Protein AF-0000000077549232 (afdb_homodimer)

Solvent-accessible surface area (backbone atoms only — not comparable to full-atom values): 43072 Å² total; per-residue (Å²): 130,80,79,66,77,73,76,74,81,64,74,69,72,67,54,75,26,29,38,36,36,41,33,71,45,79,44,79,47,65,67,72,44,93,85,54,56,47,78,48,74,49,74,41,30,54,69,58,58,51,23,62,48,49,33,33,38,39,40,35,40,35,74,38,78,28,90,87,76,54,59,54,63,52,71,44,43,34,36,31,65,40,83,64,78,64,54,69,60,77,62,78,41,48,29,44,23,36,34,35,19,56,36,92,79,66,77,50,76,76,44,79,45,70,74,36,67,42,47,81,39,68,31,96,81,57,79,45,67,23,38,27,54,49,71,62,71,62,43,51,53,50,46,52,49,68,68,30,82,61,29,46,51,29,29,37,36,40,36,40,36,42,29,29,49,39,58,56,53,64,63,47,47,86,78,77,78,76,75,71,43,62,46,66,92,73,52,88,83,36,70,52,47,46,26,73,81,62,52,65,23,35,37,35,24,58,76,42,71,37,67,33,39,54,53,50,42,36,70,30,16,53,41,45,33,53,49,50,53,51,26,54,75,70,68,50,86,75,52,60,46,86,42,49,92,38,50,39,71,48,53,43,50,49,50,48,22,61,49,56,61,25,40,66,72,86,57,81,64,52,70,64,51,48,45,51,38,51,49,51,42,66,64,37,36,43,72,73,41,63,54,54,50,50,51,51,50,50,52,50,48,55,49,40,72,72,36,52,86,75,41,66,68,58,40,49,54,49,32,54,45,21,57,74,68,61,36,62,68,53,33,45,24,36,39,23,22,34,52,63,72,30,42,68,62,46,60,66,48,43,29,90,81,28,88,49,63,68,35,25,51,51,33,52,58,37,54,52,49,58,92,81,46,96,62,23,60,57,56,45,36,53,51,48,41,55,30,30,68,57,36,47,81,46,79,86,132,79,76,66,80,67,78,75,79,63,73,70,73,66,56,74,27,28,37,36,37,39,35,72,45,77,43,78,47,67,68,73,45,94,85,54,57,48,78,49,74,50,75,41,30,53,68,58,57,51,23,63,46,49,33,34,36,38,40,36,38,34,78,37,74,29,95,85,77,52,60,47,63,50,72,45,44,34,37,30,67,40,82,64,77,66,54,70,62,78,61,79,42,49,30,44,24,38,37,35,18,58,37,91,77,67,77,49,75,77,43,79,45,70,75,35,67,41,46,80,41,68,31,96,81,57,78,42,69,23,39,29,54,48,71,62,70,62,44,52,55,51,45,52,48,70,67,30,82,60,31,46,51,30,30,38,36,39,36,40,36,42,29,29,48,39,58,55,54,64,62,46,46,85,77,78,79,77,77,70,44,63,45,66,92,74,52,87,84,36,70,52,47,44,26,74,80,62,50,67,23,36,36,34,25,59,77,43,72,36,67,33,39,54,54,48,41,36,68,30,17,52,41,45,33,52,49,51,52,51,26,55,75,70,70,48,86,75,55,60,46,88,43,50,92,36,51,39,69,47,52,44,51,48,50,48,21,59,49,56,62,26,42,67,72,85,57,79,65,52,69,66,52,49,44,52,38,52,49,50,42,66,64,37,36,43,71,73,43,64,55,54,50,50,49,52,50,51,52,50,47,54,49,42,71,72,38,51,86,75,41,65,67,60,40,48,55,50,32,53,45,20,57,76,68,62,36,62,69,53,33,47,23,36,38,22,23,34,51,65,72,30,43,68,61,46,60,67,47,44,29,89,80,28,89,49,65,67,34,25,51,51,32,54,59,35,55,50,52,58,95,82,47,95,62,21,59,56,54,44,35,52,50,48,42,57,31,29,67,56,37,47,80,46,80,86

pLDDT: mean 84.89, std 16.53, range [17.84, 98.44]

Sequence (792 aa):
MAVQLTDLETGQGEENRNLLFTCNWILAIGERDEGRGISESFGFTTCYKTAAYDWIGHIYFRRRAPRFNLPMEGLDLYLEPGRMPLASTKPAKVRIGYTVYMTDEFREVLHHEPLTDTYVAPSVFGLVECYKAPTGRFKEKLAEFLGSRLRGTWRFVVTMELAFSTKSFLSGPEIFSNNLHAQPDDISNDFRFAFKKNPDFHLICSDGQVTASKLGLFLATEYFRELFLLQMELKINSTDHDLRQFRRLTVTTLVDYLMSNTIKENMVMAVEEVSELMQVVELLKPVRKDELRYYMHKLLINRLKQVAETRIEDVVKILLVANRCNFAQLKIMCYASVVNMHYEAFKTRYRIDAPEPEDREVFGQLQATRAFTFQSPLEFIDKLRLKAYKVSLAFAMAVQLTDLETGQGEENRNLLFTCNWILAIGERDEGRGISESFGFTTCYKTAAYDWIGHIYFRRRAPRFNLPMEGLDLYLEPGRMPLASTKPAKVRIGYTVYMTDEFREVLHHEPLTDTYVAPSVFGLVECYKAPTGRFKEKLAEFLGSRLRGTWRFVVTMELAFSTKSFLSGPEIFSNNLHAQPDDISNDFRFAFKKNPDFHLICSDGQVTASKLGLFLATEYFRELFLLQMELKINSTDHDLRQFRRLTVTTLVDYLMSNTIKENMVMAVEEVSELMQVVELLKPVRKDELRYYMHKLLINRLKQVAETRIEDVVKILLVANRCNFAQLKIMCYASVVNMHYEAFKTRYRIDAPEPEDREVFGQLQATRAFTFQSPLEFIDKLRLKAYKVSLAFA

Foldseek 3Di:
DPPPPPPPPDPPPQLAWKKKKKFKDKDADAADDLADKDWDKDKFWAFDALFIWIKMWIWIWHQDCDPVRDRPTDIWTKMWTDPPPFQDQDFPWKWKWKWKFQAPVRPHTPDTGDTDTWDWDQDPVSPTIMTIDDDDPRRVVVNVLNVDSSVNGMMMMMMMMTMHRSVSRLVTDPPDPDAQAADDPDCPPPPLCVCVVVFQAWEQEQVGIDGAHLVLLLVFFPQSVVVVVVCVVVVHDDRYDYPHVADPVLVNQVRSCSSPSHGHPPDLDDLVSLLRNVVVCVNRVTPPCVNVVVVSLVSLSVVCVVCLQPDLVSLLSSLLSCQVNVVPSSNSSSLSSCLHHNVVVLVQQADCVHPDPVSNVSNVSQCDDDPPDPDGSVRVSVVNNVSNVSMDIDID/DQPPPPPPCDPPPQLFWKKKKKFKDKDADAADDLADKDWDKDKFWAFDALFIWIKMWIWIWDQDQDPVRDRPIDIWTKMWTDPPPFQDQDFPWKWKWKWKAQAPVSPHTPDTGDTDTWDWDQDPVSPTIMTIDDDDPRRVVVNVLNVDRSVNGMMMMMMMMTMHRSVSRLVTDPPDPDAQAADDPDCPPPPLCVCVVVFQAWEQEQAGIDGAHLVLLLQFFPQSVVVVVVCVVVVHDDRYDYPHVADPVLVNQVRSCSSPSHGHSPDLDDLVSLLRNVVVCVNRVTPPCVNVVVVSLVSLSVVCVVCLQPDLVSLLSSLLSCQVNVVPRSNSSSLSSCLHHNVVVLVQQADCVHPDPVSNVSNVSQCDDPPPDPDGSVRVSVVNNVSNVSMDIDID

Structure (mmCIF, N/CA/C/O backbone):
data_AF-0000000077549232-model_v1
#
loop_
_entity.id
_entity.type
_entity.pdbx_description
1 polymer '(pine wood nematode) hypothetical protein'
#
loop_
_atom_site.group_PDB
_atom_site.id
_atom_site.type_symbol
_atom_site.label_atom_id
_atom_site.label_alt_id
_atom_site.label_comp_id
_atom_site.label_asym_id
_atom_site.label_entity_id
_atom_site.label_seq_id
_atom_site.pdbx_PDB_ins_code
_atom_site.Cartn_x
_atom_site.Cartn_y
_atom_site.Cartn_z
_atom_site.occupancy
_atom_site.B_iso_or_equiv
_atom_site.auth_seq_id
_atom_site.auth_comp_id
_atom_site.auth_asym_id
_atom_site.auth_atom_id
_atom_site.pdbx_PDB_model_num
ATOM 1 N N . MET A 1 1 ? -27.656 23.375 -0.882 1 19.38 1 MET A N 1
ATOM 2 C CA . MET A 1 1 ? -26.906 24.609 -0.76 1 19.38 1 MET A CA 1
ATOM 3 C C . MET A 1 1 ? -25.5 24.344 -0.207 1 19.38 1 MET A C 1
ATOM 5 O O . MET A 1 1 ? -25.359 23.781 0.877 1 19.38 1 MET A O 1
ATOM 9 N N . ALA A 1 2 ? -24.484 24.188 -1.112 1 21.86 2 ALA A N 1
ATOM 10 C CA . ALA A 1 2 ? -23.078 23.844 -0.959 1 21.86 2 ALA A CA 1
ATOM 11 C C . ALA A 1 2 ? -22.375 24.828 -0.014 1 21.86 2 ALA A C 1
ATOM 13 O O . ALA A 1 2 ? -22.469 26.031 -0.18 1 21.86 2 ALA A O 1
ATOM 14 N N . VAL A 1 3 ? -22.391 24.406 1.208 1 23.09 3 VAL A N 1
ATOM 15 C CA . VAL A 1 3 ? -21.828 25.344 2.184 1 23.09 3 VAL A CA 1
ATOM 16 C C . VAL A 1 3 ? -20.484 25.875 1.686 1 23.09 3 VAL A C 1
ATOM 18 O O . VAL A 1 3 ? -19.547 25.109 1.491 1 23.09 3 VAL A O 1
ATOM 21 N N . GLN A 1 4 ? -20.547 26.938 0.93 1 24.19 4 GLN A N 1
ATOM 22 C CA . GLN A 1 4 ? -19.391 27.75 0.55 1 24.19 4 GLN A CA 1
ATOM 23 C C . GLN A 1 4 ? -18.641 28.234 1.78 1 24.19 4 GLN A C 1
ATOM 25 O O . GLN A 1 4 ? -19.188 28.922 2.629 1 24.19 4 GLN A O 1
ATOM 30 N N . LEU A 1 5 ? -17.859 27.359 2.297 1 27.44 5 LEU A N 1
ATOM 31 C CA . LEU A 1 5 ? -16.969 27.922 3.305 1 27.44 5 LEU A CA 1
ATOM 32 C C . LEU A 1 5 ? -16.516 29.328 2.906 1 27.44 5 LEU A C 1
ATOM 34 O O . LEU A 1 5 ? -15.992 29.516 1.809 1 27.44 5 LEU A O 1
ATOM 38 N N . THR A 1 6 ? -17.25 30.266 3.336 1 26.69 6 THR A N 1
ATOM 39 C CA . THR A 1 6 ? -16.953 31.688 3.186 1 26.69 6 THR A CA 1
ATOM 40 C C . THR A 1 6 ? -15.469 31.969 3.426 1 26.69 6 THR A C 1
ATOM 42 O O . THR A 1 6 ? -14.898 31.5 4.414 1 26.69 6 THR A O 1
ATOM 45 N N . ASP A 1 7 ? -14.773 32.312 2.414 1 30.58 7 ASP A N 1
ATOM 46 C CA . ASP A 1 7 ? -13.438 32.906 2.371 1 30.58 7 ASP A CA 1
ATOM 47 C C . ASP A 1 7 ? -13.273 34 3.43 1 30.58 7 ASP A C 1
ATOM 49 O O . ASP A 1 7 ? -13.93 35.031 3.365 1 30.58 7 ASP A O 1
ATOM 53 N N . LEU A 1 8 ? -13.18 33.719 4.668 1 29.41 8 LEU A N 1
ATOM 54 C CA . LEU A 1 8 ? -12.875 34.781 5.617 1 29.41 8 LEU A CA 1
ATOM 55 C C . LEU A 1 8 ? -11.82 35.719 5.051 1 29.41 8 LEU A C 1
ATOM 57 O O . LEU A 1 8 ? -10.797 35.25 4.527 1 29.41 8 LEU A O 1
ATOM 61 N N . GLU A 1 9 ? -12.227 36.938 4.781 1 29.59 9 GLU A N 1
ATOM 62 C CA . GLU A 1 9 ? -11.43 38.125 4.445 1 29.59 9 GLU A CA 1
ATOM 63 C C . GLU A 1 9 ? -10.273 38.312 5.426 1 29.59 9 GLU A C 1
ATOM 65 O O . GLU A 1 9 ? -10.461 38.844 6.52 1 29.59 9 GLU A O 1
ATOM 70 N N . THR A 1 10 ? -9.414 37.406 5.66 1 35.31 10 THR A N 1
ATOM 71 C CA . THR A 1 10 ? -8.227 37.812 6.402 1 35.31 10 THR A CA 1
ATOM 72 C C . THR A 1 10 ? -7.688 39.125 5.879 1 35.31 10 THR A C 1
ATOM 74 O O . THR A 1 10 ? -7.855 39.469 4.699 1 35.31 10 THR A O 1
ATOM 77 N N . GLY A 1 11 ? -7.34 40.062 6.727 1 36.19 11 GLY A N 1
ATOM 78 C CA . GLY A 1 11 ? -6.809 41.406 6.48 1 36.19 11 GLY A CA 1
ATOM 79 C C . GLY A 1 11 ? -5.902 41.469 5.266 1 36.19 11 GLY A C 1
ATOM 80 O O . GLY A 1 11 ? -5.012 40.625 5.102 1 36.19 11 GLY A O 1
ATOM 81 N N . GLN A 1 12 ? -6.238 42.156 4.172 1 41.78 12 GLN A N 1
ATOM 82 C CA . GLN A 1 12 ? -5.871 42.406 2.785 1 41.78 12 GLN A CA 1
ATOM 83 C C . GLN A 1 12 ? -4.379 42.688 2.656 1 41.78 12 GLN A C 1
ATOM 85 O O . GLN A 1 12 ? -3.748 42.312 1.665 1 41.78 12 GLN A O 1
ATOM 90 N N . GLY A 1 13 ? -3.838 43.469 3.637 1 48.25 13 GLY A N 1
ATOM 91 C CA . GLY A 1 13 ? -2.557 44.094 3.314 1 48.25 13 GLY A CA 1
ATOM 92 C C . GLY A 1 13 ? -1.401 43.094 3.363 1 48.25 13 GLY A C 1
ATOM 93 O O . GLY A 1 13 ? -0.473 43.188 2.557 1 48.25 13 GLY A O 1
ATOM 94 N N . GLU A 1 14 ? -1.244 42.406 4.402 1 52.34 14 GLU A N 1
ATOM 95 C CA . GLU A 1 14 ? -0.125 41.469 4.578 1 52.34 14 GLU A CA 1
ATOM 96 C C . GLU A 1 14 ? -0.26 40.25 3.658 1 52.34 14 GLU A C 1
ATOM 98 O O . GLU A 1 14 ? 0.729 39.594 3.361 1 52.34 14 GLU A O 1
ATOM 103 N N . GLU A 1 15 ? -1.442 39.906 3.293 1 55.81 15 GLU A N 1
ATOM 104 C CA . GLU A 1 15 ? -1.727 38.75 2.479 1 55.81 15 GLU A CA 1
ATOM 105 C C . GLU A 1 15 ? -1.111 38.875 1.087 1 55.81 15 GLU A C 1
ATOM 107 O O . GLU A 1 15 ? -0.822 37.875 0.435 1 55.81 15 GLU A O 1
ATOM 112 N N . ASN A 1 16 ? -0.852 40.156 0.722 1 61.72 16 ASN A N 1
ATOM 113 C CA . ASN A 1 16 ? -0.367 40.312 -0.644 1 61.72 16 ASN A CA 1
ATOM 114 C C . ASN A 1 16 ? 1.149 40.5 -0.683 1 61.72 16 ASN A C 1
ATOM 116 O O . ASN A 1 16 ? 1.718 40.781 -1.733 1 61.72 16 ASN A O 1
ATOM 120 N N . ARG A 1 17 ? 1.752 40.281 0.521 1 74.12 17 ARG A N 1
ATOM 121 C CA . ARG A 1 17 ? 3.195 40.469 0.528 1 74.12 17 ARG A CA 1
ATOM 122 C C . ARG A 1 17 ? 3.941 39.156 0.394 1 74.12 17 ARG A C 1
ATOM 124 O O . ARG A 1 17 ? 3.4 38.094 0.719 1 74.12 17 ARG A O 1
ATOM 131 N N . ASN A 1 18 ? 5.066 39.281 -0.162 1 89.12 18 ASN A N 1
ATOM 132 C CA . ASN A 1 18 ? 5.941 38.125 -0.298 1 89.12 18 ASN A CA 1
ATOM 133 C C . ASN A 1 18 ? 6.762 37.875 0.968 1 89.12 18 ASN A C 1
ATOM 135 O O . ASN A 1 18 ? 7.125 38.844 1.662 1 89.12 18 ASN A O 1
ATOM 139 N N . LEU A 1 19 ? 6.855 36.656 1.366 1 94.12 19 LEU A N 1
ATOM 140 C CA . LEU A 1 19 ? 7.711 36.25 2.475 1 94.12 19 LEU A CA 1
ATOM 141 C C . LEU A 1 19 ? 9.125 35.969 1.987 1 94.12 19 LEU A C 1
ATOM 143 O O . LEU A 1 19 ? 9.312 35.188 1.039 1 94.12 19 LEU A O 1
ATOM 147 N N . LEU A 1 20 ? 10.07 36.625 2.6 1 95.94 20 LEU A N 1
ATOM 148 C CA . LEU A 1 20 ? 11.469 36.375 2.293 1 95.94 20 LEU A CA 1
ATOM 149 C C . LEU A 1 20 ? 12.195 35.781 3.498 1 95.94 20 LEU A C 1
ATOM 151 O O . LEU A 1 20 ? 12.398 36.469 4.5 1 95.94 20 LEU A O 1
ATOM 155 N N . PHE A 1 21 ? 12.555 34.531 3.373 1 96.25 21 PHE A N 1
ATOM 156 C CA . PHE A 1 21 ? 13.289 33.844 4.434 1 96.25 21 PHE A CA 1
ATOM 157 C C . PHE A 1 21 ? 14.781 33.781 4.117 1 96.25 21 PHE A C 1
ATOM 159 O O . PHE A 1 21 ? 15.172 33.406 3.01 1 96.25 21 PHE A O 1
ATOM 166 N N . THR A 1 22 ? 15.648 34.156 5.066 1 96.69 22 THR A N 1
ATOM 167 C CA . THR A 1 22 ? 17.094 34.094 4.887 1 96.69 22 THR A CA 1
ATOM 168 C C . THR A 1 22 ? 17.75 33.312 6.008 1 96.69 22 THR A C 1
ATOM 170 O O . THR A 1 22 ? 17.469 33.531 7.188 1 96.69 22 THR A O 1
ATOM 173 N N . CYS A 1 23 ? 18.578 32.344 5.645 1 96.12 23 CYS A N 1
ATOM 174 C CA . CYS A 1 23 ? 19.297 31.516 6.594 1 96.12 23 CYS A CA 1
ATOM 175 C C . CYS A 1 23 ? 20.781 31.484 6.281 1 96.12 23 CYS A C 1
ATOM 177 O O . CYS A 1 23 ? 21.172 31.375 5.117 1 96.12 23 CYS A O 1
ATOM 179 N N . ASN A 1 24 ? 21.562 31.594 7.312 1 94.94 24 ASN A N 1
ATOM 180 C CA . ASN A 1 24 ? 23.016 31.5 7.18 1 94.94 24 ASN A CA 1
ATOM 181 C C . ASN A 1 24 ? 23.547 30.188 7.742 1 94.94 24 ASN A C 1
ATOM 183 O O . ASN A 1 24 ? 23.328 29.875 8.922 1 94.94 24 ASN A O 1
ATOM 187 N N . TRP A 1 25 ? 24.234 29.406 6.922 1 94.94 25 TRP A N 1
ATOM 188 C CA . TRP A 1 25 ? 24.891 28.156 7.293 1 94.94 25 TRP A CA 1
ATOM 189 C C . TRP A 1 25 ? 26.391 28.359 7.484 1 94.94 25 TRP A C 1
ATOM 191 O O . TRP A 1 25 ? 27.125 28.578 6.516 1 94.94 25 TRP A O 1
ATOM 201 N N . ILE A 1 26 ? 26.797 28.188 8.703 1 91.44 26 ILE A N 1
ATOM 202 C CA . ILE A 1 26 ? 28.219 28.344 9 1 91.44 26 ILE A CA 1
ATOM 203 C C . ILE A 1 26 ? 28.906 26.984 8.922 1 91.44 26 ILE A C 1
ATOM 205 O O . ILE A 1 26 ? 28.547 26.062 9.656 1 91.44 26 ILE A O 1
ATOM 209 N N . LEU A 1 27 ? 29.828 26.812 8.047 1 87.81 27 LEU A N 1
ATOM 210 C CA . LEU A 1 27 ? 30.516 25.547 7.797 1 87.81 27 LEU A CA 1
ATOM 211 C C . LEU A 1 27 ? 31.984 25.656 8.203 1 87.81 27 LEU A C 1
ATOM 213 O O . LEU A 1 27 ? 32.688 26.594 7.805 1 87.81 27 LEU A O 1
ATOM 217 N N . ALA A 1 28 ? 32.312 24.703 9.047 1 81.31 28 ALA A N 1
ATOM 218 C CA . ALA A 1 28 ? 33.75 24.484 9.344 1 81.31 28 ALA A CA 1
ATOM 219 C C . ALA A 1 28 ? 34.25 23.188 8.719 1 81.31 28 ALA A C 1
ATOM 221 O O . ALA A 1 28 ? 33.75 22.109 9.031 1 81.31 28 ALA A O 1
ATOM 222 N N . ILE A 1 29 ? 35.125 23.344 7.766 1 79.62 29 ILE A N 1
ATOM 223 C CA . ILE A 1 29 ? 35.625 22.172 7.062 1 79.62 29 ILE A CA 1
ATOM 224 C C . ILE A 1 29 ? 36.969 21.75 7.621 1 79.62 29 ILE A C 1
ATOM 226 O O . ILE A 1 29 ? 37.844 22.594 7.801 1 79.62 29 ILE A O 1
ATOM 230 N N . GLY A 1 30 ? 37.062 20.578 8.031 1 74.19 30 GLY A N 1
ATOM 231 C CA . GLY A 1 30 ? 38.312 20.078 8.57 1 74.19 30 GLY A CA 1
ATOM 232 C C . GLY A 1 30 ? 39.438 20.031 7.547 1 74.19 30 GLY A C 1
ATOM 233 O O . GLY A 1 30 ? 39.25 20.453 6.402 1 74.19 30 GLY A O 1
ATOM 234 N N . GLU A 1 31 ? 40.562 19.547 8.039 1 70.56 31 GLU A N 1
ATOM 235 C CA . GLU A 1 31 ? 41.75 19.469 7.195 1 70.56 31 GLU A CA 1
ATOM 236 C C . GLU A 1 31 ? 41.531 18.531 6.023 1 70.56 31 GLU A C 1
ATOM 238 O O . GLU A 1 31 ? 40.719 17.609 6.109 1 70.56 31 GLU A O 1
ATOM 243 N N . ARG A 1 32 ? 42.062 19.016 4.941 1 64.31 32 ARG A N 1
ATOM 244 C CA . ARG A 1 32 ? 41.938 18.25 3.711 1 64.31 32 ARG A CA 1
ATOM 245 C C . ARG A 1 32 ? 42.5 16.844 3.893 1 64.31 32 ARG A C 1
ATOM 247 O O . ARG A 1 32 ? 43.594 16.656 4.395 1 64.31 32 ARG A O 1
ATOM 254 N N . ASP A 1 33 ? 41.531 15.906 3.842 1 57.78 33 ASP A N 1
ATOM 255 C CA . ASP A 1 33 ? 41.969 14.523 3.703 1 57.78 33 ASP A CA 1
ATOM 256 C C . ASP A 1 33 ? 41.844 14.047 2.258 1 57.78 33 ASP A C 1
ATOM 258 O O . ASP A 1 33 ? 40.75 14.109 1.675 1 57.78 33 ASP A O 1
ATOM 262 N N . GLU A 1 34 ? 43 14.125 1.43 1 55.72 34 GLU A N 1
ATOM 263 C CA . GLU A 1 34 ? 43.094 13.859 -0.002 1 55.72 34 GLU A CA 1
ATOM 264 C C . GLU A 1 34 ? 42.031 12.82 -0.426 1 55.72 34 GLU A C 1
ATOM 266 O O . GLU A 1 34 ? 41.531 12.867 -1.551 1 55.72 34 GLU A O 1
ATOM 271 N N . GLY A 1 35 ? 41.688 11.945 0.465 1 54.03 35 GLY A N 1
ATOM 272 C CA . GLY A 1 35 ? 40.812 10.859 0.033 1 54.03 35 GLY A CA 1
ATOM 273 C C . GLY A 1 35 ? 39.375 11.047 0.461 1 54.03 35 GLY A C 1
ATOM 274 O O . GLY A 1 35 ? 38.469 10.352 -0.032 1 5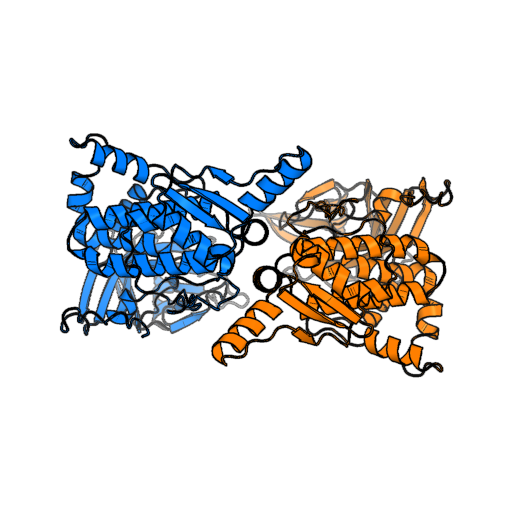4.03 35 GLY A O 1
ATOM 275 N N . ARG A 1 36 ? 39.281 12.031 1.308 1 60.12 36 ARG A N 1
ATOM 276 C CA . ARG A 1 36 ? 37.938 12.109 1.845 1 60.12 36 ARG A CA 1
ATOM 277 C C . ARG A 1 36 ? 37.188 13.344 1.33 1 60.12 36 ARG A C 1
ATOM 279 O O . ARG A 1 36 ? 37.75 14.453 1.354 1 60.12 36 ARG A O 1
ATOM 286 N N . GLY A 1 37 ? 36.188 13.164 0.589 1 73.25 37 GLY A N 1
ATOM 287 C CA . GLY A 1 37 ? 35.312 14.242 0.122 1 73.25 37 GLY A CA 1
ATOM 288 C C . GLY A 1 37 ? 34.562 14.938 1.245 1 73.25 37 GLY A C 1
ATOM 289 O O . GLY A 1 37 ? 34.812 14.672 2.422 1 73.25 37 GLY A O 1
ATOM 290 N N . ILE A 1 38 ? 34.156 16.125 1.019 1 78.38 38 ILE A N 1
ATOM 291 C CA . ILE A 1 38 ? 33.312 16.906 1.942 1 78.38 38 ILE A CA 1
ATOM 292 C C . ILE A 1 38 ? 31.844 16.594 1.699 1 78.38 38 ILE A C 1
ATOM 294 O O . ILE A 1 38 ? 31.391 16.578 0.554 1 78.38 38 ILE A O 1
ATOM 298 N N . SER A 1 39 ? 31.188 16.094 2.686 1 85 39 SER A N 1
ATOM 299 C CA . SER A 1 39 ? 29.75 15.93 2.645 1 85 39 SER A CA 1
ATOM 300 C C . SER A 1 39 ? 29.094 16.484 3.902 1 85 39 SER A C 1
ATOM 302 O O . SER A 1 39 ? 29.172 15.883 4.977 1 85 39 SER A O 1
ATOM 304 N N . GLU A 1 40 ? 28.594 17.688 3.771 1 86.94 40 GLU A N 1
ATOM 305 C CA . GLU A 1 40 ? 27.953 18.344 4.898 1 86.94 40 GLU A CA 1
ATOM 306 C C . GLU A 1 40 ? 26.5 18.703 4.578 1 86.94 40 GLU A C 1
ATOM 308 O O . GLU A 1 40 ? 26.172 18.969 3.424 1 86.94 40 GLU A O 1
ATOM 313 N N . SER A 1 41 ? 25.719 18.672 5.598 1 90.69 41 SER A N 1
ATOM 314 C CA . SER A 1 41 ? 24.312 19.062 5.465 1 90.69 41 SER A CA 1
ATOM 315 C C . SER A 1 41 ? 23.875 19.938 6.621 1 90.69 41 SER A C 1
ATOM 317 O O . SER A 1 41 ? 24.438 19.875 7.715 1 90.69 41 SER A O 1
ATOM 319 N N . PHE A 1 42 ? 22.938 20.844 6.32 1 90.69 42 PHE A N 1
ATOM 320 C CA . PHE A 1 42 ? 22.422 21.797 7.301 1 90.69 42 PHE A CA 1
ATOM 321 C C . PHE A 1 42 ? 20.906 21.906 7.172 1 90.69 42 PHE A C 1
ATOM 323 O O . PHE A 1 42 ? 20.391 22.266 6.109 1 90.69 42 PHE A O 1
ATOM 330 N N . GLY A 1 43 ? 20.25 21.625 8.258 1 90.75 43 GLY A N 1
ATOM 331 C CA . GLY A 1 43 ? 18.797 21.703 8.242 1 90.75 43 GLY A CA 1
ATOM 332 C C . GLY A 1 43 ? 18.266 22.969 8.891 1 90.75 43 GLY A C 1
ATOM 333 O O . GLY A 1 43 ? 18.781 23.422 9.914 1 90.75 43 GLY A O 1
ATOM 334 N N . PHE A 1 44 ? 17.234 23.609 8.312 1 91.12 44 PHE A N 1
ATOM 335 C CA . PHE A 1 44 ? 16.531 24.75 8.891 1 91.12 44 PHE A CA 1
ATOM 336 C C . PHE A 1 44 ? 15.047 24.719 8.508 1 91.12 44 PHE A C 1
ATOM 338 O O . PHE A 1 44 ? 14.625 23.875 7.703 1 91.12 44 PHE A O 1
ATOM 345 N N . THR A 1 45 ? 14.258 25.609 9.164 1 92.5 45 THR A N 1
ATOM 346 C CA . THR A 1 45 ? 12.82 25.594 8.922 1 92.5 45 THR A CA 1
ATOM 347 C C . THR A 1 45 ? 12.297 27 8.664 1 92.5 45 THR A C 1
ATOM 349 O O . THR A 1 45 ? 12.664 27.953 9.375 1 92.5 45 THR A O 1
ATOM 352 N N . THR A 1 46 ? 11.57 27.125 7.57 1 92.69 46 THR A N 1
ATOM 353 C CA . THR A 1 46 ? 10.828 28.359 7.352 1 92.69 46 THR A CA 1
ATOM 354 C C . THR A 1 46 ? 9.469 28.312 8.039 1 92.69 46 THR A C 1
ATOM 356 O O . THR A 1 46 ? 8.695 27.375 7.82 1 92.69 46 THR A O 1
ATOM 359 N N . CYS A 1 47 ? 9.273 29.312 8.906 1 92.56 47 CYS A N 1
ATOM 360 C CA . CYS A 1 47 ? 8.062 29.297 9.719 1 92.56 47 CYS A CA 1
ATOM 361 C C . CYS A 1 47 ? 7.359 30.641 9.695 1 92.56 47 CYS A C 1
ATOM 363 O O . CYS A 1 47 ? 7.996 31.688 9.867 1 92.56 47 CYS A O 1
ATOM 365 N N . TYR A 1 48 ? 6.047 30.625 9.445 1 92.44 48 TYR A N 1
ATOM 366 C CA . TYR A 1 48 ? 5.203 31.812 9.477 1 92.44 48 TYR A CA 1
ATOM 367 C C . TYR A 1 48 ? 3.758 31.438 9.781 1 92.44 48 TYR A C 1
ATOM 369 O O . TYR A 1 48 ? 3.164 30.609 9.102 1 92.44 48 TYR A O 1
ATOM 377 N N . LYS A 1 49 ? 3.174 32.031 10.867 1 92.44 49 LYS A N 1
ATOM 378 C CA . LYS A 1 49 ? 1.81 31.812 11.328 1 92.44 49 LYS A CA 1
ATOM 379 C C . LYS A 1 49 ? 1.545 30.328 11.539 1 92.44 49 LYS A C 1
ATOM 381 O O . LYS A 1 49 ? 2.154 29.703 12.414 1 92.44 49 LYS A O 1
ATOM 386 N N . THR A 1 50 ? 0.779 29.656 10.625 1 92.81 50 THR A N 1
ATOM 387 C CA . THR A 1 50 ? 0.374 28.281 10.867 1 92.81 50 THR A CA 1
ATOM 388 C C . THR A 1 50 ? 1.168 27.312 9.992 1 92.81 50 THR A C 1
ATOM 390 O O . THR A 1 50 ? 0.853 26.125 9.922 1 92.81 50 THR A O 1
ATOM 393 N N . ALA A 1 51 ? 2.17 27.812 9.312 1 91.81 51 ALA A N 1
ATOM 394 C CA . ALA A 1 51 ? 2.867 26.938 8.359 1 91.81 51 ALA A CA 1
ATOM 395 C C . ALA A 1 51 ? 4.355 26.859 8.68 1 91.81 51 ALA A C 1
ATOM 397 O O . ALA A 1 51 ? 4.945 27.844 9.156 1 91.81 51 ALA A O 1
ATOM 398 N N . ALA A 1 52 ? 4.91 25.766 8.461 1 91.69 52 ALA A N 1
ATOM 399 C CA . ALA A 1 52 ? 6.344 25.516 8.609 1 91.69 52 ALA A CA 1
ATOM 400 C C . ALA A 1 52 ? 6.832 24.5 7.586 1 91.69 52 ALA A C 1
ATOM 402 O O . ALA A 1 52 ? 6.172 23.484 7.344 1 91.69 52 ALA A O 1
ATOM 403 N N . TYR A 1 53 ? 7.941 24.766 6.992 1 90.5 53 TYR A N 1
ATOM 404 C CA . TYR A 1 53 ? 8.523 23.859 6.008 1 90.5 53 TYR A CA 1
ATOM 405 C C . TYR A 1 53 ? 10.008 23.625 6.293 1 90.5 53 TYR A C 1
ATOM 407 O O . TYR A 1 53 ? 10.758 24.578 6.523 1 90.5 53 TYR A O 1
ATOM 415 N N . ASP A 1 54 ? 10.383 22.344 6.168 1 89.5 54 ASP A N 1
ATOM 416 C CA . ASP A 1 54 ? 11.773 21.969 6.434 1 89.5 54 ASP A CA 1
ATOM 417 C C . ASP A 1 54 ? 12.609 22.016 5.156 1 89.5 54 ASP A C 1
ATOM 419 O O . ASP A 1 54 ? 12.141 21.609 4.09 1 89.5 54 ASP A O 1
ATOM 423 N N . TRP A 1 55 ? 13.805 22.453 5.375 1 90.31 55 TRP A N 1
ATOM 424 C CA . TRP A 1 55 ? 14.766 22.531 4.281 1 90.31 55 TRP A CA 1
ATOM 425 C C . TRP A 1 55 ? 16.109 21.938 4.695 1 90.31 55 TRP A C 1
ATOM 427 O O . TRP A 1 55 ? 16.469 21.969 5.875 1 90.31 55 TRP A O 1
ATOM 437 N N . ILE A 1 56 ? 16.812 21.375 3.691 1 90.75 56 ILE A N 1
ATOM 438 C CA . ILE A 1 56 ? 18.156 20.859 3.938 1 90.75 56 ILE A CA 1
ATOM 439 C C . ILE A 1 56 ? 19.094 21.375 2.854 1 90.75 56 ILE A C 1
ATOM 441 O O . ILE A 1 56 ? 18.859 21.172 1.662 1 90.75 56 ILE A O 1
ATOM 445 N N . GLY A 1 57 ? 20.141 22.031 3.266 1 91.06 57 GLY A N 1
ATOM 446 C CA . GLY A 1 57 ? 21.25 22.375 2.381 1 91.06 57 GLY A CA 1
ATOM 447 C C . GLY A 1 57 ? 22.344 21.344 2.365 1 91.06 57 GLY A C 1
ATOM 448 O O . GLY A 1 57 ? 22.703 20.781 3.408 1 91.06 57 GLY A O 1
ATOM 449 N N . HIS A 1 58 ? 22.812 21.109 1.191 1 90.69 58 HIS A N 1
ATOM 450 C CA . HIS A 1 58 ? 23.891 20.125 1.031 1 90.69 58 HIS A CA 1
ATOM 451 C C . HIS A 1 58 ? 25.078 20.734 0.307 1 90.69 58 HIS A C 1
ATOM 453 O O . HIS A 1 58 ? 24.906 21.516 -0.641 1 90.69 58 HIS A O 1
ATOM 459 N N . ILE A 1 59 ? 26.266 20.312 0.753 1 90.56 59 ILE A N 1
ATOM 460 C CA . ILE A 1 59 ? 27.5 20.609 0.026 1 90.56 59 ILE A CA 1
ATOM 461 C C . ILE A 1 59 ? 28.344 19.344 -0.107 1 90.56 59 ILE A C 1
ATOM 463 O O . ILE A 1 59 ? 28.594 18.641 0.88 1 90.56 59 ILE A O 1
ATOM 467 N N . TYR A 1 60 ? 28.562 19.016 -1.317 1 85.94 60 TYR A N 1
ATOM 468 C CA . TYR A 1 60 ? 29.422 17.875 -1.628 1 85.94 60 TYR A CA 1
ATOM 469 C C . TYR A 1 60 ? 30.625 18.328 -2.455 1 85.94 60 TYR A C 1
ATOM 471 O O . TYR A 1 60 ? 30.484 19.062 -3.43 1 85.94 60 TYR A O 1
ATOM 479 N N . PHE A 1 61 ? 31.734 17.906 -1.973 1 85 61 PHE A N 1
ATOM 480 C CA . PHE A 1 61 ? 32.969 18.203 -2.719 1 85 61 PHE A CA 1
ATOM 481 C C . PHE A 1 61 ? 33.906 17 -2.719 1 85 61 PHE A C 1
ATOM 483 O O . PHE A 1 61 ? 34.281 16.5 -1.656 1 85 61 PHE A O 1
ATOM 490 N N . ARG A 1 62 ? 34.062 16.406 -3.918 1 73.56 62 ARG A N 1
ATOM 491 C CA . ARG A 1 62 ? 35 15.305 -4.066 1 73.56 62 ARG A CA 1
ATOM 492 C C . ARG A 1 62 ? 36.031 15.609 -5.164 1 73.56 62 ARG A C 1
ATOM 494 O O . ARG A 1 62 ? 35.656 16.141 -6.219 1 73.56 62 ARG A O 1
ATOM 501 N N . ARG A 1 63 ? 37.25 15.523 -4.785 1 59.47 63 ARG A N 1
ATOM 502 C CA . ARG A 1 63 ? 38.281 15.625 -5.816 1 59.47 63 ARG A CA 1
ATOM 503 C C . ARG A 1 63 ? 38.531 14.281 -6.488 1 59.47 63 ARG A C 1
ATOM 505 O O . ARG A 1 63 ? 38.719 13.266 -5.812 1 59.47 63 ARG A O 1
ATOM 512 N N . ARG A 1 64 ? 37.812 14.07 -7.578 1 50.69 64 ARG A N 1
ATOM 513 C CA . ARG A 1 64 ? 38.188 12.844 -8.281 1 50.69 64 ARG A CA 1
ATOM 514 C C . ARG A 1 64 ? 39.5 13.031 -9.062 1 50.69 64 ARG A C 1
ATOM 516 O O . ARG A 1 64 ? 39.75 14.094 -9.625 1 50.69 64 ARG A O 1
ATOM 523 N N . ALA A 1 65 ? 40.406 12.352 -8.766 1 43.53 65 ALA A N 1
ATOM 524 C CA . ALA A 1 65 ? 41.562 12.328 -9.664 1 43.53 65 ALA A CA 1
ATOM 525 C C . ALA A 1 65 ? 41.125 12.109 -11.109 1 43.53 65 ALA A C 1
ATOM 527 O O . ALA A 1 65 ? 40.219 11.305 -11.375 1 43.53 65 ALA A O 1
ATOM 528 N N . PRO A 1 66 ? 41.375 13.18 -12.016 1 39.47 66 PRO A N 1
ATOM 529 C CA . PRO A 1 66 ? 41 13.016 -13.422 1 39.47 66 PRO A CA 1
ATOM 530 C C . PRO A 1 66 ? 41.375 11.633 -13.969 1 39.47 66 PRO A C 1
ATOM 532 O O . PRO A 1 66 ? 42.406 11.078 -13.609 1 39.47 66 PRO A O 1
ATOM 535 N N . ARG A 1 67 ? 40.469 10.914 -14.57 1 38.81 67 ARG A N 1
ATOM 536 C CA . ARG A 1 67 ? 41.062 9.836 -15.359 1 38.81 67 ARG A CA 1
ATOM 537 C C . ARG A 1 67 ? 42.312 10.32 -16.109 1 38.81 67 ARG A C 1
ATOM 539 O O . ARG A 1 67 ? 43.344 9.648 -16.109 1 38.81 67 ARG A O 1
ATOM 546 N N . PHE A 1 68 ? 42.094 11.047 -17.281 1 37.09 68 PHE A N 1
ATOM 547 C CA . PHE A 1 68 ? 43 11.664 -18.25 1 37.09 68 PHE A CA 1
ATOM 548 C C . PHE A 1 68 ? 43.344 13.078 -17.828 1 37.09 68 PHE A C 1
ATOM 550 O O . PHE A 1 68 ? 43.375 13.992 -18.656 1 37.09 68 PHE A O 1
ATOM 557 N N . ASN A 1 69 ? 43.938 13.477 -16.641 1 38.38 69 ASN A N 1
ATOM 558 C CA . ASN A 1 69 ? 44.562 14.68 -16.094 1 38.38 69 ASN A CA 1
ATOM 559 C C . ASN A 1 69 ? 43.5 15.688 -15.641 1 38.38 69 ASN A C 1
ATOM 561 O O . ASN A 1 69 ? 43.812 16.844 -15.352 1 38.38 69 ASN A O 1
ATOM 565 N N . LEU A 1 70 ? 42.25 15.742 -16.219 1 37.5 70 LEU A N 1
ATOM 566 C CA . LEU A 1 70 ? 41.5 16.891 -15.742 1 37.5 70 LEU A CA 1
ATOM 567 C C . LEU A 1 70 ? 40.781 16.562 -14.438 1 37.5 70 LEU A C 1
ATOM 569 O O . LEU A 1 70 ? 40.062 15.57 -14.352 1 37.5 70 LEU A O 1
ATOM 573 N N . PRO A 1 71 ? 41.344 16.875 -13.344 1 42.22 71 PRO A N 1
ATOM 574 C CA . PRO A 1 71 ? 40.656 16.781 -12.047 1 42.22 71 PRO A CA 1
ATOM 575 C C . PRO A 1 71 ? 39.188 17.141 -12.133 1 42.22 71 PRO A C 1
ATOM 577 O O . PRO A 1 71 ? 38.812 18.188 -12.68 1 42.22 71 PRO A O 1
ATOM 580 N N . MET A 1 72 ? 38.312 16.297 -12.547 1 45.47 72 MET A N 1
ATOM 581 C CA . MET A 1 72 ? 36.938 16.844 -12.523 1 45.47 72 MET A CA 1
ATOM 582 C C . MET A 1 72 ? 36.406 16.906 -11.102 1 45.47 72 MET A C 1
ATOM 584 O O . MET A 1 72 ? 36.406 15.898 -10.391 1 45.47 72 MET A O 1
ATOM 588 N N . GLU A 1 73 ? 36.781 17.906 -10.305 1 54.06 73 GLU A N 1
ATOM 589 C CA . GLU A 1 73 ? 36.219 18.25 -9.008 1 54.06 73 GLU A CA 1
ATOM 590 C C . GLU A 1 73 ? 34.688 18.375 -9.094 1 54.06 73 GLU A C 1
ATOM 592 O O . GLU A 1 73 ? 34.156 19.047 -9.992 1 54.06 73 GLU A O 1
ATOM 597 N N . GLY A 1 74 ? 33.969 17.312 -8.523 1 74.25 74 GLY A N 1
ATOM 598 C CA . GLY A 1 74 ? 32.531 17.422 -8.531 1 74.25 74 GLY A CA 1
ATOM 599 C C . GLY A 1 74 ? 31.969 18.094 -7.285 1 74.25 74 GLY A C 1
ATOM 600 O O . GLY A 1 74 ? 32.25 17.656 -6.164 1 74.25 74 GLY A O 1
ATOM 601 N N . LEU A 1 75 ? 31.719 19.469 -7.281 1 83.38 75 LEU A N 1
ATOM 602 C CA . LEU A 1 75 ? 31.078 20.25 -6.234 1 83.38 75 LEU A CA 1
ATOM 603 C C . LEU A 1 75 ? 29.578 20.391 -6.496 1 83.38 75 LEU A C 1
ATOM 605 O O . LEU A 1 75 ? 29.156 20.719 -7.609 1 83.38 75 LEU A O 1
ATOM 609 N N . ASP A 1 76 ? 28.875 19.969 -5.453 1 87.62 76 ASP A N 1
ATOM 610 C CA . ASP A 1 76 ? 27.438 20.188 -5.512 1 87.62 76 ASP A CA 1
ATOM 611 C C . ASP A 1 76 ? 26.953 20.953 -4.277 1 87.62 76 ASP A C 1
ATOM 613 O O . ASP A 1 76 ? 27.312 20.609 -3.15 1 87.62 76 ASP A O 1
ATOM 617 N N . LEU A 1 77 ? 26.391 22.047 -4.512 1 92.25 77 LEU A N 1
ATOM 618 C CA . LEU A 1 77 ? 25.719 22.844 -3.488 1 92.25 77 LEU A CA 1
ATOM 619 C C . LEU A 1 77 ? 24.25 23.047 -3.84 1 92.25 77 LEU A C 1
ATOM 621 O O . LEU A 1 77 ? 23.938 23.656 -4.867 1 92.25 77 LEU A O 1
ATOM 625 N N . TYR A 1 78 ? 23.453 22.5 -2.99 1 91.69 78 TYR A N 1
ATOM 626 C CA . TYR A 1 78 ? 22.031 22.609 -3.346 1 91.69 78 TYR A CA 1
ATOM 627 C C . TYR A 1 78 ? 21.156 22.578 -2.1 1 91.69 78 TYR A C 1
ATOM 629 O O . TYR A 1 78 ? 21.625 22.234 -1.012 1 91.69 78 TYR A O 1
ATOM 637 N N . LEU A 1 79 ? 19.984 23.047 -2.318 1 92.19 79 LEU A N 1
ATOM 638 C CA . LEU A 1 79 ? 18.938 23.062 -1.301 1 92.19 79 LEU A CA 1
ATOM 639 C C . LEU A 1 79 ? 17.766 22.172 -1.703 1 92.19 79 LEU A C 1
ATOM 641 O O . LEU A 1 79 ? 17.375 22.156 -2.869 1 92.19 79 LEU A O 1
ATOM 645 N N . GLU A 1 80 ? 17.25 21.422 -0.747 1 89.38 80 GLU A N 1
ATOM 646 C CA . GLU A 1 80 ? 16.078 20.609 -1.013 1 89.38 80 GLU A CA 1
ATOM 647 C C . GLU A 1 80 ? 15.102 20.641 0.165 1 89.38 80 GLU A C 1
ATOM 649 O O . GLU A 1 80 ? 15.492 20.953 1.291 1 89.38 80 GLU A O 1
ATOM 654 N N . PRO A 1 81 ? 13.828 20.422 -0.18 1 86.69 81 PRO A N 1
ATOM 655 C CA . PRO A 1 81 ? 12.867 20.281 0.923 1 86.69 81 PRO A CA 1
ATOM 656 C C . PRO A 1 81 ? 13.164 19.078 1.818 1 86.69 81 PRO A C 1
ATOM 658 O O . PRO A 1 81 ? 13.648 18.062 1.339 1 86.69 81 PRO A O 1
ATOM 661 N N . GLY A 1 82 ? 12.93 19.266 3.08 1 80.19 82 GLY A N 1
ATOM 662 C CA . GLY A 1 82 ? 13.125 18.172 4.035 1 80.19 82 GLY A CA 1
ATOM 663 C C . GLY A 1 82 ? 12.234 16.969 3.764 1 80.19 82 GLY A C 1
ATOM 664 O O . GLY A 1 82 ? 11.273 17.062 3.006 1 80.19 82 GLY A O 1
ATOM 665 N N . ARG A 1 83 ? 12.664 15.664 4.055 1 61.88 83 ARG A N 1
ATOM 666 C CA . ARG A 1 83 ? 12.086 14.367 3.729 1 61.88 83 ARG A CA 1
ATOM 667 C C . ARG A 1 83 ? 10.664 14.242 4.266 1 61.88 83 ARG A C 1
ATOM 669 O O . ARG A 1 83 ? 9.984 13.25 4.008 1 61.88 83 ARG A O 1
ATOM 676 N N . MET A 1 84 ? 10.336 14.938 5.133 1 54.5 84 MET A N 1
ATOM 677 C CA . MET A 1 84 ? 8.969 14.648 5.559 1 54.5 84 MET A CA 1
ATOM 678 C C . MET A 1 84 ? 7.969 14.992 4.457 1 54.5 84 MET A C 1
ATOM 680 O O . MET A 1 84 ? 7.973 16.109 3.939 1 54.5 84 MET A O 1
ATOM 684 N N . PRO A 1 85 ? 7.363 13.945 3.748 1 46.88 85 PRO A N 1
ATOM 685 C CA . PRO A 1 85 ? 6.426 14.023 2.627 1 46.88 85 PRO A CA 1
ATOM 686 C C . PRO A 1 85 ? 5.512 15.242 2.703 1 46.88 85 PRO A C 1
ATOM 688 O O . PRO A 1 85 ? 4.5 15.305 2.002 1 46.88 85 PRO A O 1
ATOM 691 N N . LEU A 1 86 ? 5.383 15.859 3.781 1 51.09 86 LEU A N 1
ATOM 692 C CA . LEU A 1 86 ? 4.328 16.844 3.578 1 51.09 86 LEU A CA 1
ATOM 693 C C . LEU A 1 86 ? 4.633 17.719 2.369 1 51.09 86 LEU A C 1
ATOM 695 O O . LEU A 1 86 ? 5.797 17.969 2.051 1 51.09 86 LEU A O 1
ATOM 699 N N . ALA A 1 87 ? 3.697 17.797 1.439 1 55.31 87 ALA A N 1
ATOM 700 C CA . ALA A 1 87 ? 3.664 18.547 0.19 1 55.31 87 ALA A CA 1
ATOM 701 C C . ALA A 1 87 ? 4.426 19.859 0.323 1 55.31 87 ALA A C 1
ATOM 703 O O . ALA A 1 87 ? 4.184 20.641 1.251 1 55.31 87 ALA A O 1
ATOM 704 N N . SER A 1 88 ? 5.707 19.797 0.034 1 60.62 88 SER A N 1
ATOM 705 C CA . SER A 1 88 ? 6.512 21.016 0.071 1 60.62 88 SER A CA 1
ATOM 706 C C . SER A 1 88 ? 5.914 22.109 -0.819 1 60.62 88 SER A C 1
ATOM 708 O O . SER A 1 88 ? 5.191 21.812 -1.771 1 60.62 88 SER A O 1
ATOM 710 N N . THR A 1 89 ? 5.625 23.234 -0.209 1 74.44 89 THR A N 1
ATOM 711 C CA . THR A 1 89 ? 5.336 24.438 -0.992 1 74.44 89 THR A CA 1
ATOM 712 C C . THR A 1 89 ? 6.551 24.844 -1.823 1 74.44 89 THR A C 1
ATOM 714 O O . THR A 1 89 ? 7.691 24.656 -1.395 1 74.44 89 THR A O 1
ATOM 717 N N . LYS A 1 90 ? 6.242 25.094 -3.014 1 83 90 LYS A N 1
ATOM 718 C CA . LYS A 1 90 ? 7.309 25.516 -3.914 1 83 90 LYS A CA 1
ATOM 719 C C . LYS A 1 90 ? 7.609 27 -3.758 1 83 90 LYS A C 1
ATOM 721 O O . LYS A 1 90 ? 6.723 27.844 -3.92 1 83 90 LYS A O 1
ATOM 726 N N . PRO A 1 91 ? 8.891 27.25 -3.453 1 90.44 91 PRO A N 1
ATOM 727 C CA . PRO A 1 91 ? 9.234 28.672 -3.398 1 90.44 91 PRO A CA 1
ATOM 728 C C . PRO A 1 91 ? 9.211 29.328 -4.773 1 90.44 91 PRO A C 1
ATOM 730 O O . PRO A 1 91 ? 9.445 28.672 -5.789 1 90.44 91 PRO A O 1
ATOM 733 N N . ALA A 1 92 ? 8.906 30.562 -4.77 1 89.81 92 ALA A N 1
ATOM 734 C CA . ALA A 1 92 ? 8.938 31.344 -6.008 1 89.81 92 ALA A CA 1
ATOM 735 C C . ALA A 1 92 ? 10.367 31.547 -6.496 1 89.81 92 ALA A C 1
ATOM 737 O O . ALA A 1 92 ? 10.617 31.578 -7.703 1 89.81 92 ALA A O 1
ATOM 738 N N . LYS A 1 93 ? 11.188 31.734 -5.598 1 93.38 93 LYS A N 1
ATOM 739 C CA . LYS A 1 93 ? 12.594 32 -5.906 1 93.38 93 LYS A CA 1
ATOM 740 C C . LYS A 1 93 ? 13.508 31.469 -4.801 1 93.38 93 LYS A C 1
ATOM 742 O O . LYS A 1 93 ? 13.195 31.609 -3.615 1 93.38 93 LYS A O 1
ATOM 747 N N . VAL A 1 94 ? 14.617 30.875 -5.281 1 95.88 94 VAL A N 1
ATOM 748 C CA . VAL A 1 94 ? 15.641 30.406 -4.348 1 95.88 94 VAL A CA 1
ATOM 749 C C . VAL A 1 94 ? 17 30.938 -4.777 1 95.88 94 VAL A C 1
ATOM 751 O O . VAL A 1 94 ? 17.406 30.781 -5.934 1 95.88 94 VAL A O 1
ATOM 754 N N . ARG A 1 95 ? 17.656 31.578 -3.869 1 97.19 95 ARG A N 1
ATOM 755 C CA . ARG A 1 95 ? 18.984 32.125 -4.141 1 97.19 95 ARG A CA 1
ATOM 756 C C . ARG A 1 95 ? 20 31.609 -3.125 1 97.19 95 ARG A C 1
ATOM 758 O O . ARG A 1 95 ? 19.656 31.391 -1.961 1 97.19 95 ARG A O 1
ATOM 765 N N . ILE A 1 96 ? 21.219 31.391 -3.574 1 97.19 96 ILE A N 1
ATOM 766 C CA . ILE A 1 96 ? 22.297 30.922 -2.713 1 97.19 96 ILE A CA 1
ATOM 767 C C . ILE A 1 96 ? 23.531 31.797 -2.928 1 97.19 96 ILE A C 1
ATOM 769 O O . ILE A 1 96 ? 23.859 32.156 -4.062 1 97.19 96 ILE A O 1
ATOM 773 N N . GLY A 1 97 ? 24.125 32.25 -1.866 1 96.81 97 GLY A N 1
ATOM 774 C CA . GLY A 1 97 ? 25.406 32.906 -1.839 1 96.81 97 GLY A CA 1
ATOM 775 C C . GLY A 1 97 ? 26.328 32.406 -0.751 1 96.81 97 GLY A C 1
ATOM 776 O O . GLY A 1 97 ? 25.953 31.547 0.041 1 96.81 97 GLY A O 1
ATOM 777 N N . TYR A 1 98 ? 27.609 32.844 -0.82 1 95.69 98 TYR A N 1
ATOM 778 C CA . TYR A 1 98 ? 28.516 32.438 0.254 1 95.69 98 TYR A CA 1
ATOM 779 C C . TYR A 1 98 ? 29.594 33.469 0.495 1 95.69 98 TYR A C 1
ATOM 781 O O . TYR A 1 98 ? 29.875 34.281 -0.382 1 95.69 98 TYR A O 1
ATOM 789 N N . THR A 1 99 ? 30.094 33.406 1.679 1 94.88 99 THR A N 1
ATOM 790 C CA . THR A 1 99 ? 31.219 34.25 2.098 1 94.88 99 THR A CA 1
ATOM 791 C C . THR A 1 99 ? 32.281 33.406 2.801 1 94.88 99 THR A C 1
ATOM 793 O O . THR A 1 99 ? 31.953 32.531 3.625 1 94.88 99 THR A O 1
ATOM 796 N N . VAL A 1 100 ? 33.531 33.625 2.428 1 94.38 100 VAL A N 1
ATOM 797 C CA . VAL A 1 100 ? 34.656 32.938 3.061 1 94.38 100 VAL A CA 1
ATOM 798 C C . VAL A 1 100 ? 35.406 33.906 3.975 1 94.38 100 VAL A C 1
ATOM 800 O O . VAL A 1 100 ? 35.875 34.969 3.529 1 94.38 100 VAL A O 1
ATOM 803 N N . TYR A 1 101 ? 35.5 33.406 5.168 1 92.44 101 TYR A N 1
ATOM 804 C CA . TYR A 1 101 ? 36.219 34.188 6.156 1 92.44 101 TYR A CA 1
ATOM 805 C C . TYR A 1 101 ? 37.562 33.562 6.508 1 92.44 101 TYR A C 1
ATOM 807 O O . TYR A 1 101 ? 37.688 32.344 6.543 1 92.44 101 TYR A O 1
ATOM 815 N N . MET A 1 102 ? 38.562 34.406 6.875 1 86.94 102 MET A N 1
ATOM 816 C CA . MET A 1 102 ? 39.938 33.969 7.145 1 86.94 102 MET A CA 1
ATOM 817 C C . MET A 1 102 ? 40.031 33.219 8.469 1 86.94 102 MET A C 1
ATOM 819 O O . MET A 1 102 ? 40.75 32.219 8.594 1 86.94 102 MET A O 1
ATOM 823 N N . THR A 1 103 ? 39.344 33.781 9.461 1 79.06 103 THR A N 1
ATOM 824 C CA . THR A 1 103 ? 39.406 33.156 10.773 1 79.06 103 THR A CA 1
ATOM 825 C C . THR A 1 103 ? 38.031 32.938 11.359 1 79.06 103 THR A C 1
ATOM 827 O O . THR A 1 103 ? 37.031 33.312 10.758 1 79.06 103 THR A O 1
ATOM 830 N N . ASP A 1 104 ? 38.062 32.344 12.516 1 76.19 104 ASP A N 1
ATOM 831 C CA . ASP A 1 104 ? 36.844 32.031 13.227 1 76.19 104 ASP A CA 1
ATOM 832 C C . ASP A 1 104 ? 36.156 33.281 13.766 1 76.19 104 ASP A C 1
ATOM 834 O O . ASP A 1 104 ? 35 33.25 14.164 1 76.19 104 ASP A O 1
ATOM 838 N N . GLU A 1 105 ? 36.875 34.438 13.641 1 78.69 105 GLU A N 1
ATOM 839 C CA . GLU A 1 105 ? 36.312 35.656 14.211 1 78.69 105 GLU A CA 1
ATOM 840 C C . GLU A 1 105 ? 35.469 36.406 13.203 1 78.69 105 GLU A C 1
ATOM 842 O O . GLU A 1 105 ? 34.812 37.406 13.539 1 78.69 105 GLU A O 1
ATOM 847 N N . PHE A 1 106 ? 35.344 35.938 12.008 1 82.69 106 PHE A N 1
ATOM 848 C CA . PHE A 1 106 ? 34.469 36.469 10.945 1 82.69 106 PHE A CA 1
ATOM 849 C C . PHE A 1 106 ? 34.75 37.938 10.688 1 82.69 106 PHE A C 1
ATOM 851 O O . PHE A 1 106 ? 33.844 38.688 10.391 1 82.69 106 PHE A O 1
ATOM 858 N N . ARG A 1 107 ? 36.031 38.438 10.867 1 83.25 107 ARG A N 1
ATOM 859 C CA . ARG A 1 107 ? 36.406 39.844 10.688 1 83.25 107 ARG A CA 1
ATOM 860 C C . ARG A 1 107 ? 36.938 40.094 9.281 1 83.25 107 ARG A C 1
ATOM 862 O O . ARG A 1 107 ? 36.531 41.094 8.641 1 83.25 107 ARG A O 1
ATOM 869 N N . GLU A 1 108 ? 37.719 39.219 8.781 1 89.19 108 GLU A N 1
ATOM 870 C CA . GLU A 1 108 ? 38.344 39.438 7.477 1 89.19 108 GLU A CA 1
ATOM 871 C C . GLU A 1 108 ? 37.719 38.531 6.414 1 89.19 108 GLU A C 1
ATOM 873 O O . GLU A 1 108 ? 37.719 37.312 6.535 1 89.19 108 GLU A O 1
ATOM 878 N N . VAL A 1 109 ? 37.156 39.219 5.379 1 92.69 109 VAL A N 1
ATOM 879 C CA . VAL A 1 109 ? 36.5 38.5 4.277 1 92.69 109 VAL A CA 1
ATOM 880 C C . VAL A 1 109 ? 37.531 38.219 3.176 1 92.69 109 VAL A C 1
ATOM 882 O O . VAL A 1 109 ? 38.188 39.125 2.672 1 92.69 109 VAL A O 1
ATOM 885 N N . LEU A 1 110 ? 37.656 36.938 2.795 1 93.31 110 LEU A N 1
ATOM 886 C CA . LEU A 1 110 ? 38.531 36.531 1.699 1 93.31 110 LEU A CA 1
ATOM 887 C C . LEU A 1 110 ? 37.781 36.594 0.364 1 93.31 110 LEU A C 1
ATOM 889 O O . LEU A 1 110 ? 38.375 37 -0.651 1 93.31 110 LEU A O 1
ATOM 893 N N . HIS A 1 111 ? 36.5 36.219 0.448 1 94.88 111 HIS A N 1
ATOM 894 C CA . HIS A 1 111 ? 35.688 36.25 -0.763 1 94.88 111 HIS A CA 1
ATOM 895 C C . HIS A 1 111 ? 34.188 36.344 -0.43 1 94.88 111 HIS A C 1
ATOM 897 O O . HIS A 1 111 ? 33.75 35.719 0.543 1 94.88 111 HIS A O 1
ATOM 903 N N . HIS A 1 112 ? 33.5 37.125 -1.253 1 95.19 112 HIS A N 1
ATOM 904 C CA . HIS A 1 112 ? 32.062 37.25 -1.138 1 95.19 112 HIS A CA 1
ATOM 905 C C . HIS A 1 112 ? 31.375 37 -2.477 1 95.19 112 HIS A C 1
ATOM 907 O O . HIS A 1 112 ? 31.625 37.688 -3.455 1 95.19 112 HIS A O 1
ATOM 913 N N . GLU A 1 113 ? 30.609 35.969 -2.498 1 95.56 113 GLU A N 1
ATOM 914 C CA . GLU A 1 113 ? 29.75 35.656 -3.633 1 95.56 113 GLU A CA 1
ATOM 915 C C . GLU A 1 113 ? 28.297 36.094 -3.355 1 95.56 113 GLU A C 1
ATOM 917 O O . GLU A 1 113 ? 27.641 35.531 -2.477 1 95.56 113 GLU A O 1
ATOM 922 N N . PRO A 1 114 ? 27.781 37.031 -4.078 1 94.88 114 PRO A N 1
ATOM 923 C CA . PRO A 1 114 ? 26.422 37.531 -3.812 1 94.88 114 PRO A CA 1
ATOM 924 C C . PRO A 1 114 ? 25.359 36.438 -4.09 1 94.88 114 PRO A C 1
ATOM 926 O O . PRO A 1 114 ? 25.641 35.469 -4.781 1 94.88 114 PRO A O 1
ATOM 929 N N . LEU A 1 115 ? 24.188 36.688 -3.502 1 96.31 115 LEU A N 1
ATOM 930 C CA . LEU A 1 115 ? 23.031 35.812 -3.74 1 96.31 115 LEU A CA 1
ATOM 931 C C . LEU A 1 115 ? 22.734 35.719 -5.23 1 96.31 115 LEU A C 1
ATOM 933 O O . LEU A 1 115 ? 22.562 36.75 -5.902 1 96.31 115 LEU A O 1
ATOM 937 N N . THR A 1 116 ? 22.703 34.469 -5.676 1 96 116 THR A N 1
ATOM 938 C CA . THR A 1 116 ? 22.422 34.188 -7.082 1 96 116 THR A CA 1
ATOM 939 C C . THR A 1 116 ? 21.297 33.188 -7.215 1 96 116 THR A C 1
ATOM 941 O O . THR A 1 116 ? 21.156 32.281 -6.375 1 96 116 THR A O 1
ATOM 944 N N . ASP A 1 117 ? 20.641 33.25 -8.336 1 95.44 117 ASP A N 1
ATOM 945 C CA . ASP A 1 117 ? 19.5 32.375 -8.562 1 95.44 117 ASP A CA 1
ATOM 946 C C . ASP A 1 117 ? 19.953 30.922 -8.75 1 95.44 117 ASP A C 1
ATOM 948 O O . ASP A 1 117 ? 20.969 30.672 -9.406 1 95.44 117 ASP A O 1
ATOM 952 N N . THR A 1 118 ? 19.188 30.109 -8.141 1 94.94 118 THR A N 1
ATOM 953 C CA . THR A 1 118 ? 19.438 28.672 -8.312 1 94.94 118 THR A CA 1
ATOM 954 C C . THR A 1 118 ? 18.656 28.141 -9.516 1 94.94 118 THR A C 1
ATOM 956 O O . THR A 1 118 ? 17.797 28.828 -10.062 1 94.94 118 THR A O 1
ATOM 959 N N . TYR A 1 119 ? 19.016 26.969 -9.961 1 90.38 119 TYR A N 1
ATOM 960 C CA . TYR A 1 119 ? 18.203 26.281 -10.953 1 90.38 119 TYR A CA 1
ATOM 961 C C . TYR A 1 119 ? 17.641 24.969 -10.391 1 90.38 119 TYR A C 1
ATOM 963 O O . TYR A 1 119 ? 18.25 24.359 -9.5 1 90.38 119 TYR A O 1
ATOM 971 N N . VAL A 1 120 ? 16.562 24.547 -10.922 1 88.38 120 VAL A N 1
ATOM 972 C CA . VAL A 1 120 ? 15.859 23.375 -10.414 1 88.38 120 VAL A CA 1
ATOM 973 C C . VAL A 1 120 ? 16.375 22.125 -11.117 1 88.38 120 VAL A C 1
ATOM 975 O O . VAL A 1 120 ? 16.531 22.109 -12.344 1 88.38 120 VAL A O 1
ATOM 978 N N . ALA A 1 121 ? 16.719 21.125 -10.305 1 81.88 121 ALA A N 1
ATOM 979 C CA . ALA A 1 121 ? 17.125 19.828 -10.828 1 81.88 121 ALA A CA 1
ATOM 980 C C . ALA A 1 121 ? 16.547 18.688 -10 1 81.88 121 ALA A C 1
ATOM 982 O O . ALA A 1 121 ? 16.172 18.891 -8.836 1 81.88 121 ALA A O 1
ATOM 983 N N . PRO A 1 122 ? 16.312 17.562 -10.664 1 76.12 122 PRO A N 1
ATOM 984 C CA . PRO A 1 122 ? 15.836 16.438 -9.867 1 76.12 122 PRO A CA 1
ATOM 985 C C . PRO A 1 122 ? 16.875 15.953 -8.844 1 76.12 122 PRO A C 1
ATOM 987 O O . PRO A 1 122 ? 18.078 16.016 -9.102 1 76.12 122 PRO A O 1
ATOM 990 N N . SER A 1 123 ? 16.312 15.711 -7.703 1 64.62 123 SER A N 1
ATOM 991 C CA . SER A 1 123 ? 17.188 15.125 -6.699 1 64.62 123 SER A CA 1
ATOM 992 C C . SER A 1 123 ? 17.734 13.781 -7.16 1 64.62 123 SER A C 1
ATOM 994 O O . SER A 1 123 ? 17.297 13.234 -8.164 1 64.62 123 SER A O 1
ATOM 996 N N . VAL A 1 124 ? 18.75 13.281 -6.48 1 54.56 124 VAL A N 1
ATOM 997 C CA . VAL A 1 124 ? 19.422 12.023 -6.809 1 54.56 124 VAL A CA 1
ATOM 998 C C . VAL A 1 124 ? 18.391 10.906 -6.918 1 54.56 124 VAL A C 1
ATOM 1000 O O . VAL A 1 124 ? 18.516 10.008 -7.758 1 54.56 124 VAL A O 1
ATOM 1003 N N . PHE A 1 125 ? 17.391 11.078 -6.039 1 54.12 125 PHE A N 1
ATOM 1004 C CA . PHE A 1 125 ? 16.422 9.992 -6.09 1 54.12 125 PHE A CA 1
ATOM 1005 C C . PHE A 1 125 ? 15.227 10.375 -6.949 1 54.12 125 PHE A C 1
ATOM 1007 O O . PHE A 1 125 ? 14.289 9.594 -7.098 1 54.12 125 PHE A O 1
ATOM 1014 N N . GLY A 1 126 ? 15.453 11.5 -7.633 1 55.62 126 GLY A N 1
ATOM 1015 C CA . GLY A 1 126 ? 14.469 11.953 -8.609 1 55.62 126 GLY A CA 1
ATOM 1016 C C . GLY A 1 126 ? 13.117 12.273 -8 1 55.62 126 GLY A C 1
ATOM 1017 O O . GLY A 1 126 ? 12.188 12.664 -8.711 1 55.62 126 GLY A O 1
ATOM 1018 N N . LEU A 1 127 ? 12.945 12.078 -6.777 1 58.66 127 LEU A N 1
ATOM 1019 C CA . LEU A 1 127 ? 11.609 12.164 -6.199 1 58.66 127 LEU A CA 1
ATOM 1020 C C . LEU A 1 127 ? 11.297 13.594 -5.777 1 58.66 127 LEU A C 1
ATOM 1022 O O . LEU A 1 127 ? 10.125 13.977 -5.676 1 58.66 127 LEU A O 1
ATOM 1026 N N . VAL A 1 128 ? 12.359 14.32 -5.578 1 68.12 128 VAL A N 1
ATOM 1027 C CA . VAL A 1 128 ? 12.117 15.68 -5.102 1 68.12 128 VAL A CA 1
ATOM 1028 C C . VAL A 1 128 ? 12.953 16.656 -5.918 1 68.12 128 VAL A C 1
ATOM 1030 O O . VAL A 1 128 ? 14.023 16.312 -6.426 1 68.12 128 VAL A O 1
ATOM 1033 N N . GLU A 1 129 ? 12.367 17.781 -6.145 1 78.12 129 GLU A N 1
ATOM 1034 C CA . GLU A 1 129 ? 13.109 18.859 -6.793 1 78.12 129 GLU A CA 1
ATOM 1035 C C . GLU A 1 129 ? 14.125 19.484 -5.844 1 78.12 129 GLU A C 1
ATOM 1037 O O . GLU A 1 129 ? 13.852 19.641 -4.652 1 78.12 129 GLU A O 1
ATOM 1042 N N . CYS A 1 130 ? 15.258 19.641 -6.367 1 87.94 130 CYS A N 1
ATOM 1043 C CA . CYS A 1 130 ? 16.281 20.344 -5.594 1 87.94 130 CYS A CA 1
ATOM 1044 C C . CYS A 1 130 ? 16.703 21.625 -6.289 1 87.94 130 CYS A C 1
ATOM 1046 O O . CYS A 1 130 ? 16.516 21.781 -7.496 1 87.94 130 CYS A O 1
ATOM 1048 N N . TYR A 1 131 ? 17.125 22.547 -5.5 1 92.12 131 TYR A N 1
ATOM 1049 C CA . TYR A 1 131 ? 17.609 23.844 -5.977 1 92.12 131 TYR A CA 1
ATOM 1050 C C . TYR A 1 131 ? 19.125 23.906 -5.918 1 92.12 131 TYR A C 1
ATOM 1052 O O . TYR A 1 131 ? 19.703 24.109 -4.848 1 92.12 131 TYR A O 1
ATOM 1060 N N . LYS A 1 132 ? 19.703 23.891 -7.062 1 91.94 132 LYS A N 1
ATOM 1061 C CA . LYS A 1 132 ? 21.172 23.781 -7.137 1 91.94 132 LYS A CA 1
ATOM 1062 C C . LYS A 1 132 ? 21.797 25.141 -7.391 1 91.94 132 LYS A C 1
ATOM 1064 O O . LYS A 1 132 ? 21.281 25.938 -8.18 1 91.94 132 LYS A O 1
ATOM 1069 N N . ALA A 1 133 ? 22.922 25.312 -6.75 1 93.81 133 ALA A N 1
ATOM 1070 C CA . ALA A 1 133 ? 23.703 26.516 -7.02 1 93.81 133 ALA A CA 1
ATOM 1071 C C . ALA A 1 133 ? 24.141 26.562 -8.477 1 93.81 133 ALA A C 1
ATOM 1073 O O . ALA A 1 133 ? 24.312 25.531 -9.117 1 93.81 133 ALA A O 1
ATOM 1074 N N . PRO A 1 134 ? 24.312 27.812 -8.93 1 89.94 134 PRO A N 1
ATOM 1075 C CA . PRO A 1 134 ? 24.719 27.922 -10.328 1 89.94 134 PRO A CA 1
ATOM 1076 C C . PRO A 1 134 ? 26.078 27.281 -10.602 1 89.94 134 PRO A C 1
ATOM 1078 O O . PRO A 1 134 ? 26.906 27.188 -9.695 1 89.94 134 PRO A O 1
ATOM 1081 N N . THR A 1 135 ? 26.156 26.922 -11.844 1 84.12 135 THR A N 1
ATOM 1082 C CA . THR A 1 135 ? 27.438 26.391 -12.281 1 84.12 135 THR A CA 1
ATOM 1083 C C . THR A 1 135 ? 28.375 27.516 -12.727 1 84.12 135 THR A C 1
ATOM 1085 O O . THR A 1 135 ? 28.078 28.688 -12.5 1 84.12 135 THR A O 1
ATOM 1088 N N . GLY A 1 136 ? 29.625 27.219 -13.172 1 85.06 136 GLY A N 1
ATOM 1089 C CA . GLY A 1 136 ? 30.578 28.203 -13.664 1 85.06 136 GLY A CA 1
ATOM 1090 C C . GLY A 1 136 ? 31.422 28.812 -12.562 1 85.06 136 GLY A C 1
ATOM 1091 O O . GLY A 1 136 ? 31.953 28.094 -11.703 1 85.06 136 GLY A O 1
ATOM 1092 N N . ARG A 1 137 ? 31.438 30.125 -12.672 1 87.69 137 ARG A N 1
ATOM 1093 C CA . ARG A 1 137 ? 32.344 30.859 -11.789 1 87.69 137 ARG A CA 1
ATOM 1094 C C . ARG A 1 137 ? 31.984 30.625 -10.328 1 87.69 137 ARG A C 1
ATOM 1096 O O . ARG A 1 137 ? 32.875 30.516 -9.477 1 87.69 137 ARG A O 1
ATOM 1103 N N . PHE A 1 138 ? 30.766 30.484 -10.016 1 92.56 138 PHE A N 1
ATOM 1104 C CA . PHE A 1 138 ? 30.281 30.266 -8.656 1 92.56 138 PHE A CA 1
ATOM 1105 C C . PHE A 1 138 ? 30.891 29 -8.062 1 92.56 138 PHE A C 1
ATOM 1107 O O . PHE A 1 138 ? 31.531 29.047 -7.004 1 92.56 138 PHE A O 1
ATOM 1114 N N . LYS A 1 139 ? 30.766 27.922 -8.695 1 89.81 139 LYS A N 1
ATOM 1115 C CA . LYS A 1 139 ? 31.219 26.625 -8.203 1 89.81 139 LYS A CA 1
ATOM 1116 C C . LYS A 1 139 ? 32.75 26.5 -8.273 1 89.81 139 LYS A C 1
ATOM 1118 O O . LYS A 1 139 ? 33.375 25.891 -7.398 1 89.81 139 LYS A O 1
ATOM 1123 N N . GLU A 1 140 ? 33.281 27.047 -9.312 1 87.19 140 GLU A N 1
ATOM 1124 C CA . GLU A 1 140 ? 34.719 26.969 -9.484 1 87.19 140 GLU A CA 1
ATOM 1125 C C . GLU A 1 140 ? 35.469 27.656 -8.336 1 87.19 140 GLU A C 1
ATOM 1127 O O . GLU A 1 140 ? 36.406 27.094 -7.77 1 87.19 140 GLU A O 1
ATOM 1132 N N . LYS A 1 141 ? 35 28.828 -8.086 1 91.88 141 LYS A N 1
ATOM 1133 C CA . LYS A 1 141 ? 35.625 29.578 -7.004 1 91.88 141 LYS A CA 1
ATOM 1134 C C . LYS A 1 141 ? 35.438 28.875 -5.664 1 91.88 141 LYS A C 1
ATOM 1136 O O . LYS A 1 141 ? 36.375 28.812 -4.855 1 91.88 141 LYS A O 1
ATOM 1141 N N . LEU A 1 142 ? 34.312 28.391 -5.426 1 92.25 142 LEU A N 1
ATOM 1142 C CA . LEU A 1 142 ? 34.062 27.672 -4.184 1 92.25 142 LEU A CA 1
ATOM 1143 C C . LEU A 1 142 ? 34.906 26.406 -4.098 1 92.25 142 LEU A C 1
ATOM 1145 O O . LEU A 1 142 ? 35.469 26.109 -3.035 1 92.25 142 LEU A O 1
ATOM 1149 N N . ALA A 1 143 ? 35.031 25.734 -5.172 1 87.44 143 ALA A N 1
ATOM 1150 C CA . ALA A 1 143 ? 35.875 24.531 -5.227 1 87.44 143 ALA A CA 1
ATOM 1151 C C . ALA A 1 143 ? 37.344 24.859 -4.91 1 87.44 143 ALA A C 1
ATOM 1153 O O . ALA A 1 143 ? 38.031 24.062 -4.266 1 87.44 143 ALA A O 1
ATOM 1154 N N . GLU A 1 144 ? 37.75 25.953 -5.379 1 87.19 144 GLU A N 1
ATOM 1155 C CA . GLU A 1 144 ? 39.094 26.391 -5.098 1 87.19 144 GLU A CA 1
ATOM 1156 C C . GLU A 1 144 ? 39.344 26.531 -3.598 1 87.19 144 GLU A C 1
ATOM 1158 O O . GLU A 1 144 ? 40.375 26.062 -3.08 1 87.19 144 GLU A O 1
ATOM 1163 N N . PHE A 1 145 ? 38.406 27.078 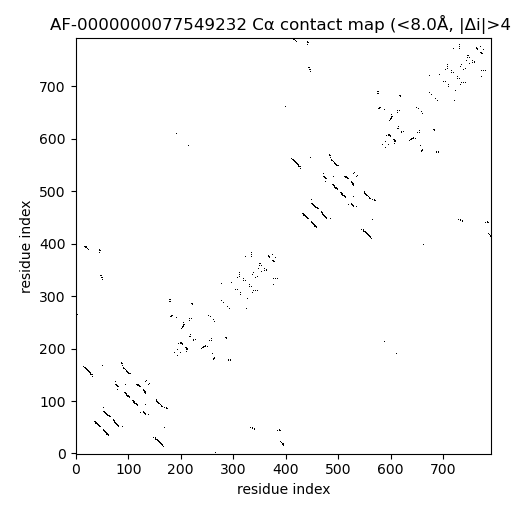-3.002 1 89.75 145 PHE A N 1
ATOM 1164 C CA . PHE A 1 145 ? 38.562 27.281 -1.564 1 89.75 145 PHE A CA 1
ATOM 1165 C C . PHE A 1 145 ? 38.469 25.953 -0.822 1 89.75 145 PHE A C 1
ATOM 1167 O O . PHE A 1 145 ? 39.25 25.688 0.091 1 89.75 145 PHE A O 1
ATOM 1174 N N . LEU A 1 146 ? 37.562 25.109 -1.188 1 88 146 LEU A N 1
ATOM 1175 C CA . LEU A 1 146 ? 37.344 23.828 -0.507 1 88 146 LEU A CA 1
ATOM 1176 C C . LEU A 1 146 ? 38.5 22.859 -0.76 1 88 146 LEU A C 1
ATOM 1178 O O . LEU A 1 146 ? 38.75 21.969 0.048 1 88 146 LEU A O 1
ATOM 1182 N N . GLY A 1 147 ? 39.094 23.047 -1.85 1 83.12 147 GLY A N 1
ATOM 1183 C CA . GLY A 1 147 ? 40.188 22.188 -2.203 1 83.12 147 GLY A CA 1
ATOM 1184 C C . GLY A 1 147 ? 41.531 22.656 -1.641 1 83.12 147 GLY A C 1
ATOM 1185 O O . GLY A 1 147 ? 42.531 21.969 -1.743 1 83.12 147 GLY A O 1
ATOM 1186 N N . SER A 1 148 ? 41.531 23.75 -1.095 1 83.06 148 SER A N 1
ATOM 1187 C CA . SER A 1 148 ? 42.75 24.359 -0.587 1 83.06 148 SER A CA 1
ATOM 1188 C C . SER A 1 148 ? 43.25 23.641 0.665 1 83.06 148 SER A C 1
ATOM 1190 O O . SER A 1 148 ? 42.438 23.141 1.456 1 83.06 148 SER A O 1
ATOM 1192 N N . ARG A 1 149 ? 44.531 23.656 0.915 1 79.56 149 ARG A N 1
ATOM 1193 C CA . ARG A 1 149 ? 45.125 23.094 2.117 1 79.56 149 ARG A CA 1
ATOM 1194 C C . ARG A 1 149 ? 44.812 23.938 3.342 1 79.56 149 ARG A C 1
ATOM 1196 O O . ARG A 1 149 ? 44.875 23.469 4.477 1 79.56 149 ARG A O 1
ATOM 1203 N N . LEU A 1 150 ? 44.438 25.219 3.053 1 82.69 150 LEU A N 1
ATOM 1204 C CA . LEU A 1 150 ? 44.156 26.156 4.145 1 82.69 150 LEU A CA 1
ATOM 1205 C C . LEU A 1 150 ? 42.688 26.125 4.539 1 82.69 150 LEU A C 1
ATOM 1207 O O . LEU A 1 150 ? 42.25 26.906 5.387 1 82.69 150 LEU A O 1
ATOM 1211 N N . ARG A 1 151 ? 41.938 25.297 3.934 1 82.62 151 ARG A N 1
ATOM 1212 C CA . ARG A 1 151 ? 40.5 25.328 4.105 1 82.62 151 ARG A CA 1
ATOM 1213 C C . ARG A 1 151 ? 40.125 25.172 5.574 1 82.62 151 ARG A C 1
ATOM 1215 O O . ARG A 1 151 ? 39.094 25.672 6.012 1 82.62 151 ARG A O 1
ATOM 1222 N N . GLY A 1 152 ? 40.938 24.5 6.324 1 82.56 152 GLY A N 1
ATOM 1223 C CA . GLY A 1 152 ? 40.656 24.266 7.73 1 82.56 152 GLY A CA 1
ATOM 1224 C C . GLY A 1 152 ? 40.719 25.531 8.57 1 82.56 152 GLY A C 1
ATOM 1225 O O . GLY A 1 152 ? 40.156 25.594 9.664 1 82.56 152 GLY A O 1
ATOM 1226 N N . THR A 1 153 ? 41.375 26.516 8.047 1 84.19 153 THR A N 1
ATOM 1227 C CA . THR A 1 153 ? 41.531 27.75 8.781 1 84.19 153 THR A CA 1
ATOM 1228 C C . THR A 1 153 ? 40.406 28.719 8.453 1 84.19 153 THR A C 1
ATOM 1230 O O . THR A 1 153 ? 40.188 29.719 9.156 1 84.19 153 THR A O 1
ATOM 1233 N N . TRP A 1 154 ? 39.719 28.438 7.465 1 87.44 154 TRP A N 1
ATOM 1234 C CA . TRP A 1 154 ? 38.688 29.359 6.988 1 87.44 154 TRP A CA 1
ATOM 1235 C C . TRP A 1 154 ? 37.312 28.953 7.504 1 87.44 154 TRP A C 1
ATOM 1237 O O . TRP A 1 154 ? 37.125 27.844 7.996 1 87.44 154 TRP A O 1
ATOM 1247 N N . ARG A 1 155 ? 36.438 29.938 7.523 1 89.75 155 ARG A N 1
ATOM 1248 C CA . ARG A 1 155 ? 35 29.719 7.793 1 89.75 155 ARG A CA 1
ATOM 1249 C C . ARG A 1 155 ? 34.156 30.078 6.582 1 89.75 155 ARG A C 1
ATOM 1251 O O . ARG A 1 155 ? 34.375 31.125 5.961 1 89.75 155 ARG A O 1
ATOM 1258 N N . PHE A 1 156 ? 33.312 29.172 6.27 1 92.06 156 PHE A N 1
ATOM 1259 C CA . PHE A 1 156 ? 32.406 29.375 5.152 1 92.06 156 PHE A CA 1
ATOM 1260 C C . PHE A 1 156 ? 31 29.688 5.645 1 92.06 156 PHE A C 1
ATOM 1262 O O . PHE A 1 156 ? 30.469 28.969 6.508 1 92.06 156 PHE A O 1
ATOM 1269 N N . VAL A 1 157 ? 30.422 30.797 5.176 1 93.88 157 VAL A N 1
ATOM 1270 C CA . VAL A 1 157 ? 29.016 31.094 5.469 1 93.88 157 VAL A CA 1
ATOM 1271 C C . VAL A 1 157 ? 28.203 31.016 4.184 1 93.88 157 VAL A C 1
ATOM 1273 O O . VAL A 1 157 ? 28.312 31.891 3.316 1 93.88 157 VAL A O 1
ATOM 1276 N N . VAL A 1 158 ? 27.406 29.984 4.133 1 96.06 158 VAL A N 1
ATOM 1277 C CA . VAL A 1 158 ? 26.484 29.859 3 1 96.06 158 VAL A CA 1
ATOM 1278 C C . VAL A 1 158 ? 25.156 30.516 3.328 1 96.06 158 VAL A C 1
ATOM 1280 O O . VAL A 1 158 ? 24.5 30.156 4.316 1 96.06 158 VAL A O 1
ATOM 1283 N N . THR A 1 159 ? 24.734 31.469 2.533 1 96.31 159 THR A N 1
ATOM 1284 C CA . THR A 1 159 ? 23.469 32.156 2.711 1 96.31 159 THR A CA 1
ATOM 1285 C C . THR A 1 159 ? 22.422 31.625 1.741 1 96.31 159 THR A C 1
ATOM 1287 O O . THR A 1 159 ? 22.656 31.578 0.531 1 96.31 159 THR A O 1
ATOM 1290 N N . MET A 1 160 ? 21.359 31.266 2.309 1 97.06 160 MET A N 1
ATOM 1291 C CA . MET A 1 160 ? 20.234 30.75 1.533 1 97.06 160 MET A CA 1
ATOM 1292 C C . MET A 1 160 ? 19 31.625 1.72 1 97.06 160 MET A C 1
ATOM 1294 O O . MET A 1 160 ? 18.609 31.922 2.85 1 97.06 160 MET A O 1
ATOM 1298 N N . GLU A 1 161 ? 18.406 32 0.608 1 96.94 161 GLU A N 1
ATOM 1299 C CA . GLU A 1 161 ? 17.234 32.844 0.623 1 96.94 161 GLU A CA 1
ATOM 1300 C C . GLU A 1 161 ? 16.078 32.219 -0.144 1 96.94 161 GLU A C 1
ATOM 1302 O O . GLU A 1 161 ? 16.25 31.797 -1.296 1 96.94 161 GLU A O 1
ATOM 1307 N N . LEU A 1 162 ? 14.938 32.156 0.527 1 95.38 162 LEU A N 1
ATOM 1308 C CA . LEU A 1 162 ? 13.734 31.578 -0.079 1 95.38 162 LEU A CA 1
ATOM 1309 C C . LEU A 1 162 ? 12.602 32.594 -0.077 1 95.38 162 LEU A C 1
ATOM 1311 O O . LEU A 1 162 ? 12.266 33.156 0.97 1 95.38 162 LEU A O 1
ATOM 1315 N N . ALA A 1 163 ? 12.016 32.75 -1.257 1 95.25 163 ALA A N 1
ATOM 1316 C CA . ALA A 1 163 ? 10.883 33.656 -1.39 1 95.25 163 ALA A CA 1
ATOM 1317 C C . ALA A 1 163 ? 9.594 32.906 -1.674 1 95.25 163 ALA A C 1
ATOM 1319 O O . ALA A 1 163 ? 9.562 32.031 -2.539 1 95.25 163 ALA A O 1
ATOM 1320 N N . PHE A 1 164 ? 8.523 33.344 -0.853 1 93.06 164 PHE A N 1
ATOM 1321 C CA . PHE A 1 164 ? 7.199 32.75 -1.044 1 93.06 164 PHE A CA 1
ATOM 1322 C C . PHE A 1 164 ? 6.133 33.844 -1.118 1 93.06 164 PHE A C 1
ATOM 1324 O O . PHE A 1 164 ? 6.277 34.906 -0.503 1 93.06 164 PHE A O 1
ATOM 1331 N N . SER A 1 165 ? 5.09 33.469 -1.903 1 90.75 165 SER A N 1
ATOM 1332 C CA . SER A 1 165 ? 3.867 34.25 -1.652 1 90.75 165 SER A CA 1
ATOM 1333 C C . SER A 1 165 ? 3.215 33.812 -0.34 1 90.75 165 SER A C 1
ATOM 1335 O O . SER A 1 165 ? 3.23 32.625 0.016 1 90.75 165 SER A O 1
ATOM 1337 N N . THR A 1 166 ? 2.645 34.812 0.352 1 89.81 166 THR A N 1
ATOM 1338 C CA . THR A 1 166 ? 2.012 34.5 1.632 1 89.81 166 THR A CA 1
ATOM 1339 C C . THR A 1 166 ? 0.902 33.469 1.457 1 89.81 166 THR A C 1
ATOM 1341 O O . THR A 1 166 ? 0.803 32.531 2.236 1 89.81 166 THR A O 1
ATOM 1344 N N . LYS A 1 167 ? 0.141 33.625 0.422 1 85.56 167 LYS A N 1
ATOM 1345 C CA . LYS A 1 167 ? -0.979 32.719 0.158 1 85.56 167 LYS A CA 1
ATOM 1346 C C . LYS A 1 167 ? -0.491 31.281 -0.094 1 85.56 167 LYS A C 1
ATOM 1348 O O . LYS A 1 167 ? -1.001 30.328 0.501 1 85.56 167 LYS A O 1
ATOM 1353 N N . SER A 1 168 ? 0.473 31.188 -0.856 1 84.06 168 SER A N 1
ATOM 1354 C CA . SER A 1 168 ? 1.005 29.875 -1.193 1 84.06 168 SER A CA 1
ATOM 1355 C C . SER A 1 168 ? 1.665 29.219 0.014 1 84.06 168 SER A C 1
ATOM 1357 O O . SER A 1 168 ? 1.571 28 0.196 1 84.06 168 SER A O 1
ATOM 1359 N N . PHE A 1 169 ? 2.273 30.047 0.762 1 90.19 169 PHE A N 1
ATOM 1360 C CA . PHE A 1 169 ? 2.979 29.516 1.926 1 90.19 169 PHE A CA 1
ATOM 1361 C C . PHE A 1 169 ? 1.997 28.969 2.949 1 90.19 169 PHE A C 1
ATOM 1363 O O . PHE A 1 169 ? 2.23 27.906 3.523 1 90.19 169 PHE A O 1
ATOM 1370 N N . LEU A 1 170 ? 0.897 29.609 3.105 1 88.25 170 LEU A N 1
ATOM 1371 C CA . LEU A 1 170 ? -0.048 29.25 4.156 1 88.25 170 LEU A CA 1
ATOM 1372 C C . LEU A 1 170 ? -1.019 28.172 3.662 1 88.25 170 LEU A C 1
ATOM 1374 O O . LEU A 1 170 ? -1.609 27.453 4.465 1 88.25 170 LEU A O 1
ATOM 1378 N N . SER A 1 171 ? -1.271 28.062 2.438 1 80.12 171 SER A N 1
ATOM 1379 C CA . SER A 1 171 ? -2.207 27.078 1.894 1 80.12 171 SER A CA 1
ATOM 1380 C C . SER A 1 171 ? -1.622 25.672 1.935 1 80.12 171 SER A C 1
ATOM 1382 O O . SER A 1 171 ? -2.344 24.703 2.17 1 80.12 171 SER A O 1
ATOM 1384 N N . GLY A 1 172 ? -0.414 25.562 1.95 1 69.38 172 GLY A N 1
ATOM 1385 C CA . GLY A 1 172 ? 0.234 24.266 1.975 1 69.38 172 GLY A CA 1
ATOM 1386 C C . GLY A 1 172 ? -0.13 23.391 0.788 1 69.38 172 GLY A C 1
ATOM 1387 O O . GLY A 1 172 ? -0.833 23.844 -0.122 1 69.38 172 GLY A O 1
ATOM 1388 N N . PRO A 1 173 ? 0.388 22.125 0.685 1 61.75 173 PRO A N 1
ATOM 1389 C CA . PRO A 1 173 ? 0.058 21.219 -0.413 1 61.75 173 PRO A CA 1
ATOM 1390 C C . PRO A 1 173 ? -1.375 20.688 -0.336 1 61.75 173 PRO A C 1
ATOM 1392 O O . PRO A 1 173 ? -1.92 20.531 0.759 1 61.75 173 PRO A O 1
ATOM 1395 N N . GLU A 1 174 ? -2.127 20.906 -1.477 1 59.22 174 GLU A N 1
ATOM 1396 C CA . GLU A 1 174 ? -3.506 20.438 -1.517 1 59.22 174 GLU A CA 1
ATOM 1397 C C . GLU A 1 174 ? -3.574 18.922 -1.339 1 59.22 174 GLU A C 1
ATOM 1399 O O . GLU A 1 174 ? -3.162 18.156 -2.225 1 59.22 174 GLU A O 1
ATOM 1404 N N . ILE A 1 175 ? -3.451 18.406 -0.273 1 55.97 175 ILE A N 1
ATOM 1405 C CA . ILE A 1 175 ? -3.357 16.969 -0.073 1 55.97 175 ILE A CA 1
ATOM 1406 C C . ILE A 1 175 ? -4.715 16.312 -0.337 1 55.97 175 ILE A C 1
ATOM 1408 O O . ILE A 1 175 ? -4.789 15.148 -0.726 1 55.97 175 ILE A O 1
ATOM 1412 N N . PHE A 1 176 ? -5.918 17.016 -0.284 1 58.53 176 PHE A N 1
ATOM 1413 C CA . PHE A 1 176 ? -7.098 16.172 -0.144 1 58.53 176 PHE A CA 1
ATOM 1414 C C . PHE A 1 176 ? -8.117 16.484 -1.229 1 58.53 176 PHE A C 1
ATOM 1416 O O . PHE A 1 176 ? -8.594 17.625 -1.33 1 58.53 176 PHE A O 1
ATOM 1423 N N . SER A 1 177 ? -7.945 15.727 -2.373 1 55.66 177 SER A N 1
ATOM 1424 C CA . SER A 1 177 ? -8.898 15.977 -3.451 1 55.66 177 SER A CA 1
ATOM 1425 C C . SER A 1 177 ? -10.242 15.32 -3.158 1 55.66 177 SER A C 1
ATOM 1427 O O . SER A 1 177 ? -11.258 15.68 -3.758 1 55.66 177 SER A O 1
ATOM 1429 N N . ASN A 1 178 ? -10.258 14.266 -2.42 1 59.5 178 ASN A N 1
ATOM 1430 C CA . ASN A 1 178 ? -11.523 13.547 -2.512 1 59.5 178 ASN A CA 1
ATOM 1431 C C . ASN A 1 178 ? -12.547 14.094 -1.521 1 59.5 178 ASN A C 1
ATOM 1433 O O . ASN A 1 178 ? -12.305 14.109 -0.314 1 59.5 178 ASN A O 1
ATOM 1437 N N . ASN A 1 179 ? -13.625 14.781 -2.154 1 66.56 179 ASN A N 1
ATOM 1438 C CA . ASN A 1 179 ? -14.641 15.406 -1.319 1 66.56 179 ASN A CA 1
ATOM 1439 C C . ASN A 1 179 ? -15.734 14.414 -0.928 1 66.56 179 ASN A C 1
ATOM 1441 O O . ASN A 1 179 ? -16.281 13.719 -1.783 1 66.56 179 ASN A O 1
ATOM 1445 N N . LEU A 1 180 ? -15.797 14.125 0.36 1 80.38 180 LEU A N 1
ATOM 1446 C CA . LEU A 1 180 ? -16.953 13.43 0.925 1 80.38 180 LEU A CA 1
ATOM 1447 C C . LEU A 1 180 ? -18.25 14.148 0.566 1 80.38 180 LEU A C 1
ATOM 1449 O O . LEU A 1 180 ? -18.312 15.383 0.596 1 80.38 180 LEU A O 1
ATOM 1453 N N . HIS A 1 181 ? -19.234 13.422 0.041 1 82.88 181 HIS A N 1
ATOM 1454 C CA . HIS A 1 181 ? -20.516 13.992 -0.355 1 82.88 181 HIS A CA 1
ATOM 1455 C C . HIS A 1 181 ? -21.328 14.422 0.861 1 82.88 181 HIS A C 1
ATOM 1457 O O . HIS A 1 181 ? -21.297 13.766 1.903 1 82.88 181 HIS A O 1
ATOM 1463 N N . ALA A 1 182 ? -22.047 15.547 0.607 1 87.06 182 ALA A N 1
ATOM 1464 C CA . ALA A 1 182 ? -22.953 16 1.65 1 87.06 182 ALA A CA 1
ATOM 1465 C C . ALA A 1 182 ? -24.188 15.117 1.72 1 87.06 182 ALA A C 1
ATOM 1467 O O . ALA A 1 182 ? -24.688 14.633 0.692 1 87.06 182 ALA A O 1
ATOM 1468 N N . GLN A 1 183 ? -24.625 14.961 2.922 1 91.12 183 GLN A N 1
ATOM 1469 C CA . GLN A 1 183 ? -25.859 14.227 3.094 1 91.12 183 GLN A CA 1
ATOM 1470 C C . GLN A 1 183 ? -27.031 14.969 2.471 1 91.12 183 GLN A C 1
ATOM 1472 O O . GLN A 1 183 ? -27.172 16.188 2.643 1 91.12 183 GLN A O 1
ATOM 1477 N N . PRO A 1 184 ? -27.891 14.219 1.806 1 88 184 PRO A N 1
ATOM 1478 C CA . PRO A 1 184 ? -29.062 14.891 1.232 1 88 184 PRO A CA 1
ATOM 1479 C C . PRO A 1 184 ? -30.016 15.406 2.297 1 88 184 PRO A C 1
ATOM 1481 O O . PRO A 1 184 ? -30.141 14.812 3.371 1 88 184 PRO A O 1
ATOM 1484 N N . ASP A 1 185 ? -30.703 16.469 1.938 1 87.31 185 ASP A N 1
ATOM 1485 C CA . ASP A 1 185 ? -31.641 17.094 2.867 1 87.31 185 ASP A CA 1
ATOM 1486 C C . ASP A 1 185 ? -32.812 16.156 3.162 1 87.31 185 ASP A C 1
ATOM 1488 O O . ASP A 1 185 ? -33.25 16.047 4.309 1 87.31 185 ASP A O 1
ATOM 1492 N N . ASP A 1 186 ? -33.25 15.516 2.121 1 89.12 186 ASP A N 1
ATOM 1493 C CA . ASP A 1 186 ? -34.344 14.555 2.266 1 89.12 186 ASP A CA 1
ATOM 1494 C C . ASP A 1 186 ? -33.844 13.117 2.129 1 89.12 186 ASP A C 1
ATOM 1496 O O . ASP A 1 186 ? -33.438 12.703 1.045 1 89.12 186 ASP A O 1
ATOM 1500 N N . ILE A 1 187 ? -33.938 12.422 3.227 1 90.88 187 ILE A N 1
ATOM 1501 C CA . ILE A 1 187 ? -33.375 11.062 3.229 1 90.88 187 ILE A CA 1
ATOM 1502 C C . ILE A 1 187 ? -34.531 10.047 3.307 1 90.88 187 ILE A C 1
ATOM 1504 O O . ILE A 1 187 ? -34.281 8.859 3.51 1 90.88 187 ILE A O 1
ATOM 1508 N N . SER A 1 188 ? -35.781 10.461 3.123 1 87.88 188 SER A N 1
ATOM 1509 C CA . SER A 1 188 ? -36.969 9.609 3.348 1 87.88 188 SER A CA 1
ATOM 1510 C C . SER A 1 188 ? -37 8.461 2.348 1 87.88 188 SER A C 1
ATOM 1512 O O . SER A 1 188 ? -37.375 7.344 2.697 1 87.88 188 SER A O 1
ATOM 1514 N N . ASN A 1 189 ? -36.562 8.672 1.16 1 87.5 189 ASN A N 1
ATOM 1515 C CA . ASN A 1 189 ? -36.625 7.637 0.138 1 87.5 189 ASN A CA 1
ATOM 1516 C C . ASN A 1 189 ? -35.219 7.133 -0.229 1 87.5 189 ASN A C 1
ATOM 1518 O O . ASN A 1 189 ? -35.062 6.461 -1.246 1 87.5 189 ASN A O 1
ATOM 1522 N N . ASP A 1 190 ? -34.312 7.512 0.524 1 93 190 ASP A N 1
ATOM 1523 C CA . ASP A 1 190 ? -32.938 7.062 0.323 1 93 190 ASP A CA 1
ATOM 1524 C C . ASP A 1 190 ? -32.688 5.707 0.981 1 93 190 ASP A C 1
ATOM 1526 O O . ASP A 1 190 ? -32.75 5.586 2.207 1 93 190 ASP A O 1
ATOM 1530 N N . PHE A 1 191 ? -32.438 4.652 0.15 1 93.5 191 PHE A N 1
ATOM 1531 C CA . PHE A 1 191 ? -32.312 3.279 0.629 1 93.5 191 PHE A CA 1
ATOM 1532 C C . PHE A 1 191 ? -31.188 3.158 1.656 1 93.5 191 PHE A C 1
ATOM 1534 O O . PHE A 1 191 ? -31.203 2.252 2.492 1 93.5 191 PHE A O 1
ATOM 1541 N N . ARG A 1 192 ? -30.266 4.113 1.629 1 95.56 192 ARG A N 1
ATOM 1542 C CA . ARG A 1 192 ? -29.109 4.066 2.529 1 95.56 192 ARG A CA 1
ATOM 1543 C C . ARG A 1 192 ? -29.531 4.379 3.963 1 95.56 192 ARG A C 1
ATOM 1545 O O . ARG A 1 192 ? -28.797 4.082 4.906 1 95.56 192 ARG A O 1
ATOM 1552 N N . PHE A 1 193 ? -30.672 4.91 4.066 1 95.88 193 PHE A N 1
ATOM 1553 C CA . PHE A 1 193 ? -31.172 5.309 5.379 1 95.88 193 PHE A CA 1
ATOM 1554 C C . PHE A 1 193 ? -32.406 4.512 5.754 1 95.88 193 PHE A C 1
ATOM 1556 O O . PHE A 1 193 ? -33.125 4.863 6.699 1 95.88 193 PHE A O 1
ATOM 1563 N N . ALA A 1 194 ? -32.688 3.436 5.102 1 93.25 194 ALA A N 1
ATOM 1564 C CA . ALA A 1 194 ? -33.875 2.625 5.332 1 93.25 194 ALA A CA 1
ATOM 1565 C C . ALA A 1 194 ? -33.875 2.068 6.754 1 93.25 194 ALA A C 1
ATOM 1567 O O . ALA A 1 194 ? -34.969 1.845 7.324 1 93.25 194 ALA A O 1
ATOM 1568 N N . PHE A 1 195 ? -32.75 1.998 7.332 1 93.31 195 PHE A N 1
ATOM 1569 C CA . PHE A 1 195 ? -32.625 1.426 8.672 1 93.31 195 PHE A CA 1
ATOM 1570 C C . PHE A 1 195 ? -33.25 2.34 9.719 1 93.31 195 PHE A C 1
ATOM 1572 O O . PHE A 1 195 ? -33.531 1.909 10.836 1 93.31 195 PHE A O 1
ATOM 1579 N N . LYS A 1 196 ? -33.406 3.547 9.383 1 94.5 196 LYS A N 1
ATOM 1580 C CA . LYS A 1 196 ? -34 4.48 10.336 1 94.5 196 LYS A CA 1
ATOM 1581 C C . LYS A 1 196 ? -35.5 4.191 10.531 1 94.5 196 LYS A C 1
ATOM 1583 O O . LYS A 1 196 ? -36.031 4.402 11.625 1 94.5 196 LYS A O 1
ATOM 1588 N N . LYS A 1 197 ? -36.125 3.672 9.492 1 91.44 197 LYS A N 1
ATOM 1589 C CA . LYS A 1 197 ? -37.531 3.32 9.539 1 91.44 197 LYS A CA 1
ATOM 1590 C C . LYS A 1 197 ? -37.719 1.884 10.016 1 91.44 197 LYS A C 1
ATOM 1592 O O . LYS A 1 197 ? -38.656 1.597 10.789 1 91.44 197 LYS A O 1
ATOM 1597 N N . ASN A 1 198 ? -36.844 0.992 9.523 1 89.19 198 ASN A N 1
ATOM 1598 C CA . ASN A 1 198 ? -36.906 -0.428 9.852 1 89.19 198 ASN A CA 1
ATOM 1599 C C . ASN A 1 198 ? -35.625 -0.936 10.445 1 89.19 198 ASN A C 1
ATOM 1601 O O . ASN A 1 198 ? -34.906 -1.732 9.82 1 89.19 198 ASN A O 1
ATOM 1605 N N . PRO A 1 199 ? -35.375 -0.506 11.742 1 92.12 199 PRO A N 1
ATOM 1606 C CA . PRO A 1 199 ? -34.094 -0.916 12.344 1 92.12 199 PRO A CA 1
ATOM 1607 C C . PRO A 1 199 ? -34.094 -2.387 12.75 1 92.12 199 PRO A C 1
ATOM 1609 O O . PRO A 1 199 ? -35.125 -2.928 13.156 1 92.12 199 PRO A O 1
ATOM 1612 N N . ASP A 1 200 ? -32.969 -3 12.594 1 93.5 200 ASP A N 1
ATOM 1613 C CA . ASP A 1 200 ? -32.844 -4.371 13.078 1 93.5 200 ASP A CA 1
ATOM 1614 C C . ASP A 1 200 ? -31.703 -4.465 14.102 1 93.5 200 ASP A C 1
ATOM 1616 O O . ASP A 1 200 ? -31.359 -5.559 14.555 1 93.5 200 ASP A O 1
ATOM 1620 N N . PHE A 1 201 ? -31.125 -3.281 14.445 1 97.12 201 PHE A N 1
ATOM 1621 C CA . PHE A 1 201 ? -30.062 -3.256 15.43 1 97.12 201 PHE A CA 1
ATOM 1622 C C . PHE A 1 201 ? -30 -1.903 16.125 1 97.12 201 PHE A C 1
ATOM 1624 O O . PHE A 1 201 ? -30.281 -0.87 15.516 1 97.12 201 PHE A O 1
ATOM 1631 N N . HIS A 1 202 ? -29.609 -1.922 17.375 1 98.12 202 HIS A N 1
ATOM 1632 C CA . HIS A 1 202 ? -29.578 -0.696 18.156 1 98.12 202 HIS A CA 1
ATOM 1633 C C . HIS A 1 202 ? -28.219 -0.517 18.828 1 98.12 202 HIS A C 1
ATOM 1635 O O . HIS A 1 202 ? -27.625 -1.483 19.328 1 98.12 202 HIS A O 1
ATOM 1641 N N . LEU A 1 203 ? -27.75 0.673 18.781 1 98.38 203 LEU A N 1
ATOM 1642 C CA . LEU A 1 203 ? -26.531 1.053 19.5 1 98.38 203 LEU A CA 1
ATOM 1643 C C . LEU A 1 203 ? -26.859 1.937 20.703 1 98.38 203 LEU A C 1
ATOM 1645 O O . LEU A 1 203 ? -27.453 3.004 20.547 1 98.38 203 LEU A O 1
ATOM 1649 N N . ILE A 1 204 ? -26.469 1.446 21.844 1 98.44 204 ILE A N 1
ATOM 1650 C CA . ILE A 1 204 ? -26.797 2.152 23.078 1 98.44 204 ILE A CA 1
ATOM 1651 C C . ILE A 1 204 ? -25.703 3.168 23.406 1 98.44 204 ILE A C 1
ATOM 1653 O O . ILE A 1 204 ? -24.562 2.795 23.656 1 98.44 204 ILE A O 1
ATOM 1657 N N . CYS A 1 205 ? -26.094 4.414 23.359 1 98 205 CYS A N 1
ATOM 1658 C CA . CYS A 1 205 ? -25.156 5.504 23.594 1 98 205 CYS A CA 1
ATOM 1659 C C . CYS A 1 205 ? -25.328 6.086 24.984 1 98 205 CYS A C 1
ATOM 1661 O O . CYS A 1 205 ? -26.156 5.617 25.766 1 98 205 CYS A O 1
ATOM 1663 N N . SER A 1 206 ? -24.547 7.113 25.344 1 97.12 206 SER A N 1
ATOM 1664 C CA . SER A 1 206 ? -24.562 7.719 26.672 1 97.12 206 SER A CA 1
ATOM 1665 C C . SER A 1 206 ? -25.875 8.453 26.922 1 97.12 206 SER A C 1
ATOM 1667 O O . SER A 1 206 ? -26.344 8.539 28.047 1 97.12 206 SER A O 1
ATOM 1669 N N . ASP A 1 207 ? -26.5 8.938 25.891 1 97.06 207 ASP A N 1
ATOM 1670 C CA . ASP A 1 207 ? -27.672 9.789 26.047 1 97.06 207 ASP A CA 1
ATOM 1671 C C . ASP A 1 207 ? -28.812 9.305 25.156 1 97.06 207 ASP A C 1
ATOM 1673 O O . ASP A 1 207 ? -29.656 10.102 24.734 1 97.06 207 ASP A O 1
ATOM 1677 N N . GLY A 1 208 ? -28.781 8.039 24.734 1 96.88 208 GLY A N 1
ATOM 1678 C CA . GLY A 1 208 ? -29.875 7.512 23.922 1 96.88 208 GLY A CA 1
ATOM 1679 C C . GLY A 1 208 ? -29.453 6.312 23.094 1 96.88 208 GLY A C 1
ATOM 1680 O O . GLY A 1 208 ? -28.5 5.617 23.422 1 96.88 208 GLY A O 1
ATOM 1681 N N . GLN A 1 209 ? -30.297 6.105 22.156 1 97 209 GLN A N 1
ATOM 1682 C CA . GLN A 1 209 ? -30.031 4.969 21.281 1 97 209 GLN A CA 1
ATOM 1683 C C . GLN A 1 209 ? -30.016 5.395 19.812 1 97 209 GLN A C 1
ATOM 1685 O O . GLN A 1 209 ? -30.672 6.371 19.438 1 97 209 GLN A O 1
ATOM 1690 N N . VAL A 1 210 ? -29.234 4.703 19.062 1 97.69 210 VAL A N 1
ATOM 1691 C CA . VAL A 1 210 ? -29.125 4.93 17.625 1 97.69 210 VAL A CA 1
ATOM 1692 C C . VAL A 1 210 ? -29.469 3.648 16.875 1 97.69 210 VAL A C 1
ATOM 1694 O O . VAL A 1 210 ? -29 2.562 17.234 1 97.69 210 VAL A O 1
ATOM 1697 N N . THR A 1 211 ? -30.359 3.803 15.898 1 97.69 211 THR A N 1
ATOM 1698 C CA . THR A 1 211 ? -30.719 2.648 15.086 1 97.69 211 THR A CA 1
ATOM 1699 C C . THR A 1 211 ? -29.703 2.428 13.977 1 97.69 211 THR A C 1
ATOM 1701 O O . THR A 1 211 ? -29.062 3.377 13.508 1 97.69 211 THR A O 1
ATOM 1704 N N . ALA A 1 212 ? -29.516 1.149 13.547 1 97.31 212 ALA A N 1
ATOM 1705 C CA . ALA A 1 212 ? -28.578 0.811 12.477 1 97.31 212 ALA A CA 1
ATOM 1706 C C . ALA A 1 212 ? -29.031 -0.447 11.734 1 97.31 212 ALA A C 1
ATOM 1708 O O . ALA A 1 212 ? -30 -1.101 12.141 1 97.31 212 ALA A O 1
ATOM 1709 N N . SER A 1 213 ? -28.5 -0.651 10.625 1 96.38 213 SER A N 1
ATOM 1710 C CA . SER A 1 213 ? -28.609 -1.917 9.906 1 96.38 213 SER A CA 1
ATOM 1711 C C . SER A 1 213 ? -27.516 -2.893 10.344 1 96.38 213 SER A C 1
ATOM 1713 O O . SER A 1 213 ? -26.328 -2.594 10.219 1 96.38 213 SER A O 1
ATOM 1715 N N . LYS A 1 214 ? -27.938 -3.994 10.82 1 96.44 214 LYS A N 1
ATOM 1716 C CA . LYS A 1 214 ? -26.969 -4.984 11.258 1 96.44 214 LYS A CA 1
ATOM 1717 C C . LYS A 1 214 ? -26.047 -5.402 10.109 1 96.44 214 LYS A C 1
ATOM 1719 O O . LYS A 1 214 ? -24.828 -5.477 10.273 1 96.44 214 LYS A O 1
ATOM 1724 N N . LEU A 1 215 ? -26.656 -5.633 8.969 1 96.31 215 LEU A N 1
ATOM 1725 C CA . LEU A 1 215 ? -25.891 -5.961 7.777 1 96.31 215 LEU A CA 1
ATOM 1726 C C . LEU A 1 215 ? -24.953 -4.812 7.402 1 96.31 215 LEU A C 1
ATOM 1728 O O . LEU A 1 215 ? -23.797 -5.039 7.062 1 96.31 215 LEU A O 1
ATOM 1732 N N . GLY A 1 216 ? -25.484 -3.631 7.512 1 96.88 216 GLY A N 1
ATOM 1733 C CA . GLY A 1 216 ? -24.672 -2.461 7.215 1 96.88 216 GLY A CA 1
ATOM 1734 C C . GLY A 1 216 ? -23.453 -2.338 8.109 1 96.88 216 GLY A C 1
ATOM 1735 O O . GLY A 1 216 ? -22.359 -2.08 7.633 1 96.88 216 GLY A O 1
ATOM 1736 N N . LEU A 1 217 ? -23.672 -2.543 9.359 1 97.81 217 LEU A N 1
ATOM 1737 C CA . LEU A 1 217 ? -22.562 -2.49 10.312 1 97.81 217 LEU A CA 1
ATOM 1738 C C . LEU A 1 217 ? -21.531 -3.578 10.016 1 97.81 217 LEU A C 1
ATOM 1740 O O . LEU A 1 217 ? -20.328 -3.332 10.078 1 97.81 217 LEU A O 1
ATOM 1744 N N . PHE A 1 218 ? -22.047 -4.738 9.688 1 97.19 218 PHE A N 1
ATOM 1745 C CA . PHE A 1 218 ? -21.203 -5.887 9.367 1 97.19 218 PHE A CA 1
ATOM 1746 C C . PHE A 1 218 ? -20.312 -5.59 8.172 1 97.19 218 PHE A C 1
ATOM 1748 O O . PHE A 1 218 ? -19.109 -5.898 8.188 1 97.19 218 PHE A O 1
ATOM 1755 N N . LEU A 1 219 ? -20.859 -4.957 7.211 1 96.88 219 LEU A N 1
ATOM 1756 C CA . LEU A 1 219 ? -20.156 -4.742 5.953 1 96.88 219 LEU A CA 1
ATOM 1757 C C . LEU A 1 219 ? -19.25 -3.514 6.039 1 96.88 219 LEU A C 1
ATOM 1759 O O . LEU A 1 219 ? -18.203 -3.465 5.395 1 96.88 219 LEU A O 1
ATOM 1763 N N . ALA A 1 220 ? -19.625 -2.598 6.867 1 96.81 220 ALA A N 1
ATOM 1764 C CA . ALA A 1 220 ? -18.984 -1.287 6.812 1 96.81 220 ALA A CA 1
ATOM 1765 C C . ALA A 1 220 ? -17.906 -1.159 7.883 1 96.81 220 ALA A C 1
ATOM 1767 O O . ALA A 1 220 ? -17.125 -0.2 7.879 1 96.81 220 ALA A O 1
ATOM 1768 N N . THR A 1 221 ? -17.828 -2.113 8.828 1 97.25 221 THR A N 1
ATOM 1769 C CA . THR A 1 221 ? -16.875 -1.985 9.914 1 97.25 221 THR A CA 1
ATOM 1770 C C . THR A 1 221 ? -16.188 -3.32 10.188 1 97.25 221 THR A C 1
ATOM 1772 O O . THR A 1 221 ? -16.797 -4.379 10.094 1 97.25 221 THR A O 1
ATOM 1775 N N . GLU A 1 222 ? -14.938 -3.277 10.602 1 95.69 222 GLU A N 1
ATOM 1776 C CA . GLU A 1 222 ? -14.227 -4.477 11.023 1 95.69 222 GLU A CA 1
ATOM 1777 C C . GLU A 1 222 ? -14.672 -4.926 12.414 1 95.69 222 GLU A C 1
ATOM 1779 O O . GLU A 1 222 ? -14.805 -6.121 12.672 1 95.69 222 GLU A O 1
ATOM 1784 N N . TYR A 1 223 ? -14.945 -3.941 13.25 1 97.25 223 TYR A N 1
ATOM 1785 C CA . TYR A 1 223 ? -15.352 -4.211 14.625 1 97.25 223 TYR A CA 1
ATOM 1786 C C . TYR A 1 223 ? -16.625 -5.051 14.672 1 97.25 223 TYR A C 1
ATOM 1788 O O . TYR A 1 223 ? -16.641 -6.125 15.273 1 97.25 223 TYR A O 1
ATOM 1796 N N . PHE A 1 224 ? -17.609 -4.629 14.047 1 97.75 224 PHE A N 1
ATOM 1797 C CA . PHE A 1 224 ? -18.891 -5.332 14.102 1 97.75 224 PHE A CA 1
ATOM 1798 C C . PHE A 1 224 ? -18.828 -6.629 13.297 1 97.75 224 PHE A C 1
ATOM 1800 O O . PHE A 1 224 ? -19.5 -7.609 13.641 1 97.75 224 PHE A O 1
ATOM 1807 N N . ARG A 1 225 ? -18.047 -6.633 12.258 1 95.81 225 ARG A N 1
ATOM 1808 C CA . ARG A 1 225 ? -17.844 -7.887 11.539 1 95.81 225 ARG A CA 1
ATOM 1809 C C . ARG A 1 225 ? -17.328 -8.977 12.469 1 95.81 225 ARG A C 1
ATOM 1811 O O . ARG A 1 225 ? -17.906 -10.062 12.555 1 95.81 225 ARG A O 1
ATOM 1818 N N . GLU A 1 226 ? -16.297 -8.633 13.172 1 95.12 226 GLU A N 1
ATOM 1819 C CA . GLU A 1 226 ? -15.695 -9.594 14.094 1 95.12 226 GLU A CA 1
ATOM 1820 C C . GLU A 1 226 ? -16.641 -9.93 15.242 1 95.12 226 GLU A C 1
ATOM 1822 O O . GLU A 1 226 ? -16.766 -11.094 15.625 1 95.12 226 GLU A O 1
ATOM 1827 N N . LEU A 1 227 ? -17.25 -8.914 15.703 1 96.56 227 LEU A N 1
ATOM 1828 C CA . LEU A 1 227 ? -18.188 -9.102 16.812 1 96.56 227 LEU A CA 1
ATOM 1829 C C . LEU A 1 227 ? -19.312 -10.047 16.406 1 96.56 227 LEU A C 1
ATOM 1831 O O . LEU A 1 227 ? -19.625 -11 17.141 1 96.56 227 LEU A O 1
ATOM 1835 N N . PHE A 1 228 ? -19.906 -9.812 15.305 1 96 228 PHE A N 1
ATOM 1836 C CA . PHE A 1 228 ? -21.062 -10.609 14.891 1 96 228 PHE A CA 1
ATOM 1837 C C . PHE A 1 228 ? -20.641 -12.031 14.531 1 96 228 PHE A C 1
ATOM 1839 O O . PHE A 1 228 ? -21.375 -12.984 14.766 1 96 228 PHE A O 1
ATOM 1846 N N . LEU A 1 229 ? -19.484 -12.164 13.898 1 92.25 229 LEU A N 1
ATOM 1847 C CA . LEU A 1 229 ? -18.984 -13.5 13.617 1 92.25 229 LEU A CA 1
ATOM 1848 C C . LEU A 1 229 ? -18.766 -14.289 14.906 1 92.25 229 LEU A C 1
ATOM 1850 O O . LEU A 1 229 ? -19.109 -15.469 14.984 1 92.25 229 LEU A O 1
ATOM 1854 N N . LEU A 1 230 ? -18.219 -13.609 15.906 1 93.75 230 LEU A N 1
ATOM 1855 C CA . LEU A 1 230 ? -18.031 -14.234 17.203 1 93.75 230 LEU A CA 1
ATOM 1856 C C . LEU A 1 230 ? -19.375 -14.609 17.828 1 93.75 230 LEU A C 1
ATOM 1858 O O . LEU A 1 230 ? -19.516 -15.711 18.375 1 93.75 230 LEU A O 1
ATOM 1862 N N . GLN A 1 231 ? -20.266 -13.719 17.719 1 93.75 231 GLN A N 1
ATOM 1863 C CA . GLN A 1 231 ? -21.609 -13.969 18.266 1 93.75 231 GLN A CA 1
ATOM 1864 C C . GLN A 1 231 ? -22.266 -15.164 17.578 1 93.75 231 GLN A C 1
ATOM 1866 O O . GLN A 1 231 ? -22.922 -15.969 18.219 1 93.75 231 GLN A O 1
ATOM 1871 N N . MET A 1 232 ? -22.109 -15.242 16.312 1 89 232 MET A N 1
ATOM 1872 C CA . MET A 1 232 ? -22.672 -16.359 15.555 1 89 232 MET A CA 1
ATOM 1873 C C . MET A 1 232 ? -22.031 -17.688 15.992 1 89 232 MET A C 1
ATOM 1875 O O . MET A 1 232 ? -22.719 -18.688 16.156 1 89 232 MET A O 1
ATOM 1879 N N . GLU A 1 233 ? -20.75 -17.609 16.141 1 86.69 233 GLU A N 1
ATOM 1880 C CA . GLU A 1 233 ? -20.047 -18.797 16.609 1 86.69 233 GLU A CA 1
ATOM 1881 C C . GLU A 1 233 ? -20.547 -19.234 17.984 1 86.69 233 GLU A C 1
ATOM 1883 O O . GLU A 1 233 ? -20.672 -20.422 18.25 1 86.69 233 GLU A O 1
ATOM 1888 N N . LEU A 1 234 ? -20.906 -18.25 18.812 1 92.44 234 LEU A N 1
ATOM 1889 C CA . LEU A 1 234 ? -21.359 -18.531 20.172 1 92.44 234 LEU A CA 1
ATOM 1890 C C . LEU A 1 234 ? -22.875 -18.672 20.234 1 92.44 234 LEU A C 1
ATOM 1892 O O . LEU A 1 234 ? -23.438 -18.844 21.312 1 92.44 234 LEU A O 1
ATOM 1896 N N . LYS A 1 235 ? -23.547 -18.469 19.078 1 89.44 235 LYS A N 1
ATOM 1897 C CA . LYS A 1 235 ? -25 -18.594 18.938 1 89.44 235 LYS A CA 1
ATOM 1898 C C . LYS A 1 235 ? -25.719 -17.547 19.766 1 89.44 235 LYS A C 1
ATOM 1900 O O . LYS A 1 235 ? -26.688 -17.844 20.453 1 89.44 235 LYS A O 1
ATOM 1905 N N . ILE A 1 236 ? -25.109 -16.391 19.844 1 90.56 236 ILE A N 1
ATOM 1906 C CA . ILE A 1 236 ? -25.703 -15.234 20.5 1 90.56 236 ILE A CA 1
ATOM 1907 C C . ILE A 1 236 ? -26.375 -14.344 19.453 1 90.56 236 ILE A C 1
ATOM 1909 O O . ILE A 1 236 ? -25.75 -13.945 18.469 1 90.56 236 ILE A O 1
ATOM 1913 N N . ASN A 1 237 ? -27.641 -14.195 19.641 1 87.75 237 ASN A N 1
ATOM 1914 C CA . ASN A 1 237 ? -28.375 -13.297 18.75 1 87.75 237 ASN A CA 1
ATOM 1915 C C . ASN A 1 237 ? -28.672 -11.953 19.422 1 87.75 237 ASN A C 1
ATOM 1917 O O . ASN A 1 237 ? -29.75 -11.766 19.984 1 87.75 237 ASN A O 1
ATOM 1921 N N . SER A 1 238 ? -27.734 -11.086 19.234 1 91.06 238 SER A N 1
ATOM 1922 C CA . SER A 1 238 ? -27.891 -9.781 19.875 1 91.06 238 SER A CA 1
ATOM 1923 C C . SER A 1 238 ? -28.578 -8.789 18.938 1 91.06 238 SER A C 1
ATOM 1925 O O . SER A 1 238 ? -28.375 -8.828 17.719 1 91.06 238 SER A O 1
ATOM 1927 N N . THR A 1 239 ? -29.391 -7.914 19.594 1 94.38 239 THR A N 1
ATOM 1928 C CA . THR A 1 239 ? -30.094 -6.887 18.828 1 94.38 239 THR A CA 1
ATOM 1929 C C . THR A 1 239 ? -29.578 -5.496 19.172 1 94.38 239 THR A C 1
ATOM 1931 O O . THR A 1 239 ? -30.031 -4.496 18.625 1 94.38 239 THR A O 1
ATOM 1934 N N . ASP A 1 240 ? -28.688 -5.484 20.062 1 96.56 240 ASP A N 1
ATOM 1935 C CA . ASP A 1 240 ? -28.125 -4.199 20.469 1 96.56 240 ASP A CA 1
ATOM 1936 C C . ASP A 1 240 ? -26.656 -4.348 20.875 1 96.56 240 ASP A C 1
ATOM 1938 O O . ASP A 1 240 ? -26.156 -5.469 21.016 1 96.56 240 ASP A O 1
ATOM 1942 N N . HIS A 1 241 ? -25.953 -3.234 20.938 1 97.69 241 HIS A N 1
ATOM 1943 C CA . HIS A 1 241 ? -24.562 -3.18 21.391 1 97.69 241 HIS A CA 1
ATOM 1944 C C . HIS A 1 241 ? -24.297 -1.913 22.188 1 97.69 241 HIS A C 1
ATOM 1946 O O . HIS A 1 241 ? -24.828 -0.846 21.875 1 97.69 241 HIS A O 1
ATOM 1952 N N . ASP A 1 242 ? -23.438 -2.125 23.094 1 97.38 242 ASP A N 1
ATOM 1953 C CA . ASP A 1 242 ? -23.156 -1.045 24.031 1 97.38 242 ASP A CA 1
ATOM 1954 C C . ASP A 1 242 ? -22.047 -0.132 23.516 1 97.38 242 ASP A C 1
ATOM 1956 O O . ASP A 1 242 ? -20.922 -0.582 23.297 1 97.38 242 ASP A O 1
ATOM 1960 N N . LEU A 1 243 ? -22.391 1.141 23.344 1 97.81 243 LEU A N 1
ATOM 1961 C CA . LEU A 1 243 ? -21.453 2.219 23.047 1 97.81 243 LEU A CA 1
ATOM 1962 C C . LEU A 1 243 ? -21.688 3.41 23.969 1 97.81 243 LEU A C 1
ATOM 1964 O O . LEU A 1 243 ? -21.609 4.562 23.531 1 97.81 243 LEU A O 1
ATOM 1968 N N . ARG A 1 244 ? -21.922 3.209 25.266 1 95.75 244 ARG A N 1
ATOM 1969 C CA . ARG A 1 244 ? -22.344 4.23 26.219 1 95.75 244 ARG A CA 1
ATOM 1970 C C . ARG A 1 244 ? -21.219 5.223 26.484 1 95.75 244 ARG A C 1
ATOM 1972 O O . ARG A 1 244 ? -21.453 6.301 27.031 1 95.75 244 ARG A O 1
ATOM 1979 N N . GLN A 1 245 ? -20.094 4.93 26.078 1 95.56 245 GLN A N 1
ATOM 1980 C CA . GLN A 1 245 ? -18.984 5.855 26.266 1 95.56 245 GLN A CA 1
ATOM 1981 C C . GLN A 1 245 ? -19.062 7.016 25.266 1 95.56 245 GLN A C 1
ATOM 1983 O O . GLN A 1 245 ? -18.375 8.023 25.438 1 95.56 245 GLN A O 1
ATOM 1988 N N . PHE A 1 246 ? -19.984 6.871 24.297 1 97.19 246 PHE A N 1
ATOM 1989 C CA . PHE A 1 246 ? -20.062 7.902 23.281 1 97.19 246 PHE A CA 1
ATOM 1990 C C . PHE A 1 246 ? -21.453 8.516 23.234 1 97.19 246 PHE A C 1
ATOM 1992 O O . PHE A 1 246 ? -22.438 7.863 23.578 1 97.19 246 PHE A O 1
ATOM 1999 N N . ARG A 1 247 ? -21.547 9.773 22.719 1 96 247 ARG A N 1
ATOM 2000 C CA . ARG A 1 247 ? -22.812 10.5 22.594 1 96 247 ARG A CA 1
ATOM 2001 C C . ARG A 1 247 ? -23.609 10.023 21.391 1 96 247 ARG A C 1
ATOM 2003 O O . ARG A 1 247 ? -23.031 9.602 20.391 1 96 247 ARG A O 1
ATOM 2010 N N . ARG A 1 248 ? -24.859 10.18 21.5 1 96.69 248 ARG A N 1
ATOM 2011 C CA . ARG A 1 248 ? -25.781 9.773 20.453 1 96.69 248 ARG A CA 1
ATOM 2012 C C . ARG A 1 248 ? -25.5 10.508 19.156 1 96.69 248 ARG A C 1
ATOM 2014 O O . ARG A 1 248 ? -25.5 9.906 18.078 1 96.69 248 ARG A O 1
ATOM 2021 N N . LEU A 1 249 ? -25.234 11.75 19.266 1 93.5 249 LEU A N 1
ATOM 2022 C CA . LEU A 1 249 ? -24.984 12.555 18.062 1 93.5 249 LEU A CA 1
ATOM 2023 C C . LEU A 1 249 ? -23.766 12.039 17.312 1 93.5 249 LEU A C 1
ATOM 2025 O O . LEU A 1 249 ? -23.781 11.953 16.078 1 93.5 249 LEU A O 1
ATOM 2029 N N . THR A 1 250 ? -22.719 11.641 17.984 1 94.56 250 THR A N 1
ATOM 2030 C CA . THR A 1 250 ? -21.484 11.141 17.391 1 94.56 250 THR A CA 1
ATOM 2031 C C . THR A 1 250 ? -21.719 9.805 16.703 1 94.56 250 THR A C 1
ATOM 2033 O O . THR A 1 250 ? -21.328 9.617 15.547 1 94.56 250 THR A O 1
ATOM 2036 N N . VAL A 1 251 ? -22.406 8.961 17.406 1 96.88 251 VAL A N 1
ATOM 2037 C CA . VAL A 1 251 ? -22.656 7.629 16.875 1 96.88 251 VAL A CA 1
ATOM 2038 C C . VAL A 1 251 ? -23.578 7.719 15.672 1 96.88 251 VAL A C 1
ATOM 2040 O O . VAL A 1 251 ? -23.391 7.02 14.672 1 96.88 251 VAL A O 1
ATOM 2043 N N . THR A 1 252 ? -24.562 8.609 15.797 1 95.81 252 THR A N 1
ATOM 2044 C CA . THR A 1 252 ? -25.484 8.82 14.68 1 95.81 252 THR A CA 1
ATOM 2045 C C . THR A 1 252 ? -24.719 9.305 13.445 1 95.81 252 THR A C 1
ATOM 2047 O O . THR A 1 252 ? -24.953 8.82 12.336 1 95.81 252 THR A O 1
ATOM 2050 N N . THR A 1 253 ? -23.844 10.219 13.617 1 94.25 253 THR A N 1
ATOM 2051 C CA . THR A 1 253 ? -23.047 10.75 12.523 1 94.25 253 THR A CA 1
ATOM 2052 C C . THR A 1 253 ? -22.234 9.648 11.852 1 94.25 253 THR A C 1
ATOM 2054 O O . THR A 1 253 ? -22.188 9.555 10.625 1 94.25 253 THR A O 1
ATOM 2057 N N . LEU A 1 254 ? -21.609 8.82 12.664 1 96.38 254 LEU A N 1
ATOM 2058 C CA . LEU A 1 254 ? -20.781 7.75 12.117 1 96.38 254 LEU A CA 1
ATOM 2059 C C . LEU A 1 254 ? -21.641 6.711 11.398 1 96.38 254 LEU A C 1
ATOM 2061 O O . LEU A 1 254 ? -21.281 6.258 10.305 1 96.38 254 LEU A O 1
ATOM 2065 N N . VAL A 1 255 ? -22.766 6.34 12.008 1 97.56 255 VAL A N 1
ATOM 2066 C CA . VAL A 1 255 ? -23.641 5.34 11.406 1 97.56 255 VAL A CA 1
ATOM 2067 C C . VAL A 1 255 ? -24.156 5.848 10.062 1 97.56 255 VAL A C 1
ATOM 2069 O O . VAL A 1 255 ? -24.156 5.109 9.07 1 97.56 255 VAL A O 1
ATOM 2072 N N . ASP A 1 256 ? -24.578 7.125 10.086 1 95.69 256 ASP A N 1
ATOM 2073 C CA . ASP A 1 256 ? -25.016 7.719 8.828 1 95.69 256 ASP A CA 1
ATOM 2074 C C . ASP A 1 256 ? -23.922 7.664 7.773 1 95.69 256 ASP A C 1
ATOM 2076 O O . ASP A 1 256 ? -24.172 7.32 6.617 1 95.69 256 ASP A O 1
ATOM 2080 N N . TYR A 1 257 ? -22.75 7.922 8.18 1 95.88 257 TYR A N 1
ATOM 2081 C CA . TYR A 1 257 ? -21.609 7.867 7.262 1 95.88 257 TYR A CA 1
ATOM 2082 C C . TYR A 1 257 ? -21.375 6.438 6.789 1 95.88 257 TYR A C 1
ATOM 2084 O O . TYR A 1 257 ? -21.156 6.199 5.594 1 95.88 257 TYR A O 1
ATOM 2092 N N . LEU A 1 258 ? -21.391 5.512 7.68 1 96.88 258 LEU A N 1
ATOM 2093 C CA . LEU A 1 258 ? -21.109 4.117 7.367 1 96.88 258 LEU A CA 1
ATOM 2094 C C . LEU A 1 258 ? -22.078 3.592 6.309 1 96.88 258 LEU A C 1
ATOM 2096 O O . LEU A 1 258 ? -21.672 2.846 5.41 1 96.88 258 LEU A O 1
ATOM 2100 N N . MET A 1 259 ? -23.297 4.047 6.438 1 95.81 259 MET A N 1
ATOM 2101 C CA . MET A 1 259 ? -24.359 3.492 5.59 1 95.81 259 MET A CA 1
ATOM 2102 C C . MET A 1 259 ? -24.469 4.273 4.285 1 95.81 259 MET A C 1
ATOM 2104 O O . MET A 1 259 ? -24.953 3.742 3.281 1 95.81 259 MET A O 1
ATOM 2108 N N . SER A 1 260 ? -24.031 5.523 4.316 1 94.81 260 SER A N 1
ATOM 2109 C CA . SER A 1 260 ? -24.406 6.363 3.182 1 94.81 260 SER A CA 1
ATOM 2110 C C . SER A 1 260 ? -23.172 6.984 2.531 1 94.81 260 SER A C 1
ATOM 2112 O O . SER A 1 260 ? -23.25 7.512 1.42 1 94.81 260 SER A O 1
ATOM 2114 N N . ASN A 1 261 ? -22.031 6.977 3.217 1 91.38 261 ASN A N 1
ATOM 2115 C CA . ASN A 1 261 ? -20.812 7.645 2.764 1 91.38 261 ASN A CA 1
ATOM 2116 C C . ASN A 1 261 ? -21.031 9.141 2.58 1 91.38 261 ASN A C 1
ATOM 2118 O O . ASN A 1 261 ? -20.5 9.742 1.645 1 91.38 261 ASN A O 1
ATOM 2122 N N . THR A 1 262 ? -21.906 9.633 3.41 1 91.81 262 THR A N 1
ATOM 2123 C CA . THR A 1 262 ? -22.156 11.07 3.414 1 91.81 262 THR A CA 1
ATOM 2124 C C . THR A 1 262 ? -22.047 11.641 4.828 1 91.81 262 THR A C 1
ATOM 2126 O O . THR A 1 262 ? -22.062 10.883 5.805 1 91.81 262 THR A O 1
ATOM 2129 N N . ILE A 1 263 ? -21.844 12.875 4.832 1 89.38 263 ILE A N 1
ATOM 2130 C CA . ILE A 1 263 ? -21.812 13.57 6.113 1 89.38 263 ILE A CA 1
ATOM 2131 C C . ILE A 1 263 ? -22.641 14.852 6.035 1 89.38 263 ILE A C 1
ATOM 2133 O O . ILE A 1 263 ? -22.703 15.5 4.984 1 89.38 263 ILE A O 1
ATOM 2137 N N . LYS A 1 264 ? -23.219 15.133 7.137 1 86.88 264 LYS A N 1
ATOM 2138 C CA . LYS A 1 264 ? -24 16.375 7.164 1 86.88 264 LYS A CA 1
ATOM 2139 C C . LYS A 1 264 ? -23.078 17.594 7.121 1 86.88 264 LYS A C 1
ATOM 2141 O O . LYS A 1 264 ? -22.141 17.688 7.902 1 86.88 264 LYS A O 1
ATOM 2146 N N . GLU A 1 265 ? -23.125 18.391 6.043 1 70.69 265 GLU A N 1
ATOM 2147 C CA . GLU A 1 265 ? -22.25 19.531 5.801 1 70.69 265 GLU A CA 1
ATOM 2148 C C . GLU A 1 265 ? -22.281 20.516 6.965 1 70.69 265 GLU A C 1
ATOM 2150 O O . GLU A 1 265 ? -21.25 21.062 7.344 1 70.69 265 GLU A O 1
ATOM 2155 N N . ASN A 1 266 ? -23.453 20.844 7.367 1 63.16 266 ASN A N 1
ATOM 2156 C CA . ASN A 1 266 ? -23.594 21.938 8.328 1 63.16 266 ASN A CA 1
ATOM 2157 C C . ASN A 1 266 ? -23.312 21.469 9.75 1 63.16 266 ASN A C 1
ATOM 2159 O O . ASN A 1 266 ? -23.766 22.094 10.711 1 63.16 266 ASN A O 1
ATOM 2163 N N . MET A 1 267 ? -22.484 20.438 9.633 1 62.34 267 MET A N 1
ATOM 2164 C CA . MET A 1 267 ? -22.219 20.047 11.016 1 62.34 267 MET A CA 1
ATOM 2165 C C . MET A 1 267 ? -20.969 20.734 11.547 1 62.34 267 MET A C 1
ATOM 2167 O O . MET A 1 267 ? -19.906 20.656 10.953 1 62.34 267 MET A O 1
ATOM 2171 N N . VAL A 1 268 ? -21.172 21.906 12.094 1 63.06 268 VAL A N 1
ATOM 2172 C CA . VAL A 1 268 ? -20.047 22.469 12.844 1 63.06 268 VAL A CA 1
ATOM 2173 C C . VAL A 1 268 ? -19.734 21.578 14.039 1 63.06 268 VAL A C 1
ATOM 2175 O O . VAL A 1 268 ? -20.547 21.422 14.945 1 63.06 268 VAL A O 1
ATOM 2178 N N . MET A 1 269 ? -18.688 20.875 13.797 1 76.19 269 MET A N 1
ATOM 2179 C CA . MET A 1 269 ? -18.328 20.031 14.938 1 76.19 269 MET A CA 1
ATOM 2180 C C . MET A 1 269 ? -17.25 20.688 15.789 1 76.19 269 MET A C 1
ATOM 2182 O O . MET A 1 269 ? -16.25 21.188 15.258 1 76.19 269 MET A O 1
ATOM 2186 N N . ALA A 1 270 ? -17.703 20.859 17.016 1 87.5 270 ALA A N 1
ATOM 2187 C CA . ALA A 1 270 ? -16.672 21.281 17.953 1 87.5 270 ALA A CA 1
ATOM 2188 C C . ALA A 1 270 ? -15.5 20.297 17.953 1 87.5 270 ALA A C 1
ATOM 2190 O O . ALA A 1 270 ? -15.656 19.141 17.562 1 87.5 270 ALA A O 1
ATOM 2191 N N . VAL A 1 271 ? -14.344 20.781 18.281 1 92.38 271 VAL A N 1
ATOM 2192 C CA . VAL A 1 271 ? -13.133 19.969 18.297 1 92.38 271 VAL A CA 1
ATOM 2193 C C . VAL A 1 271 ? -13.359 18.719 19.141 1 92.38 271 VAL A C 1
ATOM 2195 O O . VAL A 1 271 ? -12.906 17.625 18.781 1 92.38 271 VAL A O 1
ATOM 2198 N N . GLU A 1 272 ? -14.102 18.875 20.188 1 90.56 272 GLU A N 1
ATOM 2199 C CA . GLU A 1 272 ? -14.398 17.766 21.094 1 90.56 272 GLU A CA 1
ATOM 2200 C C . GLU A 1 272 ? -15.242 16.703 20.391 1 90.56 272 GLU A C 1
ATOM 2202 O O . GLU A 1 272 ? -15.047 15.508 20.609 1 90.56 272 GLU A O 1
ATOM 2207 N N . GLU A 1 273 ? -16.156 17.203 19.641 1 91.75 273 GLU A N 1
ATOM 2208 C CA . GLU A 1 273 ? -17 16.281 18.891 1 91.75 273 GLU A CA 1
ATOM 2209 C C . GLU A 1 273 ? -16.203 15.516 17.844 1 91.75 273 GLU A C 1
ATOM 2211 O O . GLU A 1 273 ? -16.422 14.32 17.641 1 91.75 273 GLU A O 1
ATOM 2216 N N . VAL A 1 274 ? -15.305 16.25 17.203 1 93.5 274 VAL A N 1
ATOM 2217 C CA . VAL A 1 274 ? -14.43 15.602 16.234 1 93.5 274 VAL A CA 1
ATOM 2218 C C . VAL A 1 274 ? -13.57 14.555 16.938 1 93.5 274 VAL A C 1
ATOM 2220 O O . VAL A 1 274 ? -13.391 13.445 16.438 1 93.5 274 VAL A O 1
ATOM 2223 N N . SER A 1 275 ? -13.078 14.914 18.047 1 93.88 275 SER A N 1
ATOM 2224 C CA . SER A 1 275 ? -12.258 14 18.844 1 93.88 275 SER A CA 1
ATOM 2225 C C . SER A 1 275 ? -13.031 12.727 19.172 1 93.88 275 SER A C 1
ATOM 2227 O O . SER A 1 275 ? -12.516 11.617 19.016 1 93.88 275 SER A O 1
ATOM 2229 N N . GLU A 1 276 ? -14.219 12.93 19.656 1 95.12 276 GLU A N 1
ATOM 2230 C CA . GLU A 1 276 ? -15.055 11.789 20 1 95.12 276 GLU A CA 1
ATOM 2231 C C . GLU A 1 276 ? -15.359 10.93 18.781 1 95.12 276 GLU A C 1
ATOM 2233 O O . GLU A 1 276 ? -15.297 9.703 18.844 1 95.12 276 GLU A O 1
ATOM 2238 N N . LEU A 1 277 ? -15.664 11.594 17.688 1 95.5 277 LEU A N 1
ATOM 2239 C CA . LEU A 1 277 ? -15.953 10.883 16.453 1 95.5 277 LEU A CA 1
ATOM 2240 C C . LEU A 1 277 ? -14.758 10.039 16.016 1 95.5 277 LEU A C 1
ATOM 2242 O O . LEU A 1 277 ? -14.922 8.875 15.648 1 95.5 277 LEU A O 1
ATOM 2246 N N . MET A 1 278 ? -13.602 10.625 16.109 1 95.31 278 MET A N 1
ATOM 2247 C CA . MET A 1 278 ? -12.398 9.906 15.703 1 95.31 278 MET A CA 1
ATOM 2248 C C . MET A 1 278 ? -12.141 8.719 16.625 1 95.31 278 MET A C 1
ATOM 2250 O O . MET A 1 278 ? -11.625 7.688 16.188 1 95.31 278 MET A O 1
ATOM 2254 N N . GLN A 1 279 ? -12.516 8.844 17.859 1 95.44 279 GLN A N 1
ATOM 2255 C CA . GLN A 1 279 ? -12.383 7.734 18.797 1 95.44 279 GLN A CA 1
ATOM 2256 C C . GLN A 1 279 ? -13.289 6.574 18.406 1 95.44 279 GLN A C 1
ATOM 2258 O O . GLN A 1 279 ? -12.867 5.414 18.438 1 95.44 279 GLN A O 1
ATOM 2263 N N . VAL A 1 280 ? -14.477 6.922 18.109 1 96.75 280 VAL A N 1
ATOM 2264 C CA . VAL A 1 280 ? -15.406 5.867 17.703 1 96.75 280 VAL A CA 1
ATOM 2265 C C . VAL A 1 280 ? -14.953 5.238 16.391 1 96.75 280 VAL A C 1
ATOM 2267 O O . VAL A 1 280 ? -15.102 4.027 16.203 1 96.75 280 VAL A O 1
ATOM 2270 N N . VAL A 1 281 ? -14.414 6.02 15.484 1 96.69 281 VAL A N 1
ATOM 2271 C CA . VAL A 1 281 ? -13.875 5.52 14.227 1 96.69 281 VAL A CA 1
ATOM 2272 C C . VAL A 1 281 ? -12.742 4.531 14.5 1 96.69 281 VAL A C 1
ATOM 2274 O O . VAL A 1 281 ? -12.664 3.471 13.883 1 96.69 281 VAL A O 1
ATOM 2277 N N . GLU A 1 282 ? -11.883 4.883 15.438 1 94.88 282 GLU A N 1
ATOM 2278 C CA . GLU A 1 282 ? -10.773 4 15.789 1 94.88 282 GLU A CA 1
ATOM 2279 C C . GLU A 1 282 ? -11.281 2.699 16.406 1 94.88 282 GLU A C 1
ATOM 2281 O O . GLU A 1 282 ? -10.695 1.635 16.188 1 94.88 282 GLU A O 1
ATOM 2286 N N . LEU A 1 283 ? -12.32 2.85 17.109 1 96.31 283 LEU A N 1
ATOM 2287 C CA . LEU A 1 283 ? -12.891 1.677 17.766 1 96.31 283 LEU A CA 1
ATOM 2288 C C . LEU A 1 283 ? -13.555 0.757 16.75 1 96.31 283 LEU A C 1
ATOM 2290 O O . LEU A 1 283 ? -13.266 -0.441 16.703 1 96.31 283 LEU A O 1
ATOM 2294 N N . LEU A 1 284 ? -14.453 1.343 15.914 1 97.56 284 LEU A N 1
ATOM 2295 C CA . LEU A 1 284 ? -15.297 0.544 15.031 1 97.56 284 LEU A CA 1
ATOM 2296 C C . LEU A 1 284 ? -14.555 0.17 13.758 1 97.56 284 LEU A C 1
ATOM 2298 O O . LEU A 1 284 ? -14.984 -0.735 13.031 1 97.56 284 LEU A O 1
ATOM 2302 N N . LYS A 1 285 ? -13.531 0.875 13.383 1 96.25 285 LYS A N 1
ATOM 2303 C CA . LYS A 1 285 ? -12.656 0.577 12.258 1 96.25 285 LYS A CA 1
ATOM 2304 C C . LYS A 1 285 ? -13.461 0.441 10.961 1 96.25 285 LYS A C 1
ATOM 2306 O O . LYS A 1 285 ? -13.445 -0.616 10.328 1 96.25 285 LYS A O 1
ATOM 2311 N N . PRO A 1 286 ? -14.047 1.554 10.594 1 96 286 PRO A N 1
ATOM 2312 C CA . PRO A 1 286 ? -14.75 1.521 9.305 1 96 286 PRO A CA 1
ATOM 2313 C C . PRO A 1 286 ? -13.852 1.097 8.148 1 96 286 PRO A C 1
ATOM 2315 O O . PRO A 1 286 ? -12.664 1.453 8.125 1 96 286 PRO A O 1
ATOM 2318 N N . VAL A 1 287 ? -14.461 0.423 7.203 1 91.81 287 VAL A N 1
ATOM 2319 C CA . VAL A 1 287 ? -13.719 -0.02 6.027 1 91.81 287 VAL A CA 1
ATOM 2320 C C . VAL A 1 287 ? -13.289 1.19 5.203 1 91.81 287 VAL A C 1
ATOM 2322 O O . VAL A 1 287 ? -12.172 1.227 4.68 1 91.81 287 VAL A O 1
ATOM 2325 N N . ARG A 1 288 ? -14.133 2.152 5.145 1 89.31 288 ARG A N 1
ATOM 2326 C CA . ARG A 1 288 ? -13.836 3.381 4.414 1 89.31 288 ARG A CA 1
ATOM 2327 C C . ARG A 1 288 ? -13.602 4.543 5.371 1 89.31 288 ARG A C 1
ATOM 2329 O O . ARG A 1 288 ? -14.359 5.52 5.367 1 89.31 288 ARG A O 1
ATOM 2336 N N . LYS A 1 289 ? -12.562 4.488 6.027 1 90.88 289 LYS A N 1
ATOM 2337 C CA . LYS A 1 289 ? -12.344 5.492 7.062 1 90.88 289 LYS A CA 1
ATOM 2338 C C . LYS A 1 289 ? -11.562 6.684 6.516 1 90.88 289 LYS A C 1
ATOM 2340 O O . LYS A 1 289 ? -11.625 7.781 7.078 1 90.88 289 LYS A O 1
ATOM 2345 N N . ASP A 1 290 ? -10.867 6.527 5.402 1 88.06 290 ASP A N 1
ATOM 2346 C CA . ASP A 1 290 ? -9.93 7.543 4.941 1 88.06 290 ASP A CA 1
ATOM 2347 C C . ASP A 1 290 ? -10.656 8.805 4.496 1 88.06 290 ASP A C 1
ATOM 2349 O O . ASP A 1 290 ? -10.211 9.922 4.797 1 88.06 290 ASP A O 1
ATOM 2353 N N . GLU A 1 291 ? -11.773 8.586 3.828 1 86.94 291 GLU A N 1
ATOM 2354 C CA . GLU A 1 291 ? -12.523 9.758 3.389 1 86.94 291 GLU A CA 1
ATOM 2355 C C . GLU A 1 291 ? -13.023 10.578 4.578 1 86.94 291 GLU A C 1
ATOM 2357 O O . GLU A 1 291 ? -12.984 11.805 4.551 1 86.94 291 GLU A O 1
ATOM 2362 N N . LEU A 1 292 ? -13.461 9.883 5.551 1 90.56 292 LEU A N 1
ATOM 2363 C CA . LEU A 1 292 ? -13.938 10.555 6.754 1 90.56 292 LEU A CA 1
ATOM 2364 C C . LEU A 1 292 ? -12.781 11.234 7.488 1 90.56 292 LEU A C 1
ATOM 2366 O O . LEU A 1 292 ? -12.914 12.375 7.934 1 90.56 292 LEU A O 1
ATOM 2370 N N . ARG A 1 293 ? -11.75 10.547 7.574 1 91.19 293 ARG A N 1
ATOM 2371 C CA . ARG A 1 293 ? -10.57 11.094 8.227 1 91.19 293 ARG A CA 1
ATOM 2372 C C . ARG A 1 293 ? -10.094 12.359 7.523 1 91.19 293 ARG A C 1
ATOM 2374 O O . ARG A 1 293 ? -9.766 13.359 8.18 1 91.19 293 ARG A O 1
ATOM 2381 N N . TYR A 1 294 ? -10.117 12.312 6.262 1 88.56 294 TYR A N 1
ATOM 2382 C CA . TYR A 1 294 ? -9.695 13.469 5.488 1 88.56 294 TYR A CA 1
ATOM 2383 C C . TYR A 1 294 ? -10.641 14.648 5.703 1 88.56 294 TYR A C 1
ATOM 2385 O O . TYR A 1 294 ? -10.195 15.789 5.824 1 88.56 294 TYR A O 1
ATOM 2393 N N . TYR A 1 295 ? -11.828 14.281 5.723 1 89.12 295 TYR A N 1
ATOM 2394 C CA . TYR A 1 295 ? -12.82 15.32 5.953 1 89.12 295 TYR A CA 1
ATOM 2395 C C . TYR A 1 295 ? -12.617 15.969 7.316 1 89.12 295 TYR A C 1
ATOM 2397 O O . TYR A 1 295 ? -12.648 17.203 7.438 1 89.12 295 TYR A O 1
ATOM 2405 N N . MET A 1 296 ? -12.438 15.172 8.32 1 91.12 296 MET A N 1
ATOM 2406 C CA . MET A 1 296 ? -12.219 15.703 9.664 1 91.12 296 MET A CA 1
ATOM 2407 C C . MET A 1 296 ? -10.922 16.5 9.734 1 91.12 296 MET A C 1
ATOM 2409 O O . MET A 1 296 ? -10.852 17.516 10.406 1 91.12 296 MET A O 1
ATOM 2413 N N . HIS A 1 297 ? -9.922 16 9.086 1 91.25 297 HIS A N 1
ATOM 2414 C CA . HIS A 1 297 ? -8.641 16.688 9 1 91.25 297 HIS A CA 1
ATOM 2415 C C . HIS A 1 297 ? -8.805 18.094 8.422 1 91.25 297 HIS A C 1
ATOM 2417 O O . HIS A 1 297 ? -8.336 19.078 9 1 91.25 297 HIS A O 1
ATOM 2423 N N . LYS A 1 298 ? -9.5 18.141 7.359 1 87.69 298 LYS A N 1
ATOM 2424 C CA . LYS A 1 298 ? -9.758 19.422 6.703 1 87.69 298 LYS A CA 1
ATOM 2425 C C . LYS A 1 298 ? -10.562 20.344 7.605 1 87.69 298 LYS A C 1
ATOM 2427 O O . LYS A 1 298 ? -10.281 21.547 7.676 1 87.69 298 LYS A O 1
ATOM 2432 N N . LEU A 1 299 ? -11.539 19.812 8.227 1 89.06 299 LEU A N 1
ATOM 2433 C CA . LEU A 1 299 ? -12.367 20.594 9.148 1 89.06 299 LEU A CA 1
ATOM 2434 C C . LEU A 1 299 ? -11.516 21.203 10.258 1 89.06 299 LEU A C 1
ATOM 2436 O O . LEU A 1 299 ? -11.664 22.375 10.586 1 89.06 299 LEU A O 1
ATOM 2440 N N . LEU A 1 300 ? -10.633 20.391 10.75 1 92.44 300 LEU A N 1
ATOM 2441 C CA . LEU A 1 300 ? -9.797 20.859 11.852 1 92.44 300 LEU A CA 1
ATOM 2442 C C . LEU A 1 300 ? -8.773 21.875 11.359 1 92.44 300 LEU A C 1
ATOM 2444 O O . LEU A 1 300 ? -8.414 22.812 12.078 1 92.44 300 LEU A O 1
ATOM 2448 N N . ILE A 1 301 ? -8.297 21.672 10.164 1 91.12 301 ILE A N 1
ATOM 2449 C CA . ILE A 1 301 ? -7.398 22.672 9.578 1 91.12 301 ILE A CA 1
ATOM 2450 C C . ILE A 1 301 ? -8.109 24.016 9.477 1 91.12 301 ILE A C 1
ATOM 2452 O O . ILE A 1 301 ? -7.555 25.047 9.852 1 91.12 301 ILE A O 1
ATOM 2456 N N . ASN A 1 302 ? -9.328 23.969 9.008 1 88.25 302 ASN A N 1
ATOM 2457 C CA . ASN A 1 302 ? -10.094 25.203 8.891 1 88.25 302 ASN A CA 1
ATOM 2458 C C . ASN A 1 302 ? -10.359 25.828 10.258 1 88.25 302 ASN A C 1
ATOM 2460 O O . ASN A 1 302 ? -10.281 27.047 10.414 1 88.25 302 ASN A O 1
ATOM 2464 N N . ARG A 1 303 ? -10.633 25.016 11.188 1 91.75 303 ARG A N 1
ATOM 2465 C CA . ARG A 1 303 ? -10.844 25.516 12.547 1 91.75 303 ARG A CA 1
ATOM 2466 C C . ARG A 1 303 ? -9.578 26.156 13.102 1 91.75 303 ARG A C 1
ATOM 2468 O O . ARG A 1 303 ? -9.633 27.203 13.734 1 91.75 303 ARG A O 1
ATOM 2475 N N . LEU A 1 304 ? -8.484 25.547 12.883 1 94.06 304 LEU A N 1
ATOM 2476 C CA . LEU A 1 304 ? -7.207 26.078 13.352 1 94.06 304 LEU A CA 1
ATOM 2477 C C . LEU A 1 304 ? -6.945 27.453 12.758 1 94.06 304 LEU A C 1
ATOM 2479 O O . LEU A 1 304 ? -6.539 28.375 13.477 1 94.06 304 LEU A O 1
ATOM 2483 N N . LYS A 1 305 ? -7.188 27.578 11.531 1 89.88 305 LYS A N 1
ATOM 2484 C CA . LYS A 1 305 ? -6.961 28.859 10.859 1 89.88 305 LYS A CA 1
ATOM 2485 C C . LYS A 1 305 ? -7.801 29.953 11.492 1 89.88 305 LYS A C 1
ATOM 2487 O O . LYS A 1 305 ? -7.383 31.125 11.523 1 89.88 305 LYS A O 1
ATOM 2492 N N . GLN A 1 306 ? -8.906 29.578 12.031 1 89.5 306 GLN A N 1
ATOM 2493 C CA . GLN A 1 306 ? -9.805 30.547 12.633 1 89.5 306 GLN A CA 1
ATOM 2494 C C . GLN A 1 306 ? -9.352 30.922 14.039 1 89.5 306 GLN A C 1
ATOM 2496 O O . GLN A 1 306 ? -9.555 32.062 14.484 1 89.5 306 GLN A O 1
ATOM 2501 N N . VAL A 1 307 ? -8.703 30.016 14.688 1 91.88 307 VAL A N 1
ATOM 2502 C CA . VAL A 1 307 ? -8.492 30.234 16.109 1 91.88 307 VAL A CA 1
ATOM 2503 C C . VAL A 1 307 ? -7 30.391 16.391 1 91.88 307 VAL A C 1
ATOM 2505 O O . VAL A 1 307 ? -6.605 30.688 17.531 1 91.88 307 VAL A O 1
ATOM 2508 N N . ALA A 1 308 ? -6.164 30.234 15.461 1 89.81 308 ALA A N 1
ATOM 2509 C CA . ALA A 1 308 ? -4.723 30.125 15.656 1 89.81 308 ALA A CA 1
ATOM 2510 C C . ALA A 1 308 ? -4.168 31.344 16.375 1 89.81 308 ALA A C 1
ATOM 2512 O O . ALA A 1 308 ? -3.244 31.234 17.188 1 89.81 308 ALA A O 1
ATOM 2513 N N . GLU A 1 309 ? -4.719 32.531 16.141 1 88.38 309 GLU A N 1
ATOM 2514 C CA . GLU A 1 309 ? -4.145 33.75 16.672 1 88.38 309 GLU A CA 1
ATOM 2515 C C . GLU A 1 309 ? -4.777 34.125 18.016 1 88.38 309 GLU A C 1
ATOM 2517 O O . GLU A 1 309 ? -4.301 35.031 18.703 1 88.38 309 GLU A O 1
ATOM 2522 N N . THR A 1 310 ? -5.789 33.5 18.406 1 83.94 310 THR A N 1
ATOM 2523 C CA . THR A 1 310 ? -6.566 34.031 19.516 1 83.94 310 THR A CA 1
ATOM 2524 C C . THR A 1 310 ? -6.203 33.344 20.828 1 83.94 310 THR A C 1
ATOM 2526 O O . THR A 1 310 ? -5.809 34 21.797 1 83.94 310 THR A O 1
ATOM 2529 N N . ARG A 1 311 ? -6.402 32.062 20.969 1 86.12 311 ARG A N 1
ATOM 2530 C CA . ARG A 1 311 ? -6.227 31.391 22.25 1 86.12 311 ARG A CA 1
ATOM 2531 C C . ARG A 1 311 ? -5.383 30.141 22.094 1 86.12 311 ARG A C 1
ATOM 2533 O O . ARG A 1 311 ? -5.699 29.266 21.281 1 86.12 311 ARG A O 1
ATOM 2540 N N . ILE A 1 312 ? -4.492 30 22.938 1 93.69 312 ILE A N 1
ATOM 2541 C CA . ILE A 1 312 ? -3.568 28.875 22.922 1 93.69 312 ILE A CA 1
ATOM 2542 C C . ILE A 1 312 ? -4.312 27.594 23.281 1 93.69 312 ILE A C 1
ATOM 2544 O O . ILE A 1 312 ? -3.988 26.516 22.781 1 93.69 312 ILE A O 1
ATOM 2548 N N . GLU A 1 313 ? -5.359 27.734 24.094 1 93.75 313 GLU A N 1
ATOM 2549 C CA . GLU A 1 313 ? -6.109 26.562 24.547 1 93.75 313 GLU A CA 1
ATOM 2550 C C . GLU A 1 313 ? -6.758 25.844 23.359 1 93.75 313 GLU A C 1
ATOM 2552 O O . GLU A 1 313 ? -6.773 24.609 23.312 1 93.75 313 GLU A O 1
ATOM 2557 N N . ASP A 1 314 ? -7.23 26.625 22.453 1 93.94 314 ASP A N 1
ATOM 2558 C CA . ASP A 1 314 ? -7.895 26.047 21.297 1 93.94 314 ASP A CA 1
ATOM 2559 C C . ASP A 1 314 ? -6.887 25.375 20.359 1 93.94 314 ASP A C 1
ATOM 2561 O O . ASP A 1 314 ? -7.16 24.297 19.812 1 93.94 314 ASP A O 1
ATOM 2565 N N . VAL A 1 315 ? -5.742 25.969 20.188 1 96.56 315 VAL A N 1
ATOM 2566 C CA . VAL A 1 315 ? -4.688 25.391 19.359 1 96.56 315 VAL A CA 1
ATOM 2567 C C . VAL A 1 315 ? -4.23 24.047 19.953 1 96.56 315 VAL A C 1
ATOM 2569 O O . VAL A 1 315 ? -4.078 23.062 19.234 1 96.56 315 VAL A O 1
ATOM 2572 N N . VAL A 1 316 ? -4.109 24.078 21.219 1 96.5 316 VAL A N 1
ATOM 2573 C CA . VAL A 1 316 ? -3.607 22.891 21.906 1 96.5 316 VAL A CA 1
ATOM 2574 C C . VAL A 1 316 ? -4.648 21.766 21.828 1 96.5 316 VAL A C 1
ATOM 2576 O O . VAL A 1 316 ? -4.301 20.609 21.656 1 96.5 316 VAL A O 1
ATOM 2579 N N . LYS A 1 317 ? -5.914 22.125 22 1 94.81 317 LYS A N 1
ATOM 2580 C CA . LYS A 1 317 ? -6.977 21.141 21.859 1 94.81 317 LYS A CA 1
ATOM 2581 C C . LYS A 1 317 ? -6.93 20.469 20.484 1 94.81 317 LYS A C 1
ATOM 2583 O O . LYS A 1 317 ? -7.047 19.25 20.375 1 94.81 317 LYS A O 1
ATOM 2588 N N . ILE A 1 318 ? -6.742 21.25 19.453 1 96.5 318 ILE A N 1
ATOM 2589 C CA . ILE A 1 318 ? -6.648 20.734 18.078 1 96.5 318 ILE A CA 1
ATOM 2590 C C . ILE A 1 318 ? -5.398 19.875 17.938 1 96.5 318 ILE A C 1
ATOM 2592 O O . ILE A 1 318 ? -5.441 18.812 17.328 1 96.5 318 ILE A O 1
ATOM 2596 N N . LEU A 1 319 ? -4.312 20.312 18.531 1 96.19 319 LEU A N 1
ATOM 2597 C CA . LEU A 1 319 ? -3.059 19.562 18.484 1 96.19 319 LEU A CA 1
ATOM 2598 C C . LEU A 1 319 ? -3.221 18.188 19.109 1 96.19 319 LEU A C 1
ATOM 2600 O O . LEU A 1 319 ? -2.705 17.188 18.594 1 96.19 319 LEU A O 1
ATOM 2604 N N . LEU A 1 320 ? -3.898 18.156 20.188 1 94.75 320 LEU A N 1
ATOM 2605 C CA . LEU A 1 320 ? -4.105 16.875 20.875 1 94.75 320 LEU A CA 1
ATOM 2606 C C . LEU A 1 320 ? -4.855 15.898 19.969 1 94.75 320 LEU A C 1
ATOM 2608 O O . LEU A 1 320 ? -4.492 14.727 19.875 1 94.75 320 LEU A O 1
ATOM 2612 N N . VAL A 1 321 ? -5.809 16.391 19.281 1 94.56 321 VAL A N 1
ATOM 2613 C CA . VAL A 1 321 ? -6.57 15.547 18.375 1 94.56 321 VAL A CA 1
ATOM 2614 C C . VAL A 1 321 ? -5.691 15.148 17.188 1 94.56 321 VAL A C 1
ATOM 2616 O O . VAL A 1 321 ? -5.668 13.977 16.781 1 94.56 321 VAL A O 1
ATOM 2619 N N . ALA A 1 322 ? -5.004 16.125 16.672 1 93.88 322 ALA A N 1
ATOM 2620 C CA . ALA A 1 322 ? -4.113 15.875 15.531 1 93.88 322 ALA A CA 1
ATOM 2621 C C . ALA A 1 322 ? -3.078 14.812 15.875 1 93.88 322 ALA A C 1
ATOM 2623 O O . ALA A 1 322 ? -2.775 13.945 15.055 1 93.88 322 ALA A O 1
ATOM 2624 N N . ASN A 1 323 ? -2.602 14.891 17.047 1 91.75 323 ASN A N 1
ATOM 2625 C CA . ASN A 1 323 ? -1.593 13.938 17.5 1 91.75 323 ASN A CA 1
ATOM 2626 C C . ASN A 1 323 ? -2.184 12.547 17.688 1 91.75 323 ASN A C 1
ATOM 2628 O O . ASN A 1 323 ? -1.592 11.555 17.266 1 91.75 323 ASN A O 1
ATOM 2632 N N . ARG A 1 324 ? -3.211 12.484 18.281 1 89.5 324 ARG A N 1
ATOM 2633 C CA . ARG A 1 324 ? -3.865 11.203 18.516 1 89.5 324 ARG A CA 1
ATOM 2634 C C . ARG A 1 324 ? -4.238 10.523 17.219 1 89.5 324 ARG A C 1
ATOM 2636 O O . ARG A 1 324 ? -4.086 9.305 17.078 1 89.5 324 ARG A O 1
ATOM 2643 N N . CYS A 1 325 ? -4.695 11.336 16.266 1 91.25 325 CYS A N 1
ATOM 2644 C CA . CYS A 1 325 ? -5.18 10.789 15 1 91.25 325 CYS A CA 1
ATOM 2645 C C . CYS A 1 325 ? -4.066 10.75 13.961 1 91.25 325 CYS A C 1
ATOM 2647 O O . CYS A 1 325 ? -4.273 10.289 12.836 1 91.25 325 CYS A O 1
ATOM 2649 N N . ASN A 1 326 ? -2.924 11.281 14.281 1 89.31 326 ASN A N 1
ATOM 2650 C CA . ASN A 1 326 ? -1.751 11.336 13.414 1 89.31 326 ASN A CA 1
ATOM 2651 C C . ASN A 1 326 ? -2.039 12.102 12.133 1 89.31 326 ASN A C 1
ATOM 2653 O O . ASN A 1 326 ? -1.745 11.625 11.031 1 89.31 326 ASN A O 1
ATOM 2657 N N . PHE A 1 327 ? -2.717 13.195 12.32 1 90.12 327 PHE A N 1
ATOM 2658 C CA . PHE A 1 327 ? -2.857 14.141 11.219 1 90.12 327 PHE A CA 1
ATOM 2659 C C . PHE A 1 327 ? -1.569 14.93 11.016 1 90.12 327 PHE A C 1
ATOM 2661 O O . PHE A 1 327 ? -1.399 16 11.594 1 90.12 327 PHE A O 1
ATOM 2668 N N . ALA A 1 328 ? -0.733 14.461 10.234 1 87 328 ALA A N 1
ATOM 2669 C CA . ALA A 1 328 ? 0.646 14.938 10.141 1 87 328 ALA A CA 1
ATOM 2670 C C . ALA A 1 328 ? 0.694 16.422 9.797 1 87 328 ALA A C 1
ATOM 2672 O O . ALA A 1 328 ? 1.377 17.203 10.469 1 87 328 ALA A O 1
ATOM 2673 N N . GLN A 1 329 ? -0.042 16.797 8.773 1 87.56 329 GLN A N 1
ATOM 2674 C CA . GLN A 1 329 ? -0.024 18.203 8.359 1 87.56 329 GLN A CA 1
ATOM 2675 C C . GLN A 1 329 ? -0.584 19.109 9.453 1 87.56 329 GLN A C 1
ATOM 2677 O O . GLN A 1 329 ? -0.018 20.156 9.742 1 87.56 329 GLN A O 1
ATOM 2682 N N . LEU A 1 330 ? -1.659 18.703 9.992 1 91.88 330 LEU A N 1
ATOM 2683 C CA . LEU A 1 330 ? -2.295 19.484 11.039 1 91.88 330 LEU A CA 1
ATOM 2684 C C . LEU A 1 330 ? -1.385 19.609 12.258 1 91.88 330 LEU A C 1
ATOM 2686 O O . LEU A 1 330 ? -1.327 20.672 12.883 1 91.88 330 LEU A O 1
ATOM 2690 N N . LYS A 1 331 ? -0.695 18.594 12.555 1 92.56 331 LYS A N 1
ATOM 2691 C CA . LYS A 1 331 ? 0.261 18.656 13.656 1 92.56 331 LYS A CA 1
ATOM 2692 C C . LYS A 1 331 ? 1.303 19.75 13.422 1 92.56 331 LYS A C 1
ATOM 2694 O O . LYS A 1 331 ? 1.541 20.594 14.297 1 92.56 331 LYS A O 1
ATOM 2699 N N . ILE A 1 332 ? 1.818 19.719 12.297 1 91.62 332 ILE A N 1
ATOM 2700 C CA . ILE A 1 332 ? 2.863 20.672 11.961 1 91.62 332 ILE A CA 1
ATOM 2701 C C . ILE A 1 332 ? 2.295 22.094 12.008 1 91.62 332 ILE A C 1
ATOM 2703 O O . ILE A 1 332 ? 2.955 23.016 12.484 1 91.62 332 ILE A O 1
ATOM 2707 N N . MET A 1 333 ? 1.107 22.219 11.539 1 93.5 333 MET A N 1
ATOM 2708 C CA . MET A 1 333 ? 0.468 23.531 11.57 1 93.5 333 MET A CA 1
ATOM 2709 C C . MET A 1 333 ? 0.26 24 13 1 93.5 333 MET A C 1
ATOM 2711 O O . MET A 1 333 ? 0.45 25.188 13.305 1 93.5 333 MET A O 1
ATOM 2715 N N . CYS A 1 334 ? -0.101 23.078 13.812 1 95.38 334 CYS A N 1
ATOM 2716 C CA . CYS A 1 334 ? -0.26 23.438 15.219 1 95.38 334 CYS A CA 1
ATOM 2717 C C . CYS A 1 334 ? 1.081 23.797 15.852 1 95.38 334 CYS A C 1
ATOM 2719 O O . CYS A 1 334 ? 1.181 24.766 16.594 1 95.38 334 CYS A O 1
ATOM 2721 N N . TYR A 1 335 ? 2.053 23.031 15.539 1 95.12 335 TYR A N 1
ATOM 2722 C CA . TYR A 1 335 ? 3.387 23.344 16.031 1 95.12 335 TYR A CA 1
ATOM 2723 C C . TYR A 1 335 ? 3.805 24.75 15.609 1 95.12 335 TYR A C 1
ATOM 2725 O O . TYR A 1 335 ? 4.281 25.531 16.422 1 95.12 335 TYR A O 1
ATOM 2733 N N . ALA A 1 336 ? 3.627 24.938 14.367 1 94.56 336 ALA A N 1
ATOM 2734 C CA . ALA A 1 336 ? 3.99 26.234 13.828 1 94.56 336 ALA A CA 1
ATOM 2735 C C . ALA A 1 336 ? 3.215 27.359 14.516 1 94.56 336 ALA A C 1
ATOM 2737 O O . ALA A 1 336 ? 3.781 28.406 14.852 1 94.56 336 ALA A O 1
ATOM 2738 N N . SER A 1 337 ? 1.985 27.141 14.773 1 96 337 SER A N 1
ATOM 2739 C CA . SER A 1 337 ? 1.154 28.125 15.453 1 96 337 SER A CA 1
ATOM 2740 C C . SER A 1 337 ? 1.677 28.422 16.859 1 96 337 SER A C 1
ATOM 2742 O O . SER A 1 337 ? 1.764 29.578 17.266 1 96 337 SER A O 1
ATOM 2744 N N . VAL A 1 338 ? 2.016 27.391 17.5 1 96.69 338 VAL A N 1
ATOM 2745 C CA . VAL A 1 338 ? 2.539 27.547 18.859 1 96.69 338 VAL A CA 1
ATOM 2746 C C . VAL A 1 338 ? 3.859 28.312 18.812 1 96.69 338 VAL A C 1
ATOM 2748 O O . VAL A 1 338 ? 4.047 29.281 19.562 1 96.69 338 VAL A O 1
ATOM 2751 N N . VAL A 1 339 ? 4.703 27.953 17.922 1 95.38 339 VAL A N 1
ATOM 2752 C CA . VAL A 1 339 ? 6.047 28.531 17.844 1 95.38 339 VAL A CA 1
ATOM 2753 C C . VAL A 1 339 ? 5.973 30 17.438 1 95.38 339 VAL A C 1
ATOM 2755 O O . VAL A 1 339 ? 6.645 30.844 18.031 1 95.38 339 VAL A O 1
ATOM 2758 N N . ASN A 1 340 ? 5.129 30.297 16.562 1 93.25 340 ASN A N 1
ATOM 2759 C CA . ASN A 1 340 ? 5.109 31.641 15.984 1 93.25 340 ASN A CA 1
ATOM 2760 C C . ASN A 1 340 ? 4.273 32.594 16.828 1 93.25 340 ASN A C 1
ATOM 2762 O O . ASN A 1 340 ? 4.566 33.781 16.891 1 93.25 340 ASN A O 1
ATOM 2766 N N . MET A 1 341 ? 3.283 32.062 17.531 1 94.12 341 MET A N 1
ATOM 2767 C CA . MET A 1 341 ? 2.326 33.031 18.094 1 94.12 341 MET A CA 1
ATOM 2768 C C . MET A 1 341 ? 2.15 32.812 19.594 1 94.12 341 MET A C 1
ATOM 2770 O O . MET A 1 341 ? 1.704 33.688 20.312 1 94.12 341 MET A O 1
ATOM 2774 N N . HIS A 1 342 ? 2.529 31.641 20.078 1 95.81 342 HIS A N 1
ATOM 2775 C CA . HIS A 1 342 ? 2.102 31.344 21.453 1 95.81 342 HIS A CA 1
ATOM 2776 C C . HIS A 1 342 ? 3.213 30.672 22.25 1 95.81 342 HIS A C 1
ATOM 2778 O O . HIS A 1 342 ? 2.947 30 23.25 1 95.81 342 HIS A O 1
ATOM 2784 N N . TYR A 1 343 ? 4.395 30.75 21.875 1 94.69 343 TYR A N 1
ATOM 2785 C CA . TYR A 1 343 ? 5.445 29.906 22.422 1 94.69 343 TYR A CA 1
ATOM 2786 C C . TYR A 1 343 ? 5.59 30.125 23.922 1 94.69 343 TYR A C 1
ATOM 2788 O O . TYR A 1 343 ? 5.582 29.188 24.719 1 94.69 343 TYR A O 1
ATOM 2796 N N . GLU A 1 344 ? 5.707 31.391 24.344 1 93.81 344 GLU A N 1
ATOM 2797 C CA . GLU A 1 344 ? 5.922 31.703 25.75 1 93.81 344 GLU A CA 1
ATOM 2798 C C . GLU A 1 344 ? 4.723 31.281 26.594 1 93.81 344 GLU A C 1
ATOM 2800 O O . GLU A 1 344 ? 4.887 30.703 27.672 1 93.81 344 GLU A O 1
ATOM 2805 N N . ALA A 1 345 ? 3.559 31.594 26.094 1 95 345 ALA A N 1
ATOM 2806 C CA . ALA A 1 345 ? 2.348 31.188 26.812 1 95 345 ALA A CA 1
ATOM 2807 C C . ALA A 1 345 ? 2.258 29.672 26.938 1 95 345 ALA A C 1
ATOM 2809 O O . ALA A 1 345 ? 1.858 29.156 27.984 1 95 345 ALA A O 1
ATOM 2810 N N . PHE A 1 346 ? 2.633 29.016 25.891 1 96.56 346 PHE A N 1
ATOM 2811 C CA . PHE A 1 346 ? 2.607 27.562 25.859 1 96.56 346 PHE A CA 1
ATOM 2812 C C . PHE A 1 346 ? 3.541 26.969 26.906 1 96.56 346 PHE A C 1
ATOM 2814 O O . PHE A 1 346 ? 3.143 26.109 27.688 1 96.56 346 PHE A O 1
ATOM 2821 N N . LYS A 1 347 ? 4.742 27.516 26.984 1 94.06 347 LYS A N 1
ATOM 2822 C CA . LYS A 1 347 ? 5.746 27 27.906 1 94.06 347 LYS A CA 1
ATOM 2823 C C . LYS A 1 347 ? 5.363 27.312 29.359 1 94.06 347 LYS A C 1
ATOM 2825 O O . LYS A 1 347 ? 5.668 26.531 30.266 1 94.06 347 LYS A O 1
ATOM 2830 N N . THR A 1 348 ? 4.699 28.375 29.531 1 94.56 348 THR A N 1
ATOM 2831 C CA . THR A 1 348 ? 4.301 28.797 30.875 1 94.56 348 THR A CA 1
ATOM 2832 C C . THR A 1 348 ? 3.109 27.969 31.359 1 94.56 348 THR A C 1
ATOM 2834 O O . THR A 1 348 ? 3.047 27.594 32.531 1 94.56 348 THR A O 1
ATOM 2837 N N . ARG A 1 349 ? 2.271 27.641 30.531 1 95.38 349 ARG A N 1
ATOM 2838 C CA . ARG A 1 349 ? 1.008 27.031 30.922 1 95.38 349 ARG A CA 1
ATOM 2839 C C . ARG A 1 349 ? 1.145 25.516 31.016 1 95.38 349 ARG A C 1
ATOM 2841 O O . ARG A 1 349 ? 0.651 24.891 31.969 1 95.38 349 ARG A O 1
ATOM 2848 N N . TYR A 1 350 ? 1.798 24.969 30.047 1 95.25 350 TYR A N 1
ATOM 2849 C CA . TYR A 1 350 ? 1.848 23.516 29.984 1 95.25 350 TYR A CA 1
ATOM 2850 C C . TYR A 1 350 ? 3.213 22.984 30.406 1 95.25 350 TYR A C 1
ATOM 2852 O O . TYR A 1 350 ? 4.121 22.859 29.594 1 95.25 350 TYR A O 1
ATOM 2860 N N . ARG A 1 351 ? 3.299 22.625 31.609 1 93.62 351 ARG A N 1
ATOM 2861 C CA . ARG A 1 351 ? 4.512 22.109 32.219 1 93.62 351 ARG A CA 1
ATOM 2862 C C . ARG A 1 351 ? 4.184 21.078 33.312 1 93.62 351 ARG A C 1
ATOM 2864 O O . ARG A 1 351 ? 3.025 20.938 33.719 1 93.62 351 ARG A O 1
ATOM 2871 N N . ILE A 1 352 ? 5.152 20.375 33.75 1 91.06 352 ILE A N 1
ATOM 2872 C CA . ILE A 1 352 ? 4.98 19.25 34.656 1 91.06 352 ILE A CA 1
ATOM 2873 C C . ILE A 1 352 ? 4.395 19.734 35.969 1 91.06 352 ILE A C 1
ATOM 2875 O O . ILE A 1 352 ? 3.574 19.047 36.594 1 91.06 352 ILE A O 1
ATOM 2879 N N . ASP A 1 353 ? 4.766 20.938 36.406 1 92.94 353 ASP A N 1
ATOM 2880 C CA . ASP A 1 353 ? 4.332 21.469 37.688 1 92.94 353 ASP A CA 1
ATOM 2881 C C . ASP A 1 353 ? 3.316 22.594 37.5 1 92.94 353 ASP A C 1
ATOM 2883 O O . ASP A 1 353 ? 3.277 23.531 38.312 1 92.94 353 ASP A O 1
ATOM 2887 N N . ALA A 1 354 ? 2.59 22.5 36.406 1 94 354 ALA A N 1
ATOM 2888 C CA . ALA A 1 354 ? 1.572 23.531 36.188 1 94 354 ALA A CA 1
ATOM 2889 C C . ALA A 1 354 ? 0.574 23.562 37.344 1 94 354 ALA A C 1
ATOM 2891 O O . ALA A 1 354 ? 0.211 22.516 37.875 1 94 354 ALA A O 1
ATOM 2892 N N . PRO A 1 355 ? 0.108 24.703 37.75 1 94 355 PRO A N 1
ATOM 2893 C CA . PRO A 1 355 ? -0.832 24.828 38.875 1 94 355 PRO A CA 1
ATOM 2894 C C . PRO A 1 355 ? -2.178 24.156 38.594 1 94 355 PRO A C 1
ATOM 2896 O O . PRO A 1 355 ? -2.771 23.547 39.469 1 94 355 PRO A O 1
ATOM 2899 N N . GLU A 1 356 ? -2.627 24.344 37.438 1 94.44 356 GLU A N 1
ATOM 2900 C CA . GLU A 1 356 ? -3.922 23.781 37.062 1 94.44 356 GLU A CA 1
ATOM 2901 C C . GLU A 1 356 ? -3.799 22.312 36.656 1 94.44 356 GLU A C 1
ATOM 2903 O O . GLU A 1 356 ? -2.998 21.969 35.781 1 94.44 356 GLU A O 1
ATOM 2908 N N . PRO A 1 357 ? -4.52 21.516 37.25 1 94.75 357 PRO A N 1
ATOM 2909 C CA . PRO A 1 357 ? -4.457 20.078 36.938 1 94.75 357 PRO A CA 1
ATOM 2910 C C . PRO A 1 357 ? -4.742 19.781 35.469 1 94.75 357 PRO A C 1
ATOM 2912 O O . PRO A 1 357 ? -4.16 18.859 34.906 1 94.75 357 PRO A O 1
ATOM 2915 N N . GLU A 1 358 ? -5.609 20.469 34.906 1 93.31 358 GLU A N 1
ATOM 2916 C CA . GLU A 1 358 ? -5.945 20.266 33.5 1 93.31 358 GLU A CA 1
ATOM 2917 C C . GLU A 1 358 ? -4.734 20.5 32.594 1 93.31 358 GLU A C 1
ATOM 2919 O O . GLU A 1 358 ? -4.512 19.766 31.625 1 93.31 358 GLU A O 1
ATOM 2924 N N . ASP A 1 359 ? -4.027 21.484 32.938 1 94.88 359 ASP A N 1
ATOM 2925 C CA . ASP A 1 359 ? -2.832 21.812 32.188 1 94.88 359 ASP A CA 1
ATOM 2926 C C . ASP A 1 359 ? -1.76 20.734 32.344 1 94.88 359 ASP A C 1
ATOM 2928 O O . ASP A 1 359 ? -1.036 20.422 31.406 1 94.88 359 ASP A O 1
ATOM 2932 N N . ARG A 1 360 ? -1.742 20.156 33.5 1 94.5 360 ARG A N 1
ATOM 2933 C CA . ARG A 1 360 ? -0.802 19.062 33.75 1 94.5 360 ARG A CA 1
ATOM 2934 C C . ARG A 1 360 ? -1.177 17.828 32.906 1 94.5 360 ARG A C 1
ATOM 2936 O O . ARG A 1 360 ? -0.302 17.141 32.406 1 94.5 360 ARG A O 1
ATOM 2943 N N . GLU A 1 361 ? -2.365 17.641 32.906 1 93.62 361 GLU A N 1
ATOM 2944 C CA . GLU A 1 361 ? -2.832 16.5 32.125 1 93.62 361 GLU A CA 1
ATOM 2945 C C . GLU A 1 361 ? -2.498 16.688 30.641 1 93.62 361 GLU A C 1
ATOM 2947 O O . GLU A 1 361 ? -2.043 15.75 29.969 1 93.62 361 GLU A O 1
ATOM 2952 N N . VAL A 1 362 ? -2.768 17.844 30.172 1 93.88 362 VAL A N 1
ATOM 2953 C CA . VAL A 1 362 ? -2.457 18.172 28.781 1 93.88 362 VAL A CA 1
ATOM 2954 C C . VAL A 1 362 ? -0.963 17.969 28.531 1 93.88 362 VAL A C 1
ATOM 2956 O O . VAL A 1 362 ? -0.571 17.375 27.516 1 93.88 362 VAL A O 1
ATOM 2959 N N . PHE A 1 363 ? -0.219 18.453 29.453 1 93.94 363 PHE A N 1
ATOM 2960 C CA . PHE A 1 363 ? 1.226 18.297 29.359 1 93.94 363 PHE A CA 1
ATOM 2961 C C . PHE A 1 363 ? 1.595 16.812 29.266 1 93.94 363 PHE A C 1
ATOM 2963 O O . PHE A 1 363 ? 2.42 16.422 28.438 1 93.94 363 PHE A O 1
ATOM 2970 N N . GLY A 1 364 ? 1.023 16.016 30.062 1 91.56 364 GLY A N 1
ATOM 2971 C CA . GLY A 1 364 ? 1.271 14.586 30.031 1 91.56 364 GLY A CA 1
ATOM 2972 C C . GLY A 1 364 ? 0.943 13.953 28.688 1 91.56 364 GLY A C 1
ATOM 2973 O O . GLY A 1 364 ? 1.69 13.109 28.188 1 91.56 364 GLY A O 1
ATOM 2974 N N . GLN A 1 365 ? -0.054 14.375 28.062 1 90.88 365 GLN A N 1
ATOM 2975 C CA . GLN A 1 365 ? -0.467 13.852 26.766 1 90.88 365 GLN A CA 1
ATOM 2976 C C . GLN A 1 365 ? 0.501 14.273 25.672 1 90.88 365 GLN A C 1
ATOM 2978 O O . GLN A 1 365 ? 0.791 13.5 24.75 1 90.88 365 GLN A O 1
ATOM 2983 N N . LEU A 1 366 ? 0.942 15.461 25.766 1 92 366 LEU A N 1
ATOM 2984 C CA . LEU A 1 366 ? 1.852 15.992 24.75 1 92 366 LEU A CA 1
ATOM 2985 C C . LEU A 1 366 ? 3.238 15.375 24.891 1 92 366 LEU A C 1
ATOM 2987 O O . LEU A 1 366 ? 4 15.328 23.922 1 92 366 LEU A O 1
ATOM 2991 N N . GLN A 1 367 ? 3.506 14.969 26.047 1 88.31 367 GLN A N 1
ATOM 2992 C CA . GLN A 1 367 ? 4.801 14.344 26.312 1 88.31 367 GLN A CA 1
ATOM 2993 C C . GLN A 1 367 ? 4.801 12.875 25.875 1 88.31 367 GLN A C 1
ATOM 2995 O O . GLN A 1 367 ? 5.84 12.344 25.484 1 88.31 367 GLN A O 1
ATOM 3000 N N . ALA A 1 368 ? 3.67 12.305 25.906 1 80.44 368 ALA A N 1
ATOM 3001 C CA . ALA A 1 368 ? 3.57 10.883 25.594 1 80.44 368 ALA A CA 1
ATOM 3002 C C . ALA A 1 368 ? 3.809 10.633 24.109 1 80.44 368 ALA A C 1
ATOM 3004 O O . ALA A 1 368 ? 3.352 11.406 23.25 1 80.44 368 ALA A O 1
ATOM 3005 N N . THR A 1 369 ? 5.078 9.977 23.75 1 62.91 369 THR A N 1
ATOM 3006 C CA . THR A 1 369 ? 5.438 9.719 22.359 1 62.91 369 THR A CA 1
ATOM 3007 C C . THR A 1 369 ? 4.652 8.531 21.812 1 62.91 369 THR A C 1
ATOM 3009 O O . THR A 1 369 ? 4.422 7.555 22.531 1 62.91 369 THR A O 1
ATOM 3012 N N . ARG A 1 370 ? 3.756 8.758 20.891 1 56.59 370 ARG A N 1
ATOM 3013 C CA .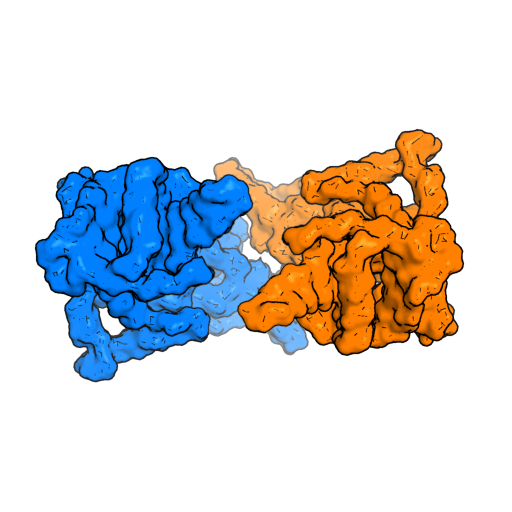 ARG A 1 370 ? 3.289 7.523 20.266 1 56.59 370 ARG A CA 1
ATOM 3014 C C . ARG A 1 370 ? 4.457 6.699 19.734 1 56.59 370 ARG A C 1
ATOM 3016 O O . ARG A 1 370 ? 5.492 7.254 19.359 1 56.59 370 ARG A O 1
ATOM 3023 N N . ALA A 1 371 ? 4.402 5.344 20 1 49.81 371 ALA A N 1
ATOM 3024 C CA . ALA A 1 371 ? 5.375 4.285 19.75 1 49.81 371 ALA A CA 1
ATOM 3025 C C . ALA A 1 371 ? 6.234 4.605 18.531 1 49.81 371 ALA A C 1
ATOM 3027 O O . ALA A 1 371 ? 7.43 4.301 18.5 1 49.81 371 ALA A O 1
ATOM 3028 N N . PHE A 1 372 ? 5.594 5.195 17.516 1 48.78 372 PHE A N 1
ATOM 3029 C CA . PHE A 1 372 ? 6.352 5.145 16.266 1 48.78 372 PHE A CA 1
ATOM 3030 C C . PHE A 1 372 ? 7.086 6.461 16.016 1 48.78 372 PHE A C 1
ATOM 3032 O O . PHE A 1 372 ? 8.039 6.512 15.242 1 48.78 372 PHE A O 1
ATOM 3039 N N . THR A 1 373 ? 6.566 7.461 16.672 1 56.75 373 THR A N 1
ATOM 3040 C CA . THR A 1 373 ? 7.289 8.688 16.359 1 56.75 373 THR A CA 1
ATOM 3041 C C . THR A 1 373 ? 8.32 9 17.438 1 56.75 373 THR A C 1
ATOM 3043 O O . THR A 1 373 ? 8.055 8.805 18.625 1 56.75 373 THR A O 1
ATOM 3046 N N . PHE A 1 374 ? 9.633 8.891 17.188 1 63.69 374 PHE A N 1
ATOM 3047 C CA . PHE A 1 374 ? 10.805 9.094 18.031 1 63.69 374 PHE A CA 1
ATOM 3048 C C . PHE A 1 374 ? 10.75 10.461 18.719 1 63.69 374 PHE A C 1
ATOM 3050 O O . PHE A 1 374 ? 11.492 10.711 19.672 1 63.69 374 PHE A O 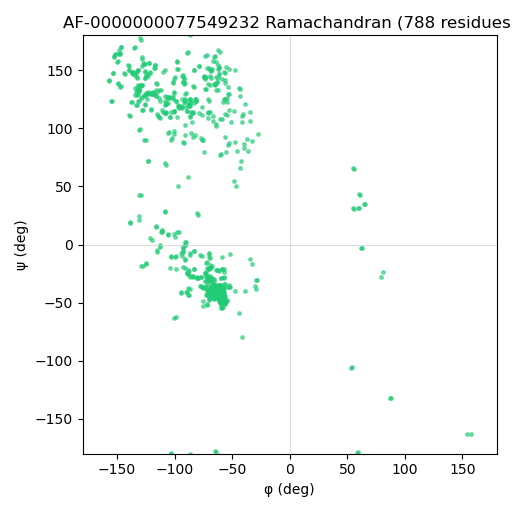1
ATOM 3057 N N . GLN A 1 375 ? 9.789 11.383 18.375 1 78.94 375 GLN A N 1
ATOM 3058 C CA . GLN A 1 375 ? 9.781 12.703 18.984 1 78.94 375 GLN A CA 1
ATOM 3059 C C . GLN A 1 375 ? 8.375 13.094 19.422 1 78.94 375 GLN A C 1
ATOM 3061 O O . GLN A 1 375 ? 7.41 12.93 18.672 1 78.94 375 GLN A O 1
ATOM 3066 N N . SER A 1 376 ? 8.227 13.531 20.703 1 88.12 376 SER A N 1
ATOM 3067 C CA . SER A 1 376 ? 6.957 14.023 21.234 1 88.12 376 SER A CA 1
ATOM 3068 C C . SER A 1 376 ? 6.613 15.398 20.656 1 88.12 376 SER A C 1
ATOM 3070 O O . SER A 1 376 ? 7.488 16.094 20.156 1 88.12 376 SER A O 1
ATOM 3072 N N . PRO A 1 377 ? 5.32 15.789 20.781 1 91.38 377 PRO A N 1
ATOM 3073 C CA . PRO A 1 377 ? 4.938 17.125 20.328 1 91.38 377 PRO A CA 1
ATOM 3074 C C . PRO A 1 377 ? 5.719 18.234 21.031 1 91.38 377 PRO A C 1
ATOM 3076 O O . PRO A 1 377 ? 6.113 19.219 20.406 1 91.38 377 PRO A O 1
ATOM 3079 N N . LEU A 1 378 ? 5.992 18.062 22.312 1 91.94 378 LEU A N 1
ATOM 3080 C CA . LEU A 1 378 ? 6.746 19.062 23.062 1 91.94 378 LEU A CA 1
ATOM 3081 C C . LEU A 1 378 ? 8.148 19.219 22.484 1 91.94 378 LEU A C 1
ATOM 3083 O O . LEU A 1 378 ? 8.617 20.344 22.281 1 91.94 378 LEU A O 1
ATOM 3087 N N . GLU A 1 379 ? 8.734 18.125 22.219 1 89.5 379 GLU A N 1
ATOM 3088 C CA . GLU A 1 379 ? 10.086 18.141 21.656 1 89.5 379 GLU A CA 1
ATOM 3089 C C . GLU A 1 379 ? 10.094 18.75 20.25 1 89.5 379 GLU A C 1
ATOM 3091 O O . GLU A 1 379 ? 11.008 19.484 19.891 1 89.5 379 GLU A O 1
ATOM 3096 N N . PHE A 1 380 ? 9.102 18.453 19.609 1 91.56 380 PHE A N 1
ATOM 3097 C CA . PHE A 1 380 ? 9.031 18.953 18.25 1 91.56 380 PHE A CA 1
ATOM 3098 C C . PHE A 1 380 ? 8.859 20.469 18.25 1 91.56 380 PHE A C 1
ATOM 3100 O O . PHE A 1 380 ? 9.484 21.172 17.438 1 91.56 380 PHE A O 1
ATOM 3107 N N . ILE A 1 381 ? 8.023 20.906 19.078 1 93.62 381 ILE A N 1
ATOM 3108 C CA . ILE A 1 381 ? 7.793 22.344 19.172 1 93.62 381 ILE A CA 1
ATOM 3109 C C . ILE A 1 381 ? 9.102 23.047 19.516 1 93.62 381 ILE A C 1
ATOM 3111 O O . ILE A 1 381 ? 9.445 24.062 18.875 1 93.62 381 ILE A O 1
ATOM 3115 N N . ASP A 1 382 ? 9.844 22.516 20.406 1 92.5 382 ASP A N 1
ATOM 3116 C CA . ASP A 1 382 ? 11.117 23.109 20.797 1 92.5 382 ASP A CA 1
ATOM 3117 C C . ASP A 1 382 ? 12.125 23.047 19.641 1 92.5 382 ASP A C 1
ATOM 3119 O O . ASP A 1 382 ? 12.82 24.031 19.375 1 92.5 382 ASP A O 1
ATOM 3123 N N . LYS A 1 383 ? 12.164 21.938 19.047 1 90.56 383 LYS A N 1
ATOM 3124 C CA . LYS A 1 383 ? 13.078 21.781 17.906 1 90.56 383 LYS A CA 1
ATOM 3125 C C . LYS A 1 383 ? 12.703 22.734 16.781 1 90.56 383 LYS A C 1
ATOM 3127 O O . LYS A 1 383 ? 13.586 23.328 16.156 1 90.56 383 LYS A O 1
ATOM 3132 N N . LEU A 1 384 ? 11.445 22.797 16.562 1 92.94 384 LEU A N 1
ATOM 3133 C CA . LEU A 1 384 ? 10.984 23.703 15.516 1 92.94 384 LEU A CA 1
ATOM 3134 C C . LEU A 1 384 ? 11.336 25.156 15.852 1 92.94 384 LEU A C 1
ATOM 3136 O O . LEU A 1 384 ? 11.766 25.906 14.977 1 92.94 384 LEU A O 1
ATOM 3140 N N . ARG A 1 385 ? 11.188 25.469 17.062 1 93.5 385 ARG A N 1
ATOM 3141 C CA . ARG A 1 385 ? 11.531 26.812 17.516 1 93.5 385 ARG A CA 1
ATOM 3142 C C . ARG A 1 385 ? 13.016 27.109 17.281 1 93.5 385 ARG A C 1
ATOM 3144 O O . ARG A 1 385 ? 13.367 28.172 16.766 1 93.5 385 ARG A O 1
ATOM 3151 N N . LEU A 1 386 ? 13.781 26.156 17.547 1 90.5 386 LEU A N 1
ATOM 3152 C CA . LEU A 1 386 ? 15.219 26.328 17.375 1 90.5 386 LEU A CA 1
ATOM 3153 C C . LEU A 1 386 ? 15.586 26.469 15.906 1 90.5 386 LEU A C 1
ATOM 3155 O O . LEU A 1 386 ? 16.406 27.328 15.547 1 90.5 386 LEU A O 1
ATOM 3159 N N . LYS A 1 387 ? 14.992 25.688 15.164 1 88.69 387 LYS A N 1
ATOM 3160 C CA . LYS A 1 387 ? 15.273 25.734 13.734 1 88.69 387 LYS A CA 1
ATOM 3161 C C . LYS A 1 387 ? 14.75 27.031 13.117 1 88.69 387 LYS A C 1
ATOM 3163 O O . LYS A 1 387 ? 15.375 27.594 12.219 1 88.69 387 LYS A O 1
ATOM 3168 N N . ALA A 1 388 ? 13.633 27.438 13.633 1 89.19 388 ALA A N 1
ATOM 3169 C CA . ALA A 1 388 ? 13.016 28.641 13.102 1 89.19 388 ALA A CA 1
ATOM 3170 C C . ALA A 1 388 ? 13.805 29.891 13.516 1 89.19 388 ALA A C 1
ATOM 3172 O O . ALA A 1 388 ? 13.836 30.875 12.789 1 89.19 388 ALA A O 1
ATOM 3173 N N . TYR A 1 389 ? 14.461 29.766 14.617 1 87.38 389 TYR A N 1
ATOM 3174 C CA . TYR A 1 389 ? 15.219 30.891 15.141 1 87.38 389 TYR A CA 1
ATOM 3175 C C . TYR A 1 389 ? 16.422 31.188 14.25 1 87.38 389 TYR A C 1
ATOM 3177 O O . TYR A 1 389 ? 16.938 32.312 14.25 1 87.38 389 TYR A O 1
ATOM 3185 N N . LYS A 1 390 ? 16.766 30.266 13.469 1 88.81 390 LYS A N 1
ATOM 3186 C CA . LYS A 1 390 ? 17.938 30.422 12.602 1 88.81 390 LYS A CA 1
ATOM 3187 C C . LYS A 1 390 ? 17.578 31.188 11.336 1 88.81 390 LYS A C 1
ATOM 3189 O O . LYS A 1 390 ? 18.469 31.531 10.547 1 88.81 390 LYS A O 1
ATOM 3194 N N . VAL A 1 391 ? 16.359 31.438 11.219 1 94.69 391 VAL A N 1
ATOM 3195 C CA . VAL A 1 391 ? 15.906 31.984 9.953 1 94.69 391 VAL A CA 1
ATOM 3196 C C . VAL A 1 391 ? 15.312 33.375 10.188 1 94.69 391 VAL A C 1
ATOM 3198 O O . VAL A 1 391 ? 14.508 33.562 11.102 1 94.69 391 VAL A O 1
ATOM 3201 N N . SER A 1 392 ? 15.75 34.312 9.391 1 93.88 392 SER A N 1
ATOM 3202 C CA . SER A 1 392 ? 15.156 35.656 9.422 1 93.88 392 SER A CA 1
ATOM 3203 C C . SER A 1 392 ? 14.031 35.781 8.406 1 93.88 392 SER A C 1
ATOM 3205 O O . SER A 1 392 ? 14.109 35.219 7.309 1 93.88 392 SER A O 1
ATOM 3207 N N . LEU A 1 393 ? 12.984 36.469 8.852 1 94.38 393 LEU A N 1
ATOM 3208 C CA . LEU A 1 393 ? 11.836 36.688 7.98 1 94.38 393 LEU A CA 1
ATOM 3209 C C . LEU A 1 393 ? 11.641 38.188 7.688 1 94.38 393 LEU A C 1
ATOM 3211 O O . LEU A 1 393 ? 11.648 39 8.609 1 94.38 393 LEU A O 1
ATOM 3215 N N . ALA A 1 394 ? 11.562 38.438 6.363 1 92.5 394 ALA A N 1
ATOM 3216 C CA . ALA A 1 394 ? 11.242 39.781 5.91 1 92.5 394 ALA A CA 1
ATOM 3217 C C . ALA A 1 394 ? 10.047 39.781 4.961 1 92.5 394 ALA A C 1
ATOM 3219 O O . ALA A 1 394 ? 9.703 38.75 4.402 1 92.5 394 ALA A O 1
ATOM 3220 N N . PHE A 1 395 ? 9.352 40.938 4.898 1 89.62 395 PHE A N 1
ATOM 3221 C CA . PHE A 1 395 ? 8.234 41.125 3.982 1 89.62 395 PHE A CA 1
ATOM 3222 C C . PHE A 1 395 ? 8.625 42 2.801 1 89.62 395 PHE A C 1
ATOM 3224 O O . PHE A 1 395 ? 9.312 43 2.973 1 89.62 395 PHE A O 1
ATOM 3231 N N . ALA A 1 396 ? 8.359 41.469 1.619 1 77.81 396 ALA A N 1
ATOM 3232 C CA . ALA A 1 396 ? 8.625 42.219 0.4 1 77.81 396 ALA A CA 1
ATOM 3233 C C . ALA A 1 396 ? 7.363 42.344 -0.448 1 77.81 396 ALA A C 1
ATOM 3235 O O . ALA A 1 396 ? 6.496 41.469 -0.422 1 77.81 396 ALA A O 1
ATOM 3236 N N . MET B 1 1 ? -23.25 -34.438 1.894 1 17.84 1 MET B N 1
ATOM 3237 C CA . MET B 1 1 ? -22.094 -35.344 1.803 1 17.84 1 MET B CA 1
ATOM 3238 C C . MET B 1 1 ? -20.844 -34.562 1.382 1 17.84 1 MET B C 1
ATOM 3240 O O . MET B 1 1 ? -20.812 -34 0.293 1 17.84 1 MET B O 1
ATOM 3244 N N . ALA B 1 2 ? -20.109 -33.938 2.338 1 22.92 2 ALA B N 1
ATOM 3245 C CA . ALA B 1 2 ? -18.922 -33.094 2.324 1 22.92 2 ALA B CA 1
ATOM 3246 C C . ALA B 1 2 ? -17.781 -33.781 1.564 1 22.92 2 ALA B C 1
ATOM 3248 O O . ALA B 1 2 ? -17.375 -34.875 1.908 1 22.92 2 ALA B O 1
ATOM 3249 N N . VAL B 1 3 ? -17.844 -33.562 0.279 1 21.52 3 VAL B N 1
ATOM 3250 C CA . VAL B 1 3 ? -16.875 -34.312 -0.518 1 21.52 3 VAL B CA 1
ATOM 3251 C C . VAL B 1 3 ? -15.469 -34.094 0.043 1 21.52 3 VAL B C 1
ATOM 3253 O O . VAL B 1 3 ? -14.992 -32.969 0.114 1 21.52 3 VAL B O 1
ATOM 3256 N N . GLN B 1 4 ? -15.07 -34.906 1.004 1 24.09 4 GLN B N 1
ATOM 3257 C CA . GLN B 1 4 ? -13.703 -35.125 1.456 1 24.09 4 GLN B CA 1
ATOM 3258 C C . GLN B 1 4 ? -12.758 -35.312 0.274 1 24.09 4 GLN B C 1
ATOM 3260 O O . GLN B 1 4 ? -12.938 -36.219 -0.531 1 24.09 4 GLN B O 1
ATOM 3265 N N . LEU B 1 5 ? -12.422 -34.188 -0.257 1 26.38 5 LEU B N 1
ATOM 3266 C CA . LEU B 1 5 ? -11.406 -34.344 -1.288 1 26.38 5 LEU B CA 1
ATOM 3267 C C . LEU B 1 5 ? -10.367 -35.375 -0.882 1 26.38 5 LEU B C 1
ATOM 3269 O O . LEU B 1 5 ? -9.688 -35.219 0.134 1 26.38 5 LEU B O 1
ATOM 3273 N N . THR B 1 6 ? -10.703 -36.594 -1.123 1 26.58 6 THR B N 1
ATOM 3274 C CA . THR B 1 6 ? -9.883 -37.781 -0.979 1 26.58 6 THR B CA 1
ATOM 3275 C C . THR B 1 6 ? -8.445 -37.5 -1.428 1 26.58 6 THR B C 1
ATOM 3277 O O . THR B 1 6 ? -8.227 -36.844 -2.438 1 26.58 6 THR B O 1
ATOM 3280 N N . ASP B 1 7 ? -7.52 -37.688 -0.549 1 30.12 7 ASP B N 1
ATOM 3281 C CA . ASP B 1 7 ? -6.062 -37.781 -0.64 1 30.12 7 ASP B CA 1
ATOM 3282 C C . ASP B 1 7 ? -5.637 -38.625 -1.836 1 30.12 7 ASP B C 1
ATOM 3284 O O . ASP B 1 7 ? -5.852 -39.844 -1.852 1 30.12 7 ASP B O 1
ATOM 3288 N N . LEU B 1 8 ? -5.867 -38.219 -3.012 1 29.31 8 LEU B N 1
ATOM 3289 C CA . LEU B 1 8 ? -5.344 -39.031 -4.117 1 29.31 8 LEU B CA 1
ATOM 3290 C C . LEU B 1 8 ? -3.93 -39.531 -3.811 1 29.31 8 LEU B C 1
ATOM 3292 O O . LEU B 1 8 ? -3.057 -38.719 -3.459 1 29.31 8 LEU B O 1
ATOM 3296 N N . GLU B 1 9 ? -3.824 -40.781 -3.492 1 30.25 9 GLU B N 1
ATOM 3297 C CA . GLU B 1 9 ? -2.629 -41.625 -3.389 1 30.25 9 GLU B CA 1
ATOM 3298 C C . GLU B 1 9 ? -1.72 -41.438 -4.598 1 30.25 9 GLU B C 1
ATOM 3300 O O . GLU B 1 9 ? -1.923 -42.062 -5.637 1 30.25 9 GLU B O 1
ATOM 3305 N N . THR B 1 10 ? -1.349 -40.312 -5.016 1 35.66 10 THR B N 1
ATOM 3306 C CA . THR B 1 10 ? -0.275 -40.312 -6.004 1 35.66 10 THR B CA 1
ATOM 3307 C C . THR B 1 10 ? 0.819 -41.312 -5.613 1 35.66 10 THR B C 1
ATOM 3309 O O . THR B 1 10 ? 1.024 -41.594 -4.426 1 35.66 10 THR B O 1
ATOM 3312 N N . GLY B 1 11 ? 1.287 -42.125 -6.535 1 36.28 11 GLY B N 1
ATOM 3313 C CA . GLY B 1 11 ? 2.275 -43.156 -6.406 1 36.28 11 GLY B CA 1
ATOM 3314 C C . GLY B 1 11 ? 3.373 -42.844 -5.41 1 36.28 11 GLY B C 1
ATOM 3315 O O . GLY B 1 11 ? 3.971 -41.781 -5.469 1 36.28 11 GLY B O 1
ATOM 3316 N N . GLN B 1 12 ? 3.436 -43.438 -4.227 1 41.62 12 GLN B N 1
ATOM 3317 C CA . GLN B 1 12 ? 4.191 -43.469 -2.975 1 41.62 12 GLN B CA 1
ATOM 3318 C C . GLN B 1 12 ? 5.688 -43.312 -3.234 1 41.62 12 GLN B C 1
ATOM 3320 O O . GLN B 1 12 ? 6.402 -42.719 -2.443 1 41.62 12 GLN B O 1
ATOM 3325 N N . GLY B 1 13 ? 6.16 -43.969 -4.316 1 48.16 13 GLY B N 1
ATOM 3326 C CA . GLY B 1 13 ? 7.598 -44.188 -4.387 1 48.16 13 GLY B CA 1
ATOM 3327 C C . GLY B 1 13 ? 8.352 -42.906 -4.762 1 48.16 13 GLY B C 1
ATOM 3328 O O . GLY B 1 13 ? 9.461 -42.688 -4.27 1 48.16 13 GLY B O 1
ATOM 3329 N N . GLU B 1 14 ? 7.941 -42.219 -5.762 1 52.38 14 GLU B N 1
ATOM 3330 C CA . GLU B 1 14 ? 8.664 -41.031 -6.242 1 52.38 14 GLU B CA 1
ATOM 3331 C C . GLU B 1 14 ? 8.484 -39.875 -5.293 1 52.38 14 GLU B C 1
ATOM 3333 O O . GLU B 1 14 ? 9.32 -38.969 -5.27 1 52.38 14 GLU B O 1
ATOM 3338 N N . GLU B 1 15 ? 7.41 -39.812 -4.586 1 56.06 15 GLU B N 1
ATOM 3339 C CA . GLU B 1 15 ? 7.094 -38.719 -3.684 1 56.06 15 GLU B CA 1
ATOM 3340 C C . GLU B 1 15 ? 8.109 -38.625 -2.547 1 56.06 15 GLU B C 1
ATOM 3342 O O . GLU B 1 15 ? 8.312 -37.562 -1.973 1 56.06 15 GLU B O 1
ATOM 3347 N N . ASN B 1 16 ? 8.773 -39.75 -2.324 1 61.41 16 ASN B N 1
ATOM 3348 C CA . ASN B 1 16 ? 9.68 -39.75 -1.182 1 61.41 16 ASN B CA 1
ATOM 3349 C C . ASN B 1 16 ? 11.125 -39.531 -1.615 1 61.41 16 ASN B C 1
ATOM 3351 O O . ASN B 1 16 ? 12.047 -39.625 -0.798 1 61.41 16 ASN B O 1
ATOM 3355 N N . ARG B 1 17 ? 11.25 -39.25 -2.926 1 74.25 17 ARG B N 1
ATOM 3356 C CA . ARG B 1 17 ? 12.625 -39.094 -3.383 1 74.25 17 ARG B CA 1
ATOM 3357 C C . ARG B 1 17 ? 13.023 -37.625 -3.438 1 74.25 17 ARG B C 1
ATOM 3359 O O . ARG B 1 17 ? 12.164 -36.75 -3.578 1 74.25 17 ARG B O 1
ATOM 3366 N N . ASN B 1 18 ? 14.242 -37.438 -3.252 1 89.38 18 ASN B N 1
ATOM 3367 C CA . ASN B 1 18 ? 14.805 -36.094 -3.346 1 89.38 18 ASN B CA 1
ATOM 3368 C C . ASN B 1 18 ? 15.109 -35.688 -4.793 1 89.38 18 ASN B C 1
ATOM 3370 O O . ASN B 1 18 ? 15.445 -36.562 -5.605 1 89.38 18 ASN B O 1
ATOM 3374 N N . LEU B 1 19 ? 14.766 -34.531 -5.145 1 94.19 19 LEU B N 1
ATOM 3375 C CA . LEU B 1 19 ? 15.102 -33.969 -6.445 1 94.19 19 LEU B CA 1
ATOM 3376 C C . LEU B 1 19 ? 16.484 -33.312 -6.422 1 94.19 19 LEU B C 1
ATOM 3378 O O . LEU B 1 19 ? 16.766 -32.5 -5.543 1 94.19 19 LEU B O 1
ATOM 3382 N N . LEU B 1 20 ? 17.297 -33.75 -7.336 1 96.06 20 LEU B N 1
ATOM 3383 C CA . LEU B 1 20 ? 18.625 -33.125 -7.484 1 96.06 20 LEU B CA 1
ATOM 3384 C C . LEU B 1 20 ? 18.75 -32.438 -8.828 1 96.06 20 LEU B C 1
ATOM 3386 O O . LEU B 1 20 ? 18.781 -33.094 -9.875 1 96.06 20 LEU B O 1
ATOM 3390 N N . PHE B 1 21 ? 18.828 -31.141 -8.773 1 96.5 21 PHE B N 1
ATOM 3391 C CA . PHE B 1 21 ? 18.984 -30.328 -9.984 1 96.5 21 PHE B CA 1
ATOM 3392 C C . PHE B 1 21 ? 20.453 -29.906 -10.156 1 96.5 21 PHE B C 1
ATOM 3394 O O . PHE B 1 21 ? 21.062 -29.406 -9.219 1 96.5 21 PHE B O 1
ATOM 3401 N N . THR B 1 22 ? 21.031 -30.094 -11.344 1 96.81 22 THR B N 1
ATOM 3402 C CA . THR B 1 22 ? 22.391 -29.688 -11.641 1 96.81 22 THR B CA 1
ATOM 3403 C C . THR B 1 22 ? 22.438 -28.781 -12.867 1 96.81 22 THR B C 1
ATOM 3405 O O . THR B 1 22 ? 21.859 -29.109 -13.906 1 96.81 22 THR B O 1
ATOM 3408 N N . CYS B 1 23 ? 23.094 -27.672 -12.758 1 96.19 23 CYS B N 1
ATOM 3409 C CA . CYS B 1 23 ? 23.25 -26.719 -13.852 1 96.19 23 CYS B CA 1
ATOM 3410 C C . CYS B 1 23 ? 24.703 -26.328 -14.023 1 96.19 23 CYS B C 1
ATOM 3412 O O . CYS B 1 23 ? 25.406 -26.047 -13.047 1 96.19 23 CYS B O 1
ATOM 3414 N N . ASN B 1 24 ? 25.141 -26.266 -15.242 1 94.81 24 ASN B N 1
ATOM 3415 C CA . ASN B 1 24 ? 26.484 -25.828 -15.57 1 94.81 24 ASN B CA 1
ATOM 3416 C C . ASN B 1 24 ? 26.484 -24.453 -16.219 1 94.81 24 ASN B C 1
ATOM 3418 O O . ASN B 1 24 ? 25.844 -24.25 -17.266 1 94.81 24 ASN B O 1
ATOM 3422 N N . TRP B 1 25 ? 27.203 -23.516 -15.641 1 94.75 25 TRP B N 1
ATOM 3423 C CA . TRP B 1 25 ? 27.375 -22.156 -16.141 1 94.75 25 TRP B CA 1
ATOM 3424 C C . TRP B 1 25 ? 28.734 -21.984 -16.797 1 94.75 25 TRP B C 1
ATOM 3426 O O . TRP B 1 25 ? 29.766 -21.984 -16.125 1 94.75 25 TRP B O 1
ATOM 3436 N N . ILE B 1 26 ? 28.688 -21.75 -18.078 1 91.19 26 ILE B N 1
ATOM 3437 C CA . ILE B 1 26 ? 29.922 -21.562 -18.812 1 91.19 26 ILE B CA 1
ATOM 3438 C C . ILE B 1 26 ? 30.266 -20.078 -18.891 1 91.19 26 ILE B C 1
ATOM 3440 O O . ILE B 1 26 ? 29.469 -19.281 -19.422 1 91.19 26 ILE B O 1
ATOM 3444 N N . LEU B 1 27 ? 31.344 -19.672 -18.375 1 87.25 27 LEU B N 1
ATOM 3445 C CA . LEU B 1 27 ? 31.781 -18.281 -18.297 1 87.25 27 LEU B CA 1
ATOM 3446 C C . LEU B 1 27 ? 33 -18.047 -19.172 1 87.25 27 LEU B C 1
ATOM 3448 O O . LEU B 1 27 ? 34 -18.766 -19.062 1 87.25 27 LEU B O 1
ATOM 3452 N N . ALA B 1 28 ? 32.812 -17.078 -20.062 1 80 28 ALA B N 1
ATOM 3453 C CA . ALA B 1 28 ? 33.969 -16.547 -20.797 1 80 28 ALA B CA 1
ATOM 3454 C C . ALA B 1 28 ? 34.312 -15.141 -20.312 1 80 28 ALA B C 1
ATOM 3456 O O . ALA B 1 28 ? 33.5 -14.227 -20.422 1 80 28 ALA B O 1
ATOM 3457 N N . ILE B 1 29 ? 35.438 -15.047 -19.703 1 78.69 29 ILE B N 1
ATOM 3458 C CA . ILE B 1 29 ? 35.844 -13.758 -19.141 1 78.69 29 ILE B CA 1
ATOM 3459 C C . ILE B 1 29 ? 36.812 -13.07 -20.094 1 78.69 29 ILE B C 1
ATOM 3461 O O . ILE B 1 29 ? 37.781 -13.695 -20.578 1 78.69 29 ILE B O 1
ATOM 3465 N N . GLY B 1 30 ? 36.469 -11.914 -20.469 1 73.19 30 GLY B N 1
ATOM 3466 C CA . GLY B 1 30 ? 37.344 -11.172 -21.375 1 73.19 30 GLY B CA 1
ATOM 3467 C C . GLY B 1 30 ? 38.688 -10.82 -20.75 1 73.19 30 GLY B C 1
ATOM 3468 O O . GLY B 1 30 ? 38.969 -11.227 -19.625 1 73.19 30 GLY B O 1
ATOM 3469 N N . GLU B 1 31 ? 39.469 -10.094 -21.562 1 69.19 31 GLU B N 1
ATOM 3470 C CA . GLU B 1 31 ? 40.781 -9.695 -21.125 1 69.19 31 GLU B CA 1
ATOM 3471 C C . GLU B 1 31 ? 40.75 -8.773 -19.922 1 69.19 31 GLU B C 1
ATOM 3473 O O . GLU B 1 31 ? 39.75 -8.078 -19.703 1 69.19 31 GLU B O 1
ATOM 3478 N N . ARG B 1 32 ? 41.688 -9.07 -19.078 1 63.69 32 ARG B N 1
ATOM 3479 C CA . ARG B 1 32 ? 41.781 -8.297 -17.844 1 63.69 32 ARG B CA 1
ATOM 3480 C C . ARG B 1 32 ? 41.875 -6.805 -18.141 1 63.69 32 ARG B C 1
ATOM 3482 O O . ARG B 1 32 ? 42.688 -6.387 -18.953 1 63.69 32 ARG B O 1
ATOM 3489 N N . ASP B 1 33 ? 40.781 -6.148 -17.766 1 56.91 33 ASP B N 1
ATOM 3490 C CA . ASP B 1 33 ? 40.938 -4.695 -17.719 1 56.91 33 ASP B CA 1
ATOM 3491 C C . ASP B 1 33 ? 41.156 -4.207 -16.297 1 56.91 33 ASP B C 1
ATOM 3493 O O . ASP B 1 33 ? 40.375 -4.504 -15.391 1 56.91 33 ASP B O 1
ATOM 3497 N N . GLU B 1 34 ? 42.5 -3.982 -15.906 1 54.94 34 GLU B N 1
ATOM 3498 C CA . GLU B 1 34 ? 43 -3.635 -14.57 1 54.94 34 GLU B CA 1
ATOM 3499 C C . GLU B 1 34 ? 41.938 -2.863 -13.789 1 54.94 34 GLU B C 1
ATOM 3501 O O . GLU B 1 34 ? 41.844 -2.988 -12.562 1 54.94 34 GLU B O 1
ATOM 3506 N N . GLY B 1 35 ? 41.125 -2.125 -14.438 1 54.16 35 GLY B N 1
ATOM 3507 C CA . GLY B 1 35 ? 40.219 -1.259 -13.711 1 54.16 35 GLY B CA 1
ATOM 3508 C C . GLY B 1 35 ? 38.781 -1.792 -13.656 1 54.16 35 GLY B C 1
ATOM 3509 O O . GLY B 1 35 ? 37.969 -1.301 -12.891 1 54.16 35 GLY B O 1
ATOM 3510 N N . ARG B 1 36 ? 38.656 -2.836 -14.469 1 59.97 36 ARG B N 1
ATOM 3511 C CA . ARG B 1 36 ? 37.25 -3.246 -14.547 1 59.97 36 ARG B CA 1
ATOM 3512 C C . ARG B 1 36 ? 37.031 -4.594 -13.867 1 59.97 36 ARG B C 1
ATOM 3514 O O . ARG B 1 36 ? 37.781 -5.539 -14.102 1 59.97 36 ARG B O 1
ATOM 3521 N N . GLY B 1 37 ? 36.281 -4.629 -12.828 1 73.06 37 GLY B N 1
ATOM 3522 C CA . GLY B 1 37 ? 35.906 -5.848 -12.148 1 73.06 37 GLY B CA 1
ATOM 3523 C C . GLY B 1 37 ? 35 -6.746 -13 1 73.06 37 GLY B C 1
ATOM 3524 O O . GLY B 1 37 ? 34.812 -6.473 -14.18 1 73.06 37 GLY B O 1
ATOM 3525 N N . ILE B 1 38 ? 34.969 -8.008 -12.703 1 78.06 38 ILE B N 1
ATOM 3526 C CA . ILE B 1 38 ? 34.125 -8.992 -13.344 1 78.06 38 ILE B CA 1
ATOM 3527 C C . ILE B 1 38 ? 32.781 -9.039 -12.625 1 78.06 38 ILE B C 1
ATOM 3529 O O . ILE B 1 38 ? 32.719 -9.102 -11.391 1 78.06 38 ILE B O 1
ATOM 3533 N N . SER B 1 39 ? 31.734 -8.742 -13.32 1 84.62 39 SER B N 1
ATOM 3534 C CA . SER B 1 39 ? 30.375 -8.945 -12.805 1 84.62 39 SER B CA 1
ATOM 3535 C C . SER B 1 39 ? 29.516 -9.695 -13.805 1 84.62 39 SER B C 1
ATOM 3537 O O . SER B 1 39 ? 29.109 -9.141 -14.828 1 84.62 39 SER B O 1
ATOM 3539 N N . GLU B 1 40 ? 29.375 -10.961 -13.578 1 86.88 40 GLU B N 1
ATOM 3540 C CA . GLU B 1 40 ? 28.578 -11.812 -14.461 1 86.88 40 GLU B CA 1
ATOM 3541 C C . GLU B 1 40 ? 27.438 -12.484 -13.703 1 86.88 40 GLU B C 1
ATOM 3543 O O . GLU B 1 40 ? 27.578 -12.781 -12.516 1 86.88 40 GLU B O 1
ATOM 3548 N N . SER B 1 41 ? 26.375 -12.68 -14.414 1 90.31 41 SER B N 1
ATOM 3549 C CA . SER B 1 41 ? 25.234 -13.383 -13.859 1 90.31 41 SER B CA 1
ATOM 3550 C C . SER B 1 41 ? 24.672 -14.398 -14.852 1 90.31 41 SER B C 1
ATOM 3552 O O . SER B 1 41 ? 24.828 -14.234 -16.062 1 90.31 41 SER B O 1
ATOM 3554 N N . PHE B 1 42 ? 24.125 -15.477 -14.305 1 90.56 42 PHE B N 1
ATOM 3555 C CA . PHE B 1 42 ? 23.547 -16.562 -15.109 1 90.56 42 PHE B CA 1
ATOM 3556 C C . PHE B 1 42 ? 22.234 -17.047 -14.5 1 90.56 42 PHE B C 1
ATOM 3558 O O . PHE B 1 42 ? 22.203 -17.484 -13.352 1 90.56 42 PHE B O 1
ATOM 3565 N N . GLY B 1 43 ? 21.219 -16.969 -15.289 1 90.88 43 GLY B N 1
ATOM 3566 C CA . GLY B 1 43 ? 19.922 -17.391 -14.812 1 90.88 43 GLY B CA 1
ATOM 3567 C C . GLY B 1 43 ? 19.531 -18.781 -15.312 1 90.88 43 GLY B C 1
ATOM 3568 O O . GLY B 1 43 ? 19.797 -19.125 -16.469 1 90.88 43 GLY B O 1
ATOM 3569 N N . PHE B 1 44 ? 18.922 -19.625 -14.484 1 91.19 44 PHE B N 1
ATOM 3570 C CA . PHE B 1 44 ? 18.359 -20.922 -14.852 1 91.19 44 PHE B CA 1
ATOM 3571 C C . PHE B 1 44 ? 17.125 -21.234 -14.023 1 91.19 44 PHE B C 1
ATOM 3573 O O . PHE B 1 44 ? 16.797 -20.5 -13.086 1 91.19 44 PHE B O 1
ATOM 3580 N N . THR B 1 45 ? 16.406 -22.297 -14.422 1 92.56 45 THR B N 1
ATOM 3581 C CA . THR B 1 45 ? 15.156 -22.625 -13.742 1 92.56 45 THR B CA 1
ATOM 3582 C C . THR B 1 45 ? 15.094 -24.094 -13.391 1 92.56 45 THR B C 1
ATOM 3584 O O . THR B 1 45 ? 15.422 -24.953 -14.211 1 92.56 45 THR B O 1
ATOM 3587 N N . THR B 1 46 ? 14.781 -24.359 -12.141 1 92.69 46 THR B N 1
ATOM 3588 C CA . THR B 1 46 ? 14.477 -25.734 -11.742 1 92.69 46 THR B CA 1
ATOM 3589 C C . THR B 1 46 ? 12.992 -26.031 -11.961 1 92.69 46 THR B C 1
ATOM 3591 O O . THR B 1 46 ? 12.125 -25.312 -11.445 1 92.69 46 THR B O 1
ATOM 3594 N N . CYS B 1 47 ? 12.797 -27.094 -12.766 1 92.81 47 CYS B N 1
ATOM 3595 C CA . CYS B 1 47 ? 11.43 -27.406 -13.148 1 92.81 47 CYS B CA 1
ATOM 3596 C C . CYS B 1 47 ? 11.117 -28.875 -12.93 1 92.81 47 CYS B C 1
ATOM 3598 O O . CYS B 1 47 ? 11.906 -29.75 -13.305 1 92.81 47 CYS B O 1
ATOM 3600 N N . TYR B 1 48 ? 9.984 -29.141 -12.305 1 92.62 48 TYR B N 1
ATOM 3601 C CA . TYR B 1 48 ? 9.484 -30.5 -12.109 1 92.62 48 TYR B CA 1
ATOM 3602 C C . TYR B 1 48 ? 7.973 -30.5 -11.93 1 92.62 48 TYR B C 1
ATOM 3604 O O . TYR B 1 48 ? 7.445 -29.797 -11.062 1 92.62 48 TYR B O 1
ATOM 3612 N N . LYS B 1 49 ? 7.246 -31.266 -12.797 1 92.62 49 LYS B N 1
ATOM 3613 C CA . LYS B 1 49 ? 5.793 -31.391 -12.789 1 92.62 49 LYS B CA 1
ATOM 3614 C C . LYS B 1 49 ? 5.129 -30.016 -12.844 1 92.62 49 LYS B C 1
ATOM 3616 O O . LYS B 1 49 ? 5.27 -29.281 -13.828 1 92.62 49 LYS B O 1
ATOM 3621 N N . THR B 1 50 ? 4.543 -29.516 -11.719 1 92.94 50 THR B N 1
ATOM 3622 C CA . THR B 1 50 ? 3.764 -28.297 -11.773 1 92.94 50 THR B CA 1
ATOM 3623 C C . THR B 1 50 ? 4.539 -27.125 -11.148 1 92.94 50 THR B C 1
ATOM 3625 O O . THR B 1 50 ? 3.986 -26.047 -10.938 1 92.94 50 THR B O 1
ATOM 3628 N N . ALA B 1 51 ? 5.789 -27.328 -10.844 1 91.94 51 ALA B N 1
ATOM 3629 C CA . ALA B 1 51 ? 6.52 -26.281 -10.133 1 91.94 51 ALA B CA 1
ATOM 3630 C C . ALA B 1 51 ? 7.77 -25.875 -10.898 1 91.94 51 ALA B C 1
ATOM 3632 O O . ALA B 1 51 ? 8.391 -26.688 -11.578 1 91.94 51 ALA B O 1
ATOM 3633 N N . ALA B 1 52 ? 8.102 -24.672 -10.805 1 91.75 52 ALA B N 1
ATOM 3634 C CA . ALA B 1 52 ? 9.305 -24.078 -11.391 1 91.75 52 ALA B CA 1
ATOM 3635 C C . ALA B 1 52 ? 9.836 -22.938 -10.531 1 91.75 52 ALA B C 1
ATOM 3637 O O . ALA B 1 52 ? 9.062 -22.109 -10.055 1 91.75 52 ALA B O 1
ATOM 3638 N N . TYR B 1 53 ? 11.102 -22.922 -10.336 1 90.5 53 TYR B N 1
ATOM 3639 C CA . TYR B 1 53 ? 11.734 -21.859 -9.547 1 90.5 53 TYR B CA 1
ATOM 3640 C C . TYR B 1 53 ? 12.945 -21.297 -10.273 1 90.5 53 TYR B C 1
ATOM 3642 O O . TYR B 1 53 ? 13.797 -22.047 -10.758 1 90.5 53 TYR B O 1
ATOM 3650 N N . ASP B 1 54 ? 13.016 -19.953 -10.227 1 89.56 54 ASP B N 1
ATOM 3651 C CA . ASP B 1 54 ? 14.117 -19.281 -10.906 1 89.56 54 ASP B CA 1
ATOM 3652 C C . ASP B 1 54 ? 15.297 -19.062 -9.961 1 89.56 54 ASP B C 1
ATOM 3654 O O . ASP B 1 54 ? 15.109 -18.734 -8.789 1 89.56 54 ASP B O 1
ATOM 3658 N N . TRP B 1 55 ? 16.438 -19.203 -10.57 1 90.25 55 TRP B N 1
ATOM 3659 C CA . TRP B 1 55 ? 17.688 -19.016 -9.836 1 90.25 55 TRP B CA 1
ATOM 3660 C C . TRP B 1 55 ? 18.656 -18.141 -10.641 1 90.25 55 TRP B C 1
ATOM 3662 O O . TRP B 1 55 ? 18.609 -18.125 -11.867 1 90.25 55 TRP B O 1
ATOM 3672 N N . ILE B 1 56 ? 19.453 -17.375 -9.883 1 90.56 56 ILE B N 1
ATOM 3673 C CA . ILE B 1 56 ? 20.484 -16.578 -10.531 1 90.56 56 ILE B CA 1
ATOM 3674 C C . ILE B 1 56 ? 21.828 -16.781 -9.828 1 90.56 56 ILE B C 1
ATOM 3676 O O . ILE B 1 56 ? 21.938 -16.609 -8.609 1 90.56 56 ILE B O 1
ATOM 3680 N N . GLY B 1 57 ? 22.812 -17.188 -10.57 1 91 57 GLY B N 1
ATOM 3681 C CA . GLY B 1 57 ? 24.188 -17.219 -10.102 1 91 57 GLY B CA 1
ATOM 3682 C C . GLY B 1 57 ? 24.953 -15.938 -10.391 1 91 57 GLY B C 1
ATOM 3683 O O . GLY B 1 57 ? 24.797 -15.344 -11.461 1 91 57 GLY B O 1
ATOM 3684 N N . HIS B 1 58 ? 25.719 -15.562 -9.422 1 90.56 58 HIS B N 1
ATOM 3685 C CA . HIS B 1 58 ? 26.516 -14.352 -9.57 1 90.56 58 HIS B CA 1
ATOM 3686 C C . HIS B 1 58 ? 27.984 -14.625 -9.297 1 90.56 58 HIS B C 1
ATOM 3688 O O . HIS B 1 58 ? 28.312 -15.375 -8.375 1 90.56 58 HIS B O 1
ATOM 3694 N N . ILE B 1 59 ? 28.828 -13.922 -10.086 1 90.56 59 ILE B N 1
ATOM 3695 C CA . ILE B 1 59 ? 30.266 -13.883 -9.805 1 90.56 59 ILE B CA 1
ATOM 3696 C C . ILE B 1 59 ? 30.766 -12.445 -9.891 1 90.56 59 ILE B C 1
ATOM 3698 O O . ILE B 1 59 ? 30.5 -11.75 -10.875 1 90.56 59 ILE B O 1
ATOM 3702 N N . TYR B 1 60 ? 31.281 -12.039 -8.797 1 85.88 60 TYR B N 1
ATOM 3703 C CA . TYR B 1 60 ? 31.891 -10.719 -8.734 1 85.88 60 TYR B CA 1
ATOM 3704 C C . TYR B 1 60 ? 33.375 -10.82 -8.359 1 85.88 60 TYR B C 1
ATOM 3706 O O . TYR B 1 60 ? 33.719 -11.531 -7.418 1 85.88 60 TYR B O 1
ATOM 3714 N N . PHE B 1 61 ? 34.125 -10.164 -9.164 1 85.19 61 PHE B N 1
ATOM 3715 C CA . PHE B 1 61 ? 35.562 -10.125 -8.867 1 85.19 61 PHE B CA 1
ATOM 3716 C C . PHE B 1 61 ? 36.125 -8.734 -9.117 1 85.19 61 PHE B C 1
ATOM 3718 O O . PHE B 1 61 ? 36 -8.203 -10.227 1 85.19 61 PHE B O 1
ATOM 3725 N N . ARG B 1 62 ? 36.5 -8.07 -8 1 73.69 62 ARG B N 1
ATOM 3726 C CA . ARG B 1 62 ? 37.125 -6.77 -8.125 1 73.69 62 ARG B CA 1
ATOM 3727 C C . ARG B 1 62 ? 38.469 -6.758 -7.418 1 73.69 62 ARG B C 1
ATOM 3729 O O . ARG B 1 62 ? 38.625 -7.344 -6.344 1 73.69 62 ARG B O 1
ATOM 3736 N N . ARG B 1 63 ? 39.438 -6.309 -8.109 1 59.81 63 ARG B N 1
ATOM 3737 C CA . ARG B 1 63 ? 40.719 -6.07 -7.453 1 59.81 63 ARG B CA 1
ATOM 3738 C C . ARG B 1 63 ? 40.719 -4.723 -6.742 1 59.81 63 ARG B C 1
ATOM 3740 O O . ARG B 1 63 ? 40.375 -3.699 -7.336 1 59.81 63 ARG B O 1
ATOM 3747 N N . ARG B 1 64 ? 40.375 -4.797 -5.426 1 51.88 64 ARG B N 1
ATOM 3748 C CA . ARG B 1 64 ? 40.5 -3.525 -4.719 1 51.88 64 ARG B CA 1
ATOM 3749 C C . ARG B 1 64 ? 41.938 -3.277 -4.312 1 51.88 64 ARG B C 1
ATOM 3751 O O . ARG B 1 64 ? 42.656 -4.211 -3.953 1 51.88 64 ARG B O 1
ATOM 3758 N N . ALA B 1 65 ? 42.469 -2.283 -4.664 1 44.16 65 ALA B N 1
ATOM 3759 C CA . ALA B 1 65 ? 43.781 -1.925 -4.098 1 44.16 65 ALA B CA 1
ATOM 3760 C C . ALA B 1 65 ? 43.688 -1.79 -2.58 1 44.16 65 ALA B C 1
ATOM 3762 O O . ALA B 1 65 ? 42.781 -1.147 -2.057 1 44.16 65 ALA B O 1
ATOM 3763 N N . PRO B 1 66 ? 44.281 -2.803 -1.785 1 41.34 66 PRO B N 1
ATOM 3764 C CA . PRO B 1 66 ? 44.219 -2.641 -0.331 1 41.34 66 PRO B CA 1
ATOM 3765 C C . PRO B 1 66 ? 44.625 -1.233 0.118 1 41.34 66 PRO B C 1
ATOM 3767 O O . PRO B 1 66 ? 45.344 -0.54 -0.585 1 41.34 66 PRO B O 1
ATOM 3770 N N . ARG B 1 67 ? 44.031 -0.837 1.22 1 40.5 67 ARG B N 1
ATOM 3771 C CA . ARG B 1 67 ? 44.531 0.398 1.823 1 40.5 67 ARG B CA 1
ATOM 3772 C C . ARG B 1 67 ? 46.062 0.431 1.843 1 40.5 67 ARG B C 1
ATOM 3774 O O . ARG B 1 67 ? 46.656 1.477 1.603 1 40.5 67 ARG B O 1
ATOM 3781 N N . PHE B 1 68 ? 46.719 -0.621 2.545 1 41 68 PHE B N 1
ATOM 3782 C CA . PHE B 1 68 ? 48.125 -0.801 2.832 1 41 68 PHE B CA 1
ATOM 3783 C C . PHE B 1 68 ? 48.781 -1.729 1.809 1 41 68 PHE B C 1
ATOM 3785 O O . PHE B 1 68 ? 49.656 -2.521 2.15 1 41 68 PHE B O 1
ATOM 3792 N N . ASN B 1 69 ? 48.75 -1.697 0.447 1 39.84 69 ASN B N 1
ATOM 3793 C CA . ASN B 1 69 ? 49.438 -2.33 -0.678 1 39.84 69 ASN B CA 1
ATOM 3794 C C . ASN B 1 69 ? 48.875 -3.723 -0.96 1 39.84 69 ASN B C 1
ATOM 3796 O O . ASN B 1 69 ? 49.5 -4.516 -1.662 1 39.84 69 ASN B O 1
ATOM 3800 N N . LEU B 1 70 ? 48.219 -4.43 0.047 1 40.47 70 LEU B N 1
ATOM 3801 C CA . LEU B 1 70 ? 47.875 -5.773 -0.404 1 40.47 70 LEU B CA 1
ATOM 3802 C C . LEU B 1 70 ? 46.562 -5.777 -1.158 1 40.47 70 LEU B C 1
ATOM 3804 O O . LEU B 1 70 ? 45.562 -5.246 -0.667 1 40.47 70 LEU B O 1
ATOM 3808 N N . PRO B 1 71 ? 46.625 -5.895 -2.42 1 43.66 71 PRO B N 1
ATOM 3809 C CA . PRO B 1 71 ? 45.438 -6.043 -3.262 1 43.66 71 PRO B CA 1
ATOM 3810 C C . PRO B 1 71 ? 44.375 -6.953 -2.639 1 43.66 71 PRO B C 1
ATOM 3812 O O . PRO B 1 71 ? 44.688 -8.047 -2.176 1 43.66 71 PRO B O 1
ATOM 3815 N N . MET B 1 72 ? 43.5 -6.465 -1.826 1 48.25 72 MET B N 1
ATOM 3816 C CA . MET B 1 72 ? 42.5 -7.426 -1.367 1 48.25 72 MET B CA 1
ATOM 3817 C C . MET B 1 72 ? 41.438 -7.676 -2.443 1 48.25 72 MET B C 1
ATOM 3819 O O . MET B 1 72 ? 40.875 -6.734 -2.982 1 48.25 72 MET B O 1
ATOM 3823 N N . GLU B 1 73 ? 41.656 -8.672 -3.283 1 56 73 GLU B N 1
ATOM 3824 C CA . GLU B 1 73 ? 40.719 -9.164 -4.285 1 56 73 GLU B CA 1
ATOM 3825 C C . GLU B 1 73 ? 39.438 -9.664 -3.643 1 56 73 GLU B C 1
ATOM 3827 O O . GLU B 1 73 ? 39.469 -10.383 -2.641 1 56 73 GLU B O 1
ATOM 3832 N N . GLY B 1 74 ? 38.344 -8.867 -3.838 1 75.69 74 GLY B N 1
ATOM 3833 C CA . GLY B 1 74 ? 37.062 -9.328 -3.326 1 75.69 74 GLY B CA 1
ATOM 3834 C C . GLY B 1 74 ? 36.281 -10.141 -4.332 1 75.69 74 GLY B C 1
ATOM 3835 O O . GLY B 1 74 ? 36.094 -9.727 -5.477 1 75.69 74 GLY B O 1
ATOM 3836 N N . LEU B 1 75 ? 36.25 -11.547 -4.195 1 84.31 75 LEU B N 1
ATOM 3837 C CA . LEU B 1 75 ? 35.5 -12.484 -5.02 1 84.31 75 LEU B CA 1
ATOM 3838 C C . LEU B 1 75 ? 34.219 -12.953 -4.293 1 84.31 75 LEU B C 1
ATOM 3840 O O . LEU B 1 75 ? 34.281 -13.328 -3.121 1 84.31 75 LEU B O 1
ATOM 3844 N N . ASP B 1 76 ? 33.125 -12.75 -5.031 1 87.81 76 ASP B N 1
ATOM 3845 C CA . ASP B 1 76 ? 31.891 -13.312 -4.527 1 87.81 76 ASP B CA 1
ATOM 3846 C C . ASP B 1 76 ? 31.219 -14.203 -5.57 1 87.81 76 ASP B C 1
ATOM 3848 O O . ASP B 1 76 ? 31.125 -13.828 -6.742 1 87.81 76 ASP B O 1
ATOM 3852 N N . LEU B 1 77 ? 31.062 -15.391 -5.195 1 92.31 77 LEU B N 1
ATOM 3853 C CA . LEU B 1 77 ? 30.297 -16.359 -5.984 1 92.31 77 LEU B CA 1
ATOM 3854 C C . LEU B 1 77 ? 29.109 -16.906 -5.191 1 92.31 77 LEU B C 1
ATOM 3856 O O . LEU B 1 77 ? 29.297 -17.516 -4.141 1 92.31 77 LEU B O 1
ATOM 3860 N N . TYR B 1 78 ? 27.969 -16.609 -5.719 1 91.75 78 TYR B N 1
ATOM 3861 C CA . TYR B 1 78 ? 26.812 -17.047 -4.941 1 91.75 78 TYR B CA 1
ATOM 3862 C C . TYR B 1 78 ? 25.609 -17.281 -5.84 1 91.75 78 TYR B C 1
ATOM 3864 O O . TYR B 1 78 ? 25.609 -16.875 -7.008 1 91.75 78 TYR B O 1
ATOM 3872 N N . LEU B 1 79 ? 24.703 -18 -5.285 1 92.12 79 LEU B N 1
ATOM 3873 C CA . LEU B 1 79 ? 23.422 -18.312 -5.918 1 92.12 79 LEU B CA 1
ATOM 3874 C C . LEU B 1 79 ? 22.266 -17.703 -5.125 1 92.12 79 LEU B C 1
ATOM 3876 O O . LEU B 1 79 ? 22.266 -17.734 -3.895 1 92.12 79 LEU B O 1
ATOM 3880 N N . GLU B 1 80 ? 21.297 -17.156 -5.84 1 89.25 80 GLU B N 1
ATOM 3881 C CA . GLU B 1 80 ? 20.109 -16.641 -5.176 1 89.25 80 GLU B CA 1
ATOM 3882 C C . GLU B 1 80 ? 18.859 -16.953 -5.98 1 89.25 80 GLU B C 1
ATOM 3884 O O . GLU B 1 80 ? 18.922 -17.188 -7.188 1 89.25 80 GLU B O 1
ATOM 3889 N N . PRO B 1 81 ? 17.734 -17.016 -5.242 1 86.56 81 PRO B N 1
ATOM 3890 C CA . PRO B 1 81 ? 16.469 -17.156 -5.977 1 86.56 81 PRO B CA 1
ATOM 3891 C C . PRO B 1 81 ? 16.172 -15.945 -6.859 1 86.56 81 PRO B C 1
ATOM 3893 O O . PRO B 1 81 ? 16.516 -14.812 -6.512 1 86.56 81 PRO B O 1
ATOM 3896 N N . GLY B 1 82 ? 15.586 -16.219 -7.996 1 80.25 82 GLY B N 1
ATOM 3897 C CA . GLY B 1 82 ? 15.203 -15.164 -8.914 1 80.25 82 GLY B CA 1
ATOM 3898 C C . GLY B 1 82 ? 14.195 -14.195 -8.32 1 80.25 82 GLY B C 1
ATOM 3899 O O . GLY B 1 82 ? 13.562 -14.5 -7.309 1 80.25 82 GLY B O 1
ATOM 3900 N N . ARG B 1 83 ? 14.188 -12.828 -8.633 1 61.88 83 ARG B N 1
ATOM 3901 C CA . ARG B 1 83 ? 13.469 -11.695 -8.062 1 61.88 83 ARG B CA 1
ATOM 3902 C C . ARG B 1 83 ? 11.961 -11.922 -8.117 1 61.88 83 ARG B C 1
ATOM 3904 O O . ARG B 1 83 ? 11.195 -11.133 -7.555 1 61.88 83 ARG B O 1
ATOM 3911 N N . MET B 1 84 ? 11.523 -12.648 -8.906 1 54.72 84 MET B N 1
ATOM 3912 C CA . MET B 1 84 ? 10.062 -12.688 -8.867 1 54.72 84 MET B CA 1
ATOM 3913 C C . MET B 1 84 ? 9.57 -13.297 -7.559 1 54.72 84 MET B C 1
ATOM 3915 O O . MET B 1 84 ? 10.008 -14.375 -7.168 1 54.72 84 MET B O 1
ATOM 3919 N N . PRO B 1 85 ? 8.938 -12.469 -6.633 1 46.94 85 PRO B N 1
ATOM 3920 C CA . PRO B 1 85 ? 8.445 -12.805 -5.297 1 46.94 85 PRO B CA 1
ATOM 3921 C C . PRO B 1 85 ? 7.891 -14.227 -5.211 1 46.94 85 PRO B C 1
ATOM 3923 O O . PRO B 1 85 ? 7.117 -14.539 -4.301 1 46.94 85 PRO B O 1
ATOM 3926 N N . LEU B 1 86 ? 7.676 -14.898 -6.258 1 50.78 86 LEU B N 1
ATOM 3927 C CA . LEU B 1 86 ? 7.051 -16.141 -5.801 1 50.78 86 LEU B CA 1
ATOM 3928 C C . LEU B 1 86 ? 7.891 -16.797 -4.719 1 50.78 86 LEU B C 1
ATOM 3930 O O . LEU B 1 86 ? 9.125 -16.734 -4.754 1 50.78 86 LEU B O 1
ATOM 3934 N N . ALA B 1 87 ? 7.312 -16.859 -3.568 1 55.72 87 ALA B N 1
ATOM 3935 C CA . ALA B 1 87 ? 7.863 -17.5 -2.375 1 55.72 87 ALA B CA 1
ATOM 3936 C C . ALA B 1 87 ? 8.805 -18.625 -2.748 1 55.72 87 ALA B C 1
ATOM 3938 O O . ALA B 1 87 ? 8.484 -19.453 -3.602 1 55.72 87 ALA B O 1
ATOM 3939 N N . SER B 1 88 ? 10.117 -18.312 -2.795 1 61.19 88 SER B N 1
ATOM 3940 C CA . SER B 1 88 ? 11.148 -19.297 -3.115 1 61.19 88 SER B CA 1
ATOM 3941 C C . SER B 1 88 ? 11.117 -20.469 -2.148 1 61.19 88 SER B C 1
ATOM 3943 O O . SER B 1 88 ? 10.641 -20.344 -1.02 1 61.19 88 SER B O 1
ATOM 3945 N N . THR B 1 89 ? 10.953 -21.672 -2.713 1 74.62 89 THR B N 1
ATOM 3946 C CA . THR B 1 89 ? 11.211 -22.875 -1.94 1 74.62 89 THR B CA 1
ATOM 3947 C C . THR B 1 89 ? 12.688 -22.953 -1.547 1 74.62 89 THR B C 1
ATOM 3949 O O . THR B 1 89 ? 13.562 -22.547 -2.307 1 74.62 89 THR B O 1
ATOM 3952 N N . LYS B 1 90 ? 12.82 -23.25 -0.319 1 83 90 LYS B N 1
ATOM 3953 C CA . LYS B 1 90 ? 14.188 -23.375 0.186 1 83 90 LYS B CA 1
ATOM 3954 C C . LYS B 1 90 ? 14.766 -24.75 -0.116 1 83 90 LYS B C 1
ATOM 3956 O O . LYS B 1 90 ? 14.203 -25.766 0.29 1 83 90 LYS B O 1
ATOM 3961 N N . PRO B 1 91 ? 15.891 -24.688 -0.834 1 90.5 91 PRO B N 1
ATOM 3962 C CA . PRO B 1 91 ? 16.531 -26 -1.056 1 90.5 91 PRO B CA 1
ATOM 3963 C C . PRO B 1 91 ? 17.109 -26.594 0.224 1 90.5 91 PRO B C 1
ATOM 3965 O O . PRO B 1 91 ? 17.484 -25.859 1.14 1 90.5 91 PRO B O 1
ATOM 3968 N N . ALA B 1 92 ? 17.109 -27.844 0.261 1 89.88 92 ALA B N 1
ATOM 3969 C CA . ALA B 1 92 ? 17.719 -28.547 1.393 1 89.88 92 ALA B CA 1
ATOM 3970 C C . ALA B 1 92 ? 19.234 -28.375 1.388 1 89.88 92 ALA B C 1
ATOM 3972 O O . ALA B 1 92 ? 19.859 -28.297 2.447 1 89.88 92 ALA B O 1
ATOM 3973 N N . LYS B 1 93 ? 19.75 -28.391 0.276 1 93.44 93 LYS B N 1
ATOM 3974 C CA . LYS B 1 93 ? 21.203 -28.297 0.108 1 93.44 93 LYS B CA 1
ATOM 3975 C C . LYS B 1 93 ? 21.562 -27.609 -1.21 1 93.44 93 LYS B C 1
ATOM 3977 O O . LYS B 1 93 ? 20.922 -27.859 -2.236 1 93.44 93 LYS B O 1
ATOM 3982 N N . VAL B 1 94 ? 22.578 -26.734 -1.081 1 95.94 94 VAL B N 1
ATOM 3983 C CA . VAL B 1 94 ? 23.109 -26.094 -2.275 1 95.94 94 VAL B CA 1
ATOM 3984 C C . VAL B 1 94 ? 24.625 -26.266 -2.324 1 95.94 94 VAL B C 1
ATOM 3986 O O . VAL B 1 94 ? 25.328 -25.953 -1.353 1 95.94 94 VAL B O 1
ATOM 3989 N N . ARG B 1 95 ? 25.094 -26.766 -3.424 1 97.12 95 ARG B N 1
ATOM 3990 C CA . ARG B 1 95 ? 26.531 -26.969 -3.611 1 97.12 95 ARG B CA 1
ATOM 3991 C C . ARG B 1 95 ? 27.016 -26.266 -4.875 1 97.12 95 ARG B C 1
ATOM 3993 O O . ARG B 1 95 ? 26.281 -26.172 -5.859 1 97.12 95 ARG B O 1
ATOM 4000 N N . ILE B 1 96 ? 28.234 -25.75 -4.824 1 97.25 96 ILE B N 1
ATOM 4001 C CA . ILE B 1 96 ? 28.859 -25.078 -5.965 1 97.25 96 ILE B CA 1
ATOM 4002 C C . ILE B 1 96 ? 30.266 -25.625 -6.188 1 97.25 96 ILE B C 1
ATOM 4004 O O . ILE B 1 96 ? 31 -25.875 -5.23 1 97.25 96 ILE B O 1
ATOM 4008 N N . GLY B 1 97 ? 30.578 -25.938 -7.395 1 96.94 97 GLY B N 1
ATOM 4009 C CA . GLY B 1 97 ? 31.906 -26.281 -7.859 1 96.94 97 GLY B CA 1
ATOM 4010 C C . GLY B 1 97 ? 32.281 -25.609 -9.164 1 96.94 97 GLY B C 1
ATOM 4011 O O . GLY B 1 97 ? 31.469 -24.891 -9.758 1 96.94 97 GLY B O 1
ATOM 4012 N N . TYR B 1 98 ? 33.594 -25.719 -9.516 1 95.75 98 TYR B N 1
ATOM 4013 C CA . TYR B 1 98 ? 33.969 -25.141 -10.805 1 95.75 98 TYR B CA 1
ATOM 4014 C C . TYR B 1 98 ? 35.125 -25.906 -11.422 1 95.75 98 TYR B C 1
ATOM 4016 O O . TYR B 1 98 ? 35.875 -26.594 -10.711 1 95.75 98 TYR B O 1
ATOM 4024 N N . THR B 1 99 ? 35.219 -25.766 -12.695 1 94.75 99 THR B N 1
ATOM 4025 C CA . THR B 1 99 ? 36.312 -26.344 -13.484 1 94.75 99 THR B CA 1
ATOM 4026 C C . THR B 1 99 ? 36.844 -25.297 -14.453 1 94.75 99 THR B C 1
ATOM 4028 O O . THR B 1 99 ? 36.094 -24.562 -15.094 1 94.75 99 THR B O 1
ATOM 4031 N N . VAL B 1 100 ? 38.219 -25.203 -14.523 1 94.12 100 VAL B N 1
ATOM 4032 C CA . VAL B 1 100 ? 38.875 -24.297 -15.453 1 94.12 100 VAL B CA 1
ATOM 4033 C C . VAL B 1 100 ? 39.5 -25.094 -16.594 1 94.12 100 VAL B C 1
ATOM 4035 O O . VAL B 1 100 ? 40.281 -26 -16.359 1 94.12 100 VAL B O 1
ATOM 4038 N N . TYR B 1 101 ? 39.094 -24.609 -17.734 1 92 101 TYR B N 1
ATOM 4039 C CA . TYR B 1 101 ? 39.625 -25.266 -18.938 1 92 101 TYR B CA 1
ATOM 4040 C C . TYR B 1 101 ? 40.594 -24.359 -19.672 1 92 101 TYR B C 1
ATOM 4042 O O . TYR B 1 101 ? 40.406 -23.141 -19.703 1 92 101 TYR B O 1
ATOM 4050 N N . MET B 1 102 ? 41.625 -24.922 -20.359 1 86.25 102 MET B N 1
ATOM 4051 C CA . MET B 1 102 ? 42.688 -24.188 -21.031 1 86.25 102 MET B CA 1
ATOM 4052 C C . MET B 1 102 ? 42.156 -23.5 -22.297 1 86.25 102 MET B C 1
ATOM 4054 O O . MET B 1 102 ? 42.562 -22.391 -22.625 1 86.25 102 MET B O 1
ATOM 4058 N N . THR B 1 103 ? 41.344 -24.281 -23.047 1 77.94 103 THR B N 1
ATOM 4059 C CA . THR B 1 103 ? 40.875 -23.719 -24.312 1 77.94 103 THR B CA 1
ATOM 4060 C C . THR B 1 103 ? 39.344 -23.844 -24.422 1 77.94 103 THR B C 1
ATOM 4062 O O . THR B 1 103 ? 38.719 -24.406 -23.547 1 77.94 103 THR B O 1
ATOM 4065 N N . ASP B 1 104 ? 38.906 -23.281 -25.5 1 74.94 104 ASP B N 1
ATOM 4066 C CA . ASP B 1 104 ? 37.469 -23.266 -25.766 1 74.94 104 ASP B CA 1
ATOM 4067 C C . ASP B 1 104 ? 36.938 -24.672 -26.109 1 74.94 104 ASP B C 1
ATOM 4069 O O . ASP B 1 104 ? 35.75 -24.906 -26.094 1 74.94 104 ASP B O 1
ATOM 4073 N N . GLU B 1 105 ? 37.875 -25.625 -26.266 1 77.94 105 GLU B N 1
ATOM 4074 C CA . GLU B 1 105 ? 37.469 -26.969 -26.672 1 77.94 105 GLU B CA 1
ATOM 4075 C C . GLU B 1 105 ? 37.188 -27.844 -25.469 1 77.94 105 GLU B C 1
ATOM 4077 O O . GLU B 1 105 ? 36.719 -28.984 -25.609 1 77.94 105 GLU B O 1
ATOM 4082 N N . PHE B 1 106 ? 37.344 -27.344 -24.281 1 81.75 106 PHE B N 1
ATOM 4083 C CA . PHE B 1 106 ? 37 -28 -23.016 1 81.75 106 PHE B CA 1
ATOM 4084 C C . PHE B 1 106 ? 37.719 -29.359 -22.906 1 81.75 106 PHE B C 1
ATOM 4086 O O . PHE B 1 106 ? 37.125 -30.297 -22.375 1 81.75 106 PHE B O 1
ATOM 4093 N N . ARG B 1 107 ? 38.938 -29.562 -23.5 1 82.44 107 ARG B N 1
ATOM 4094 C CA . ARG B 1 107 ? 39.656 -30.844 -23.5 1 82.44 107 ARG B CA 1
ATOM 4095 C C . ARG B 1 107 ? 40.656 -30.922 -22.344 1 82.44 107 ARG B C 1
ATOM 4097 O O . ARG B 1 107 ? 40.719 -31.938 -21.656 1 82.44 107 ARG B O 1
ATOM 4104 N N . GLU B 1 108 ? 41.344 -29.875 -22.078 1 88.56 108 GLU B N 1
ATOM 4105 C CA . GLU B 1 108 ? 42.375 -29.891 -21.047 1 88.56 108 GLU B CA 1
ATOM 4106 C C . GLU B 1 108 ? 41.906 -29.141 -19.797 1 88.56 108 GLU B C 1
ATOM 4108 O O . GLU B 1 108 ? 41.625 -27.938 -19.875 1 88.56 108 GLU B O 1
ATOM 4113 N N . VAL B 1 109 ? 41.906 -29.891 -18.672 1 92.38 109 VAL B N 1
ATOM 4114 C CA . VAL B 1 109 ? 41.5 -29.328 -17.391 1 92.38 109 VAL B CA 1
ATOM 4115 C C . VAL B 1 109 ? 42.719 -28.766 -16.672 1 92.38 109 VAL B C 1
ATOM 4117 O O . VAL B 1 109 ? 43.688 -29.469 -16.438 1 92.38 109 VAL B O 1
ATOM 4120 N N . LEU B 1 110 ? 42.656 -27.484 -16.312 1 92.88 110 LEU B N 1
ATOM 4121 C CA . LEU B 1 110 ? 43.688 -26.844 -15.531 1 92.88 110 LEU B CA 1
ATOM 4122 C C . LEU B 1 110 ? 43.469 -27.031 -14.039 1 92.88 110 LEU B C 1
ATOM 4124 O O . LEU B 1 110 ? 44.438 -27.234 -13.281 1 92.88 110 LEU B O 1
ATOM 4128 N N . HIS B 1 111 ? 42.156 -26.969 -13.68 1 94.81 111 HIS B N 1
ATOM 4129 C CA . HIS B 1 111 ? 41.812 -27.125 -12.273 1 94.81 111 HIS B CA 1
ATOM 4130 C C . HIS B 1 111 ? 40.375 -27.578 -12.117 1 94.81 111 HIS B C 1
ATOM 4132 O O . HIS B 1 111 ? 39.5 -27.141 -12.875 1 94.81 111 HIS B O 1
ATOM 4138 N N . HIS B 1 112 ? 40.188 -28.484 -11.141 1 95.19 112 HIS B N 1
ATOM 4139 C CA . HIS B 1 112 ? 38.844 -28.938 -10.797 1 95.19 112 HIS B CA 1
ATOM 4140 C C . HIS B 1 112 ? 38.562 -28.797 -9.305 1 95.19 112 HIS B C 1
ATOM 4142 O O . HIS B 1 112 ? 39.281 -29.391 -8.484 1 95.19 112 HIS B O 1
ATOM 4148 N N . GLU B 1 113 ? 37.625 -27.969 -9 1 95.56 113 GLU B N 1
ATOM 4149 C CA . GLU B 1 113 ? 37.125 -27.844 -7.633 1 95.56 113 GLU B CA 1
ATOM 4150 C C . GLU B 1 113 ? 35.812 -28.609 -7.457 1 95.56 113 GLU B C 1
ATOM 4152 O O . GLU B 1 113 ? 34.812 -28.25 -8.055 1 95.56 113 GLU B O 1
ATOM 4157 N N . PRO B 1 114 ? 35.781 -29.641 -6.652 1 94.88 114 PRO B N 1
ATOM 4158 C CA . PRO B 1 114 ? 34.562 -30.438 -6.492 1 94.88 114 PRO B CA 1
ATOM 4159 C C . PRO B 1 114 ? 33.438 -29.641 -5.852 1 94.88 114 PRO B C 1
ATOM 4161 O O . PRO B 1 114 ? 33.656 -28.594 -5.246 1 94.88 114 PRO B O 1
ATOM 4164 N N . LEU B 1 115 ? 32.219 -30.188 -6.035 1 96.31 115 LEU B N 1
ATOM 4165 C CA . LEU B 1 115 ? 31.031 -29.609 -5.41 1 96.31 115 LEU B CA 1
ATOM 4166 C C . LEU B 1 115 ? 31.188 -29.531 -3.896 1 96.31 115 LEU B C 1
ATOM 4168 O O . LEU B 1 115 ? 31.5 -30.531 -3.248 1 96.31 115 LEU B O 1
ATOM 4172 N N . THR B 1 116 ? 31 -28.312 -3.424 1 96.12 116 THR B N 1
ATOM 4173 C CA . THR B 1 116 ? 31.125 -28.047 -1.993 1 96.12 116 THR B CA 1
ATOM 4174 C C . THR B 1 116 ? 29.891 -27.328 -1.469 1 96.12 116 THR B C 1
ATOM 4176 O O . THR B 1 116 ? 29.281 -26.531 -2.188 1 96.12 116 THR B O 1
ATOM 4179 N N . ASP B 1 117 ? 29.656 -27.516 -0.211 1 95.44 117 ASP B N 1
ATOM 4180 C CA . ASP B 1 117 ? 28.484 -26.922 0.4 1 95.44 117 ASP B CA 1
ATOM 4181 C C . ASP B 1 117 ? 28.609 -25.406 0.488 1 95.44 117 ASP B C 1
ATOM 4183 O O . ASP B 1 117 ? 29.688 -24.891 0.804 1 95.44 117 ASP B O 1
ATOM 4187 N N . THR B 1 118 ? 27.531 -24.812 0.175 1 95.12 118 THR B N 1
ATOM 4188 C CA . THR B 1 118 ? 27.469 -23.359 0.326 1 95.12 118 THR B CA 1
ATOM 4189 C C . THR B 1 118 ? 27 -22.984 1.729 1 95.12 118 THR B C 1
ATOM 4191 O O . THR B 1 118 ? 26.547 -23.844 2.492 1 95.12 118 THR B O 1
ATOM 4194 N N . TYR B 1 119 ? 27.172 -21.734 2.09 1 90.69 119 TYR B N 1
ATOM 4195 C CA . TYR B 1 119 ? 26.578 -21.219 3.314 1 90.69 119 TYR B CA 1
ATOM 4196 C C . TYR B 1 119 ? 25.578 -20.125 3.008 1 90.69 119 TYR B C 1
ATOM 4198 O O . TYR B 1 119 ? 25.703 -19.422 1.999 1 90.69 119 TYR B O 1
ATOM 4206 N N . VAL B 1 120 ? 24.656 -19.938 3.873 1 88.62 120 VAL B N 1
ATOM 4207 C CA . VAL B 1 120 ? 23.562 -18.984 3.664 1 88.62 120 VAL B CA 1
ATOM 4208 C C . VAL B 1 120 ? 23.953 -17.609 4.219 1 88.62 120 VAL B C 1
ATOM 4210 O O . VAL B 1 120 ? 24.5 -17.516 5.324 1 88.62 120 VAL B O 1
ATOM 4213 N N . ALA B 1 121 ? 23.781 -16.609 3.4 1 82.12 121 ALA B N 1
ATOM 4214 C CA . ALA B 1 121 ? 24.031 -15.227 3.812 1 82.12 121 ALA B CA 1
ATOM 4215 C C . ALA B 1 121 ? 22.953 -14.289 3.246 1 82.12 121 ALA B C 1
ATOM 4217 O O . ALA B 1 121 ? 22.297 -14.617 2.258 1 82.12 121 ALA B O 1
ATOM 4218 N N . PRO B 1 122 ? 22.703 -13.234 3.979 1 76.56 122 PRO B N 1
ATOM 4219 C CA . PRO B 1 122 ? 21.75 -12.281 3.408 1 76.56 122 PRO B CA 1
ATOM 4220 C C . PRO B 1 122 ? 22.266 -11.625 2.129 1 76.56 122 PRO B C 1
ATOM 4222 O O . PRO B 1 122 ? 23.469 -11.406 1.984 1 76.56 122 PRO B O 1
ATOM 4225 N N . SER B 1 123 ? 21.328 -11.539 1.24 1 64.38 123 SER B N 1
ATOM 4226 C CA . SER B 1 123 ? 21.688 -10.812 0.027 1 64.38 123 SER B CA 1
ATOM 4227 C C . SER B 1 123 ? 22.031 -9.359 0.334 1 64.38 123 SER B C 1
ATOM 4229 O O . SER B 1 123 ? 21.812 -8.891 1.455 1 64.38 123 SER B O 1
ATOM 4231 N N . VAL B 1 124 ? 22.609 -8.68 -0.628 1 54.75 124 VAL B N 1
ATOM 4232 C CA . VAL B 1 124 ? 23.031 -7.289 -0.49 1 54.75 124 VAL B CA 1
ATOM 4233 C C . VAL B 1 124 ? 21.875 -6.434 -0.011 1 54.75 124 VAL B C 1
ATOM 4235 O O . VAL B 1 124 ? 22.062 -5.504 0.78 1 54.75 124 VAL B O 1
ATOM 4238 N N . PHE B 1 125 ? 20.719 -6.852 -0.549 1 54.53 125 PHE B N 1
ATOM 4239 C CA . PHE B 1 125 ? 19.594 -6.016 -0.148 1 54.53 125 PHE B CA 1
ATOM 4240 C C . PHE B 1 125 ? 18.859 -6.625 1.038 1 54.53 125 PHE B C 1
ATOM 4242 O O . PHE B 1 125 ? 17.859 -6.078 1.506 1 54.53 125 PHE B O 1
ATOM 4249 N N . GLY B 1 126 ? 19.547 -7.656 1.577 1 55.62 126 GLY B N 1
ATOM 4250 C CA . GLY B 1 126 ? 19.062 -8.281 2.801 1 55.62 126 GLY B CA 1
ATOM 4251 C C . GLY B 1 126 ? 17.703 -8.922 2.65 1 55.62 126 GLY B C 1
ATOM 4252 O O . GLY B 1 126 ? 17.172 -9.484 3.607 1 55.62 126 GLY B O 1
ATOM 4253 N N . LEU B 1 127 ? 17.094 -8.828 1.569 1 58.62 127 LEU B N 1
ATOM 4254 C CA . LEU B 1 127 ? 15.703 -9.25 1.447 1 58.62 127 LEU B CA 1
ATOM 4255 C C . LEU B 1 127 ? 15.609 -10.734 1.106 1 58.62 127 LEU B C 1
ATOM 4257 O O . LEU B 1 127 ? 14.594 -11.375 1.375 1 58.62 127 LEU B O 1
ATOM 4261 N N . VAL B 1 128 ? 16.688 -11.188 0.55 1 68.12 128 VAL B N 1
ATOM 4262 C CA . VAL B 1 128 ? 16.641 -12.586 0.131 1 68.12 128 VAL B CA 1
ATOM 4263 C C . VAL B 1 128 ? 17.891 -13.312 0.6 1 68.12 128 VAL B C 1
ATOM 4265 O O . VAL B 1 128 ? 18.953 -12.703 0.744 1 68.12 128 VAL B O 1
ATOM 4268 N N . GLU B 1 129 ? 17.672 -14.508 0.96 1 78.12 129 GLU B N 1
ATOM 4269 C CA . GLU B 1 129 ? 18.812 -15.359 1.298 1 78.12 129 GLU B CA 1
ATOM 4270 C C . GLU B 1 129 ? 19.594 -15.766 0.049 1 78.12 129 GLU B C 1
ATOM 4272 O O . GLU B 1 1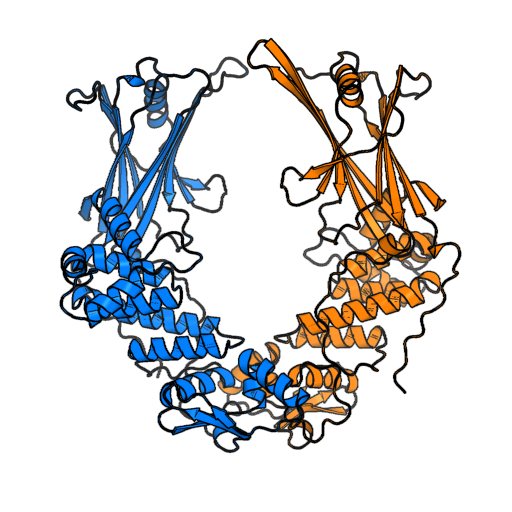29 ? 19 -16.016 -1.001 1 78.12 129 GLU B O 1
ATOM 4277 N N . CYS B 1 130 ? 20.828 -15.648 0.178 1 88.06 130 CYS B N 1
ATOM 4278 C CA . CYS B 1 130 ? 21.688 -16.109 -0.906 1 88.06 130 CYS B CA 1
ATOM 4279 C C . CYS B 1 130 ? 22.609 -17.234 -0.431 1 88.06 130 CYS B C 1
ATOM 4281 O O . CYS B 1 130 ? 22.844 -17.375 0.77 1 88.06 130 CYS B O 1
ATOM 4283 N N . TYR B 1 131 ? 22.969 -18.062 -1.342 1 92.19 131 TYR B N 1
ATOM 4284 C CA . TYR B 1 131 ? 23.875 -19.172 -1.088 1 92.19 131 TYR B CA 1
ATOM 4285 C C . TYR B 1 131 ? 25.266 -18.891 -1.634 1 92.19 131 TYR B C 1
ATOM 4287 O O . TYR B 1 131 ? 25.5 -18.984 -2.842 1 92.19 131 TYR B O 1
ATOM 4295 N N . LYS B 1 132 ? 26.156 -18.688 -0.735 1 92.25 132 LYS B N 1
ATOM 4296 C CA . LYS B 1 132 ? 27.5 -18.234 -1.126 1 92.25 132 LYS B CA 1
ATOM 4297 C C . LYS B 1 132 ? 28.484 -19.406 -1.142 1 92.25 132 LYS B C 1
ATOM 4299 O O . LYS B 1 132 ? 28.453 -20.266 -0.262 1 92.25 132 LYS B O 1
ATOM 4304 N N . ALA B 1 133 ? 29.375 -19.312 -2.107 1 94.06 133 ALA B N 1
ATOM 4305 C CA . ALA B 1 133 ? 30.469 -20.281 -2.148 1 94.06 133 ALA B CA 1
ATOM 4306 C C . ALA B 1 133 ? 31.344 -20.172 -0.904 1 94.06 133 ALA B C 1
ATOM 4308 O O . ALA B 1 133 ? 31.453 -19.094 -0.308 1 94.06 133 ALA B O 1
ATOM 4309 N N . PRO B 1 134 ? 31.922 -21.312 -0.583 1 90.31 134 PRO B N 1
ATOM 4310 C CA . PRO B 1 134 ? 32.781 -21.281 0.608 1 90.31 134 PRO B CA 1
ATOM 4311 C C . PRO B 1 134 ? 33.969 -20.328 0.466 1 90.31 134 PRO B C 1
ATOM 4313 O O . PRO B 1 134 ? 34.406 -20.062 -0.65 1 90.31 134 PRO B O 1
ATOM 4316 N N . THR B 1 135 ? 34.344 -19.906 1.623 1 84.81 135 THR B N 1
ATOM 4317 C CA . THR B 1 135 ? 35.531 -19.062 1.65 1 84.81 135 THR B CA 1
ATOM 4318 C C . THR B 1 135 ? 36.812 -19.906 1.732 1 84.81 135 THR B C 1
ATOM 4320 O O . THR B 1 135 ? 36.75 -21.125 1.586 1 84.81 135 THR B O 1
ATOM 4323 N N . GLY B 1 136 ? 38.031 -19.297 1.767 1 85.81 136 GLY B N 1
ATOM 4324 C CA . GLY B 1 136 ? 39.281 -20 1.889 1 85.81 136 GLY B CA 1
ATOM 4325 C C . GLY B 1 136 ? 39.875 -20.438 0.553 1 85.81 136 GLY B C 1
ATOM 4326 O O . GLY B 1 136 ? 39.875 -19.656 -0.401 1 85.81 136 GLY B O 1
ATOM 4327 N N . ARG B 1 137 ? 40.25 -21.688 0.603 1 88.19 137 ARG B N 1
ATOM 4328 C CA . ARG B 1 137 ? 40.969 -22.203 -0.553 1 88.19 137 ARG B CA 1
ATOM 4329 C C . ARG B 1 137 ? 40.125 -22.125 -1.813 1 88.19 137 ARG B C 1
ATOM 4331 O O . ARG B 1 137 ? 40.625 -21.844 -2.898 1 88.19 137 ARG B O 1
ATOM 4338 N N . PHE B 1 138 ? 38.875 -22.312 -1.701 1 92.94 138 PHE B N 1
ATOM 4339 C CA . PHE B 1 138 ? 37.938 -22.281 -2.828 1 92.94 138 PHE B CA 1
ATOM 4340 C C . PHE B 1 138 ? 38 -20.938 -3.539 1 92.94 138 PHE B C 1
ATOM 4342 O O . PHE B 1 138 ? 38.25 -20.875 -4.746 1 92.94 138 PHE B O 1
ATOM 4349 N N . LYS B 1 139 ? 37.844 -19.891 -2.867 1 90.12 139 LYS B N 1
ATOM 4350 C CA . LYS B 1 139 ? 37.781 -18.547 -3.438 1 90.12 139 LYS B CA 1
ATOM 4351 C C . LYS B 1 139 ? 39.156 -18.062 -3.854 1 90.12 139 LYS B C 1
ATOM 4353 O O . LYS B 1 139 ? 39.312 -17.359 -4.859 1 90.12 139 LYS B O 1
ATOM 4358 N N . GLU B 1 140 ? 40.125 -18.406 -3.064 1 87.38 140 GLU B N 1
ATOM 4359 C CA . GLU B 1 140 ? 41.5 -17.984 -3.355 1 87.38 140 GLU B CA 1
ATOM 4360 C C . GLU B 1 140 ? 41.969 -18.516 -4.699 1 87.38 140 GLU B C 1
ATOM 4362 O O . GLU B 1 140 ? 42.5 -17.781 -5.516 1 87.38 140 GLU B O 1
ATOM 4367 N N . LYS B 1 141 ? 41.719 -19.781 -4.828 1 92 141 LYS B N 1
ATOM 4368 C CA . LYS B 1 141 ? 42.156 -20.391 -6.082 1 92 141 LYS B CA 1
ATOM 4369 C C . LYS B 1 141 ? 41.375 -19.812 -7.266 1 92 141 LYS B C 1
ATOM 4371 O O . LYS B 1 141 ? 41.969 -19.562 -8.328 1 92 141 LYS B O 1
ATOM 4376 N N . LEU B 1 142 ? 40.156 -19.609 -7.113 1 92.31 142 LEU B N 1
ATOM 4377 C CA . LEU B 1 142 ? 39.344 -19.031 -8.18 1 92.31 142 LEU B CA 1
ATOM 4378 C C . LEU B 1 142 ? 39.812 -17.609 -8.492 1 92.31 142 LEU B C 1
ATOM 4380 O O . LEU B 1 142 ? 39.906 -17.219 -9.664 1 92.31 142 LEU B O 1
ATOM 4384 N N . ALA B 1 143 ? 40.094 -16.875 -7.488 1 87.75 143 ALA B N 1
ATOM 4385 C CA . ALA B 1 143 ? 40.594 -15.508 -7.656 1 87.75 143 ALA B CA 1
ATOM 4386 C C . ALA B 1 143 ? 41.906 -15.484 -8.43 1 87.75 143 ALA B C 1
ATOM 4388 O O . ALA B 1 143 ? 42.156 -14.578 -9.234 1 87.75 143 ALA B O 1
ATOM 4389 N N . GLU B 1 144 ? 42.719 -16.422 -8.156 1 87 144 GLU B N 1
ATOM 4390 C CA . GLU B 1 144 ? 43.969 -16.531 -8.875 1 87 144 GLU B CA 1
ATOM 4391 C C . GLU B 1 144 ? 43.75 -16.672 -10.375 1 87 144 GLU B C 1
ATOM 4393 O O . GLU B 1 144 ? 44.406 -16 -11.172 1 87 144 GLU B O 1
ATOM 4398 N N . PHE B 1 145 ? 42.844 -17.469 -10.656 1 89.62 145 PHE B N 1
ATOM 4399 C CA . PHE B 1 145 ? 42.562 -17.688 -12.07 1 89.62 145 PHE B CA 1
ATOM 4400 C C . PHE B 1 145 ? 41.938 -16.453 -12.688 1 89.62 145 PHE B C 1
ATOM 4402 O O . PHE B 1 145 ? 42.281 -16.062 -13.797 1 89.62 145 PHE B O 1
ATOM 4409 N N . LEU B 1 146 ? 41.031 -15.812 -12.039 1 88 146 LEU B N 1
ATOM 4410 C CA . LEU B 1 146 ? 40.281 -14.664 -12.57 1 88 146 LEU B CA 1
ATOM 4411 C C . LEU B 1 146 ? 41.188 -13.438 -12.656 1 88 146 LEU B C 1
ATOM 4413 O O . LEU B 1 146 ? 40.938 -12.531 -13.461 1 88 146 LEU B O 1
ATOM 4417 N N . GLY B 1 147 ? 42.125 -13.43 -11.836 1 82.69 147 GLY B N 1
ATOM 4418 C CA . GLY B 1 147 ? 43.062 -12.312 -11.82 1 82.69 147 GLY B CA 1
ATOM 4419 C C . GLY B 1 147 ? 44.219 -12.484 -12.797 1 82.69 147 GLY B C 1
ATOM 4420 O O . GLY B 1 147 ? 45.031 -11.57 -12.992 1 82.69 147 GLY B O 1
ATOM 4421 N N . SER B 1 148 ? 44.312 -13.578 -13.336 1 82.81 148 SER B N 1
ATOM 4422 C CA . SER B 1 148 ? 45.406 -13.891 -14.234 1 82.81 148 SER B CA 1
ATOM 4423 C C . SER B 1 148 ? 45.281 -13.125 -15.547 1 82.81 148 SER B C 1
ATOM 4425 O O . SER B 1 148 ? 44.188 -12.875 -16.016 1 82.81 148 SER B O 1
ATOM 4427 N N . ARG B 1 149 ? 46.406 -12.844 -16.203 1 78.88 149 ARG B N 1
ATOM 4428 C CA . ARG B 1 149 ? 46.438 -12.211 -17.516 1 78.88 149 ARG B CA 1
ATOM 4429 C C . ARG B 1 149 ? 45.938 -13.156 -18.594 1 78.88 149 ARG B C 1
ATOM 4431 O O . ARG B 1 149 ? 45.531 -12.719 -19.672 1 78.88 149 ARG B O 1
ATOM 4438 N N . LEU B 1 150 ? 46 -14.469 -18.25 1 81.94 150 LEU B N 1
ATOM 4439 C CA . LEU B 1 150 ? 45.625 -15.484 -19.234 1 81.94 150 LEU B CA 1
ATOM 4440 C C . LEU B 1 150 ? 44.156 -15.812 -19.141 1 81.94 150 LEU B C 1
ATOM 4442 O O . LEU B 1 150 ? 43.656 -16.703 -19.828 1 81.94 150 LEU B O 1
ATOM 4446 N N . ARG B 1 151 ? 43.438 -15.164 -18.297 1 82.12 151 ARG B N 1
ATOM 4447 C CA . ARG B 1 151 ? 42.062 -15.531 -18 1 82.12 151 ARG B CA 1
ATOM 4448 C C . ARG B 1 151 ? 41.219 -15.523 -19.266 1 82.12 151 ARG B C 1
ATOM 4450 O O . ARG B 1 151 ? 40.25 -16.266 -19.375 1 82.12 151 ARG B O 1
ATOM 4457 N N . GLY B 1 152 ? 41.594 -14.719 -20.203 1 81.75 152 GLY B N 1
ATOM 4458 C CA . GLY B 1 152 ? 40.812 -14.617 -21.453 1 81.75 152 GLY B CA 1
ATOM 4459 C C . GLY B 1 152 ? 40.906 -15.867 -22.297 1 81.75 152 GLY B C 1
ATOM 4460 O O . GLY B 1 152 ? 40.062 -16.094 -23.156 1 81.75 152 GLY B O 1
ATOM 4461 N N . THR B 1 153 ? 41.938 -16.641 -22.047 1 83.38 153 THR B N 1
ATOM 4462 C CA . THR B 1 153 ? 42.125 -17.844 -22.844 1 83.38 153 THR B CA 1
ATOM 4463 C C . THR B 1 153 ? 41.438 -19.047 -22.203 1 83.38 153 THR B C 1
ATOM 4465 O O . THR B 1 153 ? 41.281 -20.078 -22.844 1 83.38 153 THR B O 1
ATOM 4468 N N . TRP B 1 154 ? 41.062 -18.875 -21.047 1 87.06 154 TRP B N 1
ATOM 4469 C CA . TRP B 1 154 ? 40.469 -20 -20.297 1 87.06 154 TRP B CA 1
ATOM 4470 C C . TRP B 1 154 ? 38.938 -19.953 -20.328 1 87.06 154 TRP B C 1
ATOM 4472 O O . TRP B 1 154 ? 38.375 -18.938 -20.688 1 87.06 154 TRP B O 1
ATOM 4482 N N . ARG B 1 155 ? 38.375 -21.141 -20.109 1 89.38 155 ARG B N 1
ATOM 4483 C CA . ARG B 1 155 ? 36.938 -21.266 -19.906 1 89.38 155 ARG B CA 1
ATOM 4484 C C . ARG B 1 155 ? 36.625 -21.781 -18.5 1 89.38 155 ARG B C 1
ATOM 4486 O O . ARG B 1 155 ? 37.25 -22.703 -18.016 1 89.38 155 ARG B O 1
ATOM 4493 N N . PHE B 1 156 ? 35.688 -21.094 -17.922 1 91.88 156 PHE B N 1
ATOM 4494 C CA . PHE B 1 156 ? 35.281 -21.469 -16.578 1 91.88 156 PHE B CA 1
ATOM 4495 C C . PHE B 1 156 ? 33.906 -22.109 -16.609 1 91.88 156 PHE B C 1
ATOM 4497 O O . PHE B 1 156 ? 32.969 -21.594 -17.234 1 91.88 156 PHE B O 1
ATOM 4504 N N . VAL B 1 157 ? 33.781 -23.297 -16.016 1 93.81 157 VAL B N 1
ATOM 4505 C CA . VAL B 1 157 ? 32.469 -23.938 -15.852 1 93.81 157 VAL B CA 1
ATOM 4506 C C . VAL B 1 157 ? 32.094 -24.016 -14.367 1 93.81 157 VAL B C 1
ATOM 4508 O O . VAL B 1 157 ? 32.719 -24.781 -13.609 1 93.81 157 VAL B O 1
ATOM 4511 N N . VAL B 1 158 ? 31.125 -23.219 -14.031 1 96.12 158 VAL B N 1
ATOM 4512 C CA . VAL B 1 158 ? 30.625 -23.25 -12.664 1 96.12 158 VAL B CA 1
ATOM 4513 C C . VAL B 1 158 ? 29.453 -24.234 -12.586 1 96.12 158 VAL B C 1
ATOM 4515 O O . VAL B 1 158 ? 28.453 -24.094 -13.305 1 96.12 158 VAL B O 1
ATOM 4518 N N . THR B 1 159 ? 29.547 -25.219 -11.734 1 96.44 159 THR B N 1
ATOM 4519 C CA . THR B 1 159 ? 28.484 -26.203 -11.531 1 96.44 159 THR B CA 1
ATOM 4520 C C . THR B 1 159 ? 27.703 -25.891 -10.258 1 96.44 159 THR B C 1
ATOM 4522 O O . THR B 1 159 ? 28.297 -25.766 -9.18 1 96.44 159 THR B O 1
ATOM 4525 N N . MET B 1 160 ? 26.469 -25.812 -10.43 1 97.12 160 MET B N 1
ATOM 4526 C CA . MET B 1 160 ? 25.547 -25.562 -9.32 1 97.12 160 MET B CA 1
ATOM 4527 C C . MET B 1 160 ? 24.578 -26.703 -9.141 1 97.12 160 MET B C 1
ATOM 4529 O O . MET B 1 160 ? 23.938 -27.141 -10.102 1 97.12 160 MET B O 1
ATOM 4533 N N . GLU B 1 161 ? 24.469 -27.172 -7.922 1 96.94 161 GLU B N 1
ATOM 4534 C CA . GLU B 1 161 ? 23.578 -28.281 -7.59 1 96.94 161 GLU B CA 1
ATOM 4535 C C . GLU B 1 161 ? 22.609 -27.891 -6.473 1 96.94 161 GLU B C 1
ATOM 4537 O O . GLU B 1 161 ? 23.031 -27.422 -5.418 1 96.94 161 GLU B O 1
ATOM 4542 N N . LEU B 1 162 ? 21.344 -28.141 -6.734 1 95.44 162 LEU B N 1
ATOM 4543 C CA . LEU B 1 162 ? 20.297 -27.859 -5.75 1 95.44 162 LEU B CA 1
ATOM 4544 C C . LEU B 1 162 ? 19.5 -29.125 -5.43 1 95.44 162 LEU B C 1
ATOM 4546 O O . LEU B 1 162 ? 19 -29.797 -6.336 1 95.44 162 LEU B O 1
ATOM 4550 N N . ALA B 1 163 ? 19.359 -29.328 -4.137 1 95.38 163 ALA B N 1
ATOM 4551 C CA . ALA B 1 163 ? 18.594 -30.484 -3.688 1 95.38 163 ALA B CA 1
ATOM 4552 C C . ALA B 1 163 ? 17.312 -30.062 -2.973 1 95.38 163 ALA B C 1
ATOM 4554 O O . ALA B 1 163 ? 17.359 -29.172 -2.109 1 95.38 163 ALA B O 1
ATOM 4555 N N . PHE B 1 164 ? 16.188 -30.781 -3.428 1 93.19 164 PHE B N 1
ATOM 4556 C CA . PHE B 1 164 ? 14.891 -30.531 -2.799 1 93.19 164 PHE B CA 1
ATOM 4557 C C . PHE B 1 164 ? 14.203 -31.828 -2.434 1 93.19 164 PHE B C 1
ATOM 4559 O O . PHE B 1 164 ? 14.391 -32.844 -3.104 1 93.19 164 PHE B O 1
ATOM 4566 N N . SER B 1 165 ? 13.398 -31.719 -1.351 1 90.94 165 SER B N 1
ATOM 4567 C CA . SER B 1 165 ? 12.383 -32.75 -1.235 1 90.94 165 SER B CA 1
ATOM 4568 C C . SER B 1 165 ? 11.266 -32.562 -2.256 1 90.94 165 SER B C 1
ATOM 4570 O O . SER B 1 165 ? 10.883 -31.422 -2.549 1 90.94 165 SER B O 1
ATOM 4572 N N . THR B 1 166 ? 10.75 -33.656 -2.766 1 90.12 166 THR B N 1
ATOM 4573 C CA . THR B 1 166 ? 9.695 -33.594 -3.768 1 90.12 166 THR B CA 1
ATOM 4574 C C . THR B 1 166 ? 8.484 -32.844 -3.211 1 90.12 166 THR B C 1
ATOM 4576 O O . THR B 1 166 ? 7.914 -31.984 -3.883 1 90.12 166 THR B O 1
ATOM 4579 N N . LYS B 1 167 ? 8.148 -33.125 -2.002 1 85.81 167 LYS B N 1
ATOM 4580 C CA . LYS B 1 167 ? 6.988 -32.5 -1.362 1 85.81 167 LYS B CA 1
ATOM 4581 C C . LYS B 1 167 ? 7.172 -31 -1.22 1 85.81 167 LYS B C 1
ATOM 4583 O O . LYS B 1 167 ? 6.281 -30.219 -1.583 1 85.81 167 LYS B O 1
ATOM 4588 N N . SER B 1 168 ? 8.266 -30.625 -0.793 1 84.31 168 SER B N 1
ATOM 4589 C CA . SER B 1 168 ? 8.539 -29.203 -0.588 1 84.31 168 SER B CA 1
ATOM 4590 C C . SER B 1 168 ? 8.609 -28.469 -1.916 1 84.31 168 SER B C 1
ATOM 4592 O O . SER B 1 168 ? 8.172 -27.312 -2.012 1 84.31 168 SER B O 1
ATOM 4594 N N . PHE B 1 169 ? 9.141 -29.156 -2.85 1 90.38 169 PHE B N 1
ATOM 4595 C CA . PHE B 1 169 ? 9.297 -28.516 -4.156 1 90.38 169 PHE B CA 1
ATOM 4596 C C . PHE B 1 169 ? 7.938 -28.25 -4.793 1 90.38 169 PHE B C 1
ATOM 4598 O O . PHE B 1 169 ? 7.715 -27.188 -5.367 1 90.38 169 PHE B O 1
ATOM 4605 N N . LEU B 1 170 ? 7.023 -29.141 -4.605 1 88.56 170 LEU B N 1
ATOM 4606 C CA . LEU B 1 170 ? 5.734 -29.062 -5.285 1 88.56 170 LEU B CA 1
ATOM 4607 C C . LEU B 1 170 ? 4.742 -28.234 -4.469 1 88.56 170 LEU B C 1
ATOM 4609 O O . LEU B 1 170 ? 3.764 -27.719 -5.008 1 88.56 170 LEU B O 1
ATOM 4613 N N . SER B 1 171 ? 4.883 -28.141 -3.229 1 80.19 171 SER B N 1
ATOM 4614 C CA . SER B 1 171 ? 3.965 -27.391 -2.375 1 80.19 171 SER B CA 1
ATOM 4615 C C . SER B 1 171 ? 4.148 -25.891 -2.549 1 80.19 171 SER B C 1
ATOM 4617 O O . SER B 1 171 ? 3.178 -25.125 -2.5 1 80.19 171 SER B O 1
ATOM 4619 N N . GLY B 1 172 ? 5.234 -25.5 -2.953 1 69.12 172 GLY B N 1
ATOM 4620 C CA . GLY B 1 172 ? 5.508 -24.078 -3.133 1 69.12 172 GLY B CA 1
ATOM 4621 C C . GLY B 1 172 ? 5.34 -23.266 -1.858 1 69.12 172 GLY B C 1
ATOM 4622 O O . GLY B 1 172 ? 5.102 -23.828 -0.789 1 69.12 172 GLY B O 1
ATOM 4623 N N . PRO B 1 173 ? 5.547 -21.938 -1.87 1 61.91 173 PRO B N 1
ATOM 4624 C CA . PRO B 1 173 ? 5.379 -21.078 -0.688 1 61.91 173 PRO B CA 1
ATOM 4625 C C . PRO B 1 173 ? 3.92 -20.922 -0.272 1 61.91 173 PRO B C 1
ATOM 4627 O O . PRO B 1 173 ? 3.027 -20.938 -1.124 1 61.91 173 PRO B O 1
ATOM 4630 N N . GLU B 1 174 ? 3.658 -21.281 1.025 1 59.19 174 GLU B N 1
ATOM 4631 C CA . GLU B 1 174 ? 2.295 -21.156 1.532 1 59.19 174 GLU B CA 1
ATOM 4632 C C . GLU B 1 174 ? 1.8 -19.719 1.455 1 59.19 174 GLU B C 1
ATOM 4634 O O . GLU B 1 174 ? 2.295 -18.844 2.174 1 59.19 174 GLU B O 1
ATOM 4639 N N . ILE B 1 175 ? 1.43 -19.234 0.445 1 55.97 175 ILE B N 1
ATOM 4640 C CA . ILE B 1 175 ? 1.1 -17.812 0.291 1 55.97 175 ILE B CA 1
ATOM 4641 C C . ILE B 1 175 ? -0.221 -17.516 0.996 1 55.97 175 ILE B C 1
ATOM 4643 O O . ILE B 1 175 ? -0.447 -16.391 1.45 1 55.97 175 ILE B O 1
ATOM 4647 N N . PHE B 1 176 ? -1.187 -18.484 1.251 1 58.38 176 PHE B N 1
ATOM 4648 C CA . PHE B 1 176 ? -2.518 -17.953 1.521 1 58.38 176 PHE B CA 1
ATOM 4649 C C . PHE B 1 176 ? -3.045 -18.469 2.855 1 58.38 176 PHE B C 1
ATOM 4651 O O . PHE B 1 176 ? -3.162 -19.688 3.061 1 58.38 176 PHE B O 1
ATOM 4658 N N . SER B 1 177 ? -2.721 -17.656 3.918 1 55.94 177 SER B N 1
ATOM 4659 C CA . SER B 1 177 ? -3.199 -18.078 5.23 1 55.94 177 SER B CA 1
ATOM 4660 C C . SER B 1 177 ? -4.688 -17.781 5.395 1 55.94 177 SER B C 1
ATOM 4662 O O . SER B 1 177 ? -5.344 -18.359 6.266 1 55.94 177 SER B O 1
ATOM 4664 N N . ASN B 1 178 ? -5.176 -16.797 4.734 1 59.59 178 ASN B N 1
ATOM 4665 C CA . ASN B 1 178 ? -6.484 -16.406 5.242 1 59.59 178 ASN B CA 1
ATOM 4666 C C . ASN B 1 178 ? -7.605 -17.219 4.609 1 59.59 178 ASN B C 1
ATOM 4668 O O . ASN B 1 178 ? -7.758 -17.234 3.385 1 59.59 178 ASN B O 1
ATOM 4672 N N . ASN B 1 179 ? -8.219 -18.125 5.512 1 67.19 179 ASN B N 1
ATOM 4673 C CA . ASN B 1 179 ? -9.273 -19.016 5.027 1 67.19 179 ASN B CA 1
ATOM 4674 C C . ASN B 1 179 ? -10.633 -18.328 5.039 1 67.19 179 ASN B C 1
ATOM 4676 O O . ASN B 1 179 ? -11.023 -17.734 6.047 1 67.19 179 ASN B O 1
ATOM 4680 N N . LEU B 1 180 ? -11.18 -18.109 3.867 1 80.81 180 LEU B N 1
ATOM 4681 C CA . LEU B 1 180 ? -12.578 -17.734 3.723 1 80.81 180 LEU B CA 1
ATOM 4682 C C . LEU B 1 180 ? -13.484 -18.719 4.445 1 80.81 180 LEU B C 1
ATOM 4684 O O . LEU B 1 180 ? -13.258 -19.938 4.387 1 80.81 180 LEU B O 1
ATOM 4688 N N . HIS B 1 181 ? -14.391 -18.234 5.281 1 83 181 HIS B N 1
ATOM 4689 C CA . HIS B 1 181 ? -15.312 -19.062 6.039 1 83 181 HIS B CA 1
ATOM 4690 C C . HIS B 1 181 ? -16.328 -19.734 5.121 1 83 181 HIS B C 1
ATOM 4692 O O . HIS B 1 181 ? -16.781 -19.125 4.148 1 83 181 HIS B O 1
ATOM 4698 N N . ALA B 1 182 ? -16.625 -20.969 5.535 1 87.12 182 ALA B N 1
ATOM 4699 C CA . ALA B 1 182 ? -17.688 -21.672 4.816 1 87.12 182 ALA B CA 1
ATOM 4700 C C . ALA B 1 182 ? -19.062 -21.109 5.168 1 87.12 182 ALA B C 1
ATOM 4702 O O . ALA B 1 182 ? -19.297 -20.719 6.312 1 87.12 182 ALA B O 1
ATOM 4703 N N . GLN B 1 183 ? -19.859 -21.109 4.172 1 91.44 183 GLN B N 1
ATOM 4704 C CA . GLN B 1 183 ? -21.234 -20.688 4.422 1 91.44 183 GLN B CA 1
ATOM 4705 C C . GLN B 1 183 ? -21.953 -21.672 5.352 1 91.44 183 GLN B C 1
ATOM 4707 O O . GLN B 1 183 ? -21.828 -22.891 5.184 1 91.44 183 GLN B O 1
ATOM 4712 N N . PRO B 1 184 ? -22.703 -21.125 6.266 1 88.12 184 PRO B N 1
ATOM 4713 C CA . PRO B 1 184 ? -23.438 -22.031 7.148 1 88.12 184 PRO B CA 1
ATOM 4714 C C . PRO B 1 184 ? -24.531 -22.797 6.418 1 88.12 184 PRO B C 1
ATOM 4716 O O . PRO B 1 184 ? -25.125 -22.297 5.457 1 88.12 184 PRO B O 1
ATOM 4719 N N . ASP B 1 185 ? -24.781 -23.969 6.93 1 87.38 185 ASP B N 1
ATOM 4720 C CA . ASP B 1 185 ? -25.797 -24.828 6.32 1 87.38 185 ASP B CA 1
ATOM 4721 C C . ASP B 1 185 ? -27.188 -24.203 6.445 1 87.38 185 ASP B C 1
ATOM 4723 O O . ASP B 1 185 ? -27.984 -24.266 5.504 1 87.38 185 ASP B O 1
ATOM 4727 N N . ASP B 1 186 ? -27.422 -23.641 7.617 1 89.38 186 ASP B N 1
ATOM 4728 C CA . ASP B 1 186 ? -28.703 -22.984 7.859 1 89.38 186 ASP B CA 1
ATOM 4729 C C . ASP B 1 186 ? -28.531 -21.469 7.891 1 89.38 186 ASP B C 1
ATOM 4731 O O . ASP B 1 186 ? -27.906 -20.922 8.805 1 89.38 186 ASP B O 1
ATOM 4735 N N . ILE B 1 187 ? -29.141 -20.859 6.902 1 90.88 187 ILE B N 1
ATOM 4736 C CA . ILE B 1 187 ? -28.969 -19.406 6.789 1 90.88 187 ILE B CA 1
ATOM 4737 C C . ILE B 1 187 ? -30.281 -18.703 7.105 1 90.88 187 ILE B C 1
ATOM 4739 O O . ILE B 1 187 ? -30.422 -17.5 6.883 1 90.88 187 ILE B O 1
ATOM 4743 N N . SER B 1 188 ? -31.281 -19.391 7.656 1 88 188 SER B N 1
ATOM 4744 C CA . SER B 1 188 ? -32.625 -18.859 7.844 1 88 188 SER B CA 1
ATOM 4745 C C . SER B 1 188 ? -32.656 -17.719 8.852 1 88 188 SER B C 1
ATOM 4747 O O . SER B 1 188 ? -33.375 -16.75 8.68 1 88 188 SER B O 1
ATOM 4749 N N . ASN B 1 189 ? -31.812 -17.781 9.852 1 87.62 189 ASN B N 1
ATOM 4750 C CA . ASN B 1 189 ? -31.797 -16.75 10.883 1 87.62 189 ASN B CA 1
ATOM 4751 C C . ASN B 1 189 ? -30.531 -15.906 10.812 1 87.62 189 ASN B C 1
ATOM 4753 O O . ASN B 1 189 ? -30.203 -15.172 11.75 1 87.62 189 ASN B O 1
ATOM 4757 N N . ASP B 1 190 ? -29.828 -16.094 9.773 1 92.94 190 ASP B N 1
ATOM 4758 C CA . ASP B 1 190 ? -28.609 -15.32 9.555 1 92.94 190 ASP B CA 1
ATOM 4759 C C . ASP B 1 190 ? -28.922 -13.969 8.906 1 92.94 190 ASP B C 1
ATOM 4761 O O . ASP B 1 190 ? -29.391 -13.914 7.766 1 92.94 190 ASP B O 1
ATOM 4765 N N . PHE B 1 191 ? -28.672 -12.844 9.664 1 93.56 191 PHE B N 1
ATOM 4766 C CA . PHE B 1 191 ? -29.047 -11.5 9.219 1 93.56 191 PHE B CA 1
ATOM 4767 C C . PHE B 1 191 ? -28.375 -11.156 7.902 1 93.56 191 PHE B C 1
ATOM 4769 O O . PHE B 1 191 ? -28.859 -10.32 7.145 1 93.56 191 PHE B O 1
ATOM 4776 N N . ARG B 1 192 ? -27.266 -11.859 7.594 1 95.62 192 ARG B N 1
ATOM 4777 C CA . ARG B 1 192 ? -26.516 -11.578 6.383 1 95.62 192 ARG B CA 1
ATOM 4778 C C . ARG B 1 192 ? -27.266 -12.039 5.141 1 95.62 192 ARG B C 1
ATOM 4780 O O . ARG B 1 192 ? -26.953 -11.609 4.027 1 95.62 192 ARG B O 1
ATOM 4787 N N . PHE B 1 193 ? -28.219 -12.828 5.375 1 95.94 193 PHE B N 1
ATOM 4788 C CA . PHE B 1 193 ? -28.984 -13.391 4.27 1 95.94 193 PHE B CA 1
ATOM 4789 C C . PHE B 1 193 ? -30.438 -12.922 4.336 1 95.94 193 PHE B C 1
ATOM 4791 O O . PHE B 1 193 ? -31.297 -13.477 3.645 1 95.94 193 PHE B O 1
ATOM 4798 N N . ALA B 1 194 ? -30.75 -11.93 5.082 1 93.31 194 ALA B N 1
ATOM 4799 C CA . ALA B 1 194 ? -32.125 -11.438 5.27 1 93.31 194 ALA B CA 1
ATOM 4800 C C . ALA B 1 194 ? -32.719 -10.953 3.951 1 93.31 194 ALA B C 1
ATOM 4802 O O . ALA B 1 194 ? -33.938 -11.016 3.754 1 93.31 194 ALA B O 1
ATOM 4803 N N . PHE B 1 195 ? -31.875 -10.617 3.051 1 93.38 195 PHE B N 1
ATOM 4804 C CA . PHE B 1 195 ? -32.312 -10.078 1.766 1 93.38 195 PHE B CA 1
ATOM 4805 C C . PHE B 1 195 ? -33 -11.148 0.93 1 93.38 195 PHE B C 1
ATOM 4807 O O . PHE B 1 195 ? -33.688 -10.836 -0.025 1 93.38 195 PHE B O 1
ATOM 4814 N N . LYS B 1 196 ? -32.75 -12.352 1.245 1 94.38 196 LYS B N 1
ATOM 4815 C CA . LYS B 1 196 ? -33.375 -13.43 0.487 1 94.38 196 LYS B CA 1
ATOM 4816 C C . LYS B 1 196 ? -34.875 -13.516 0.781 1 94.38 196 LYS B C 1
ATOM 4818 O O . LYS B 1 196 ? -35.656 -13.883 -0.092 1 94.38 196 LYS B O 1
ATOM 4823 N N . LYS B 1 197 ? -35.219 -13.117 1.976 1 91.38 197 LYS B N 1
ATOM 4824 C CA . LYS B 1 197 ? -36.625 -13.117 2.385 1 91.38 197 LYS B CA 1
ATOM 4825 C C . LYS B 1 197 ? -37.312 -11.789 2.057 1 91.38 197 LYS B C 1
ATOM 4827 O O . LYS B 1 197 ? -38.469 -11.758 1.637 1 91.38 197 LYS B O 1
ATOM 4832 N N . ASN B 1 198 ? -36.562 -10.695 2.291 1 89.12 198 ASN B N 1
ATOM 4833 C CA . ASN B 1 198 ? -37.062 -9.352 2.064 1 89.12 198 ASN B CA 1
ATOM 4834 C C . ASN B 1 198 ? -36.188 -8.562 1.108 1 89.12 198 ASN B C 1
ATOM 4836 O O . ASN B 1 198 ? -35.531 -7.602 1.511 1 89.12 198 ASN B O 1
ATOM 4840 N N . PRO B 1 199 ? -36.281 -8.992 -0.217 1 91.75 199 PRO B N 1
ATOM 4841 C CA . PRO B 1 199 ? -35.406 -8.312 -1.169 1 91.75 199 PRO B CA 1
ATOM 4842 C C . PRO B 1 199 ? -35.875 -6.895 -1.498 1 91.75 199 PRO B C 1
ATOM 4844 O O . PRO B 1 199 ? -37.062 -6.629 -1.534 1 91.75 199 PRO B O 1
ATOM 4847 N N . ASP B 1 200 ? -34.938 -6.016 -1.653 1 93.44 200 ASP B N 1
ATOM 4848 C CA . ASP B 1 200 ? -35.281 -4.668 -2.1 1 93.44 200 ASP B CA 1
ATOM 4849 C C . ASP B 1 200 ? -34.594 -4.34 -3.422 1 93.44 200 ASP B C 1
ATOM 4851 O O . ASP B 1 200 ? -34.656 -3.211 -3.91 1 93.44 200 ASP B O 1
ATOM 4855 N N . PHE B 1 201 ? -33.875 -5.383 -3.98 1 97.19 201 PHE B N 1
ATOM 4856 C CA . PHE B 1 201 ? -33.188 -5.184 -5.254 1 97.19 201 PHE B CA 1
ATOM 4857 C C . PHE B 1 201 ? -33.031 -6.508 -5.988 1 97.19 201 PHE B C 1
ATOM 4859 O O . PHE B 1 201 ? -32.844 -7.555 -5.363 1 97.19 201 PHE B O 1
ATOM 4866 N N . HIS B 1 202 ? -33.062 -6.43 -7.285 1 98.12 202 HIS B N 1
ATOM 4867 C CA . HIS B 1 202 ? -33 -7.641 -8.094 1 98.12 202 HIS B CA 1
ATOM 4868 C C . HIS B 1 202 ? -31.922 -7.516 -9.164 1 98.12 202 HIS B C 1
ATOM 4870 O O . HIS B 1 202 ? -31.766 -6.457 -9.781 1 98.12 202 HIS B O 1
ATOM 4876 N N . LEU B 1 203 ? -31.188 -8.562 -9.305 1 98.31 203 LEU B N 1
ATOM 4877 C CA . LEU B 1 203 ? -30.203 -8.672 -10.375 1 98.31 203 LEU B CA 1
ATOM 4878 C C . LEU B 1 203 ? -30.672 -9.648 -11.445 1 98.31 203 LEU B C 1
ATOM 4880 O O . LEU B 1 203 ? -30.922 -10.82 -11.156 1 98.31 203 LEU B O 1
ATOM 4884 N N . ILE B 1 204 ? -30.781 -9.125 -12.648 1 98.38 204 ILE B N 1
ATOM 4885 C CA . ILE B 1 204 ? -31.297 -9.938 -13.742 1 98.38 204 ILE B CA 1
ATOM 4886 C C . ILE B 1 204 ? -30.156 -10.672 -14.43 1 98.38 204 ILE B C 1
ATOM 4888 O O . ILE B 1 204 ? -29.266 -10.047 -15.016 1 98.38 204 ILE B O 1
ATOM 4892 N N . CYS B 1 205 ? -30.203 -11.977 -14.312 1 97.94 205 CYS B N 1
ATOM 4893 C CA . CYS B 1 205 ? -29.156 -12.82 -14.867 1 97.94 205 CYS B CA 1
ATOM 4894 C C . CYS B 1 205 ? -29.609 -13.484 -16.156 1 97.94 205 CYS B C 1
ATOM 4896 O O . CYS B 1 205 ? -30.734 -13.25 -16.625 1 97.94 205 CYS B O 1
ATOM 4898 N N . SER B 1 206 ? -28.734 -14.297 -16.781 1 97.12 206 SER B N 1
ATOM 4899 C CA . SER B 1 206 ? -29.031 -14.938 -18.062 1 97.12 206 SER B CA 1
ATOM 4900 C C . SER B 1 206 ? -30.141 -15.977 -17.906 1 97.12 206 SER B C 1
ATOM 4902 O O . SER B 1 206 ? -30.906 -16.219 -18.844 1 97.12 206 SER B O 1
ATOM 4904 N N . ASP B 1 207 ? -30.266 -16.562 -16.766 1 97.06 207 ASP B N 1
ATOM 4905 C CA . ASP B 1 207 ? -31.188 -17.672 -16.578 1 97.06 207 ASP B CA 1
ATOM 4906 C C . ASP B 1 207 ? -32.062 -17.453 -15.344 1 97.06 207 ASP B C 1
ATOM 4908 O O . ASP B 1 207 ? -32.531 -18.406 -14.711 1 97.06 207 ASP B O 1
ATOM 4912 N N . GLY B 1 208 ? -32.25 -16.203 -14.938 1 96.81 208 GLY B N 1
ATOM 4913 C CA . GLY B 1 208 ? -33.125 -15.914 -13.805 1 96.81 208 GLY B CA 1
ATOM 4914 C C . GLY B 1 208 ? -32.75 -14.625 -13.094 1 96.81 208 GLY B C 1
ATOM 4915 O O . GLY B 1 208 ? -32.125 -13.734 -13.688 1 96.81 208 GLY B O 1
ATOM 4916 N N . GLN B 1 209 ? -33.281 -14.578 -11.938 1 97 209 GLN B N 1
ATOM 4917 C CA . GLN B 1 209 ? -33.031 -13.383 -11.141 1 97 209 GLN B CA 1
ATOM 4918 C C . GLN B 1 209 ? -32.469 -13.734 -9.781 1 97 209 GLN B C 1
ATOM 4920 O O . GLN B 1 209 ? -32.719 -14.82 -9.258 1 97 209 GLN B O 1
ATOM 4925 N N . VAL B 1 210 ? -31.656 -12.844 -9.289 1 97.69 210 VAL B N 1
ATOM 4926 C CA . VAL B 1 210 ? -31.047 -12.984 -7.973 1 97.69 210 VAL B CA 1
ATOM 4927 C C . VAL B 1 210 ? -31.438 -11.797 -7.094 1 97.69 210 VAL B C 1
ATOM 4929 O O . VAL B 1 210 ? -31.406 -10.648 -7.539 1 97.69 210 VAL B O 1
ATOM 4932 N N . THR B 1 211 ? -31.906 -12.125 -5.891 1 97.75 211 THR B N 1
ATOM 4933 C CA . THR B 1 211 ? -32.281 -11.07 -4.957 1 97.75 211 THR B CA 1
ATOM 4934 C C . THR B 1 211 ? -31.031 -10.562 -4.211 1 97.75 211 THR B C 1
ATOM 4936 O O . THR B 1 211 ? -30.078 -11.312 -4.008 1 97.75 211 THR B O 1
ATOM 4939 N N . ALA B 1 212 ? -31.047 -9.266 -3.824 1 97.38 212 ALA B N 1
ATOM 4940 C CA . ALA B 1 212 ? -29.922 -8.672 -3.084 1 97.38 212 ALA B CA 1
ATOM 4941 C C . ALA B 1 212 ? -30.406 -7.539 -2.188 1 97.38 212 ALA B C 1
ATOM 4943 O O . ALA B 1 212 ? -31.578 -7.156 -2.232 1 97.38 212 ALA B O 1
ATOM 4944 N N . SER B 1 213 ? -29.625 -7.16 -1.297 1 96.31 213 SER B N 1
ATOM 4945 C CA . SER B 1 213 ? -29.812 -5.934 -0.527 1 96.31 213 SER B CA 1
ATOM 4946 C C . SER B 1 213 ? -29.172 -4.738 -1.235 1 96.31 213 SER B C 1
ATOM 4948 O O . SER B 1 213 ? -27.969 -4.734 -1.506 1 96.31 213 SER B O 1
ATOM 4950 N N . LYS B 1 214 ? -29.984 -3.805 -1.505 1 96.5 214 LYS B N 1
ATOM 4951 C CA . LYS B 1 214 ? -29.469 -2.625 -2.188 1 96.5 214 LYS B CA 1
ATOM 4952 C C . LYS B 1 214 ? -28.359 -1.954 -1.368 1 96.5 214 LYS B C 1
ATOM 4954 O O . LYS B 1 214 ? -27.312 -1.594 -1.904 1 96.5 214 LYS B O 1
ATOM 4959 N N . LEU B 1 215 ? -28.625 -1.832 -0.092 1 96.25 215 LEU B N 1
ATOM 4960 C CA . LEU B 1 215 ? -27.625 -1.278 0.805 1 96.25 215 LEU B CA 1
ATOM 4961 C C . LEU B 1 215 ? -26.375 -2.152 0.825 1 96.25 215 LEU B C 1
ATOM 4963 O O . LEU B 1 215 ? -25.25 -1.641 0.792 1 96.25 215 LEU B O 1
ATOM 4967 N N . GLY B 1 216 ? -26.594 -3.439 0.843 1 96.88 216 GLY B N 1
ATOM 4968 C CA . GLY B 1 216 ? -25.469 -4.363 0.825 1 96.88 216 GLY B CA 1
ATOM 4969 C C . GLY B 1 216 ? -24.609 -4.227 -0.412 1 96.88 216 GLY B C 1
ATOM 4970 O O . GLY B 1 216 ? -23.375 -4.191 -0.313 1 96.88 216 GLY B O 1
ATOM 4971 N N . LEU B 1 217 ? -25.234 -4.117 -1.526 1 97.81 217 LEU B N 1
ATOM 4972 C CA . LEU B 1 217 ? -24.516 -3.941 -2.777 1 97.81 217 LEU B CA 1
ATOM 4973 C C . LEU B 1 217 ? -23.734 -2.627 -2.773 1 97.81 217 LEU B C 1
ATOM 4975 O O . LEU B 1 217 ? -22.594 -2.576 -3.215 1 97.81 217 LEU B O 1
ATOM 4979 N N . PHE B 1 218 ? -24.375 -1.605 -2.244 1 97.19 218 PHE B N 1
ATOM 4980 C CA . PHE B 1 218 ? -23.781 -0.279 -2.162 1 97.19 218 PHE B CA 1
ATOM 4981 C C . PHE B 1 218 ? -22.516 -0.309 -1.312 1 97.19 218 PHE B C 1
ATOM 4983 O O . PHE B 1 218 ? -21.5 0.28 -1.685 1 97.19 218 PHE B O 1
ATOM 4990 N N . LEU B 1 219 ? -22.578 -1.027 -0.255 1 96.88 219 LEU B N 1
ATOM 4991 C CA . LEU B 1 219 ? -21.484 -1.022 0.711 1 96.88 219 LEU B CA 1
ATOM 4992 C C . LEU B 1 219 ? -20.391 -1.998 0.297 1 96.88 219 LEU B C 1
ATOM 4994 O O . LEU B 1 219 ? -19.219 -1.772 0.582 1 96.88 219 LEU B O 1
ATOM 4998 N N . ALA B 1 220 ? -20.766 -3.008 -0.418 1 96.81 220 ALA B N 1
ATOM 4999 C CA . ALA B 1 220 ? -19.844 -4.121 -0.622 1 96.81 220 ALA B CA 1
ATOM 5000 C C . ALA B 1 220 ? -19.156 -4.02 -1.979 1 96.81 220 ALA B C 1
ATOM 5002 O O . ALA B 1 220 ? -18.219 -4.758 -2.258 1 96.81 220 ALA B O 1
ATOM 5003 N N . THR B 1 221 ? -19.609 -3.121 -2.865 1 97.19 221 THR B N 1
ATOM 5004 C CA . THR B 1 221 ? -19.047 -3.055 -4.207 1 97.19 221 THR B CA 1
ATOM 5005 C C . THR B 1 221 ? -18.812 -1.605 -4.625 1 97.19 221 THR B C 1
ATOM 5007 O O . THR B 1 221 ? -19.609 -0.726 -4.293 1 97.19 221 THR B O 1
ATOM 5010 N N . GLU B 1 222 ? -17.797 -1.363 -5.406 1 95.5 222 GLU B N 1
ATOM 5011 C CA . GLU B 1 222 ? -17.562 -0.043 -5.984 1 95.5 222 GLU B CA 1
ATOM 5012 C C . GLU B 1 222 ? -18.531 0.229 -7.141 1 95.5 222 GLU B C 1
ATOM 5014 O O . GLU B 1 222 ? -19.016 1.348 -7.297 1 95.5 222 GLU B O 1
ATOM 5019 N N . TYR B 1 223 ? -18.812 -0.832 -7.891 1 97.19 223 TYR B N 1
ATOM 5020 C CA . TYR B 1 223 ? -19.672 -0.724 -9.062 1 97.19 223 TYR B CA 1
ATOM 5021 C C . TYR B 1 223 ? -21.062 -0.218 -8.672 1 97.19 223 TYR B C 1
ATOM 5023 O O . TYR B 1 223 ? -21.531 0.791 -9.203 1 97.19 223 TYR B O 1
ATOM 5031 N N . PHE B 1 224 ? -21.656 -0.827 -7.777 1 97.75 224 PHE B N 1
ATOM 5032 C CA . PHE B 1 224 ? -23.016 -0.454 -7.402 1 97.75 224 PHE B CA 1
ATOM 5033 C C . PHE B 1 224 ? -23.016 0.846 -6.609 1 97.75 224 PHE B C 1
ATOM 5035 O O . PHE B 1 224 ? -23.969 1.623 -6.684 1 97.75 224 PHE B O 1
ATOM 5042 N N . ARG B 1 225 ? -21.984 1.077 -5.875 1 95.75 225 ARG B N 1
ATOM 5043 C CA . ARG B 1 225 ? -21.875 2.365 -5.199 1 95.75 225 ARG B CA 1
ATOM 5044 C C . ARG B 1 225 ? -21.953 3.516 -6.199 1 95.75 225 ARG B C 1
ATOM 5046 O O . ARG B 1 225 ? -22.75 4.434 -6.047 1 95.75 225 ARG B O 1
ATOM 5053 N N . GLU B 1 226 ? -21.156 3.404 -7.199 1 95 226 GLU B N 1
ATOM 5054 C CA . GLU B 1 226 ? -21.109 4.441 -8.227 1 95 226 GLU B CA 1
ATOM 5055 C C . GLU B 1 226 ? -22.422 4.496 -9 1 95 226 GLU B C 1
ATOM 5057 O O . GLU B 1 226 ? -22.953 5.578 -9.281 1 95 226 GLU B O 1
ATOM 5062 N N . LEU B 1 227 ? -22.891 3.346 -9.289 1 96.56 227 LEU B N 1
ATOM 5063 C CA . LEU B 1 227 ? -24.141 3.26 -10.039 1 96.56 227 LEU B CA 1
ATOM 5064 C C . LEU B 1 227 ? -25.281 3.92 -9.281 1 96.56 227 LEU B C 1
ATOM 5066 O O . LEU B 1 227 ? -26.016 4.734 -9.836 1 96.56 227 LEU B O 1
ATOM 5070 N N . PHE B 1 228 ? -25.406 3.588 -8.062 1 96 228 PHE B N 1
ATOM 5071 C CA . PHE B 1 228 ? -26.531 4.09 -7.27 1 96 228 PHE B CA 1
ATOM 5072 C C . PHE B 1 228 ? -26.375 5.586 -7.008 1 96 228 PHE B C 1
ATOM 5074 O O . PHE B 1 228 ? -27.375 6.316 -6.965 1 96 228 PHE B O 1
ATOM 5081 N N . LEU B 1 229 ? -25.156 6.023 -6.758 1 92.25 229 LEU B N 1
ATOM 5082 C CA . LEU B 1 229 ? -24.938 7.457 -6.598 1 92.25 229 LEU B CA 1
ATOM 5083 C C . LEU B 1 229 ? -25.328 8.219 -7.859 1 92.25 229 LEU B C 1
ATOM 5085 O O . LEU B 1 229 ? -25.953 9.273 -7.781 1 92.25 229 LEU B O 1
ATOM 5089 N N . LEU B 1 230 ? -24.969 7.652 -8.992 1 93.62 230 LEU B N 1
ATOM 5090 C CA . LEU B 1 230 ? -25.359 8.25 -10.266 1 93.62 230 LEU B CA 1
ATOM 5091 C C . LEU B 1 230 ? -26.875 8.258 -10.422 1 93.62 230 LEU B C 1
ATOM 5093 O O . LEU B 1 230 ? -27.453 9.258 -10.852 1 93.62 230 LEU B O 1
ATOM 5097 N N . GLN B 1 231 ? -27.453 7.188 -10.07 1 93.75 231 GLN B N 1
ATOM 5098 C CA . GLN B 1 231 ? -28.906 7.082 -10.164 1 93.75 231 GLN B CA 1
ATOM 5099 C C . GLN B 1 231 ? -29.594 8.109 -9.266 1 93.75 231 GLN B C 1
ATOM 5101 O O . GLN B 1 231 ? -30.594 8.703 -9.641 1 93.75 231 GLN B O 1
ATOM 5106 N N . MET B 1 232 ? -29.078 8.266 -8.109 1 88.94 232 MET B N 1
ATOM 5107 C CA . MET B 1 232 ? -29.625 9.25 -7.18 1 88.94 232 MET B CA 1
ATOM 5108 C C . MET B 1 232 ? -29.5 10.656 -7.742 1 88.94 232 MET B C 1
ATOM 5110 O O . MET B 1 232 ? -30.438 11.461 -7.648 1 88.94 232 MET B O 1
ATOM 5114 N N . GLU B 1 233 ? -28.375 10.906 -8.289 1 86.69 233 GLU B N 1
ATOM 5115 C CA . GLU B 1 233 ? -28.141 12.203 -8.914 1 86.69 233 GLU B CA 1
ATOM 5116 C C . GLU B 1 233 ? -29.141 12.453 -10.039 1 86.69 233 GLU B C 1
ATOM 5118 O O . GLU B 1 233 ? -29.625 13.578 -10.211 1 86.69 233 GLU B O 1
ATOM 5123 N N . LEU B 1 234 ? -29.5 11.391 -10.75 1 92.44 234 LEU B N 1
ATOM 5124 C CA . LEU B 1 234 ? -30.391 11.492 -11.898 1 92.44 234 LEU B CA 1
ATOM 5125 C C . LEU B 1 234 ? -31.844 11.266 -11.469 1 92.44 234 LEU B C 1
ATOM 5127 O O . LEU B 1 234 ? -32.75 11.258 -12.305 1 92.44 234 LEU B O 1
ATOM 5131 N N . LYS B 1 235 ? -32.062 10.961 -10.172 1 89.44 235 LYS B N 1
ATOM 5132 C CA . LYS B 1 235 ? -33.375 10.742 -9.594 1 89.44 235 LYS B CA 1
ATOM 5133 C C . LYS B 1 235 ? -34.031 9.508 -10.195 1 89.44 235 LYS B C 1
ATOM 5135 O O . LYS B 1 235 ? -35.219 9.531 -10.523 1 89.44 235 LYS B O 1
ATOM 5140 N N . ILE B 1 236 ? -33.219 8.547 -10.484 1 90.5 236 ILE B N 1
ATOM 5141 C CA . ILE B 1 236 ? -33.656 7.25 -10.969 1 90.5 236 ILE B CA 1
ATOM 5142 C C . ILE B 1 236 ? -33.75 6.27 -9.797 1 90.5 236 ILE B C 1
ATOM 5144 O O . ILE B 1 236 ? -32.75 6.074 -9.078 1 90.5 236 ILE B O 1
ATOM 5148 N N . ASN B 1 237 ? -34.938 5.824 -9.578 1 87.5 237 ASN B N 1
ATOM 5149 C CA . ASN B 1 237 ? -35.094 4.809 -8.547 1 87.5 237 ASN B CA 1
ATOM 5150 C C . ASN B 1 237 ? -35.25 3.418 -9.148 1 87.5 237 ASN B C 1
ATOM 5152 O O . ASN B 1 237 ? -36.375 2.969 -9.398 1 87.5 237 ASN B O 1
ATOM 5156 N N . SER B 1 238 ? -34.125 2.801 -9.273 1 90.88 238 SER B N 1
ATOM 5157 C CA . SER B 1 238 ? -34.156 1.473 -9.875 1 90.88 238 SER B CA 1
ATOM 5158 C C . SER B 1 238 ? -34.25 0.385 -8.812 1 90.88 238 SER B C 1
ATOM 5160 O O . SER B 1 238 ? -33.688 0.521 -7.727 1 90.88 238 SER B O 1
ATOM 5162 N N . THR B 1 239 ? -35 -0.677 -9.203 1 94.38 239 THR B N 1
ATOM 5163 C CA . THR B 1 239 ? -35.156 -1.811 -8.297 1 94.38 239 THR B CA 1
ATOM 5164 C C . THR B 1 239 ? -34.469 -3.045 -8.852 1 94.38 239 THR B C 1
ATOM 5166 O O . THR B 1 239 ? -34.469 -4.105 -8.227 1 94.38 239 THR B O 1
ATOM 5169 N N . ASP B 1 240 ? -33.906 -2.879 -9.969 1 96.56 240 ASP B N 1
ATOM 5170 C CA . ASP B 1 240 ? -33.219 -4 -10.586 1 96.56 240 ASP B CA 1
ATOM 5171 C C . ASP B 1 240 ? -32.031 -3.518 -11.422 1 96.56 240 ASP B C 1
ATOM 5173 O O . ASP B 1 240 ? -31.891 -2.318 -11.656 1 96.56 240 ASP B O 1
ATOM 5177 N N . HIS B 1 241 ? -31.141 -4.445 -11.758 1 97.75 241 HIS B N 1
ATOM 5178 C CA . HIS B 1 241 ? -30 -4.18 -12.617 1 97.75 241 HIS B CA 1
ATOM 5179 C C . HIS B 1 241 ? -29.688 -5.371 -13.516 1 97.75 241 HIS B C 1
ATOM 5181 O O . HIS B 1 241 ? -29.812 -6.523 -13.094 1 97.75 241 HIS B O 1
ATOM 5187 N N . ASP B 1 242 ? -29.219 -4.988 -14.633 1 97.25 242 ASP B N 1
ATOM 5188 C CA . ASP B 1 242 ? -29.016 -6.008 -15.656 1 97.25 242 ASP B CA 1
ATOM 5189 C C . ASP B 1 242 ? -27.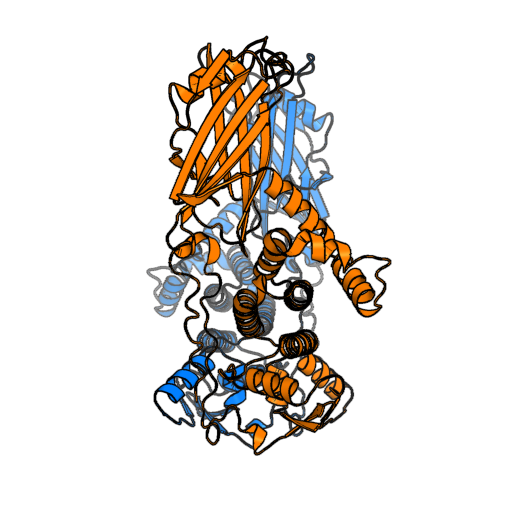609 -6.609 -15.562 1 97.25 242 ASP B C 1
ATOM 5191 O O . ASP B 1 242 ? -26.609 -5.895 -15.68 1 97.25 242 ASP B O 1
ATOM 5195 N N . LEU B 1 243 ? -27.578 -7.906 -15.312 1 97.81 243 LEU B N 1
ATOM 5196 C CA . LEU B 1 243 ? -26.375 -8.719 -15.375 1 97.81 243 LEU B CA 1
ATOM 5197 C C . LEU B 1 243 ? -26.594 -9.961 -16.234 1 97.81 243 LEU B C 1
ATOM 5199 O O . LEU B 1 243 ? -26.109 -11.047 -15.891 1 97.81 243 LEU B O 1
ATOM 5203 N N . ARG B 1 244 ? -27.25 -9.859 -17.375 1 95.81 244 ARG B N 1
ATOM 5204 C CA . ARG B 1 244 ? -27.703 -10.977 -18.188 1 95.81 244 ARG B CA 1
ATOM 5205 C C . ARG B 1 244 ? -26.516 -11.688 -18.844 1 95.81 244 ARG B C 1
ATOM 5207 O O . ARG B 1 244 ? -26.656 -12.805 -19.344 1 95.81 244 ARG B O 1
ATOM 5214 N N . GLN B 1 245 ? -25.406 -11.141 -18.781 1 95.56 245 GLN B N 1
ATOM 5215 C CA . GLN B 1 245 ? -24.219 -11.781 -19.359 1 95.56 245 GLN B CA 1
ATOM 5216 C C . GLN B 1 245 ? -23.703 -12.883 -18.438 1 95.56 245 GLN B C 1
ATOM 5218 O O . GLN B 1 245 ? -22.891 -13.711 -18.844 1 95.56 245 GLN B O 1
ATOM 5223 N N . PHE B 1 246 ? -24.281 -12.93 -17.219 1 97.12 246 PHE B N 1
ATOM 5224 C CA . PHE B 1 246 ? -23.781 -13.906 -16.266 1 97.12 246 PHE B CA 1
ATOM 5225 C C . PHE B 1 246 ? -24.906 -14.836 -15.812 1 97.12 246 PHE B C 1
ATOM 5227 O O . PHE B 1 246 ? -26.078 -14.453 -15.805 1 97.12 246 PHE B O 1
ATOM 5234 N N . ARG B 1 247 ? -24.531 -16.047 -15.352 1 95.94 247 ARG B N 1
ATOM 5235 C CA . ARG B 1 247 ? -25.484 -17.047 -14.883 1 95.94 247 ARG B CA 1
ATOM 5236 C C . ARG B 1 247 ? -25.953 -16.734 -13.469 1 95.94 247 ARG B C 1
ATOM 5238 O O . ARG B 1 247 ? -25.203 -16.156 -12.68 1 95.94 247 ARG B O 1
ATOM 5245 N N . ARG B 1 248 ? -27.109 -17.203 -13.188 1 96.62 248 ARG B N 1
ATOM 5246 C CA . ARG B 1 248 ? -27.734 -16.984 -11.883 1 96.62 248 ARG B CA 1
ATOM 5247 C C . ARG B 1 248 ? -26.875 -17.594 -10.773 1 96.62 248 ARG B C 1
ATOM 5249 O O . ARG B 1 248 ? -26.688 -16.969 -9.727 1 96.62 248 ARG B O 1
ATOM 5256 N N . LEU B 1 249 ? -26.375 -18.734 -11 1 93.38 249 LEU B N 1
ATOM 5257 C CA . LEU B 1 249 ? -25.594 -19.406 -9.977 1 93.38 249 LEU B CA 1
ATOM 5258 C C . LEU B 1 249 ? -24.344 -18.594 -9.617 1 93.38 249 LEU B C 1
ATOM 5260 O O . LEU B 1 249 ? -24 -18.469 -8.438 1 93.38 249 LEU B O 1
ATOM 5264 N N . THR B 1 250 ? -23.688 -18 -10.57 1 94.5 250 THR B N 1
ATOM 5265 C CA . THR B 1 250 ? -22.484 -17.188 -10.383 1 94.5 250 THR B CA 1
ATOM 5266 C C . THR B 1 250 ? -22.797 -15.922 -9.594 1 94.5 250 THR B C 1
ATOM 5268 O O . THR B 1 250 ? -22.109 -15.609 -8.617 1 94.5 250 THR B O 1
ATOM 5271 N N . VAL B 1 251 ? -23.844 -15.289 -10.016 1 96.75 251 VAL B N 1
ATOM 5272 C CA . VAL B 1 251 ? -24.219 -14.031 -9.375 1 96.75 251 VAL B CA 1
ATOM 5273 C C . VAL B 1 251 ? -24.688 -14.297 -7.945 1 96.75 251 VAL B C 1
ATOM 5275 O O . VAL B 1 251 ? -24.359 -13.531 -7.031 1 96.75 251 VAL B O 1
ATOM 5278 N N . THR B 1 252 ? -25.422 -15.398 -7.797 1 95.81 252 THR B N 1
ATOM 5279 C CA . THR B 1 252 ? -25.859 -15.781 -6.461 1 95.81 252 THR B CA 1
ATOM 5280 C C . THR B 1 252 ? -24.672 -16.031 -5.547 1 95.81 252 THR B C 1
ATOM 5282 O O . THR B 1 252 ? -24.656 -15.562 -4.402 1 95.81 252 THR B O 1
ATOM 5285 N N . THR B 1 253 ? -23.688 -16.703 -6.027 1 94.12 253 THR B N 1
ATOM 5286 C CA . THR B 1 253 ? -22.484 -17 -5.258 1 94.12 253 THR B CA 1
ATOM 5287 C C . THR B 1 253 ? -21.797 -15.703 -4.832 1 94.12 253 THR B C 1
ATOM 5289 O O . THR B 1 253 ? -21.391 -15.562 -3.674 1 94.12 253 THR B O 1
ATOM 5292 N N . LEU B 1 254 ? -21.672 -14.781 -5.754 1 96.31 254 LEU B N 1
ATOM 5293 C CA . LEU B 1 254 ? -21 -13.523 -5.449 1 96.31 254 LEU B CA 1
ATOM 5294 C C . LEU B 1 254 ? -21.797 -12.695 -4.461 1 96.31 254 LEU B C 1
ATOM 5296 O O . LEU B 1 254 ? -21.25 -12.133 -3.514 1 96.31 254 LEU B O 1
ATOM 5300 N N . VAL B 1 255 ? -23.125 -12.625 -4.672 1 97.56 255 VAL B N 1
ATOM 5301 C CA . VAL B 1 255 ? -23.984 -11.844 -3.783 1 97.56 255 VAL B CA 1
ATOM 5302 C C . VAL B 1 255 ? -23.906 -12.406 -2.367 1 97.56 255 VAL B C 1
ATOM 5304 O O . VAL B 1 255 ? -23.781 -11.656 -1.398 1 97.56 255 VAL B O 1
ATOM 5307 N N . ASP B 1 256 ? -24 -13.742 -2.314 1 95.75 256 ASP B N 1
ATOM 5308 C CA . ASP B 1 256 ? -23.859 -14.383 -1.008 1 95.75 256 ASP B CA 1
ATOM 5309 C C . ASP B 1 256 ? -22.531 -14.016 -0.355 1 95.75 256 ASP B C 1
ATOM 5311 O O . ASP B 1 256 ? -22.484 -13.695 0.835 1 95.75 256 ASP B O 1
ATOM 5315 N N . TYR B 1 257 ? -21.516 -14.016 -1.118 1 95.88 257 TYR B N 1
ATOM 5316 C CA . TYR B 1 257 ? -20.203 -13.648 -0.601 1 95.88 257 TYR B CA 1
ATOM 5317 C C . TYR B 1 257 ? -20.172 -12.188 -0.172 1 95.88 257 TYR B C 1
ATOM 5319 O O . TYR B 1 257 ? -19.656 -11.859 0.903 1 95.88 257 TYR B O 1
ATOM 5327 N N . LEU B 1 258 ? -20.703 -11.328 -0.973 1 96.94 258 LEU B N 1
ATOM 5328 C CA . LEU B 1 258 ? -20.672 -9.891 -0.709 1 96.94 258 LEU B CA 1
ATOM 5329 C C . LEU B 1 258 ? -21.359 -9.57 0.616 1 96.94 258 LEU B C 1
ATOM 5331 O O . LEU B 1 258 ? -20.891 -8.711 1.369 1 96.94 258 LEU B O 1
ATOM 5335 N N . MET B 1 259 ? -22.422 -10.312 0.865 1 95.88 259 MET B N 1
ATOM 5336 C CA . MET B 1 259 ? -23.266 -9.992 2.02 1 95.88 259 MET B CA 1
ATOM 5337 C C . MET B 1 259 ? -22.766 -10.727 3.264 1 95.88 259 MET B C 1
ATOM 5339 O O . MET B 1 259 ? -23.016 -10.281 4.387 1 95.88 259 MET B O 1
ATOM 5343 N N . SER B 1 260 ? -22.078 -11.836 3.041 1 95 260 SER B N 1
ATOM 5344 C CA . SER B 1 260 ? -21.844 -12.695 4.203 1 95 260 SER B CA 1
ATOM 5345 C C . SER B 1 260 ? -20.359 -12.977 4.402 1 95 260 SER B C 1
ATOM 5347 O O . SER B 1 260 ? -19.953 -13.461 5.461 1 95 260 SER B O 1
ATOM 5349 N N . ASN B 1 261 ? -19.547 -12.742 3.393 1 91.44 261 ASN B N 1
ATOM 5350 C CA . ASN B 1 261 ? -18.125 -13.07 3.408 1 91.44 261 ASN B CA 1
ATOM 5351 C C . ASN B 1 261 ? -17.906 -14.57 3.598 1 91.44 261 ASN B C 1
ATOM 5353 O O . ASN B 1 261 ? -16.969 -14.984 4.285 1 91.44 261 ASN B O 1
ATOM 5357 N N . THR B 1 262 ? -18.844 -15.297 3.08 1 91.88 262 THR B N 1
ATOM 5358 C CA . THR B 1 262 ? -18.719 -16.75 3.102 1 91.88 262 THR B CA 1
ATOM 5359 C C . THR B 1 262 ? -18.922 -17.328 1.704 1 91.88 262 THR B C 1
ATOM 5361 O O . THR B 1 262 ? -19.422 -16.641 0.809 1 91.88 262 THR B O 1
ATOM 5364 N N . ILE B 1 263 ? -18.453 -18.5 1.607 1 89.44 263 ILE B N 1
ATOM 5365 C CA . ILE B 1 263 ? -18.641 -19.219 0.349 1 89.44 263 ILE B CA 1
ATOM 5366 C C . ILE B 1 263 ? -19.078 -20.656 0.632 1 89.44 263 ILE B C 1
ATOM 5368 O O . ILE B 1 263 ? -18.641 -21.25 1.621 1 89.44 263 ILE B O 1
ATOM 5372 N N . LYS B 1 264 ? -19.891 -21.109 -0.245 1 87.06 264 LYS B N 1
ATOM 5373 C CA . LYS B 1 264 ? -20.312 -22.5 -0.084 1 87.06 264 LYS B CA 1
ATOM 5374 C C . LYS B 1 264 ? -19.172 -23.469 -0.393 1 87.06 264 LYS B C 1
ATOM 5376 O O . LYS B 1 264 ? -18.531 -23.375 -1.444 1 87.06 264 LYS B O 1
ATOM 5381 N N . GLU B 1 265 ? -18.672 -24.203 0.619 1 70.94 265 GLU B N 1
ATOM 5382 C CA . GLU B 1 265 ? -17.516 -25.078 0.514 1 70.94 265 GLU B CA 1
ATOM 5383 C C . GLU B 1 265 ? -17.688 -26.094 -0.621 1 70.94 265 GLU B C 1
ATOM 5385 O O . GLU B 1 265 ? -16.734 -26.406 -1.333 1 70.94 265 GLU B O 1
ATOM 5390 N N . ASN B 1 266 ? -18.828 -26.703 -0.633 1 63.94 266 ASN B N 1
ATOM 5391 C CA . ASN B 1 266 ? -19.016 -27.828 -1.546 1 63.94 266 ASN B CA 1
ATOM 5392 C C . ASN B 1 266 ? -19.312 -27.359 -2.965 1 63.94 266 ASN B C 1
ATOM 5394 O O . ASN B 1 266 ? -19.844 -28.109 -3.777 1 63.94 266 ASN B O 1
ATOM 5398 N N . MET B 1 267 ? -18.781 -26.156 -3.068 1 62.22 267 MET B N 1
ATOM 5399 C CA . MET B 1 267 ? -19.062 -25.734 -4.441 1 62.22 267 MET B CA 1
ATOM 5400 C C . MET B 1 267 ? -17.906 -26.125 -5.367 1 62.22 267 MET B C 1
ATOM 5402 O O . MET B 1 267 ? -16.75 -25.766 -5.117 1 62.22 267 MET B O 1
ATOM 5406 N N . VAL B 1 268 ? -17.969 -27.328 -5.891 1 62.56 268 VAL B N 1
ATOM 5407 C CA . VAL B 1 268 ? -17.016 -27.609 -6.965 1 62.56 268 VAL B CA 1
ATOM 5408 C C . VAL B 1 268 ? -17.297 -26.703 -8.156 1 62.56 268 VAL B C 1
ATOM 5410 O O . VAL B 1 268 ? -18.375 -26.766 -8.766 1 62.56 268 VAL B O 1
ATOM 5413 N N . MET B 1 269 ? -16.453 -25.734 -8.203 1 76.31 269 MET B N 1
ATOM 5414 C CA . MET B 1 269 ? -16.672 -24.875 -9.359 1 76.31 269 MET B CA 1
ATOM 5415 C C . MET B 1 269 ? -15.789 -25.297 -10.531 1 76.31 269 MET B C 1
ATOM 5417 O O . MET B 1 269 ? -14.594 -25.531 -10.367 1 76.31 269 MET B O 1
ATOM 5421 N N . ALA B 1 270 ? -16.547 -25.656 -11.562 1 87.5 270 ALA B N 1
ATOM 5422 C CA . ALA B 1 270 ? -15.805 -25.844 -12.805 1 87.5 270 ALA B CA 1
ATOM 5423 C C . ALA B 1 270 ? -14.961 -24.609 -13.133 1 87.5 270 ALA B C 1
ATOM 5425 O O . ALA B 1 270 ? -15.258 -23.5 -12.672 1 87.5 270 ALA B O 1
ATOM 5426 N N . VAL B 1 271 ? -13.867 -24.844 -13.82 1 92.38 271 VAL B N 1
ATOM 5427 C CA . VAL B 1 271 ? -12.961 -23.766 -14.188 1 92.38 271 VAL B CA 1
ATOM 5428 C C . VAL B 1 271 ? -13.742 -22.641 -14.875 1 92.38 271 VAL B C 1
ATOM 5430 O O . VAL B 1 271 ? -13.477 -21.453 -14.633 1 92.38 271 VAL B O 1
ATOM 5433 N N . GLU B 1 272 ? -14.711 -23.016 -15.641 1 90.56 272 GLU B N 1
ATOM 5434 C CA . GLU B 1 272 ? -15.539 -22.031 -16.359 1 90.56 272 GLU B CA 1
ATOM 5435 C C . GLU B 1 272 ? -16.344 -21.188 -15.391 1 90.56 272 GLU B C 1
ATOM 5437 O O . GLU B 1 272 ? -16.531 -19.984 -15.617 1 90.56 272 GLU B O 1
ATOM 5442 N N . GLU B 1 273 ? -16.828 -21.859 -14.398 1 91.75 273 GLU B N 1
ATOM 5443 C CA . GLU B 1 273 ? -17.594 -21.141 -13.383 1 91.75 273 GLU B CA 1
ATOM 5444 C C . GLU B 1 273 ? -16.719 -20.156 -12.617 1 91.75 273 GLU B C 1
ATOM 5446 O O . GLU B 1 273 ? -17.141 -19.031 -12.312 1 91.75 273 GLU B O 1
ATOM 5451 N N . VAL B 1 274 ? -15.508 -20.641 -12.32 1 93.5 274 VAL B N 1
ATOM 5452 C CA . VAL B 1 274 ? -14.555 -19.766 -11.648 1 93.5 274 VAL B CA 1
ATOM 5453 C C . VAL B 1 274 ? -14.234 -18.562 -12.555 1 93.5 274 VAL B C 1
ATOM 5455 O O . VAL B 1 274 ? -14.172 -17.438 -12.086 1 93.5 274 VAL B O 1
ATOM 5458 N N . SER B 1 275 ? -14.047 -18.844 -13.758 1 94 275 SER B N 1
ATOM 5459 C CA . SER B 1 275 ? -13.766 -17.797 -14.727 1 94 275 SER B CA 1
ATOM 5460 C C . SER B 1 275 ? -14.883 -16.75 -14.758 1 94 275 SER B C 1
ATOM 5462 O O . SER B 1 275 ? -14.625 -15.555 -14.719 1 94 275 SER B O 1
ATOM 5464 N N . GLU B 1 276 ? -16.078 -17.25 -14.859 1 95.06 276 GLU B N 1
ATOM 5465 C CA . GLU B 1 276 ? -17.234 -16.344 -14.883 1 95.06 276 GLU B CA 1
ATOM 5466 C C . GLU B 1 276 ? -17.328 -15.547 -13.594 1 95.06 276 GLU B C 1
ATOM 5468 O O . GLU B 1 276 ? -17.594 -14.344 -13.625 1 95.06 276 GLU B O 1
ATOM 5473 N N . LEU B 1 277 ? -17.109 -16.234 -12.492 1 95.5 277 LEU B N 1
ATOM 5474 C CA . LEU B 1 277 ? -17.156 -15.555 -11.195 1 95.5 277 LEU B CA 1
ATOM 5475 C C . LEU B 1 277 ? -16.125 -14.438 -11.133 1 95.5 277 LEU B C 1
ATOM 5477 O O . LEU B 1 277 ? -16.438 -13.328 -10.688 1 95.5 277 LEU B O 1
ATOM 5481 N N . MET B 1 278 ? -14.953 -14.742 -11.602 1 95.31 278 MET B N 1
ATOM 5482 C CA . MET B 1 278 ? -13.898 -13.734 -11.562 1 95.31 278 MET B CA 1
ATOM 5483 C C . MET B 1 278 ? -14.227 -12.562 -12.477 1 95.31 278 MET B C 1
ATOM 5485 O O . MET B 1 278 ? -13.875 -11.422 -12.18 1 95.31 278 MET B O 1
ATOM 5489 N N . GLN B 1 279 ? -14.945 -12.828 -13.531 1 95.31 279 GLN B N 1
ATOM 5490 C CA . GLN B 1 279 ? -15.383 -11.75 -14.414 1 95.31 279 GLN B CA 1
ATOM 5491 C C . GLN B 1 279 ? -16.375 -10.828 -13.711 1 95.31 279 GLN B C 1
ATOM 5493 O O . GLN B 1 279 ? -16.266 -9.602 -13.82 1 95.31 279 GLN B O 1
ATOM 5498 N N . VAL B 1 280 ? -17.281 -11.438 -13.055 1 96.75 280 VAL B N 1
ATOM 5499 C CA . VAL B 1 280 ? -18.266 -10.625 -12.352 1 96.75 280 VAL B CA 1
ATOM 5500 C C . VAL B 1 280 ? -17.594 -9.859 -11.219 1 96.75 280 VAL B C 1
ATOM 5502 O O . VAL B 1 280 ? -17.953 -8.711 -10.938 1 96.75 280 VAL B O 1
ATOM 5505 N N . VAL B 1 281 ? -16.609 -10.453 -10.57 1 96.69 281 VAL B N 1
ATOM 5506 C CA . VAL B 1 281 ? -15.844 -9.789 -9.516 1 96.69 281 VAL B CA 1
ATOM 5507 C C . VAL B 1 281 ? -15.125 -8.57 -10.094 1 96.69 281 VAL B C 1
ATOM 5509 O O . VAL B 1 281 ? -15.117 -7.5 -9.477 1 96.69 281 VAL B O 1
ATOM 5512 N N . GLU B 1 282 ? -14.539 -8.742 -11.25 1 94.81 282 GLU B N 1
ATOM 5513 C CA . GLU B 1 282 ? -13.844 -7.633 -11.898 1 94.81 282 GLU B CA 1
ATOM 5514 C C . GLU B 1 282 ? -14.812 -6.516 -12.281 1 94.81 282 GLU B C 1
ATOM 5516 O O . GLU B 1 282 ? -14.461 -5.336 -12.211 1 94.81 282 GLU B O 1
ATOM 5521 N N . LEU B 1 283 ? -15.953 -6.934 -12.633 1 96.25 283 LEU B N 1
ATOM 5522 C CA . LEU B 1 283 ? -16.969 -5.953 -13.031 1 96.25 283 LEU B CA 1
ATOM 5523 C C . LEU B 1 283 ? -17.484 -5.184 -11.828 1 96.25 283 LEU B C 1
ATOM 5525 O O . LEU B 1 283 ? -17.5 -3.949 -11.828 1 96.25 283 LEU B O 1
ATOM 5529 N N . LEU B 1 284 ? -17.906 -5.938 -10.773 1 97.5 284 LEU B N 1
ATOM 5530 C CA . LEU B 1 284 ? -18.594 -5.332 -9.641 1 97.5 284 LEU B CA 1
ATOM 5531 C C . LEU B 1 284 ? -17.609 -4.742 -8.648 1 97.5 284 LEU B C 1
ATOM 5533 O O . LEU B 1 284 ? -17.984 -3.939 -7.789 1 97.5 284 LEU B O 1
ATOM 5537 N N . LYS B 1 285 ? -16.375 -5.16 -8.648 1 96.12 285 LYS B N 1
ATOM 5538 C CA . LYS B 1 285 ? -15.289 -4.617 -7.836 1 96.12 285 LYS B CA 1
ATOM 5539 C C . LYS B 1 285 ? -15.656 -4.625 -6.352 1 96.12 285 LYS B C 1
ATOM 5541 O O . LYS B 1 285 ? -15.703 -3.574 -5.715 1 96.12 285 LYS B O 1
ATOM 5546 N N . PRO B 1 286 ? -15.797 -5.828 -5.855 1 95.94 286 PRO B N 1
ATOM 5547 C CA . PRO B 1 286 ? -16.062 -5.922 -4.418 1 95.94 286 PRO B CA 1
ATOM 5548 C C . PRO B 1 286 ? -14.969 -5.25 -3.58 1 95.94 286 PRO B C 1
ATOM 5550 O O . PRO B 1 286 ? -13.789 -5.297 -3.938 1 95.94 286 PRO B O 1
ATOM 5553 N N . VAL B 1 287 ? -15.422 -4.727 -2.459 1 91.88 287 VAL B N 1
ATOM 5554 C CA . VAL B 1 287 ? -14.484 -4.078 -1.548 1 91.88 287 VAL B CA 1
ATOM 5555 C C . VAL B 1 287 ? -13.531 -5.121 -0.956 1 91.88 287 VAL B C 1
ATOM 5557 O O . VAL B 1 287 ? -12.336 -4.867 -0.815 1 91.88 287 VAL B O 1
ATOM 5560 N N . ARG B 1 288 ? -14.047 -6.25 -0.669 1 89.44 288 ARG B N 1
ATOM 5561 C CA . ARG B 1 288 ? -13.258 -7.344 -0.118 1 89.44 288 ARG B CA 1
ATOM 5562 C C . ARG B 1 288 ? -13.047 -8.445 -1.152 1 89.44 288 ARG B C 1
ATOM 5564 O O . ARG B 1 288 ? -13.484 -9.578 -0.957 1 89.44 288 ARG B O 1
ATOM 5571 N N . LYS B 1 289 ? -12.312 -8.148 -2.111 1 90.81 289 LYS B N 1
ATOM 5572 C CA . LYS B 1 289 ? -12.18 -9.102 -3.213 1 90.81 289 LYS B CA 1
ATOM 5573 C C . LYS B 1 289 ? -11.008 -10.055 -2.98 1 90.81 289 LYS B C 1
ATOM 5575 O O . LYS B 1 289 ? -10.977 -11.156 -3.539 1 90.81 289 LYS B O 1
ATOM 5580 N N . ASP B 1 290 ? -10.062 -9.688 -2.135 1 88.19 290 ASP B N 1
ATOM 5581 C CA . ASP B 1 290 ? -8.805 -10.43 -2.027 1 88.19 290 ASP B CA 1
ATOM 5582 C C . ASP B 1 290 ? -9.039 -11.82 -1.427 1 88.19 290 ASP B C 1
ATOM 5584 O O . ASP B 1 290 ? -8.461 -12.805 -1.889 1 88.19 290 ASP B O 1
ATOM 5588 N N . GLU B 1 291 ? -9.898 -11.852 -0.44 1 86.94 291 GLU B N 1
ATOM 5589 C CA . GLU B 1 291 ? -10.172 -13.148 0.166 1 86.94 291 GLU B CA 1
ATOM 5590 C C . GLU B 1 291 ? -10.812 -14.102 -0.84 1 86.94 291 GLU B C 1
ATOM 5592 O O . GLU B 1 291 ? -10.469 -15.289 -0.882 1 86.94 291 GLU B O 1
ATOM 5597 N N . LEU B 1 292 ? -11.703 -13.586 -1.601 1 90.62 292 LEU B N 1
ATOM 5598 C CA . LEU B 1 292 ? -12.359 -14.398 -2.621 1 90.62 292 LEU B CA 1
ATOM 5599 C C . LEU B 1 292 ? -11.367 -14.805 -3.703 1 90.62 292 LEU B C 1
ATOM 5601 O O . LEU B 1 292 ? -11.344 -15.969 -4.125 1 90.62 292 LEU B O 1
ATOM 5605 N N . ARG B 1 293 ? -10.594 -13.898 -4.086 1 91.12 293 ARG B N 1
ATOM 5606 C CA . ARG B 1 293 ? -9.578 -14.18 -5.102 1 91.12 293 ARG B CA 1
ATOM 5607 C C . ARG B 1 293 ? -8.617 -15.266 -4.633 1 91.12 293 ARG B C 1
ATOM 5609 O O . ARG B 1 293 ? -8.281 -16.172 -5.395 1 91.12 293 ARG B O 1
ATOM 5616 N N . TYR B 1 294 ? -8.266 -15.164 -3.412 1 88.5 294 TYR B N 1
ATOM 5617 C CA . TYR B 1 294 ? -7.355 -16.156 -2.857 1 88.5 294 TYR B CA 1
ATOM 5618 C C . TYR B 1 294 ? -8.008 -17.531 -2.814 1 88.5 294 TYR B C 1
ATOM 5620 O O . TYR B 1 294 ? -7.363 -18.547 -3.121 1 88.5 294 TYR B O 1
ATOM 5628 N N . TYR B 1 295 ? -9.18 -17.469 -2.451 1 89.25 295 TYR B N 1
ATOM 5629 C CA . TYR B 1 295 ? -9.906 -18.734 -2.398 1 89.25 295 TYR B CA 1
ATOM 5630 C C . TYR B 1 295 ? -10 -19.359 -3.783 1 89.25 295 TYR B C 1
ATOM 5632 O O . TYR B 1 295 ? -9.766 -20.562 -3.939 1 89.25 295 TYR B O 1
ATOM 5640 N N . MET B 1 296 ? -10.344 -18.578 -4.742 1 91.12 296 MET B N 1
ATOM 5641 C CA . MET B 1 296 ? -10.445 -19.094 -6.105 1 91.12 296 MET B CA 1
ATOM 5642 C C . MET B 1 296 ? -9.078 -19.547 -6.621 1 91.12 296 MET B C 1
ATOM 5644 O O . MET B 1 296 ? -8.984 -20.547 -7.324 1 91.12 296 MET B O 1
ATOM 5648 N N . HIS B 1 297 ? -8.078 -18.812 -6.312 1 91.31 297 HIS B N 1
ATOM 5649 C CA . HIS B 1 297 ? -6.707 -19.172 -6.664 1 91.31 297 HIS B CA 1
ATOM 5650 C C . HIS B 1 297 ? -6.344 -20.547 -6.117 1 91.31 297 HIS B C 1
ATOM 5652 O O . HIS B 1 297 ? -5.859 -21.406 -6.859 1 91.31 297 HIS B O 1
ATOM 5658 N N . LYS B 1 298 ? -6.637 -20.719 -4.895 1 87.81 298 LYS B N 1
ATOM 5659 C CA . LYS B 1 298 ? -6.359 -22 -4.246 1 87.81 298 LYS B CA 1
ATOM 5660 C C . LYS B 1 298 ? -7.156 -23.125 -4.891 1 87.81 298 LYS B C 1
ATOM 5662 O O . LYS B 1 298 ? -6.637 -24.219 -5.098 1 87.81 298 LYS B O 1
ATOM 5667 N N . LEU B 1 299 ? -8.383 -22.859 -5.148 1 89.19 299 LEU B N 1
ATOM 5668 C CA . LEU B 1 299 ? -9.242 -23.844 -5.797 1 89.19 299 LEU B CA 1
ATOM 5669 C C . LEU B 1 299 ? -8.656 -24.281 -7.141 1 89.19 299 LEU B C 1
ATOM 5671 O O . LEU B 1 299 ? -8.617 -25.469 -7.457 1 89.19 299 LEU B O 1
ATOM 5675 N N . LEU B 1 300 ? -8.195 -23.297 -7.852 1 92.5 300 LEU B N 1
ATOM 5676 C CA . LEU B 1 300 ? -7.66 -23.594 -9.18 1 92.5 300 LEU B CA 1
ATOM 5677 C C . LEU B 1 300 ? -6.316 -24.312 -9.07 1 92.5 300 LEU B C 1
ATOM 5679 O O . LEU B 1 300 ? -5.996 -25.156 -9.914 1 92.5 300 LEU B O 1
ATOM 5683 N N . ILE B 1 301 ? -5.555 -23.953 -8.094 1 91.19 301 ILE B N 1
ATOM 5684 C CA . ILE B 1 301 ? -4.309 -24.672 -7.863 1 91.19 301 ILE B CA 1
ATOM 5685 C C . ILE B 1 301 ? -4.609 -26.156 -7.598 1 91.19 301 ILE B C 1
ATOM 5687 O O . ILE B 1 301 ? -3.971 -27.031 -8.18 1 91.19 301 ILE B O 1
ATOM 5691 N N . ASN B 1 302 ? -5.582 -26.391 -6.773 1 88.31 302 ASN B N 1
ATOM 5692 C CA . ASN B 1 302 ? -5.957 -27.766 -6.473 1 88.31 302 ASN B CA 1
ATOM 5693 C C . ASN B 1 302 ? -6.48 -28.484 -7.711 1 88.31 302 ASN B C 1
ATOM 5695 O O . ASN B 1 302 ? -6.168 -29.656 -7.93 1 88.31 302 ASN B O 1
ATOM 5699 N N . ARG B 1 303 ? -7.219 -27.797 -8.461 1 91.81 303 ARG B N 1
ATOM 5700 C CA . ARG B 1 303 ? -7.723 -28.375 -9.703 1 91.81 303 ARG B CA 1
ATOM 5701 C C . ARG B 1 303 ? -6.578 -28.719 -10.656 1 91.81 303 ARG B C 1
ATOM 5703 O O . ARG B 1 303 ? -6.578 -29.766 -11.281 1 91.81 303 ARG B O 1
ATOM 5710 N N . LEU B 1 304 ? -5.652 -27.844 -10.773 1 94.19 304 LEU B N 1
ATOM 5711 C CA . LEU B 1 304 ? -4.508 -28.078 -11.648 1 94.19 304 LEU B CA 1
ATOM 5712 C C . LEU B 1 304 ? -3.746 -29.328 -11.227 1 94.19 304 LEU B C 1
ATOM 5714 O O . LEU B 1 304 ? -3.379 -30.141 -12.07 1 94.19 304 LEU B O 1
ATOM 5718 N N . LYS B 1 305 ? -3.564 -29.453 -9.992 1 90.06 305 LYS B N 1
ATOM 5719 C CA . LYS B 1 305 ? -2.838 -30.609 -9.484 1 90.06 305 LYS B CA 1
ATOM 5720 C C . LYS B 1 305 ? -3.539 -31.906 -9.867 1 90.06 305 LYS B C 1
ATOM 5722 O O . LYS B 1 305 ? -2.887 -32.938 -10.078 1 90.06 305 LYS B O 1
ATOM 5727 N N . GLN B 1 306 ? -4.809 -31.828 -10.016 1 89.69 306 GLN B N 1
ATOM 5728 C CA . GLN B 1 306 ? -5.59 -33 -10.344 1 89.69 306 GLN B CA 1
ATOM 5729 C C . GLN B 1 306 ? -5.531 -33.312 -11.836 1 89.69 306 GLN B C 1
ATOM 5731 O O . GLN B 1 306 ? -5.59 -34.469 -12.242 1 89.69 306 GLN B O 1
ATOM 5736 N N . VAL B 1 307 ? -5.348 -32.312 -12.602 1 92.06 307 VAL B N 1
ATOM 5737 C CA . VAL B 1 307 ? -5.551 -32.531 -14.023 1 92.06 307 VAL B CA 1
ATOM 5738 C C . VAL B 1 307 ? -4.234 -32.344 -14.773 1 92.06 307 VAL B C 1
ATOM 5740 O O . VAL B 1 307 ? -4.152 -32.594 -15.977 1 92.06 307 VAL B O 1
ATOM 5743 N N . ALA B 1 308 ? -3.213 -31.922 -14.148 1 90.31 308 ALA B N 1
ATOM 5744 C CA . ALA B 1 308 ? -1.979 -31.469 -14.789 1 90.31 308 ALA B CA 1
ATOM 5745 C C . ALA B 1 308 ? -1.399 -32.562 -15.688 1 90.31 308 ALA B C 1
ATOM 5747 O O . ALA B 1 308 ? -0.832 -32.25 -16.75 1 90.31 308 ALA B O 1
ATOM 5748 N N . GLU B 1 309 ? -1.55 -33.812 -15.328 1 88.81 309 GLU B N 1
ATOM 5749 C CA . GLU B 1 309 ? -0.89 -34.875 -16.062 1 88.81 309 GLU B CA 1
ATOM 5750 C C . GLU B 1 309 ? -1.798 -35.469 -17.141 1 88.81 309 GLU B C 1
ATOM 5752 O O . GLU B 1 309 ? -1.353 -36.25 -17.984 1 88.81 309 GLU B O 1
ATOM 5757 N N . THR B 1 310 ? -3.004 -35.094 -17.188 1 84.25 310 THR B N 1
ATOM 5758 C CA . THR B 1 310 ? -3.938 -35.844 -18.016 1 84.25 310 THR B CA 1
ATOM 5759 C C . THR B 1 310 ? -4.176 -35.125 -19.344 1 84.25 310 THR B C 1
ATOM 5761 O O . THR B 1 310 ? -3.953 -35.719 -20.406 1 84.25 310 THR B O 1
ATOM 5764 N N . ARG B 1 311 ? -4.719 -33.969 -19.375 1 86.31 311 ARG B N 1
ATOM 5765 C CA . ARG B 1 311 ? -5.113 -33.312 -20.609 1 86.31 311 ARG B CA 1
ATOM 5766 C C . ARG B 1 311 ? -4.594 -31.875 -20.672 1 86.31 311 ARG B C 1
ATOM 5768 O O . ARG B 1 311 ? -4.836 -31.078 -19.75 1 86.31 311 ARG B O 1
ATOM 5775 N N . ILE B 1 312 ? -4.07 -31.562 -21.75 1 93.88 312 ILE B N 1
ATOM 5776 C CA . ILE B 1 312 ? -3.494 -30.25 -21.984 1 93.88 312 ILE B CA 1
ATOM 5777 C C . ILE B 1 312 ? -4.605 -29.203 -22.031 1 93.88 312 ILE B C 1
ATOM 5779 O O . ILE B 1 312 ? -4.41 -28.062 -21.609 1 93.88 312 ILE B O 1
ATOM 5783 N N . GLU B 1 313 ? -5.785 -29.625 -22.469 1 94 313 GLU B N 1
ATOM 5784 C CA . GLU B 1 313 ? -6.898 -28.703 -22.594 1 94 313 GLU B CA 1
ATOM 5785 C C . GLU B 1 313 ? -7.293 -28.109 -21.25 1 94 313 GLU B C 1
ATOM 5787 O O . GLU B 1 313 ? -7.594 -26.922 -21.141 1 94 313 GLU B O 1
ATOM 5792 N N . ASP B 1 314 ? -7.262 -28.953 -20.281 1 94.06 314 ASP B N 1
ATOM 5793 C CA . ASP B 1 314 ? -7.645 -28.5 -18.938 1 94.06 314 ASP B CA 1
ATOM 5794 C C . ASP B 1 314 ? -6.59 -27.562 -18.344 1 94.06 314 ASP B C 1
ATOM 5796 O O . ASP B 1 314 ? -6.93 -26.578 -17.703 1 94.06 314 ASP B O 1
ATOM 5800 N N . VAL B 1 315 ? -5.336 -27.859 -18.578 1 96.69 315 VAL B N 1
ATOM 5801 C CA . VAL B 1 315 ? -4.25 -27.016 -18.094 1 96.69 315 VAL B CA 1
ATOM 5802 C C . VAL B 1 315 ? -4.344 -25.625 -18.75 1 96.69 315 VAL B C 1
ATOM 5804 O O . VAL B 1 315 ? -4.219 -24.609 -18.062 1 96.69 315 VAL B O 1
ATOM 5807 N N . VAL B 1 316 ? -4.629 -25.656 -19.984 1 96.56 316 VAL B N 1
ATOM 5808 C CA . VAL B 1 316 ? -4.676 -24.406 -20.75 1 96.56 316 VAL B CA 1
ATOM 5809 C C . VAL B 1 316 ? -5.875 -23.578 -20.297 1 96.56 316 VAL B C 1
ATOM 5811 O O . VAL B 1 316 ? -5.785 -22.359 -20.188 1 96.56 316 VAL B O 1
ATOM 5814 N N . LYS B 1 317 ? -7.004 -24.25 -20.078 1 94.88 317 LYS B N 1
ATOM 5815 C CA . LYS B 1 317 ? -8.172 -23.531 -19.562 1 94.88 317 LYS B CA 1
ATOM 5816 C C . LYS B 1 317 ? -7.855 -22.828 -18.25 1 94.88 317 LYS B C 1
ATOM 5818 O O . LYS B 1 317 ? -8.227 -21.672 -18.047 1 94.88 317 LYS B O 1
ATOM 5823 N N . ILE B 1 318 ? -7.172 -23.5 -17.359 1 96.56 318 ILE B N 1
ATOM 5824 C CA . ILE B 1 318 ? -6.777 -22.938 -16.078 1 96.56 318 ILE B CA 1
ATOM 5825 C C . ILE B 1 318 ? -5.793 -21.781 -16.297 1 96.56 318 ILE B C 1
ATOM 5827 O O . ILE B 1 318 ? -5.895 -20.734 -15.656 1 96.56 318 ILE B O 1
ATOM 5831 N N . LEU B 1 319 ? -4.875 -21.969 -17.203 1 96.31 319 LEU B N 1
ATOM 5832 C CA . LEU B 1 319 ? -3.891 -20.938 -17.516 1 96.31 319 LEU B CA 1
ATOM 5833 C C . LEU B 1 319 ? -4.57 -19.656 -18.016 1 96.31 319 LEU B C 1
ATOM 5835 O O . LEU B 1 319 ? -4.172 -18.562 -17.641 1 96.31 319 LEU B O 1
ATOM 5839 N N . LEU B 1 320 ? -5.535 -19.844 -18.828 1 94.75 320 LEU B N 1
ATOM 5840 C CA . LEU B 1 320 ? -6.25 -18.672 -19.344 1 94.75 320 LEU B CA 1
ATOM 5841 C C . LEU B 1 320 ? -6.891 -17.875 -18.219 1 94.75 320 LEU B C 1
ATOM 5843 O O . LEU B 1 320 ? -6.812 -16.656 -18.188 1 94.75 320 LEU B O 1
ATOM 5847 N N . VAL B 1 321 ? -7.434 -18.562 -17.281 1 94.62 321 VAL B N 1
ATOM 5848 C CA . VAL B 1 321 ? -8.047 -17.906 -16.141 1 94.62 321 VAL B CA 1
ATOM 5849 C C . VAL B 1 321 ? -6.969 -17.25 -15.273 1 94.62 321 VAL B C 1
ATOM 5851 O O . VAL B 1 321 ? -7.102 -16.109 -14.859 1 94.62 321 VAL B O 1
ATOM 5854 N N . ALA B 1 322 ? -5.926 -18.016 -15.055 1 93.94 322 ALA B N 1
ATOM 5855 C CA . ALA B 1 322 ? -4.816 -17.531 -14.242 1 93.94 322 ALA B CA 1
ATOM 5856 C C . ALA B 1 322 ? -4.227 -16.25 -14.844 1 93.94 322 ALA B C 1
ATOM 5858 O O . ALA B 1 322 ? -3.896 -15.312 -14.117 1 93.94 322 ALA B O 1
ATOM 5859 N N . ASN B 1 323 ? -4.137 -16.25 -16.094 1 91.88 323 ASN B N 1
ATOM 5860 C CA . ASN B 1 323 ? -3.576 -15.094 -16.797 1 91.88 323 ASN B CA 1
ATOM 5861 C C . ASN B 1 323 ? -4.512 -13.891 -16.719 1 91.88 323 ASN B C 1
ATOM 5863 O O . ASN B 1 323 ? -4.074 -12.773 -16.453 1 91.88 323 ASN B O 1
ATOM 5867 N N . ARG B 1 324 ? -5.664 -14.102 -16.969 1 89.44 324 ARG B N 1
ATOM 5868 C CA . ARG B 1 324 ? -6.652 -13.031 -16.938 1 89.44 324 ARG B CA 1
ATOM 5869 C C . ARG B 1 324 ? -6.75 -12.406 -15.555 1 89.44 324 ARG B C 1
ATOM 5871 O O . ARG B 1 324 ? -6.852 -11.188 -15.422 1 89.44 324 ARG B O 1
ATOM 5878 N N . CYS B 1 325 ? -6.668 -13.281 -14.555 1 91.12 325 CYS B N 1
ATOM 5879 C CA . CYS B 1 325 ? -6.848 -12.828 -13.18 1 91.12 325 CYS B CA 1
ATOM 5880 C C . CYS B 1 325 ? -5.504 -12.477 -12.547 1 91.12 325 CYS B C 1
ATOM 5882 O O . CYS B 1 325 ? -5.453 -12.047 -11.391 1 91.12 325 CYS B O 1
ATOM 5884 N N . ASN B 1 326 ? -4.43 -12.734 -13.234 1 89.25 326 ASN B N 1
ATOM 5885 C CA . ASN B 1 326 ? -3.068 -12.469 -12.781 1 89.25 326 ASN B CA 1
ATOM 5886 C C . ASN B 1 326 ? -2.736 -13.242 -11.508 1 89.25 326 ASN B C 1
ATOM 5888 O O . ASN B 1 326 ? -2.229 -12.672 -10.547 1 89.25 326 ASN B O 1
ATOM 5892 N N . PHE B 1 327 ? -3.164 -14.469 -11.516 1 90 327 PHE B N 1
ATOM 5893 C CA . PHE B 1 327 ? -2.721 -15.375 -10.469 1 90 327 PHE B CA 1
ATOM 5894 C C . PHE B 1 327 ? -1.285 -15.828 -10.711 1 90 327 PHE B C 1
ATOM 5896 O O . PHE B 1 327 ? -1.052 -16.844 -11.359 1 90 327 PHE B O 1
ATOM 5903 N N . ALA B 1 328 ? -0.385 -15.141 -10.219 1 86.81 328 ALA B N 1
ATOM 5904 C CA . ALA B 1 328 ? 1.025 -15.258 -10.578 1 86.81 328 ALA B CA 1
ATOM 5905 C C . ALA B 1 328 ? 1.535 -16.672 -10.336 1 86.81 328 ALA B C 1
ATOM 5907 O O . ALA B 1 328 ? 2.135 -17.297 -11.219 1 86.81 328 ALA B O 1
ATOM 5908 N N . GLN B 1 329 ? 1.275 -17.203 -9.148 1 87.62 329 GLN B N 1
ATOM 5909 C CA . GLN B 1 329 ? 1.76 -18.531 -8.82 1 87.62 329 GLN B CA 1
ATOM 5910 C C . GLN B 1 329 ? 1.114 -19.594 -9.719 1 87.62 329 GLN B C 1
ATOM 5912 O O . GLN B 1 329 ? 1.795 -20.484 -10.219 1 87.62 329 GLN B O 1
ATOM 5917 N N . LEU B 1 330 ? -0.136 -19.453 -9.867 1 91.94 330 LEU B N 1
ATOM 5918 C CA . LEU B 1 330 ? -0.863 -20.422 -10.695 1 91.94 330 LEU B CA 1
ATOM 5919 C C . LEU B 1 330 ? -0.381 -20.359 -12.141 1 91.94 330 LEU B C 1
ATOM 5921 O O . LEU B 1 330 ? -0.274 -21.391 -12.805 1 91.94 330 LEU B O 1
ATOM 5925 N N . LYS B 1 331 ? -0.098 -19.219 -12.602 1 92.69 331 LYS B N 1
ATOM 5926 C CA . LYS B 1 331 ? 0.443 -19.094 -13.953 1 92.69 331 LYS B CA 1
ATOM 5927 C C . LYS B 1 33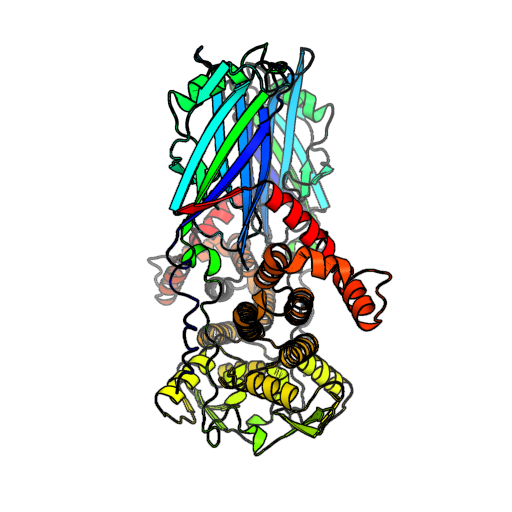1 ? 1.736 -19.875 -14.109 1 92.69 331 LYS B C 1
ATOM 5929 O O . LYS B 1 331 ? 1.88 -20.672 -15.047 1 92.69 331 LYS B O 1
ATOM 5934 N N . ILE B 1 332 ? 2.557 -19.688 -13.211 1 91.62 332 ILE B N 1
ATOM 5935 C CA . ILE B 1 332 ? 3.854 -20.344 -13.273 1 91.62 332 ILE B CA 1
ATOM 5936 C C . ILE B 1 332 ? 3.66 -21.859 -13.195 1 91.62 332 ILE B C 1
ATOM 5938 O O . ILE B 1 332 ? 4.336 -22.609 -13.898 1 91.62 332 ILE B O 1
ATOM 5942 N N . MET B 1 333 ? 2.76 -22.25 -12.375 1 93.56 333 MET B N 1
ATOM 5943 C CA . MET B 1 333 ? 2.482 -23.688 -12.258 1 93.56 333 MET B CA 1
ATOM 5944 C C . MET B 1 333 ? 1.949 -24.25 -13.578 1 93.56 333 MET B C 1
ATOM 5946 O O . MET B 1 333 ? 2.311 -25.359 -13.977 1 93.56 333 MET B O 1
ATOM 5950 N N . CYS B 1 334 ? 1.13 -23.484 -14.18 1 95.56 334 CYS B N 1
ATOM 5951 C CA . CYS B 1 334 ? 0.621 -23.906 -15.477 1 95.56 334 CYS B CA 1
ATOM 5952 C C . CYS B 1 334 ? 1.739 -23.953 -16.516 1 95.56 334 CYS B C 1
ATOM 5954 O O . CYS B 1 334 ? 1.831 -24.906 -17.297 1 95.56 334 CYS B O 1
ATOM 5956 N N . TYR B 1 335 ? 2.547 -22.938 -16.5 1 95.31 335 TYR B N 1
ATOM 5957 C CA . TYR B 1 335 ? 3.693 -22.953 -17.406 1 95.31 335 TYR B CA 1
ATOM 5958 C C . TYR B 1 335 ? 4.547 -24.188 -17.188 1 95.31 335 TYR B C 1
ATOM 5960 O O . TYR B 1 335 ? 4.918 -24.875 -18.156 1 95.31 335 TYR B O 1
ATOM 5968 N N . ALA B 1 336 ? 4.828 -24.375 -15.969 1 94.81 336 ALA B N 1
ATOM 5969 C CA . ALA B 1 336 ? 5.648 -25.531 -15.625 1 94.81 336 ALA B CA 1
ATOM 5970 C C . ALA B 1 336 ? 4.988 -26.828 -16.094 1 94.81 336 ALA B C 1
ATOM 5972 O O . ALA B 1 336 ? 5.652 -27.719 -16.625 1 94.81 336 ALA B O 1
ATOM 5973 N N . SER B 1 337 ? 3.723 -26.938 -15.922 1 96.12 337 SER B N 1
ATOM 5974 C CA . SER B 1 337 ? 2.984 -28.125 -16.344 1 96.12 337 SER B CA 1
ATOM 5975 C C . SER B 1 337 ? 3.09 -28.328 -17.859 1 96.12 337 SER B C 1
ATOM 5977 O O . SER B 1 337 ? 3.318 -29.438 -18.312 1 96.12 337 SER B O 1
ATOM 5979 N N . VAL B 1 338 ? 2.949 -27.266 -18.531 1 96.81 338 VAL B N 1
ATOM 5980 C CA . VAL B 1 338 ? 3.041 -27.344 -19.984 1 96.81 338 VAL B CA 1
ATOM 5981 C C . VAL B 1 338 ? 4.453 -27.766 -20.391 1 96.81 338 VAL B C 1
ATOM 5983 O O . VAL B 1 338 ? 4.621 -28.688 -21.203 1 96.81 338 VAL B O 1
ATOM 5986 N N . VAL B 1 339 ? 5.418 -27.188 -19.797 1 95.62 339 VAL B N 1
ATOM 5987 C CA . VAL B 1 339 ? 6.812 -27.391 -20.156 1 95.62 339 VAL B CA 1
ATOM 5988 C C . VAL B 1 339 ? 7.227 -28.828 -19.812 1 95.62 339 VAL B C 1
ATOM 5990 O O . VAL B 1 339 ? 7.863 -29.516 -20.625 1 95.62 339 VAL B O 1
ATOM 5993 N N . ASN B 1 340 ? 6.812 -29.281 -18.719 1 93.44 340 ASN B N 1
ATOM 5994 C CA . ASN B 1 340 ? 7.301 -30.562 -18.219 1 93.44 340 ASN B CA 1
ATOM 5995 C C . ASN B 1 340 ? 6.504 -31.719 -18.797 1 93.44 340 ASN B C 1
ATOM 5997 O O . ASN B 1 340 ? 7.039 -32.812 -18.984 1 93.44 340 ASN B O 1
ATOM 6001 N N . MET B 1 341 ? 5.238 -31.469 -19.156 1 94.44 341 MET B N 1
ATOM 6002 C CA . MET B 1 341 ? 4.422 -32.656 -19.422 1 94.44 341 MET B CA 1
ATOM 6003 C C . MET B 1 341 ? 3.732 -32.531 -20.781 1 94.44 341 MET B C 1
ATOM 6005 O O . MET B 1 341 ? 3.318 -33.562 -21.359 1 94.44 341 MET B O 1
ATOM 6009 N N . HIS B 1 342 ? 3.635 -31.344 -21.312 1 96 342 HIS B N 1
ATOM 6010 C CA . HIS B 1 342 ? 2.74 -31.219 -22.453 1 96 342 HIS B CA 1
ATOM 6011 C C . HIS B 1 342 ? 3.344 -30.328 -23.531 1 96 342 HIS B C 1
ATOM 6013 O O . HIS B 1 342 ? 2.621 -29.781 -24.375 1 96 342 HIS B O 1
ATOM 6019 N N . TYR B 1 343 ? 4.574 -30.094 -23.547 1 95.06 343 TYR B N 1
ATOM 6020 C CA . TYR B 1 343 ? 5.156 -29.047 -24.375 1 95.06 343 TYR B CA 1
ATOM 6021 C C . TYR B 1 343 ? 4.875 -29.281 -25.844 1 95.06 343 TYR B C 1
ATOM 6023 O O . TYR B 1 343 ? 4.387 -28.391 -26.547 1 95.06 343 TYR B O 1
ATOM 6031 N N . GLU B 1 344 ? 5.164 -30.5 -26.328 1 94.25 344 GLU B N 1
ATOM 6032 C CA . GLU B 1 344 ? 4.988 -30.797 -27.75 1 94.25 344 GLU B CA 1
ATOM 6033 C C . GLU B 1 344 ? 3.521 -30.719 -28.156 1 94.25 344 GLU B C 1
ATOM 6035 O O . GLU B 1 344 ? 3.189 -30.156 -29.203 1 94.25 344 GLU B O 1
ATOM 6040 N N . ALA B 1 345 ? 2.678 -31.281 -27.312 1 95.25 345 ALA B N 1
ATOM 6041 C CA . ALA B 1 345 ? 1.245 -31.203 -27.594 1 95.25 345 ALA B CA 1
ATOM 6042 C C . ALA B 1 345 ? 0.754 -29.766 -27.625 1 95.25 345 ALA B C 1
ATOM 6044 O O . ALA B 1 345 ? -0.068 -29.391 -28.469 1 95.25 345 ALA B O 1
ATOM 6045 N N . PHE B 1 346 ? 1.275 -29 -26.719 1 96.69 346 PHE B N 1
ATOM 6046 C CA . PHE B 1 346 ? 0.909 -27.594 -26.609 1 96.69 346 PHE B CA 1
ATOM 6047 C C . PHE B 1 346 ? 1.296 -26.844 -27.891 1 96.69 346 PHE B C 1
ATOM 6049 O O . PHE B 1 346 ? 0.478 -26.125 -28.469 1 96.69 346 PHE B O 1
ATOM 6056 N N . LYS B 1 347 ? 2.514 -27.078 -28.359 1 94.25 347 LYS B N 1
ATOM 6057 C CA . LYS B 1 347 ? 3.023 -26.375 -29.531 1 94.25 347 LYS B CA 1
ATOM 6058 C C . LYS B 1 347 ? 2.293 -26.828 -30.797 1 94.25 347 LYS B C 1
ATOM 6060 O O . LYS B 1 347 ? 2.1 -26.031 -31.719 1 94.25 347 LYS B O 1
ATOM 6065 N N . THR B 1 348 ? 1.881 -28.016 -30.797 1 94.69 348 THR B N 1
ATOM 6066 C CA . THR B 1 348 ? 1.195 -28.578 -31.969 1 94.69 348 THR B CA 1
ATOM 6067 C C . THR B 1 348 ? -0.253 -28.094 -32 1 94.69 348 THR B C 1
ATOM 6069 O O . THR B 1 348 ? -0.772 -27.781 -33.094 1 94.69 348 THR B O 1
ATOM 6072 N N . ARG B 1 349 ? -0.839 -27.953 -30.938 1 95.5 349 ARG B N 1
AT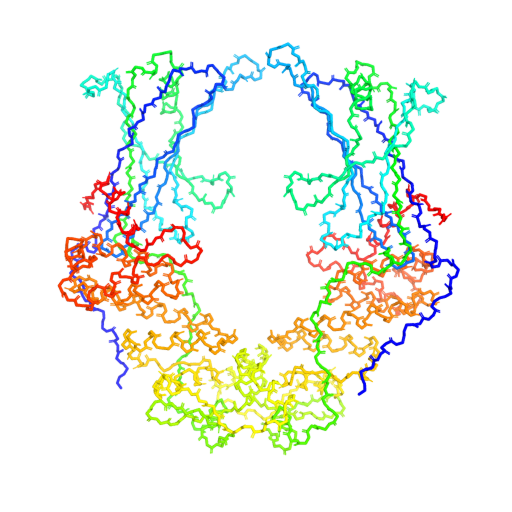OM 6073 C CA . ARG B 1 349 ? -2.271 -27.688 -30.891 1 95.5 349 ARG B CA 1
ATOM 6074 C C . ARG B 1 349 ? -2.549 -26.188 -30.969 1 95.5 349 ARG B C 1
ATOM 6076 O O . ARG B 1 349 ? -3.447 -25.75 -31.688 1 95.5 349 ARG B O 1
ATOM 6083 N N . TYR B 1 350 ? -1.793 -25.453 -30.25 1 95.31 350 TYR B N 1
ATOM 6084 C CA . TYR B 1 350 ? -2.08 -24.031 -30.125 1 95.31 350 TYR B CA 1
ATOM 6085 C C . TYR B 1 350 ? -1.096 -23.219 -30.953 1 95.31 350 TYR B C 1
ATOM 6087 O O . TYR B 1 350 ? -0.036 -22.828 -30.453 1 95.31 350 TYR B O 1
ATOM 6095 N N . ARG B 1 351 ? -1.484 -22.875 -32.094 1 93.62 351 ARG B N 1
ATOM 6096 C CA . ARG B 1 351 ? -0.697 -22.109 -33.062 1 93.62 351 ARG B CA 1
ATOM 6097 C C . ARG B 1 351 ? -1.59 -21.219 -33.906 1 93.62 351 ARG B C 1
ATOM 6099 O O . ARG B 1 351 ? -2.814 -21.359 -33.906 1 93.62 351 ARG B O 1
ATOM 6106 N N . ILE B 1 352 ? -0.992 -20.312 -34.562 1 91.12 352 ILE B N 1
ATOM 6107 C CA . ILE B 1 352 ? -1.707 -19.281 -35.344 1 91.12 352 ILE B CA 1
ATOM 6108 C C . ILE B 1 352 ? -2.549 -19.938 -36.438 1 91.12 352 ILE B C 1
ATOM 6110 O O . ILE B 1 352 ? -3.652 -19.484 -36.719 1 91.12 352 ILE B O 1
ATOM 6114 N N . ASP B 1 353 ? -2.047 -21.031 -37 1 93.06 353 ASP B N 1
ATOM 6115 C CA . ASP B 1 353 ? -2.723 -21.703 -38.094 1 93.06 353 ASP B CA 1
ATOM 6116 C C . ASP B 1 353 ? -3.328 -23.031 -37.656 1 93.06 353 ASP B C 1
ATOM 6118 O O . ASP B 1 353 ? -3.404 -23.984 -38.438 1 93.06 353 ASP B O 1
ATOM 6122 N N . ALA B 1 354 ? -3.676 -23.109 -36.375 1 93.88 354 ALA B N 1
ATOM 6123 C CA . ALA B 1 354 ? -4.293 -24.328 -35.875 1 93.88 354 ALA B CA 1
ATOM 6124 C C . ALA B 1 354 ? -5.559 -24.672 -36.688 1 93.88 354 ALA B C 1
ATOM 6126 O O . ALA B 1 354 ? -6.32 -23.766 -37.031 1 93.88 354 ALA B O 1
ATOM 6127 N N . PRO B 1 355 ? -5.832 -25.906 -36.969 1 93.94 355 PRO B N 1
ATOM 6128 C CA . PRO B 1 355 ? -7.016 -26.297 -37.75 1 93.94 355 PRO B CA 1
ATOM 6129 C C . PRO B 1 355 ? -8.32 -25.969 -37.031 1 93.94 355 PRO B C 1
ATOM 6131 O O . PRO B 1 355 ? -9.289 -25.547 -37.656 1 93.94 355 PRO B O 1
ATOM 6134 N N . GLU B 1 356 ? -8.336 -26.203 -35.781 1 94.5 356 GLU B N 1
ATOM 6135 C CA . GLU B 1 356 ? -9.539 -25.953 -35 1 94.5 356 GLU B CA 1
ATOM 6136 C C . GLU B 1 356 ? -9.656 -24.484 -34.625 1 94.5 356 GLU B C 1
ATOM 6138 O O . GLU B 1 356 ? -8.727 -23.922 -34.031 1 94.5 356 GLU B O 1
ATOM 6143 N N . PRO B 1 357 ? -10.711 -23.906 -34.938 1 94.81 357 PRO B N 1
ATOM 6144 C CA . PRO B 1 357 ? -10.891 -22.5 -34.594 1 94.81 357 PRO B CA 1
ATOM 6145 C C . PRO B 1 357 ? -10.758 -22.203 -33.125 1 94.81 357 PRO B C 1
ATOM 6147 O O . PRO B 1 357 ? -10.266 -21.141 -32.719 1 94.81 357 PRO B O 1
ATOM 6150 N N . GLU B 1 358 ? -11.211 -23.062 -32.312 1 93.25 358 GLU B N 1
ATOM 6151 C CA . GLU B 1 358 ? -11.125 -22.891 -30.859 1 93.25 358 GLU B CA 1
ATOM 6152 C C . GLU B 1 358 ? -9.672 -22.797 -30.406 1 93.25 358 GLU B C 1
ATOM 6154 O O . GLU B 1 358 ? -9.336 -21.984 -29.547 1 93.25 358 GLU B O 1
ATOM 6159 N N . ASP B 1 359 ? -8.891 -23.578 -31.016 1 94.94 359 ASP B N 1
ATOM 6160 C CA . ASP B 1 359 ? -7.477 -23.578 -30.672 1 94.94 359 ASP B CA 1
ATOM 6161 C C . ASP B 1 359 ? -6.801 -22.297 -31.125 1 94.94 359 ASP B C 1
ATOM 6163 O O . ASP B 1 359 ? -5.91 -21.781 -30.453 1 94.94 359 ASP B O 1
ATOM 6167 N N . ARG B 1 360 ? -7.289 -21.781 -32.219 1 94.5 360 ARG B N 1
ATOM 6168 C CA . ARG B 1 360 ? -6.762 -20.5 -32.688 1 94.5 360 ARG B CA 1
ATOM 6169 C C . ARG B 1 360 ? -7.137 -19.359 -31.734 1 94.5 360 ARG B C 1
ATOM 6171 O O . ARG B 1 360 ? -6.332 -18.469 -31.484 1 94.5 360 ARG B O 1
ATOM 6178 N N . GLU B 1 361 ? -8.281 -19.453 -31.344 1 93.69 361 GLU B N 1
ATOM 6179 C CA . GLU B 1 361 ? -8.734 -18.438 -30.391 1 93.69 361 GLU B CA 1
ATOM 6180 C C . GLU B 1 361 ? -7.914 -18.484 -29.109 1 93.69 361 GLU B C 1
ATOM 6182 O O . GLU B 1 361 ? -7.512 -17.438 -28.578 1 93.69 361 GLU B O 1
ATOM 6187 N N . VAL B 1 362 ? -7.73 -19.656 -28.625 1 93.94 362 VAL B N 1
ATOM 6188 C CA . VAL B 1 362 ? -6.93 -19.844 -27.422 1 93.94 362 VAL B CA 1
ATOM 6189 C C . VAL B 1 362 ? -5.523 -19.281 -27.641 1 93.94 362 VAL B C 1
ATOM 6191 O O . VAL B 1 362 ? -4.988 -18.578 -26.781 1 93.94 362 VAL B O 1
ATOM 6194 N N . PHE B 1 363 ? -5.012 -19.625 -28.781 1 93.88 363 PHE B N 1
ATOM 6195 C CA . PHE B 1 363 ? -3.691 -19.125 -29.125 1 93.88 363 PHE B CA 1
ATOM 6196 C C . PHE B 1 363 ? -3.672 -17.594 -29.094 1 93.88 363 PHE B C 1
ATOM 6198 O O . PHE B 1 363 ? -2.742 -16.984 -28.562 1 93.88 363 PHE B O 1
ATOM 6205 N N . GLY B 1 364 ? -4.645 -16.984 -29.641 1 91.69 364 GLY B N 1
ATOM 6206 C CA . GLY B 1 364 ? -4.746 -15.539 -29.625 1 91.69 364 GLY B CA 1
ATOM 6207 C C . GLY B 1 364 ? -4.773 -14.953 -28.234 1 91.69 364 GLY B C 1
ATOM 6208 O O . GLY B 1 364 ? -4.133 -13.938 -27.969 1 91.69 364 GLY B O 1
ATOM 6209 N N . GLN B 1 365 ? -5.402 -15.57 -27.344 1 90.88 365 GLN B N 1
ATOM 6210 C CA . GLN B 1 365 ? -5.496 -15.109 -25.953 1 90.88 365 GLN B CA 1
ATOM 6211 C C . GLN B 1 365 ? -4.156 -15.25 -25.25 1 90.88 365 GLN B C 1
ATOM 6213 O O . GLN B 1 365 ? -3.783 -14.391 -24.438 1 90.88 365 GLN B O 1
ATOM 6218 N N . LEU B 1 366 ? -3.484 -16.297 -25.516 1 92 366 LEU B N 1
ATOM 6219 C CA . LEU B 1 366 ? -2.201 -16.562 -24.875 1 92 366 LEU B CA 1
ATOM 6220 C C . LEU B 1 366 ? -1.119 -15.633 -25.422 1 92 366 LEU B C 1
ATOM 6222 O O . LEU B 1 366 ? -0.122 -15.375 -24.734 1 92 366 LEU B O 1
ATOM 6226 N N . GLN B 1 367 ? -1.337 -15.234 -26.594 1 88.31 367 GLN B N 1
ATOM 6227 C CA . GLN B 1 367 ? -0.374 -14.336 -27.234 1 88.31 367 GLN B CA 1
ATOM 6228 C C . GLN B 1 367 ? -0.57 -12.898 -26.75 1 88.31 367 GLN B C 1
ATOM 6230 O O . GLN B 1 367 ? 0.384 -12.117 -26.703 1 88.31 367 GLN B O 1
ATOM 6235 N N . ALA B 1 368 ? -1.746 -12.609 -26.406 1 80.31 368 ALA B N 1
ATOM 6236 C CA . ALA B 1 368 ? -2.062 -11.242 -26 1 80.31 368 ALA B CA 1
ATOM 6237 C C . ALA B 1 368 ? -1.403 -10.898 -24.672 1 80.31 368 ALA B C 1
ATOM 6239 O O . ALA B 1 368 ? -1.329 -11.734 -23.766 1 80.31 368 ALA B O 1
ATOM 6240 N N . THR B 1 369 ? -0.367 -9.859 -24.719 1 62.94 369 THR B N 1
ATOM 6241 C CA . THR B 1 369 ? 0.335 -9.438 -23.516 1 62.94 369 THR B CA 1
ATOM 6242 C C . THR B 1 369 ? -0.526 -8.484 -22.688 1 62.94 369 THR B C 1
ATOM 6244 O O . THR B 1 369 ? -1.255 -7.66 -23.25 1 62.94 369 THR B O 1
ATOM 6247 N N . ARG B 1 370 ? -0.969 -8.859 -21.516 1 56.69 370 ARG B N 1
ATOM 6248 C CA . ARG B 1 370 ? -1.552 -7.773 -20.734 1 56.69 370 ARG B CA 1
ATOM 6249 C C . ARG B 1 370 ? -0.562 -6.629 -20.547 1 56.69 370 ARG B C 1
ATOM 6251 O O . ARG B 1 370 ? 0.652 -6.84 -20.562 1 56.69 370 ARG B O 1
ATOM 6258 N N . ALA B 1 371 ? -1.091 -5.363 -20.672 1 50.34 371 ALA B N 1
ATOM 6259 C CA . ALA B 1 371 ? -0.451 -4.051 -20.688 1 50.34 371 ALA B CA 1
ATOM 6260 C C . ALA B 1 371 ? 0.818 -4.043 -19.844 1 50.34 371 ALA B C 1
ATOM 6262 O O . ALA B 1 371 ? 1.799 -3.381 -20.203 1 50.34 371 ALA B O 1
ATOM 6263 N N . PHE B 1 372 ? 0.772 -4.809 -18.734 1 48.38 372 PHE B N 1
ATOM 6264 C CA . PHE B 1 372 ? 1.864 -4.496 -17.812 1 48.38 372 PHE B CA 1
ATOM 6265 C C . PHE B 1 372 ? 2.947 -5.566 -17.875 1 48.38 372 PHE B C 1
ATOM 6267 O O . PHE B 1 372 ? 4.078 -5.34 -17.438 1 48.38 372 PHE B O 1
ATOM 6274 N N . THR B 1 373 ? 2.498 -6.738 -18.391 1 56.56 373 THR B N 1
ATOM 6275 C CA . THR B 1 373 ? 3.572 -7.723 -18.359 1 56.56 373 THR B CA 1
ATOM 6276 C C . THR B 1 373 ? 4.277 -7.801 -19.719 1 56.56 373 THR B C 1
ATOM 6278 O O . THR B 1 373 ? 3.633 -7.734 -20.766 1 56.56 373 THR B O 1
ATOM 6281 N N . PHE B 1 374 ? 5.523 -7.508 -19.797 1 64.5 374 PHE B N 1
ATOM 6282 C CA . PHE B 1 374 ? 6.398 -7.445 -20.953 1 64.5 374 PHE B CA 1
ATOM 6283 C C . PHE B 1 374 ? 6.453 -8.797 -21.672 1 64.5 374 PHE B C 1
ATOM 6285 O O . PHE B 1 374 ? 6.836 -8.875 -22.828 1 64.5 374 PHE B O 1
ATOM 6292 N N . GLN B 1 375 ? 5.922 -9.914 -21.094 1 79.5 375 GLN B N 1
ATOM 6293 C CA . GLN B 1 375 ? 6.035 -11.219 -21.75 1 79.5 375 GLN B CA 1
ATOM 6294 C C . GLN B 1 375 ? 4.699 -11.953 -21.734 1 79.5 375 GLN B C 1
ATOM 6296 O O . GLN B 1 375 ? 4.008 -11.992 -20.719 1 79.5 375 GLN B O 1
ATOM 6301 N N . SER B 1 376 ? 4.289 -12.469 -22.922 1 88.38 376 SER B N 1
ATOM 6302 C CA . SER B 1 376 ? 3.076 -13.273 -23.047 1 88.38 376 SER B CA 1
ATOM 6303 C C . SER B 1 376 ? 3.273 -14.664 -22.453 1 88.38 376 SER B C 1
ATOM 6305 O O . SER B 1 376 ? 4.406 -15.117 -22.281 1 88.38 376 SER B O 1
ATOM 6307 N N . PRO B 1 377 ? 2.141 -15.344 -22.172 1 91.5 377 PRO B N 1
ATOM 6308 C CA . PRO B 1 377 ? 2.256 -16.719 -21.688 1 91.5 377 PRO B CA 1
ATOM 6309 C C . PRO B 1 377 ? 3.02 -17.625 -22.641 1 91.5 377 PRO B C 1
ATOM 6311 O O . PRO B 1 377 ? 3.822 -18.453 -22.219 1 91.5 377 PRO B O 1
ATOM 6314 N N . LEU B 1 378 ? 2.826 -17.453 -23.938 1 92.12 378 LEU B N 1
ATOM 6315 C CA . LEU B 1 378 ? 3.521 -18.25 -24.922 1 92.12 378 LEU B CA 1
ATOM 6316 C C . LEU B 1 378 ? 5.031 -18.047 -24.828 1 92.12 378 LEU B C 1
ATOM 6318 O O . LEU B 1 378 ? 5.789 -19.031 -24.828 1 92.12 378 LEU B O 1
ATOM 6322 N N . GLU B 1 379 ? 5.387 -16.844 -24.703 1 89.5 379 GLU B N 1
ATOM 6323 C CA . GLU B 1 379 ? 6.805 -16.516 -24.609 1 89.5 379 GLU B CA 1
ATOM 6324 C C . GLU B 1 379 ? 7.398 -17.047 -23.297 1 89.5 379 GLU B C 1
ATOM 6326 O O . GLU B 1 379 ? 8.531 -17.531 -23.281 1 89.5 379 GLU B O 1
ATOM 6331 N N . PHE B 1 380 ? 6.629 -16.969 -22.359 1 91.56 380 PHE B N 1
ATOM 6332 C CA . PHE B 1 380 ? 7.117 -17.438 -21.078 1 91.56 380 PHE B CA 1
ATOM 6333 C C . PHE B 1 380 ? 7.328 -18.953 -21.078 1 91.56 380 PHE B C 1
ATOM 6335 O O . PHE B 1 380 ? 8.312 -19.438 -20.531 1 91.56 380 PHE B O 1
ATOM 6342 N N . ILE B 1 381 ? 6.402 -19.578 -21.625 1 93.69 381 ILE B N 1
ATOM 6343 C CA . ILE B 1 381 ? 6.504 -21.031 -21.703 1 93.69 381 ILE B CA 1
ATOM 6344 C C . ILE B 1 381 ? 7.77 -21.422 -22.469 1 93.69 381 ILE B C 1
ATOM 6346 O O . ILE B 1 381 ? 8.531 -22.297 -22.016 1 93.69 381 ILE B O 1
ATOM 6350 N N . ASP B 1 382 ? 8.039 -20.766 -23.531 1 92.62 382 ASP B N 1
ATOM 6351 C CA . ASP B 1 382 ? 9.234 -21.047 -24.328 1 92.62 382 ASP B CA 1
ATOM 6352 C C . ASP B 1 382 ? 10.5 -20.703 -23.547 1 92.62 382 ASP B C 1
ATOM 6354 O O . ASP B 1 382 ? 11.469 -21.469 -23.562 1 92.62 382 ASP B O 1
ATOM 6358 N N . LYS B 1 383 ? 10.453 -19.594 -22.953 1 90.62 383 LYS B N 1
ATOM 6359 C CA . LYS B 1 383 ? 11.609 -19.172 -22.156 1 90.62 383 LYS B CA 1
ATOM 6360 C C . LYS B 1 383 ? 11.859 -20.156 -21.016 1 90.62 383 LYS B C 1
ATOM 6362 O O . LYS B 1 383 ? 13.008 -20.484 -20.719 1 90.62 383 LYS B O 1
ATOM 6367 N N . LEU B 1 384 ? 10.789 -20.516 -20.406 1 93.12 384 LEU B N 1
ATOM 6368 C CA . LEU B 1 384 ? 10.922 -21.469 -19.312 1 93.12 384 LEU B CA 1
ATOM 6369 C C . LEU B 1 384 ? 11.484 -22.797 -19.812 1 93.12 384 LEU B C 1
ATOM 6371 O O . LEU B 1 384 ? 12.336 -23.406 -19.156 1 93.12 384 LEU B O 1
ATOM 6375 N N . ARG B 1 385 ? 11.047 -23.188 -20.922 1 93.81 385 ARG B N 1
ATOM 6376 C CA . ARG B 1 385 ? 11.547 -24.422 -21.516 1 93.81 385 ARG B CA 1
ATOM 6377 C C . ARG B 1 385 ? 13.047 -24.328 -21.781 1 93.81 385 ARG B C 1
ATOM 6379 O O . ARG B 1 385 ? 13.789 -25.266 -21.453 1 93.81 385 ARG B O 1
ATOM 6386 N N . LEU B 1 386 ? 13.438 -23.234 -22.25 1 90.62 386 LEU B N 1
ATOM 6387 C CA . LEU B 1 386 ? 14.852 -23.031 -22.547 1 90.62 386 LEU B CA 1
ATOM 6388 C C . LEU B 1 386 ? 15.688 -23.031 -21.281 1 90.62 386 LEU B C 1
ATOM 6390 O O . LEU B 1 386 ? 16.75 -23.656 -21.234 1 90.62 386 LEU B O 1
ATOM 6394 N N . LYS B 1 387 ? 15.195 -22.391 -20.344 1 88.88 387 LYS B N 1
ATOM 6395 C CA . LYS B 1 387 ? 15.922 -22.328 -19.078 1 88.88 387 LYS B CA 1
ATOM 6396 C C . LYS B 1 387 ? 15.945 -23.688 -18.391 1 88.88 387 LYS B C 1
ATOM 6398 O O . LYS B 1 387 ? 16.938 -24.062 -17.766 1 88.88 387 LYS B O 1
ATOM 6403 N N . ALA B 1 388 ? 14.852 -24.359 -18.531 1 89.38 388 ALA B N 1
ATOM 6404 C CA . ALA B 1 388 ? 14.742 -25.672 -17.891 1 89.38 388 ALA B CA 1
ATOM 6405 C C . ALA B 1 388 ? 15.641 -26.703 -18.578 1 89.38 388 ALA B C 1
ATOM 6407 O O . ALA B 1 388 ? 16.141 -27.625 -17.938 1 89.38 388 ALA B O 1
ATOM 6408 N N . TYR B 1 389 ? 15.852 -26.469 -19.828 1 87.56 389 TYR B N 1
ATOM 6409 C CA . TYR B 1 389 ? 16.656 -27.391 -20.609 1 87.56 389 TYR B CA 1
ATOM 6410 C C . TYR B 1 389 ? 18.109 -27.359 -20.156 1 87.56 389 TYR B C 1
ATOM 6412 O O . TYR B 1 389 ? 18.859 -28.328 -20.375 1 87.56 389 TYR B O 1
ATOM 6420 N N . LYS B 1 390 ? 18.469 -26.359 -19.484 1 89.25 390 LYS B N 1
ATOM 6421 C CA . LYS B 1 390 ? 19.844 -26.188 -19.031 1 89.25 390 LYS B CA 1
ATOM 6422 C C . LYS B 1 390 ? 20.094 -26.969 -17.75 1 89.25 390 LYS B C 1
ATOM 6424 O O . LYS B 1 390 ? 21.234 -27.062 -17.297 1 89.25 390 LYS B O 1
ATOM 6429 N N . VAL B 1 391 ? 19.062 -27.5 -17.281 1 95.12 391 VAL B N 1
ATOM 6430 C CA . VAL B 1 391 ? 19.188 -28.109 -15.953 1 95.12 391 VAL B CA 1
ATOM 6431 C C . VAL B 1 391 ? 18.891 -29.609 -16.047 1 95.12 391 VAL B C 1
ATOM 6433 O O . VAL B 1 391 ? 17.906 -30.016 -16.656 1 95.12 391 VAL B O 1
ATOM 6436 N N . SER B 1 392 ? 19.766 -30.391 -15.477 1 94.06 392 SER B N 1
ATOM 6437 C CA . SER B 1 392 ? 19.531 -31.828 -15.367 1 94.06 392 SER B CA 1
ATOM 6438 C C . SER B 1 392 ? 18.859 -32.188 -14.055 1 94.06 392 SER B C 1
ATOM 6440 O O . SER B 1 392 ? 19.156 -31.594 -13.016 1 94.06 392 SER B O 1
ATOM 6442 N N . LEU B 1 393 ? 17.922 -33.125 -14.18 1 94.56 393 LEU B N 1
ATOM 6443 C CA . LEU B 1 393 ? 17.203 -33.594 -12.992 1 94.56 393 LEU B CA 1
ATOM 6444 C C . LEU B 1 393 ? 17.484 -35.062 -12.719 1 94.56 393 LEU B C 1
ATOM 6446 O O . LEU B 1 393 ? 17.391 -35.875 -13.625 1 94.56 393 LEU B O 1
ATOM 6450 N N . ALA B 1 394 ? 17.891 -35.281 -11.461 1 92.75 394 ALA B N 1
ATOM 6451 C CA . ALA B 1 394 ? 18.078 -36.656 -10.984 1 92.75 394 ALA B CA 1
ATOM 6452 C C . ALA B 1 394 ? 17.281 -36.875 -9.703 1 92.75 394 ALA B C 1
ATOM 6454 O O . ALA B 1 394 ? 16.891 -35.938 -9.016 1 92.75 394 ALA B O 1
ATOM 6455 N N . PHE B 1 395 ? 16.953 -38.156 -9.453 1 89.88 395 PHE B N 1
ATOM 6456 C CA . PHE B 1 395 ? 16.266 -38.562 -8.227 1 89.88 395 PHE B CA 1
ATOM 6457 C C . PHE B 1 395 ? 17.219 -39.281 -7.27 1 89.88 395 PHE B C 1
ATOM 6459 O O . PHE B 1 395 ? 18.047 -40.094 -7.695 1 89.88 395 PHE B O 1
ATOM 6466 N N . ALA B 1 396 ? 17.234 -38.781 -6.07 1 77.75 396 ALA B N 1
ATOM 6467 C CA . ALA B 1 396 ? 18.047 -39.375 -5.035 1 77.75 396 ALA B CA 1
ATOM 6468 C C . ALA B 1 396 ? 17.203 -39.812 -3.838 1 77.75 396 ALA B C 1
ATOM 6470 O O . ALA B 1 396 ? 16.188 -39.188 -3.545 1 77.75 396 ALA B O 1
#

Nearest PDB structures (foldseek):
  8p2o-assembly1_B  TM=7.398E-01  e=2.283E-04  Xenopus laevis
  8rir-assembly1_B  TM=7.898E-01  e=1.632E-03  Xenopus laevis
  8rit-assembly1_B  TM=7.603E-01  e=1.545E-03  Xenopus laevis
  8p2n-assembly1_B  TM=6.905E-01  e=2.030E-03  Xenopus laevis
  8dwu-assembly1_A  TM=2.774E-01  e=4.263E-07  Homo sapiens

Radius of gyration: 34.38 Å; Cα contacts (8 Å, |Δi|>4): 1337; chains: 2; bounding box: 87×88×77 Å

Organism: Bursaphelenchus xylophilus (NCBI:txid6326)

Secondary structure (DSSP, 8-state):
-----------HHHHTSEEEEEEEEEE-----BTTB-EEEEEEEEEEETTEEEEEEEEEEEEEE--SSS--EEEEEEEEEE-SS-S-PPPPSEEEEEEEEESSTT--SEEEEEEEEE-EEEE-TTSSSEEEEPP-THHHHHHHHHHTSTTGGG-EEEEEEEEEEEHHHHHH--------PEEPPS--TT-GGGGGGTS-SEEEEETTEEEEE-HHHHHHHBHHHHHHHHHHHHTT---SEEE-TTS-HHHHHHHHHHHHHSEE-TT----HHHHHHHHHHHHHH-BTTHHHHHHHHHHHHHHHHHHHTTT-HHHHHHHHHHHHHHT-HHHHHHHHHHHHHHSHHHHHHHSSTT-SSHHHHHHHHHHH---TT-SS-HHHHHHHHHHHHHTEEEEE-/-----------HHHHTSEEEEEEEEEE------TT--EEEEEEEEEEETTEEEEEEEEEEEEEE--TTS--EEEEEEEEEE-SS-S-PPPPSEEEEEEEEESSTT--SEEEEEEEEE-EEEE-TTSSSEEEEPP-THHHHHHHHHHTSTTGGG-EEEEEEEEEEEHHHHHH--------PEEPPS--TT-GGGGGGTS-SEEEEETTEEEEE-HHHHHHHBHHHHHHHHHHHHTT---SEEE-TTS-HHHHHHHHHHHHHSEE-TT----HHHHHHHHHHHHHH-BTTHHHHHHHHHHHHHHHHHHHTTT-HHHHHHHHHHHHHHT-HHHHHHHHHHHHHHSHHHHHHHSSTT-SSHHHHHHHHHHH---TT-SS-HHHHHHHHHHHHHTEEEEE-

InterPro domains:
  IPR011333 SKP1/BTB/POZ domain superfamily [G3DSA:3.30.710.10] (174-339)